Protein 4EZH (pdb70)

Organism: Mus musculus (NCBI:txid10090)

Sequence (926 aa):
ESYLSPAQSVKPKINTEEKLPREKLNPPTPSIYLESKRDAFSPVLLQFCTDPRNPITVIRGLAGSLRLNLGLFSTKTLVEASGEHTVEVRTQVQQPSDENWDLTGTRQIWPCESSRSHTTIAKYAQYQASSFQESLQEELEVLFQHHIIKFGTNIDLSDAKRWKPQLQELLKLPAFMRVTSTGNMLSHVGHTILGMNTVQLYMKVPGSRTPGHQENNNFCSVNINIGPGDCEWFAVHEHYWETISAFCDRHGVDYLTGSWWPILDDLYASNIPVYRFVQRPGDLVWINAGTVHWVQATGWCNNIAWNVGPLTAYQYQLALERYEWNEVKNVKSIVPMIHVSWNVARTVKISDPDLFKMIKFCLLQSMKHCQVQRESLVRAGKKIAYQGRVKDEPAYYCNECDVEVFNILFVTSTYLVHCEGCARRRSAGLQGVVVLEQYRTEELAQAYDAFTLAPESYLSPAQSVKPKIEKLPREKLNPPTPSIYLESKRDAFSPVLLQFCTDPRNPITVIRGLAGSLRLNLGLFSTKTLVEASGEHTVEVRTQVQQPSDENWDLTGTRQIWPCESSRSHTTIAKYAQYQASSFQESLQEELEVLFHHIIKFGTNIDLSDAKRWKPQLQELLKLPAFMRVTSTGNMLSHVGHTILGMNTVQLYMKVPGSRTPGHQENNNFCSVNINIGPGDCEWFAVHEHYWETISAFCDRHGVDYLTGSWWPILDDLYASNIPVYRFVQRPGDLVWINAGTVHWVQATGWCNNIAWNVGPLTAYQYQLALERYEWNEVKNVKSIVPMIHVSWNVARTVKISDPDLFKMIKFCLLQSMKHCQVQRESLVRAGKKIAYQGRVKDEPAYYCNECDVEVFNILFVTSTYLVHCEGCARRRSAGLQGVVVLEQYRTEELAQAYDAFTLAPAARSAPATGGAARSAPATGG

CATH classification: 2.60.120.650 (+2 more: 1.20.58.1370, 2.10.110.20)

B-factor: mean 58.36, std 19.79, range [20.0, 152.65]

GO terms:
  GO:0006338 chromatin remodeling (P, IMP)
  GO:0005515 protein binding (F, IPI)
  GO:0045944 positive regulation of transcription by RNA polymerase II (P, IDA)
  GO:0043565 sequence-specific DNA binding (F, IDA)
  GO:0070301 cellular response to hydrogen peroxide (P, IDA)
  GO:0071558 histone H3K27me2/H3K27me3 demethylase activity (F, IMP)
  GO:0045165 cell fate commitment (P, IMP)
  GO:0045944 positive regulation of transcription by RNA polymerase II (P, IMP)
  GO:0010468 regulation of gene expression (P, IMP)
  GO:0005654 nucleoplasm (C, TAS)
  GO:0071558 histone H3K27me2/H3K27me3 demethylase activity (F, IDA)
  GO:0005634 nucleus (C, IDA)
  GO:0045446 endothelial cell differentiation (P, IMP)
  GO:0055007 cardiac muscle cell differentiation (P, IMP)
  GO:0048333 mesodermal cell differentiation (P, IMP)
  GO:0008013 beta-catenin binding (F, IPI)
  GO:0120162 positive regulation of cold-induced thermogenesis (P, IMP)

InterPro domains:
  IPR003347 JmjC domain [PF02373] (1375-1483)
  IPR003347 JmjC domain [PS51184] (1337-1500)
  IPR003347 JmjC domain [SM00558] (1337-1500)
  IPR046941 Lysine-specific demethylase 6, GATA-like domain superfamily [G3DSA:2.10.110.20] (1555-1621)
  IPR048560 Lysine-specific demethylase 6A/B-like, GATA-like [PF21326] (1562-1621)
  IPR048562 Lysine-specific demethylase 6A/B-like, C-terminal helical domain [PF21322] (1490-1545)
  IPR051630 Transcriptional Corepressor and Histone Demethylase [PTHR14017] (1-1635)

Radius of gyration: 31.58 Å; Cα contacts (8 Å, |Δi|>4): 1906; chains: 4; bounding box: 92×56×94 Å

Secondary structure (DSSP, 8-state):
--SS-GGG--PPP---SS---HHHHSPPP-EEE-SSSSGGG-HHHHHHHH-TT--EEEEETHHHHTT--GGGGSHHHHHHH-SSSEEEEEEEE---TT--B-TTSS-B-SB---EEEEEEHHHHHHHHHHHHHHHHHTTTTTTT---EEEEEEEEEE--TTTTHHHHHHGGGS-GGGSSS-TTBGGGGSSS--TTTTSEEEEEE-TT-EEEEE--GGG-EEEEEEEEES-EEEEEE-GGGHHHHHHHHHHTT--TTTS-B---HHHHHHTT---EEEEE-TTPEEEE-TT-EEEEEESSSEEEEEEEE-BS-HHHHHHHHHHHHHHHHTT---SS-HHHHHHHHHHH--B--HHHHHHHHHHHHHHHHHHHHHHHHHHHTT---EE----TTPPPEE-TTT--EE-SEEEEE---EEE-HHHHHTTSTT-TT-EEEESS-HHHHHHHHHH--B--/--SS-GGG----------GGGTSPPP-EEE-SSTTGGG-HHHHHHHS-TT-SEEEEETHHHHTT--GGGGSHHHHHHH-TT-EEEEEEEE--STT--B-TTSS-B-SB---EEEEEEHHHHHHHHHHHHHHHHHHHTTTT---EEEEEEEEEE--TTTTHHHHHHGGGS-GGGSSS-TTBGGGGSSS--TTTTSEEEEEE-TT-EEEEE--GGG-EEEEEEEEES-EEEEEE-GGGHHHHHHHHHHTT--TTTS-B---HHHHHHTT---EEEEE-TTPEEEE-TT-EEEEEESSSEEEEEEEE-B--HHHHHHHHHHHHHHHHTT---SS-HHHHHHHHHHH--B--HHHHHHHHHHHHHHHHHHHHHHHHHHHTT---EE----TTPPPEE-SSS--EE-SEEEEE---EEE-HHHHHTTSTT-TT-EEEESS-HHHHHHHHHH--B--/-------SB-/----------

Solvent-accessible surface area: 40548 Å² total

Foldseek 3Di:
DALFDPVLDPQDDDDLPDFDDVCQLADEQAEAEDPALCVLQDVVVVCVLAPLVHQKHKYPQNCVNLVQPLCCVPLVVVCVLPQQQKFKKWKFFFDDDLFDDDPPNPDTAWAGHTDIDMDTSNVVSVVLVVVVVVVVVVVVVVVVPSPIDMKTWFRFPAPCVSCVSVLVSQVSGHQQQHLAHLQWLVNLQLDDDRQASTKGKIWDAFRHKDAKAAPQLQFKKKKAWADDFKKKKKKFRLVCLVVVCVSCVVRVAHHHPGGTHDNSVVCVVSSTRMYIDMAHHSMMMIRHGRMIMMMGTRHGTMMMMYTTQGQDLNNLVSSSVSLVVCLVVLHARSRQNLSSLLSCLQRHAAQDPSSLVSSLSSLVVVLVVVVVVVCVCVVLVHDEAEDEDDRSRGWAAAPPSNRTDPQKWKWAPVIGTHDPVVQCVVPVSNVRIHIYGHADSVNSVVSSVVRDHDD/DALFDVVLDPQDDDPFDDDVQLADEQAEAEDPALCVLQDVVVVCVLAPLVRQKYKYPQNCPRLVFPLVCVPLVVVCVLWFQQKFKKWKAFFDPDQFDADPPNPDGAWAGDTDIDMGTSNVVVVVLVVVVCVVVVVVVVVVVSPIDMKGWFRFPADCVSSVVVLVRQVSGHQQQHLAHLQWLVNLQLDDDTQASTKGKIWGAFRHKDAKEAPQLQFKKKKAWQDDFKKKKKKFRLVCLVVVCVVCVVSVAHHHPGGTRDDSVVCVVVNTRMYIDMAHHSMMMIRYGRMIMMMGTRHGTMMMMYTTQGQDLNSLVSSSVSLVVCLVVLHARPRQNLSSLLSCLQRHAAQDPSSLVSSLSSLVVVLVVVVVVVCVCVVLVHDEAEDEDDRSDGWDAAPPSRRTDPQKWKWAPVIGTHDPVVQCVVPVSSVRIHIYGHDDSVNSVVSSVVRDHDD/DPDDDDDDDD/DPDDDDDDDD

Structure (mmCIF, N/CA/C/O backbone):
data_4EZH
#
_entry.id   4EZH
#
_cell.length_a   83.682
_cell.length_b   102.413
_cell.length_c   143.200
_cell.angle_alpha   90.00
_cell.angle_beta   90.00
_cell.angle_gamma   90.00
#
_symmetry.space_group_name_H-M   'P 21 21 21'
#
loop_
_entity.id
_entity.type
_entity.pdbx_description
1 polymer 'Lysine-specific demethylase 6B'
2 polymer 'SYNTHESIZED methylation peptide'
3 non-polymer 'NICKEL (II) ION'
4 non-polymer 'ZINC ION'
5 non-polymer N-OXALYLGLYCINE
6 water water
#
loop_
_atom_site.group_PDB
_atom_site.id
_atom_site.type_symbol
_atom_site.label_atom_id
_atom_site.label_alt_id
_atom_site.label_comp_id
_atom_site.label_asym_id
_atom_site.label_entity_id
_atom_site.label_seq_id
_atom_site.pdbx_PDB_ins_code
_atom_site.Cartn_x
_atom_site.Cartn_y
_atom_site.Cartn_z
_atom_site.occupancy
_atom_site.B_iso_or_equiv
_atom_site.auth_seq_id
_atom_site.auth_comp_id
_atom_site.auth_asym_id
_atom_site.auth_atom_id
_atom_site.pdbx_PDB_model_num
ATOM 1 N N . GLU A 1 1 ? 12.892 -14.489 -12.358 1.00 102.31 1157 GLU A N 1
ATOM 2 C CA . GLU A 1 1 ? 12.109 -13.423 -11.720 1.00 97.02 1157 GLU A CA 1
ATOM 3 C C . GLU A 1 1 ? 11.175 -12.698 -12.708 1.00 91.49 1157 GLU A C 1
ATOM 4 O O . GLU A 1 1 ? 10.667 -11.597 -12.431 1.00 98.51 1157 GLU A O 1
ATOM 10 N N . SER A 1 2 ? 10.954 -13.339 -13.849 1.00 68.45 1158 SER A N 1
ATOM 11 C CA . SER A 1 2 ? 10.116 -12.811 -14.900 1.00 61.34 1158 SER A CA 1
ATOM 12 C C . SER A 1 2 ? 8.658 -12.609 -14.459 1.00 58.69 1158 SER A C 1
ATOM 13 O O . SER A 1 2 ? 8.192 -13.191 -13.470 1.00 65.07 1158 SER A O 1
ATOM 16 N N . TYR A 1 3 ? 7.950 -11.756 -15.193 1.00 51.51 1159 TYR A N 1
ATOM 17 C CA . TYR A 1 3 ? 6.497 -11.673 -15.100 1.00 50.17 1159 TYR A CA 1
ATOM 18 C C . TYR A 1 3 ? 5.849 -12.729 -16.011 1.00 50.52 1159 TYR A C 1
ATOM 19 O O . TYR A 1 3 ? 4.643 -12.729 -16.201 1.00 53.62 1159 TYR A O 1
ATOM 28 N N . LEU A 1 4 ? 6.654 -13.633 -16.559 1.00 51.03 1160 LEU A N 1
ATOM 29 C CA . LEU A 1 4 ? 6.145 -14.667 -17.454 1.00 54.57 1160 LEU A CA 1
ATOM 30 C C . LEU A 1 4 ? 6.513 -16.054 -16.971 1.00 61.94 1160 LEU A C 1
ATOM 31 O O . LEU A 1 4 ? 7.547 -16.245 -16.340 1.00 61.21 1160 LEU A O 1
ATOM 36 N N . SER A 1 5 ? 5.654 -17.022 -17.265 1.00 66.01 1161 SER A N 1
ATOM 37 C CA . SER A 1 5 ? 5.876 -18.391 -16.820 1.00 68.03 1161 SER A CA 1
ATOM 38 C C . SER A 1 5 ? 6.164 -19.199 -18.055 1.00 65.63 1161 SER A C 1
ATOM 39 O O . SER A 1 5 ? 5.273 -19.412 -18.875 1.00 65.41 1161 SER A O 1
ATOM 42 N N . PRO A 1 6 ? 7.421 -19.641 -18.205 1.00 72.96 1162 PRO A N 1
ATOM 43 C CA . PRO A 1 6 ? 7.857 -20.259 -19.469 1.00 72.31 1162 PRO A CA 1
ATOM 44 C C . PRO A 1 6 ? 6.958 -21.432 -19.869 1.00 74.88 1162 PRO A C 1
ATOM 45 O O . PRO A 1 6 ? 6.732 -21.652 -21.058 1.00 81.64 1162 PRO A O 1
ATOM 49 N N . ALA A 1 7 ? 6.447 -22.153 -18.874 1.00 72.09 1163 ALA A N 1
ATOM 50 C CA . ALA A 1 7 ? 5.563 -23.284 -19.093 1.00 71.17 1163 ALA A CA 1
ATOM 51 C C . ALA A 1 7 ? 4.272 -22.890 -19.825 1.00 66.13 1163 ALA A C 1
ATOM 52 O O . ALA A 1 7 ? 3.621 -23.745 -20.423 1.00 65.32 1163 ALA A O 1
ATOM 54 N N . GLN A 1 8 ? 3.902 -21.609 -19.765 1.00 63.70 1164 GLN A N 1
ATOM 55 C CA . GLN A 1 8 ? 2.624 -21.131 -20.316 1.00 62.02 1164 GLN A CA 1
ATOM 56 C C . GLN A 1 8 ? 2.737 -20.581 -21.734 1.00 62.05 1164 GLN A C 1
ATOM 57 O O . GLN A 1 8 ? 1.755 -20.079 -22.288 1.00 61.67 1164 GLN A O 1
ATOM 63 N N . SER A 1 9 ? 3.930 -20.636 -22.311 1.00 61.49 1165 SER A N 1
ATOM 64 C CA . SER A 1 9 ? 4.105 -20.175 -23.682 1.00 56.61 1165 SER A CA 1
ATOM 65 C C . SER A 1 9 ? 3.067 -20.767 -24.652 1.00 59.24 1165 SER A C 1
ATOM 66 O O . SER A 1 9 ? 2.819 -21.978 -24.659 1.00 55.10 1165 SER A O 1
ATOM 69 N N . VAL A 1 10 ? 2.451 -19.901 -25.452 1.00 56.37 1166 VAL A N 1
ATOM 70 C CA . VAL A 1 10 ? 1.567 -20.347 -26.521 1.00 60.46 1166 VAL A CA 1
ATOM 71 C C . VAL A 1 10 ? 2.216 -20.044 -27.870 1.00 69.87 1166 VAL A C 1
ATOM 72 O O . VAL A 1 10 ? 1.547 -20.050 -28.914 1.00 69.74 1166 VAL A O 1
ATOM 76 N N . LYS A 1 11 ? 3.519 -19.763 -27.839 1.00 65.77 1167 LYS A N 1
ATOM 77 C CA . LYS A 1 11 ? 4.255 -19.449 -29.061 1.00 67.94 1167 LYS A CA 1
ATOM 78 C C . LYS A 1 11 ? 4.340 -20.687 -29.947 1.00 70.33 1167 LYS A C 1
ATOM 79 O O . LYS A 1 11 ? 4.656 -21.781 -29.464 1.00 76.43 1167 LYS A O 1
ATOM 85 N N . PRO A 1 12 ? 4.053 -20.518 -31.253 1.00 68.15 1168 PRO A N 1
ATOM 86 C CA . PRO A 1 12 ? 4.024 -21.651 -32.184 1.00 64.38 1168 PRO A CA 1
ATOM 87 C C . PRO A 1 12 ? 5.407 -22.263 -32.330 1.00 64.84 1168 PRO A C 1
ATOM 88 O O . PRO A 1 12 ? 6.429 -21.588 -32.366 1.00 57.18 1168 PRO A O 1
ATOM 92 N N . LYS A 1 13 ? 5.441 -23.585 -32.409 1.00 76.32 1169 LYS A N 1
ATOM 93 C CA . LYS A 1 13 ? 6.713 -24.278 -32.357 1.00 91.61 1169 LYS A CA 1
ATOM 94 C C . LYS A 1 13 ? 7.218 -24.457 -33.776 1.00 97.27 1169 LYS A C 1
ATOM 95 O O . LYS A 1 13 ? 6.587 -25.121 -34.596 1.00 103.24 1169 LYS A O 1
ATOM 101 N N . ILE A 1 14 ? 8.367 -23.856 -34.055 1.00 91.09 1170 ILE A N 1
ATOM 102 C CA . ILE A 1 14 ? 8.914 -23.839 -35.398 1.00 91.76 1170 ILE A CA 1
ATOM 103 C C . ILE A 1 14 ? 10.349 -24.384 -35.480 1.00 97.24 1170 ILE A C 1
ATOM 104 O O . ILE A 1 14 ? 11.231 -23.949 -34.743 1.00 97.82 1170 ILE A O 1
ATOM 109 N N . ASN A 1 15 ? 10.588 -25.338 -36.372 1.00 104.59 1171 ASN A N 1
ATOM 110 C CA . ASN A 1 15 ? 11.927 -25.907 -36.471 1.00 111.04 1171 ASN A CA 1
ATOM 111 C C . ASN A 1 15 ? 12.716 -25.356 -37.650 1.00 112.73 1171 ASN A C 1
ATOM 112 O O . ASN A 1 15 ? 12.354 -25.563 -38.808 1.00 110.55 1171 ASN A O 1
ATOM 117 N N . THR A 1 16 ? 13.802 -24.655 -37.342 1.00 117.09 1172 THR A N 1
ATOM 118 C CA . THR A 1 16 ? 14.678 -24.102 -38.365 1.00 120.42 1172 THR A CA 1
ATOM 119 C C . THR A 1 16 ? 15.848 -25.035 -38.654 1.00 119.60 1172 THR A C 1
ATOM 120 O O . THR A 1 16 ? 16.650 -24.778 -39.551 1.00 117.19 1172 THR A O 1
ATOM 124 N N . GLU A 1 17 ? 15.944 -26.116 -37.886 1.00 117.89 1173 GLU A N 1
ATOM 125 C CA . GLU A 1 17 ? 17.043 -27.060 -38.044 1.00 117.59 1173 GLU A CA 1
ATOM 126 C C . GLU A 1 17 ? 17.019 -27.716 -39.417 1.00 119.57 1173 GLU A C 1
ATOM 127 O O . GLU A 1 17 ? 18.056 -27.869 -40.060 1.00 125.77 1173 GLU A O 1
ATOM 133 N N . GLU A 1 18 ? 15.828 -28.099 -39.862 1.00 30.00 1174 GLU A N 1
ATOM 134 C CA . GLU A 1 18 ? 15.673 -28.723 -41.168 1.00 30.00 1174 GLU A CA 1
ATOM 135 C C . GLU A 1 18 ? 15.880 -27.713 -42.289 1.00 30.00 1174 GLU A C 1
ATOM 136 O O . GLU A 1 18 ? 15.439 -26.569 -42.192 1.00 30.00 1174 GLU A O 1
ATOM 142 N N . LYS A 1 19 ? 16.543 -28.141 -43.357 1.00 109.40 1175 LYS A N 1
ATOM 143 C CA . LYS A 1 19 ? 16.748 -27.277 -44.508 1.00 102.01 1175 LYS A CA 1
ATOM 144 C C . LYS A 1 19 ? 15.392 -26.989 -45.132 1.00 97.67 1175 LYS A C 1
ATOM 145 O O . LYS A 1 19 ? 14.528 -27.863 -45.181 1.00 107.38 1175 LYS A O 1
ATOM 151 N N . LEU A 1 20 ? 15.199 -25.763 -45.602 1.00 82.83 1176 LEU A N 1
ATOM 152 C CA . LEU A 1 20 ? 13.922 -25.381 -46.186 1.00 81.16 1176 LEU A CA 1
ATOM 153 C C . LEU A 1 20 ? 14.048 -25.030 -47.662 1.00 82.39 1176 LEU A C 1
ATOM 154 O O . LEU A 1 20 ? 14.888 -24.217 -48.045 1.00 82.44 1176 LEU A O 1
ATOM 159 N N . PRO A 1 21 ? 13.204 -25.642 -48.486 1.00 87.07 1177 PRO A N 1
ATOM 160 C CA . PRO A 1 21 ? 13.194 -25.339 -49.924 1.00 87.46 1177 PRO A CA 1
ATOM 161 C C . PRO A 1 21 ? 12.679 -23.931 -50.225 1.00 87.86 1177 PRO A C 1
ATOM 162 O O . PRO A 1 21 ? 11.933 -23.360 -49.427 1.00 85.89 1177 PRO A O 1
ATOM 166 N N . ARG A 1 22 ? 13.071 -23.401 -51.381 1.00 92.77 1178 ARG A N 1
ATOM 167 C CA . ARG A 1 22 ? 12.831 -22.005 -51.757 1.00 91.88 1178 ARG A CA 1
ATOM 168 C C . ARG A 1 22 ? 11.363 -21.555 -51.803 1.00 92.34 1178 ARG A C 1
ATOM 169 O O . ARG A 1 22 ? 11.037 -20.427 -51.414 1.00 91.86 1178 ARG A O 1
ATOM 177 N N . GLU A 1 23 ? 10.486 -22.418 -52.305 1.00 88.86 1179 GLU A N 1
ATOM 178 C CA . GLU A 1 23 ? 9.071 -22.082 -52.412 1.00 87.61 1179 GLU A CA 1
ATOM 179 C C . GLU A 1 23 ? 8.496 -21.680 -51.044 1.00 89.77 1179 GLU A C 1
ATOM 180 O O . GLU A 1 23 ? 7.656 -20.781 -50.967 1.00 91.61 1179 GLU A O 1
ATOM 186 N N . LYS A 1 24 ? 8.950 -22.333 -49.970 1.00 89.09 1180 LYS A N 1
ATOM 187 C CA . LYS A 1 24 ? 8.494 -21.983 -48.620 1.00 88.13 1180 LYS A CA 1
ATOM 188 C C . LYS A 1 24 ? 9.268 -20.786 -48.059 1.00 77.13 1180 LYS A C 1
ATOM 189 O O . LYS A 1 24 ? 8.849 -20.177 -47.066 1.00 70.00 1180 LYS A O 1
ATOM 195 N N . LEU A 1 25 ? 10.399 -20.465 -48.695 1.00 69.02 1181 LEU A N 1
ATOM 196 C CA . LEU A 1 25 ? 11.165 -19.270 -48.353 1.00 61.22 1181 LEU A CA 1
ATOM 197 C C . LEU A 1 25 ? 10.480 -18.039 -48.925 1.00 62.60 1181 LEU A C 1
ATOM 198 O O . LEU A 1 25 ? 10.827 -16.905 -48.594 1.00 61.68 1181 LEU A O 1
ATOM 203 N N . ASN A 1 26 ? 9.493 -18.274 -49.782 1.00 76.31 1182 ASN A N 1
ATOM 204 C CA . ASN A 1 26 ? 8.635 -17.201 -50.276 1.00 78.26 1182 ASN A CA 1
ATOM 205 C C . ASN A 1 26 ? 7.170 -17.548 -50.091 1.00 70.57 1182 ASN A C 1
ATOM 206 O O . ASN A 1 26 ? 6.477 -17.881 -51.040 1.00 77.09 1182 ASN A O 1
ATOM 211 N N . PRO A 1 27 ? 6.702 -17.474 -48.849 1.00 67.40 1183 PRO A N 1
ATOM 212 C CA . PRO A 1 27 ? 5.314 -17.819 -48.542 1.00 63.89 1183 PRO A CA 1
ATOM 213 C C . PRO A 1 27 ? 4.329 -16.834 -49.153 1.00 61.39 1183 PRO A C 1
ATOM 214 O O . PRO A 1 27 ? 4.625 -15.638 -49.296 1.00 55.76 1183 PRO A O 1
ATOM 218 N N . PRO A 1 28 ? 3.147 -17.337 -49.522 1.00 68.36 1184 PRO A N 1
ATOM 219 C CA . PRO A 1 28 ? 2.070 -16.458 -49.990 1.00 66.00 1184 PRO A CA 1
ATOM 220 C C . PRO A 1 28 ? 1.511 -15.662 -48.811 1.00 55.86 1184 PRO A C 1
ATOM 221 O O . PRO A 1 28 ? 1.350 -16.194 -47.718 1.00 46.55 1184 PRO A O 1
ATOM 225 N N . THR A 1 29 ? 1.238 -14.387 -49.040 1.00 55.26 1185 THR A N 1
ATOM 226 C CA . THR A 1 29 ? 0.622 -13.548 -48.039 1.00 54.42 1185 THR A CA 1
ATOM 227 C C . THR A 1 29 ? -0.884 -13.794 -48.021 1.00 63.85 1185 THR A C 1
ATOM 228 O O . THR A 1 29 ? -1.542 -13.671 -49.066 1.00 62.33 1185 THR A O 1
ATOM 232 N N . PRO A 1 30 ? -1.430 -14.137 -46.832 1.00 63.74 1186 PRO A N 1
ATOM 233 C CA . PRO A 1 30 ? -2.871 -14.353 -46.654 1.00 66.66 1186 PRO A CA 1
ATOM 234 C C . PRO A 1 30 ? -3.672 -13.123 -47.072 1.00 72.04 1186 PRO A C 1
ATOM 235 O O . PRO A 1 30 ? -3.672 -12.118 -46.352 1.00 73.65 1186 PRO A O 1
ATOM 239 N N . SER A 1 31 ? -4.328 -13.205 -48.228 1.00 76.16 1187 SER A N 1
ATOM 240 C CA . SER A 1 31 ? -5.207 -12.144 -48.696 1.00 74.37 1187 SER A CA 1
ATOM 241 C C . SER A 1 31 ? -6.641 -12.581 -48.452 1.00 81.12 1187 SER A C 1
ATOM 242 O O . SER A 1 31 ? -6.983 -13.756 -48.628 1.00 90.34 1187 SER A O 1
ATOM 245 N N . ILE A 1 32 ? -7.478 -11.638 -48.031 1.00 74.42 1188 ILE A N 1
ATOM 246 C CA . ILE A 1 32 ? -8.861 -11.942 -47.671 1.00 61.46 1188 ILE A CA 1
ATOM 247 C C . ILE A 1 32 ? -9.832 -10.939 -48.295 1.00 50.73 1188 ILE A C 1
ATOM 248 O O . ILE A 1 32 ? -9.648 -9.727 -48.136 1.00 55.17 1188 ILE A O 1
ATOM 253 N N . TYR A 1 33 ? -10.868 -11.411 -48.991 1.00 51.97 1189 TYR A N 1
ATOM 254 C CA . TYR A 1 33 ? -11.855 -10.461 -49.530 1.00 63.51 1189 TYR A CA 1
ATOM 255 C C . TYR A 1 33 ? -13.167 -10.484 -48.726 1.00 71.41 1189 TYR A C 1
ATOM 256 O O . TYR A 1 33 ? -13.533 -11.525 -48.179 1.00 77.08 1189 TYR A O 1
ATOM 265 N N . LEU A 1 34 ? -13.892 -9.363 -48.669 1.00 71.12 1190 LEU A N 1
ATOM 266 C CA . LEU A 1 34 ? -15.124 -9.300 -47.850 1.00 79.05 1190 LEU A CA 1
ATOM 267 C C . LEU A 1 34 ? -16.479 -9.127 -48.576 1.00 85.48 1190 LEU A C 1
ATOM 268 O O . LEU A 1 34 ? -17.030 -8.025 -48.604 1.00 86.57 1190 LEU A O 1
ATOM 273 N N . GLU A 1 35 ? -17.038 -10.210 -49.117 1.00 97.19 1191 GLU A N 1
ATOM 274 C CA . GLU A 1 35 ? -18.290 -10.106 -49.885 1.00 109.00 1191 GLU A CA 1
ATOM 275 C C . GLU A 1 35 ? -19.357 -9.370 -49.075 1.00 108.24 1191 GLU A C 1
ATOM 276 O O . GLU A 1 35 ? -19.954 -8.402 -49.553 1.00 106.91 1191 GLU A O 1
ATOM 282 N N . SER A 1 36 ? -19.576 -9.826 -47.843 1.00 103.60 1192 SER A N 1
ATOM 283 C CA . SER A 1 36 ? -20.541 -9.196 -46.952 1.00 99.86 1192 SER A CA 1
ATOM 284 C C . SER A 1 36 ? -19.823 -8.200 -46.057 1.00 87.87 1192 SER A C 1
ATOM 285 O O . SER A 1 36 ? -18.598 -8.231 -45.948 1.00 79.59 1192 SER A O 1
ATOM 288 N N . LYS A 1 37 ? -20.587 -7.316 -45.425 1.00 78.02 1193 LYS A N 1
ATOM 289 C CA . LYS A 1 37 ? -20.020 -6.385 -44.473 1.00 73.75 1193 LYS A CA 1
ATOM 290 C C . LYS A 1 37 ? -19.966 -7.020 -43.084 1.00 75.30 1193 LYS A C 1
ATOM 291 O O . LYS A 1 37 ? -19.135 -6.644 -42.223 1.00 72.89 1193 LYS A O 1
ATOM 297 N N . ARG A 1 38 ? -20.831 -8.005 -42.875 1.00 59.59 1194 ARG A N 1
ATOM 298 C CA . ARG A 1 38 ? -20.833 -8.695 -41.601 1.00 74.72 1194 ARG A CA 1
ATOM 299 C C . ARG A 1 38 ? -19.724 -9.747 -41.522 1.00 79.72 1194 ARG A C 1
ATOM 300 O O . ARG A 1 38 ? -19.340 -10.154 -40.423 1.00 86.63 1194 ARG A O 1
ATOM 308 N N . ASP A 1 39 ? -19.210 -10.174 -42.676 1.00 73.88 1195 ASP A N 1
ATOM 309 C CA . ASP A 1 39 ? -17.999 -10.991 -42.702 1.00 82.51 1195 ASP A CA 1
ATOM 310 C C . ASP A 1 39 ? -16.920 -10.304 -41.874 1.00 83.30 1195 ASP A C 1
ATOM 311 O O . ASP A 1 39 ? -16.267 -10.926 -41.035 1.00 85.24 1195 ASP A O 1
ATOM 316 N N . ALA A 1 40 ? -16.742 -9.009 -42.122 1.00 78.21 1196 ALA A N 1
ATOM 317 C CA . ALA A 1 40 ? -15.759 -8.207 -41.395 1.00 73.62 1196 ALA A CA 1
ATOM 318 C C . ALA A 1 40 ? -15.997 -8.234 -39.889 1.00 69.77 1196 ALA A C 1
ATOM 319 O O . ALA A 1 40 ? -15.084 -7.963 -39.094 1.00 70.09 1196 ALA A O 1
ATOM 321 N N . PHE A 1 41 ? -17.228 -8.550 -39.497 1.00 69.21 1197 PHE A N 1
ATOM 322 C CA . PHE A 1 41 ? -17.562 -8.592 -38.079 1.00 70.52 1197 PHE A CA 1
ATOM 323 C C . PHE A 1 41 ? -17.643 -10.018 -37.562 1.00 68.73 1197 PHE A C 1
ATOM 324 O O . PHE A 1 41 ? -17.858 -10.246 -36.361 1.00 80.42 1197 PHE A O 1
ATOM 332 N N . SER A 1 42 ? -17.434 -10.967 -38.469 1.00 49.51 1198 SER A N 1
ATOM 333 C CA . SER A 1 42 ? -17.342 -12.375 -38.108 1.00 63.94 1198 SER A CA 1
ATOM 334 C C . SER A 1 42 ? -16.182 -12.634 -37.147 1.00 68.83 1198 SER A C 1
ATOM 335 O O . SER A 1 42 ? -15.154 -11.956 -37.197 1.00 74.70 1198 SER A O 1
ATOM 338 N N . PRO A 1 43 ? -16.351 -13.606 -36.249 1.00 72.58 1199 PRO A N 1
ATOM 339 C CA . PRO A 1 43 ? -15.275 -13.934 -35.311 1.00 74.25 1199 PRO A CA 1
ATOM 340 C C . PRO A 1 43 ? -14.153 -14.681 -36.023 1.00 71.09 1199 PRO A C 1
ATOM 341 O O . PRO A 1 43 ? -12.984 -14.568 -35.622 1.00 76.75 1199 PRO A O 1
ATOM 345 N N . VAL A 1 44 ? -14.508 -15.425 -37.067 1.00 54.06 1200 VAL A N 1
ATOM 346 C CA . VAL A 1 44 ? -13.527 -16.189 -37.826 1.00 65.36 1200 VAL A CA 1
ATOM 347 C C . VAL A 1 44 ? -12.484 -15.273 -38.458 1.00 70.77 1200 VAL A C 1
ATOM 348 O O . VAL A 1 44 ? -11.318 -15.653 -38.631 1.00 75.05 1200 VAL A O 1
ATOM 352 N N . LEU A 1 45 ? -12.900 -14.055 -38.778 1.00 62.00 1201 LEU A N 1
ATOM 353 C CA . LEU A 1 45 ? -11.972 -13.056 -39.285 1.00 57.60 1201 LEU A CA 1
ATOM 354 C C . LEU A 1 45 ? -10.924 -12.707 -38.223 1.00 63.00 1201 LEU A C 1
ATOM 355 O O . LEU A 1 45 ? -9.720 -12.736 -38.487 1.00 54.69 1201 LEU A O 1
ATOM 360 N N . LEU A 1 46 ? -11.409 -12.364 -37.031 1.00 67.52 1202 LEU A N 1
ATOM 361 C CA . LEU A 1 46 ? -10.557 -12.039 -35.901 1.00 65.53 1202 LEU A CA 1
ATOM 362 C C . LEU A 1 46 ? -9.695 -13.237 -35.523 1.00 65.36 1202 LEU A C 1
ATOM 363 O O . LEU A 1 46 ? -8.506 -13.076 -35.269 1.00 64.59 1202 LEU A O 1
ATOM 368 N N . GLN A 1 47 ? -10.285 -14.432 -35.492 1.00 67.33 1203 GLN A N 1
ATOM 369 C CA . GLN A 1 47 ? -9.515 -15.651 -35.229 1.00 63.51 1203 GLN A CA 1
ATOM 370 C C . GLN A 1 47 ? -8.373 -15.780 -36.247 1.00 62.67 1203 GLN A C 1
ATOM 371 O O . GLN A 1 47 ? -7.256 -16.169 -35.913 1.00 59.27 1203 GLN A O 1
ATOM 377 N N . PHE A 1 48 ? -8.657 -15.433 -37.493 1.00 61.62 1204 PHE A N 1
ATOM 378 C CA . PHE A 1 48 ? -7.675 -15.571 -38.556 1.00 55.79 1204 PHE A CA 1
ATOM 379 C C . PHE A 1 48 ? -6.472 -14.609 -38.434 1.00 49.73 1204 PHE A C 1
ATOM 380 O O . PHE A 1 48 ? -5.312 -15.025 -38.533 1.00 43.62 1204 PHE A O 1
ATOM 388 N N . CYS A 1 49 ? -6.775 -13.328 -38.227 1.00 46.94 1205 CYS A N 1
ATOM 389 C CA . CYS A 1 49 ? -5.785 -12.257 -38.173 1.00 49.97 1205 CYS A CA 1
ATOM 390 C C . CYS A 1 49 ? -4.814 -12.423 -37.000 1.00 54.02 1205 CYS A C 1
ATOM 391 O O . CYS A 1 49 ? -3.640 -12.050 -37.091 1.00 46.93 1205 CYS A O 1
ATOM 394 N N . THR A 1 50 ? -5.325 -13.009 -35.919 1.00 52.22 1206 THR A N 1
ATOM 395 C CA . THR A 1 50 ? -4.608 -13.127 -34.662 1.00 44.39 1206 THR A CA 1
ATOM 396 C C . THR A 1 50 ? -3.997 -14.509 -34.487 1.00 44.41 1206 THR A C 1
ATOM 397 O O . THR A 1 50 ? -3.268 -14.751 -33.530 1.00 54.15 1206 THR A O 1
ATOM 401 N N . ASP A 1 51 ? -4.298 -15.425 -35.395 1.00 42.21 1207 ASP A N 1
ATOM 402 C CA . ASP A 1 51 ? -3.626 -16.719 -35.354 1.00 50.80 1207 ASP A CA 1
ATOM 403 C C . ASP A 1 51 ? -2.100 -16.543 -35.390 1.00 51.52 1207 ASP A C 1
ATOM 404 O O . ASP A 1 51 ? -1.559 -15.894 -36.294 1.00 57.31 1207 ASP A O 1
ATOM 409 N N . PRO A 1 52 ? -1.399 -17.132 -34.410 1.00 57.03 1208 PRO A N 1
ATOM 410 C CA . PRO A 1 52 ? 0.070 -17.103 -34.323 1.00 63.53 1208 PRO A CA 1
ATOM 411 C C . PRO A 1 52 ? 0.783 -17.519 -35.633 1.00 58.53 1208 PRO A C 1
ATOM 412 O O . PRO A 1 52 ? 1.789 -16.908 -36.020 1.00 56.87 1208 PRO A O 1
ATOM 416 N N . ARG A 1 53 ? 0.247 -18.536 -36.298 1.00 49.93 1209 ARG A N 1
ATOM 417 C CA . ARG A 1 53 ? 0.779 -19.016 -37.554 1.00 48.55 1209 ARG A CA 1
ATOM 418 C C . ARG A 1 53 ? 0.697 -17.972 -38.668 1.00 54.63 1209 ARG A C 1
ATOM 419 O O . ARG A 1 53 ? 1.368 -18.115 -39.703 1.00 67.03 1209 ARG A O 1
ATOM 427 N N . ASN A 1 54 ? -0.116 -16.932 -38.483 1.00 44.39 1210 ASN A N 1
ATOM 428 C CA . ASN A 1 54 ? -0.353 -15.959 -39.562 1.00 47.01 1210 ASN A CA 1
ATOM 429 C C . ASN A 1 54 ? 0.284 -14.633 -39.219 1.00 43.67 1210 ASN A C 1
ATOM 430 O O . ASN A 1 54 ? -0.342 -13.786 -38.562 1.00 43.28 1210 ASN A O 1
ATOM 435 N N . PRO A 1 55 ? 1.541 -14.449 -39.651 1.00 37.72 1211 PRO A N 1
ATOM 436 C CA . PRO A 1 55 ? 2.335 -13.287 -39.231 1.00 33.77 1211 PRO A CA 1
ATOM 437 C C . PRO A 1 55 ? 1.744 -11.953 -39.707 1.00 40.44 1211 PRO A C 1
ATOM 438 O O . PRO A 1 55 ? 1.826 -10.918 -39.040 1.00 37.93 1211 PRO A O 1
ATOM 442 N N . ILE A 1 56 ? 1.120 -11.997 -40.871 1.00 33.69 1212 ILE A N 1
ATOM 443 C CA . ILE A 1 56 ? 0.634 -10.792 -41.503 1.00 49.56 1212 ILE A CA 1
ATOM 444 C C . ILE A 1 56 ? -0.481 -11.162 -42.482 1.00 56.40 1212 ILE A C 1
ATOM 445 O O . ILE A 1 56 ? -0.497 -12.257 -43.067 1.00 63.83 1212 ILE A O 1
ATOM 450 N N . THR A 1 57 ? -1.418 -10.241 -42.642 1.00 49.88 1213 THR A N 1
ATOM 451 C CA . THR A 1 57 ? -2.626 -10.503 -43.398 1.00 50.79 1213 THR A CA 1
ATOM 452 C C . THR A 1 57 ? -3.105 -9.219 -44.101 1.00 50.76 1213 THR A C 1
ATOM 453 O O . THR A 1 57 ? -3.115 -8.140 -43.471 1.00 42.70 1213 THR A O 1
ATOM 457 N N . VAL A 1 58 ? -3.501 -9.342 -45.382 1.00 51.61 1214 VAL A N 1
ATOM 458 C CA . VAL A 1 58 ? -4.142 -8.240 -46.136 1.00 52.38 1214 VAL A CA 1
ATOM 459 C C . VAL A 1 58 ? -5.650 -8.411 -46.214 1.00 44.85 1214 VAL A C 1
ATOM 460 O O . VAL A 1 58 ? -6.145 -9.458 -46.647 1.00 46.61 1214 VAL A O 1
ATOM 464 N N . ILE A 1 59 ? -6.384 -7.374 -45.835 1.00 46.19 1215 ILE A N 1
ATOM 465 C CA . ILE A 1 59 ? -7.828 -7.388 -46.059 1.00 51.24 1215 ILE A CA 1
ATOM 466 C C . ILE A 1 59 ? -8.090 -6.537 -47.304 1.00 49.77 1215 ILE A C 1
ATOM 467 O O . ILE A 1 59 ? -7.858 -5.313 -47.291 1.00 46.36 1215 ILE A O 1
ATOM 472 N N . ARG A 1 60 ? -8.552 -7.185 -48.373 1.00 49.96 1216 ARG A N 1
ATOM 473 C CA . ARG A 1 60 ? -8.720 -6.524 -49.669 1.00 46.74 1216 ARG A CA 1
ATOM 474 C C . ARG A 1 60 ? -10.039 -5.762 -49.745 1.00 54.80 1216 ARG A C 1
ATOM 475 O O . ARG A 1 60 ? -11.078 -6.275 -49.331 1.00 53.07 1216 ARG A O 1
ATOM 483 N N . GLY A 1 61 ? -9.984 -4.539 -50.282 1.00 61.79 1217 GLY A N 1
ATOM 484 C CA . GLY A 1 61 ? -11.163 -3.701 -50.487 1.00 66.61 1217 GLY A CA 1
ATOM 485 C C . GLY A 1 61 ? -12.151 -3.653 -49.335 1.00 70.70 1217 GLY A C 1
ATOM 486 O O . GLY A 1 61 ? -13.362 -3.823 -49.513 1.00 74.44 1217 GLY A O 1
ATOM 487 N N . LEU A 1 62 ? -11.637 -3.423 -48.135 1.00 77.20 1218 LEU A N 1
ATOM 488 C CA . LEU A 1 62 ? -12.499 -3.331 -46.955 1.00 77.79 1218 LEU A CA 1
ATOM 489 C C . LEU A 1 62 ? -13.100 -1.934 -46.856 1.00 69.10 1218 LEU A C 1
ATOM 490 O O . LEU A 1 62 ? -14.204 -1.751 -46.327 1.00 64.56 1218 LEU A O 1
ATOM 495 N N . ALA A 1 63 ? -12.369 -0.961 -47.403 1.00 65.23 1219 ALA A N 1
ATOM 496 C CA . ALA A 1 63 ? -12.762 0.440 -47.352 1.00 66.18 1219 ALA A CA 1
ATOM 497 C C . ALA A 1 63 ? -13.919 0.721 -48.287 1.00 71.25 1219 ALA A C 1
ATOM 498 O O . ALA A 1 63 ? -14.394 1.849 -48.392 1.00 85.17 1219 ALA A O 1
ATOM 500 N N . GLY A 1 64 ? -14.380 -0.305 -48.971 1.00 61.50 1220 GLY A N 1
ATOM 501 C CA . GLY A 1 64 ? -15.533 -0.128 -49.806 1.00 54.56 1220 GLY A CA 1
ATOM 502 C C . GLY A 1 64 ? -16.539 -1.106 -49.300 1.00 64.21 1220 GLY A C 1
ATOM 503 O O . GLY A 1 64 ? -17.742 -0.941 -49.473 1.00 75.72 1220 GLY A O 1
ATOM 504 N N . SER A 1 65 ? -16.047 -2.154 -48.660 1.00 65.80 1221 SER A N 1
ATOM 505 C CA . SER A 1 65 ? -16.959 -3.161 -48.149 1.00 64.81 1221 SER A CA 1
ATOM 506 C C . SER A 1 65 ? -17.796 -2.580 -46.984 1.00 65.41 1221 SER A C 1
ATOM 507 O O . SER A 1 65 ? -18.926 -3.005 -46.751 1.00 49.48 1221 SER A O 1
ATOM 510 N N . LEU A 1 66 ? -17.243 -1.595 -46.274 1.00 65.24 1222 LEU A N 1
ATOM 511 C CA . LEU A 1 66 ? -18.013 -0.871 -45.267 1.00 58.59 1222 LEU A CA 1
ATOM 512 C C . LEU A 1 66 ? -18.275 0.570 -45.694 1.00 60.16 1222 LEU A C 1
ATOM 513 O O . LEU A 1 66 ? -18.796 1.361 -44.927 1.00 63.70 1222 LEU A O 1
ATOM 518 N N . ARG A 1 67 ? -17.880 0.924 -46.908 1.00 68.93 1223 ARG A N 1
ATOM 519 C CA . ARG A 1 67 ? -18.019 2.294 -47.374 1.00 58.59 1223 ARG A CA 1
ATOM 520 C C . ARG A 1 67 ? -17.294 3.300 -46.498 1.00 57.08 1223 ARG A C 1
ATOM 521 O O . ARG A 1 67 ? -17.890 4.299 -46.083 1.00 54.36 1223 ARG A O 1
ATOM 529 N N . LEU A 1 68 ? -16.020 3.052 -46.219 1.00 60.93 1224 LEU A N 1
ATOM 530 C CA . LEU A 1 68 ? -15.221 4.014 -45.478 1.00 57.21 1224 LEU A CA 1
ATOM 531 C C . LEU A 1 68 ? -14.903 5.185 -46.399 1.00 59.44 1224 LEU A C 1
ATOM 532 O O . LEU A 1 68 ? -14.525 4.985 -47.552 1.00 67.57 1224 LEU A O 1
ATOM 537 N N . ASN A 1 69 ? -15.050 6.404 -45.895 1.00 55.85 1225 ASN A N 1
ATOM 538 C CA . ASN A 1 69 ? -14.751 7.587 -46.692 1.00 55.99 1225 ASN A CA 1
ATOM 539 C C . ASN A 1 69 ? -13.278 7.967 -46.612 1.00 53.39 1225 ASN A C 1
ATOM 540 O O . ASN A 1 69 ? -12.907 8.915 -45.922 1.00 45.39 1225 ASN A O 1
ATOM 545 N N . LEU A 1 70 ? -12.442 7.221 -47.325 1.00 57.79 1226 LEU A N 1
ATOM 546 C CA . LEU A 1 70 ? -11.008 7.477 -47.336 1.00 51.22 1226 LEU A CA 1
ATOM 547 C C . LEU A 1 70 ? -10.700 8.848 -47.926 1.00 53.53 1226 LEU A C 1
ATOM 548 O O . LEU A 1 70 ? -9.814 9.555 -47.450 1.00 46.50 1226 LEU A O 1
ATOM 553 N N . GLY A 1 71 ? -11.433 9.212 -48.971 1.00 40.17 1227 GLY A N 1
ATOM 554 C CA . GLY A 1 71 ? -11.216 10.473 -49.655 1.00 40.82 1227 GLY A CA 1
ATOM 555 C C . GLY A 1 71 ? -10.803 11.566 -48.691 1.00 44.59 1227 GLY A C 1
ATOM 556 O O . GLY A 1 71 ? -10.010 12.441 -49.035 1.00 47.01 1227 GLY A O 1
ATOM 557 N N . LEU A 1 72 ? -11.342 11.519 -47.481 1.00 40.34 1228 LEU A N 1
ATOM 558 C CA . LEU A 1 72 ? -11.035 12.524 -46.474 1.00 54.07 1228 LEU A CA 1
ATOM 559 C C . LEU A 1 72 ? -9.538 12.537 -46.178 1.00 52.27 1228 LEU A C 1
ATOM 560 O O . LEU A 1 72 ? -8.956 13.597 -45.952 1.00 47.86 1228 LEU A O 1
ATOM 565 N N . PHE A 1 73 ? -8.918 11.361 -46.164 1.00 46.38 1229 PHE A N 1
ATOM 566 C CA . PHE A 1 73 ? -7.494 11.264 -45.896 1.00 51.67 1229 PHE A CA 1
ATOM 567 C C . PHE A 1 73 ? -6.678 11.635 -47.135 1.00 47.36 1229 PHE A C 1
ATOM 568 O O . PHE A 1 73 ? -5.456 11.519 -47.153 1.00 45.60 1229 PHE A O 1
ATOM 576 N N . SER A 1 74 ? -7.375 12.080 -48.173 1.00 51.88 1230 SER A N 1
ATOM 577 C CA . SER A 1 74 ? -6.713 12.576 -49.368 1.00 43.93 1230 SER A CA 1
ATOM 578 C C . SER A 1 74 ? -5.853 13.768 -48.948 1.00 48.09 1230 SER A C 1
ATOM 579 O O . SER A 1 74 ? -6.203 14.491 -48.010 1.00 49.43 1230 SER A O 1
ATOM 582 N N . THR A 1 75 ? -4.713 13.947 -49.608 1.00 39.75 1231 THR A N 1
ATOM 583 C CA . THR A 1 75 ? -3.842 15.071 -49.296 1.00 44.75 1231 THR A CA 1
ATOM 584 C C . THR A 1 75 ? -4.561 16.406 -49.336 1.00 46.00 1231 THR A C 1
ATOM 585 O O . THR A 1 75 ? -4.284 17.285 -48.513 1.00 45.38 1231 THR A O 1
ATOM 589 N N . LYS A 1 76 ? -5.494 16.565 -50.239 1.00 52.54 1232 LYS A N 1
ATOM 590 C CA . LYS A 1 76 ? -6.253 17.771 -50.367 1.00 58.34 1232 LYS A CA 1
ATOM 591 C C . LYS A 1 76 ? -7.182 18.001 -49.205 1.00 58.63 1232 LYS A C 1
ATOM 592 O O . LYS A 1 76 ? -7.243 19.077 -48.656 1.00 56.94 1232 LYS A O 1
ATOM 598 N N . THR A 1 77 ? -7.926 16.988 -48.840 1.00 42.73 1233 THR A N 1
ATOM 599 C CA . THR A 1 77 ? -8.727 17.082 -47.630 1.00 50.31 1233 THR A CA 1
ATOM 600 C C . THR A 1 77 ? -7.868 17.484 -46.406 1.00 59.53 1233 THR A C 1
ATOM 601 O O . THR A 1 77 ? -8.299 18.268 -45.549 1.00 63.06 1233 THR A O 1
ATOM 605 N N . LEU A 1 78 ? -6.658 16.930 -46.338 1.00 49.39 1234 LEU A N 1
ATOM 606 C CA . LEU A 1 78 ? -5.771 17.157 -45.222 1.00 52.11 1234 LEU A CA 1
ATOM 607 C C . LEU A 1 78 ? -5.236 18.573 -45.177 1.00 53.21 1234 LEU A C 1
ATOM 608 O O . LEU A 1 78 ? -5.171 19.186 -44.108 1.00 56.27 1234 LEU A O 1
ATOM 613 N N . VAL A 1 79 ? -4.850 19.101 -46.327 1.00 43.98 1235 VAL A N 1
ATOM 614 C CA . VAL A 1 79 ? -4.164 20.393 -46.344 1.00 55.74 1235 VAL A CA 1
ATOM 615 C C . VAL A 1 79 ? -5.028 21.540 -45.808 1.00 65.74 1235 VAL A C 1
ATOM 616 O O . VAL A 1 79 ? -4.540 22.420 -45.081 1.00 74.78 1235 VAL A O 1
ATOM 620 N N . GLU A 1 80 ? -6.313 21.416 -46.106 1.00 63.51 1236 GLU A N 1
ATOM 621 C CA . GLU A 1 80 ? -7.298 22.360 -45.673 1.00 76.98 1236 GLU A CA 1
ATOM 622 C C . GLU A 1 80 ? -7.875 22.033 -44.333 1.00 73.66 1236 GLU A C 1
ATOM 623 O O . GLU A 1 80 ? -8.536 22.856 -43.769 1.00 78.66 1236 GLU A O 1
ATOM 629 N N . ALA A 1 81 ? -7.627 20.842 -43.810 1.00 66.08 1237 ALA A N 1
ATOM 630 C CA . ALA A 1 81 ? -8.130 20.519 -42.482 1.00 58.73 1237 ALA A CA 1
ATOM 631 C C . ALA A 1 81 ? -7.166 21.221 -41.536 1.00 68.35 1237 ALA A C 1
ATOM 632 O O . ALA A 1 81 ? -7.591 21.905 -40.606 1.00 83.13 1237 ALA A O 1
ATOM 634 N N . SER A 1 82 ? -5.868 21.054 -41.775 1.00 61.20 1238 SER A N 1
ATOM 635 C CA . SER A 1 82 ? -4.873 21.973 -41.236 1.00 77.70 1238 SER A CA 1
ATOM 636 C C . SER A 1 82 ? -3.536 21.767 -41.945 1.00 78.05 1238 SER A C 1
ATOM 637 O O . SER A 1 82 ? -2.895 20.722 -41.804 1.00 75.29 1238 SER A O 1
ATOM 640 N N . GLY A 1 83 ? -3.143 22.770 -42.724 1.00 76.35 1239 GLY A N 1
ATOM 641 C CA . GLY A 1 83 ? -1.910 22.714 -43.480 1.00 77.32 1239 GLY A CA 1
ATOM 642 C C . GLY A 1 83 ? -0.694 23.100 -42.665 1.00 76.99 1239 GLY A C 1
ATOM 643 O O . GLY A 1 83 ? 0.398 22.582 -42.886 1.00 72.95 1239 GLY A O 1
ATOM 644 N N . GLU A 1 84 ? -0.882 24.007 -41.712 1.00 82.89 1240 GLU A N 1
ATOM 645 C CA . GLU A 1 84 ? 0.224 24.457 -40.871 1.00 84.40 1240 GLU A CA 1
ATOM 646 C C . GLU A 1 84 ? 0.370 23.571 -39.642 1.00 77.52 1240 GLU A C 1
ATOM 647 O O . GLU A 1 84 ? 1.122 23.880 -38.726 1.00 77.65 1240 GLU A O 1
ATOM 653 N N . HIS A 1 85 ? -0.354 22.456 -39.651 1.00 80.33 1241 HIS A N 1
ATOM 654 C CA . HIS A 1 85 ? -0.065 21.332 -38.765 1.00 82.41 1241 HIS A CA 1
ATOM 655 C C . HIS A 1 85 ? 1.332 20.862 -39.161 1.00 83.84 1241 HIS A C 1
ATOM 656 O O . HIS A 1 85 ? 1.789 21.151 -40.266 1.00 89.73 1241 HIS A O 1
ATOM 663 N N . THR A 1 86 ? 2.020 20.140 -38.284 1.00 79.62 1242 THR A N 1
ATOM 664 C CA . THR A 1 86 ? 3.425 19.837 -38.550 1.00 74.08 1242 THR A CA 1
ATOM 665 C C . THR A 1 86 ? 3.754 18.355 -38.780 1.00 67.57 1242 THR A C 1
ATOM 666 O O . THR A 1 86 ? 2.957 17.463 -38.491 1.00 53.82 1242 THR A O 1
ATOM 670 N N . VAL A 1 87 ? 4.940 18.109 -39.323 1.00 71.75 1243 VAL A N 1
ATOM 671 C CA . VAL A 1 87 ? 5.291 16.782 -39.804 1.00 69.36 1243 VAL A CA 1
ATOM 672 C C . VAL A 1 87 ? 6.785 16.506 -39.726 1.00 63.27 1243 VAL A C 1
ATOM 673 O O . VAL A 1 87 ? 7.627 17.321 -40.147 1.00 62.14 1243 VAL A O 1
ATOM 677 N N . GLU A 1 88 ? 7.113 15.359 -39.143 1.00 64.99 1244 GLU A N 1
ATOM 678 C CA . GLU A 1 88 ? 8.448 14.794 -39.242 1.00 66.40 1244 GLU A CA 1
ATOM 679 C C . GLU A 1 88 ? 8.743 14.404 -40.683 1.00 67.49 1244 GLU A C 1
ATOM 680 O O . GLU A 1 88 ? 7.872 13.903 -41.391 1.00 69.32 1244 GLU A O 1
ATOM 686 N N . VAL A 1 89 ? 9.977 14.636 -41.110 1.00 56.40 1245 VAL A N 1
ATOM 687 C CA . VAL A 1 89 ? 10.397 14.309 -42.463 1.00 50.94 1245 VAL A CA 1
ATOM 688 C C . VAL A 1 89 ? 11.584 13.360 -42.424 1.00 54.97 1245 VAL A C 1
ATOM 689 O O . VAL A 1 89 ? 12.499 13.535 -41.622 1.00 65.22 1245 VAL A O 1
ATOM 693 N N . ARG A 1 90 ? 11.566 12.352 -43.287 1.00 44.96 1246 ARG A N 1
ATOM 694 C CA . ARG A 1 90 ? 12.779 11.603 -43.577 1.00 44.37 1246 ARG A CA 1
ATOM 695 C C . ARG A 1 90 ? 13.316 11.926 -44.965 1.00 45.37 1246 ARG A C 1
ATOM 696 O O . ARG A 1 90 ? 12.615 11.796 -45.967 1.00 50.04 1246 ARG A O 1
ATOM 704 N N . THR A 1 91 ? 14.574 12.346 -45.000 1.00 42.78 1247 THR A N 1
ATOM 705 C CA . THR A 1 91 ? 15.342 12.475 -46.234 1.00 40.81 1247 THR A CA 1
ATOM 706 C C . THR A 1 91 ? 16.080 11.153 -46.463 1.00 43.97 1247 THR A C 1
ATOM 707 O O . THR A 1 91 ? 16.803 10.669 -45.590 1.00 57.73 1247 THR A O 1
ATOM 711 N N . GLN A 1 92 ? 15.871 10.560 -47.630 1.00 52.35 1248 GLN A N 1
ATOM 712 C CA . GLN A 1 92 ? 16.339 9.212 -47.913 1.00 48.71 1248 GLN A CA 1
ATOM 713 C C . GLN A 1 92 ? 16.867 9.185 -49.323 1.00 46.07 1248 GLN A C 1
ATOM 714 O O . GLN A 1 92 ? 16.715 10.156 -50.065 1.00 53.30 1248 GLN A O 1
ATOM 720 N N . VAL A 1 93 ? 17.476 8.067 -49.699 1.00 44.90 1249 VAL A N 1
ATOM 721 C CA . VAL A 1 93 ? 17.873 7.867 -51.083 1.00 45.50 1249 VAL A CA 1
ATOM 722 C C . VAL A 1 93 ? 16.997 6.836 -51.767 1.00 50.20 1249 VAL A C 1
ATOM 723 O O . VAL A 1 93 ? 16.834 5.712 -51.280 1.00 58.20 1249 VAL A O 1
ATOM 727 N N . GLN A 1 94 ? 16.446 7.226 -52.907 1.00 50.41 1250 GLN A N 1
ATOM 728 C CA . GLN A 1 94 ? 15.530 6.371 -53.642 1.00 50.23 1250 GLN A CA 1
ATOM 729 C C . GLN A 1 94 ? 16.189 5.161 -54.290 1.00 57.33 1250 GLN A C 1
ATOM 730 O O . GLN A 1 94 ? 17.145 5.292 -55.037 1.00 67.24 1250 GLN A O 1
ATOM 736 N N . GLN A 1 95 ? 15.627 3.987 -54.035 1.00 58.01 1251 GLN A N 1
ATOM 737 C CA . GLN A 1 95 ? 16.178 2.749 -54.562 1.00 57.29 1251 GLN A CA 1
ATOM 738 C C . GLN A 1 95 ? 15.101 1.745 -54.944 1.00 56.86 1251 GLN A C 1
ATOM 739 O O . GLN A 1 95 ? 13.992 1.795 -54.396 1.00 53.77 1251 GLN A O 1
ATOM 745 N N . PRO A 1 96 ? 15.444 0.783 -55.830 1.00 55.11 1252 PRO A N 1
ATOM 746 C CA . PRO A 1 96 ? 14.585 -0.390 -56.050 1.00 56.74 1252 PRO A CA 1
ATOM 747 C C . PRO A 1 96 ? 14.242 -1.077 -54.729 1.00 68.56 1252 PRO A C 1
ATOM 748 O O . PRO A 1 96 ? 14.929 -0.879 -53.727 1.00 78.89 1252 PRO A O 1
ATOM 752 N N . SER A 1 97 ? 13.203 -1.898 -54.748 1.00 63.59 1253 SER A N 1
ATOM 753 C CA . SER A 1 97 ? 12.524 -2.303 -53.541 1.00 61.45 1253 SER A CA 1
ATOM 754 C C . SER A 1 97 ? 13.366 -3.193 -52.656 1.00 62.93 1253 SER A C 1
ATOM 755 O O . SER A 1 97 ? 13.707 -2.837 -51.515 1.00 61.55 1253 SER A O 1
ATOM 758 N N . ASP A 1 98 ? 13.669 -4.373 -53.171 1.00 56.77 1254 ASP A N 1
ATOM 759 C CA . ASP A 1 98 ? 14.380 -5.375 -52.397 1.00 70.65 1254 ASP A CA 1
ATOM 760 C C . ASP A 1 98 ? 15.868 -5.047 -52.228 1.00 75.18 1254 ASP A C 1
ATOM 761 O O . ASP A 1 98 ? 16.661 -5.946 -51.896 1.00 90.18 1254 ASP A O 1
ATOM 766 N N . GLU A 1 99 ? 16.261 -3.787 -52.437 1.00 47.11 1255 GLU A N 1
ATOM 767 C CA . GLU A 1 99 ? 17.686 -3.488 -52.373 1.00 45.69 1255 GLU A CA 1
ATOM 768 C C . GLU A 1 99 ? 18.100 -2.190 -51.672 1.00 39.83 1255 GLU A C 1
ATOM 769 O O . GLU A 1 99 ? 17.433 -1.158 -51.761 1.00 37.92 1255 GLU A O 1
ATOM 775 N N . ASN A 1 100 ? 19.241 -2.252 -51.010 1.00 36.20 1256 ASN A N 1
ATOM 776 C CA . ASN A 1 100 ? 19.828 -1.074 -50.398 1.00 39.68 1256 ASN A CA 1
ATOM 777 C C . ASN A 1 100 ? 21.360 -1.109 -50.541 1.00 38.95 1256 ASN A C 1
ATOM 778 O O . ASN A 1 100 ? 21.957 -2.126 -50.242 1.00 38.98 1256 ASN A O 1
ATOM 783 N N . TRP A 1 101 ? 21.979 -0.019 -51.007 1.00 40.93 1257 TRP A N 1
ATOM 784 C CA . TRP A 1 101 ? 23.363 -0.034 -51.526 1.00 40.30 1257 TRP A CA 1
ATOM 785 C C . TRP A 1 101 ? 24.257 0.997 -50.867 1.00 56.71 1257 TRP A C 1
ATOM 786 O O . TRP A 1 101 ? 23.783 2.026 -50.378 1.00 52.45 1257 TRP A O 1
ATOM 797 N N . ASP A 1 102 ? 25.568 0.747 -50.924 1.00 57.92 1258 ASP A N 1
ATOM 798 C CA . ASP A 1 102 ? 26.557 1.780 -50.607 1.00 57.13 1258 ASP A CA 1
ATOM 799 C C . ASP A 1 102 ? 26.500 2.860 -51.669 1.00 49.89 1258 ASP A C 1
ATOM 800 O O . ASP A 1 102 ? 25.689 2.782 -52.574 1.00 55.99 1258 ASP A O 1
ATOM 805 N N . LEU A 1 103 ? 27.364 3.860 -51.561 1.00 47.90 1259 LEU A N 1
ATOM 806 C CA . LEU A 1 103 ? 27.291 5.034 -52.440 1.00 51.30 1259 LEU A CA 1
ATOM 807 C C . LEU A 1 103 ? 27.450 4.736 -53.931 1.00 57.10 1259 LEU A C 1
ATOM 808 O O . LEU A 1 103 ? 27.148 5.565 -54.777 1.00 62.89 1259 LEU A O 1
ATOM 813 N N . THR A 1 104 ? 27.905 3.539 -54.258 1.00 63.63 1260 THR A N 1
ATOM 814 C CA . THR A 1 104 ? 28.335 3.268 -55.620 1.00 70.60 1260 THR A CA 1
ATOM 815 C C . THR A 1 104 ? 27.633 2.105 -56.293 1.00 67.11 1260 THR A C 1
ATOM 816 O O . THR A 1 104 ? 27.825 1.901 -57.497 1.00 76.56 1260 THR A O 1
ATOM 820 N N . GLY A 1 105 ? 26.828 1.357 -55.540 1.00 57.83 1261 GLY A N 1
ATOM 821 C CA . GLY A 1 105 ? 26.228 0.151 -56.079 1.00 60.12 1261 GLY A CA 1
ATOM 822 C C . GLY A 1 105 ? 27.245 -0.973 -56.200 1.00 65.47 1261 GLY A C 1
ATOM 823 O O . GLY A 1 105 ? 27.074 -1.905 -56.983 1.00 64.84 1261 GLY A O 1
ATOM 824 N N . THR A 1 106 ? 28.321 -0.894 -55.426 1.00 63.68 1262 THR A N 1
ATOM 825 C CA . THR A 1 106 ? 29.230 -2.034 -55.360 1.00 69.75 1262 THR A CA 1
ATOM 826 C C . THR A 1 106 ? 28.650 -3.101 -54.418 1.00 61.81 1262 THR A C 1
ATOM 827 O O . THR A 1 106 ? 28.796 -4.312 -54.651 1.00 57.13 1262 THR A O 1
ATOM 831 N N . ARG A 1 107 ? 27.982 -2.650 -53.362 1.00 46.47 1263 ARG A N 1
ATOM 832 C CA . ARG A 1 107 ? 27.604 -3.578 -52.305 1.00 50.92 1263 ARG A CA 1
ATOM 833 C C . ARG A 1 107 ? 26.234 -3.319 -51.726 1.00 53.89 1263 ARG A C 1
ATOM 834 O O . ARG A 1 107 ? 25.768 -2.174 -51.640 1.00 51.64 1263 ARG A O 1
ATOM 842 N N . GLN A 1 108 ? 25.574 -4.398 -51.338 1.00 60.21 1264 GLN A N 1
ATOM 843 C CA . GLN A 1 108 ? 24.341 -4.272 -50.590 1.00 56.96 1264 GLN A CA 1
ATOM 844 C C . GLN A 1 108 ? 24.687 -4.165 -49.109 1.00 57.04 1264 GLN A C 1
ATOM 845 O O . GLN A 1 108 ? 25.576 -4.880 -48.615 1.00 62.43 1264 GLN A O 1
ATOM 851 N N . ILE A 1 109 ? 24.017 -3.247 -48.416 1.00 51.89 1265 ILE A N 1
ATOM 852 C CA . ILE A 1 109 ? 24.318 -3.003 -47.016 1.00 52.26 1265 ILE A CA 1
ATOM 853 C C . ILE A 1 109 ? 23.045 -2.974 -46.170 1.00 48.78 1265 ILE A C 1
ATOM 854 O O . ILE A 1 109 ? 21.950 -2.754 -46.691 1.00 51.11 1265 ILE A O 1
ATOM 859 N N . TRP A 1 110 ? 23.194 -3.213 -44.867 1.00 49.28 1266 TRP A N 1
ATOM 860 C CA . TRP A 1 110 ? 22.055 -3.224 -43.947 1.00 42.60 1266 TRP A CA 1
ATOM 861 C C . TRP A 1 110 ? 21.678 -1.828 -43.490 1.00 42.02 1266 TRP A C 1
ATOM 862 O O . TRP A 1 110 ? 20.519 -1.452 -43.539 1.00 45.67 1266 TRP A O 1
ATOM 873 N N . PRO A 1 111 ? 22.667 -1.048 -43.041 1.00 50.36 1267 PRO A N 1
ATOM 874 C CA . PRO A 1 111 ? 22.378 0.339 -42.649 1.00 46.23 1267 PRO A CA 1
ATOM 875 C C . PRO A 1 111 ? 21.617 1.141 -43.722 1.00 47.92 1267 PRO A C 1
ATOM 876 O O . PRO A 1 111 ? 22.048 1.264 -44.887 1.00 46.98 1267 PRO A O 1
ATOM 880 N N . CYS A 1 112 ? 20.485 1.700 -43.297 1.00 55.29 1268 CYS A N 1
ATOM 881 C CA . CYS A 1 112 ? 19.605 2.490 -44.164 1.00 52.26 1268 CYS A CA 1
ATOM 882 C C . CYS A 1 112 ? 19.641 3.969 -43.761 1.00 44.27 1268 CYS A C 1
ATOM 883 O O . CYS A 1 112 ? 19.112 4.341 -42.700 1.00 49.31 1268 CYS A O 1
ATOM 886 N N . GLU A 1 113 ? 20.261 4.811 -44.585 1.00 40.41 1269 GLU A N 1
ATOM 887 C CA . GLU A 1 113 ? 20.356 6.246 -44.280 1.00 49.57 1269 GLU A CA 1
ATOM 888 C C . GLU A 1 113 ? 18.979 6.910 -44.249 1.00 56.37 1269 GLU A C 1
ATOM 889 O O . GLU A 1 113 ? 18.234 6.848 -45.227 1.00 45.36 1269 GLU A O 1
ATOM 895 N N . SER A 1 114 ? 18.631 7.562 -43.145 1.00 61.14 1270 SER A N 1
ATOM 896 C CA . SER A 1 114 ? 17.300 8.171 -43.062 1.00 55.00 1270 SER A CA 1
ATOM 897 C C . SER A 1 114 ? 17.350 9.388 -42.164 1.00 57.63 1270 SER A C 1
ATOM 898 O O . SER A 1 114 ? 17.083 9.300 -40.966 1.00 65.55 1270 SER A O 1
ATOM 901 N N . SER A 1 115 ? 17.700 10.524 -42.749 1.00 59.59 1271 SER A N 1
ATOM 902 C CA . SER A 1 115 ? 17.913 11.758 -41.996 1.00 48.26 1271 SER A CA 1
ATOM 903 C C . SER A 1 115 ? 16.589 12.444 -41.625 1.00 53.38 1271 SER A C 1
ATOM 904 O O . SER A 1 115 ? 15.549 12.225 -42.259 1.00 56.61 1271 SER A O 1
ATOM 907 N N . ARG A 1 116 ? 16.636 13.302 -40.616 1.00 53.36 1272 ARG A N 1
ATOM 908 C CA . ARG A 1 116 ? 15.414 13.871 -40.071 1.00 52.96 1272 ARG A CA 1
ATOM 909 C C . ARG A 1 116 ? 15.311 15.407 -40.127 1.00 50.73 1272 ARG A C 1
ATOM 910 O O . ARG A 1 116 ? 16.329 16.115 -40.106 1.00 52.33 1272 ARG A O 1
ATOM 918 N N . SER A 1 117 ? 14.066 15.893 -40.201 1.00 52.57 1273 SER A N 1
ATOM 919 C CA . SER A 1 117 ? 13.759 17.312 -40.406 1.00 51.18 1273 SER A CA 1
ATOM 920 C C . SER A 1 117 ? 12.252 17.568 -40.186 1.00 49.45 1273 SER A C 1
ATOM 921 O O . SER A 1 117 ? 11.491 16.615 -39.954 1.00 37.72 1273 SER A O 1
ATOM 924 N N . HIS A 1 118 ? 11.830 18.834 -40.280 1.00 49.80 1274 HIS A N 1
ATOM 925 C CA . HIS A 1 118 ? 10.428 19.200 -40.046 1.00 55.33 1274 HIS A CA 1
ATOM 926 C C . HIS A 1 118 ? 9.811 20.183 -41.077 1.00 60.42 1274 HIS A C 1
ATOM 927 O O . HIS A 1 118 ? 10.467 21.130 -41.524 1.00 53.64 1274 HIS A O 1
ATOM 934 N N . THR A 1 119 ? 8.557 19.932 -41.461 1.00 56.62 1275 THR A N 1
ATOM 935 C CA . THR A 1 119 ? 7.765 20.871 -42.284 1.00 65.31 1275 THR A CA 1
ATOM 936 C C . THR A 1 119 ? 6.336 20.951 -41.770 1.00 64.26 1275 THR A C 1
ATOM 937 O O . THR A 1 119 ? 6.002 20.396 -40.723 1.00 56.02 1275 THR A O 1
ATOM 941 N N . THR A 1 120 ? 5.484 21.619 -42.541 1.00 63.69 1276 THR A N 1
ATOM 942 C CA . THR A 1 120 ? 4.044 21.505 -42.347 1.00 57.10 1276 THR A CA 1
ATOM 943 C C . THR A 1 120 ? 3.453 20.570 -43.383 1.00 55.18 1276 THR A C 1
ATOM 944 O O . THR A 1 120 ? 4.094 20.255 -44.382 1.00 54.75 1276 THR A O 1
ATOM 948 N N . ILE A 1 121 ? 2.235 20.113 -43.112 1.00 50.60 1277 ILE A N 1
ATOM 949 C CA . ILE A 1 121 ? 1.464 19.302 -44.039 1.00 37.32 1277 ILE A CA 1
ATOM 950 C C . ILE A 1 121 ? 1.286 20.005 -45.395 1.00 46.17 1277 ILE A C 1
ATOM 951 O O . ILE A 1 121 ? 1.519 19.407 -46.439 1.00 54.09 1277 ILE A O 1
ATOM 956 N N . ALA A 1 122 ? 0.874 21.269 -45.380 1.00 51.50 1278 ALA A N 1
ATOM 957 C CA . ALA A 1 122 ? 0.684 22.031 -46.614 1.00 56.64 1278 ALA A CA 1
ATOM 958 C C . ALA A 1 122 ? 1.980 22.095 -47.416 1.00 60.15 1278 ALA A C 1
ATOM 959 O O . ALA A 1 122 ? 1.985 22.135 -48.650 1.00 66.62 1278 ALA A O 1
ATOM 961 N N . LYS A 1 123 ? 3.083 22.130 -46.690 1.00 59.12 1279 LYS A N 1
ATOM 962 C CA . LYS A 1 123 ? 4.391 22.284 -47.292 1.00 56.40 1279 LYS A CA 1
ATOM 963 C C . LYS A 1 123 ? 4.794 20.967 -47.955 1.00 60.08 1279 LYS A C 1
ATOM 964 O O . LYS A 1 123 ? 5.319 20.957 -49.068 1.00 63.36 1279 LYS A O 1
ATOM 970 N N . TYR A 1 124 ? 4.555 19.858 -47.261 1.00 54.22 1280 TYR A N 1
ATOM 971 C CA . TYR A 1 124 ? 4.910 18.557 -47.785 1.00 56.46 1280 TYR A CA 1
ATOM 972 C C . TYR A 1 124 ? 3.970 18.173 -48.941 1.00 59.53 1280 TYR A C 1
ATOM 973 O O . TYR A 1 124 ? 4.337 17.403 -49.838 1.00 57.03 1280 TYR A O 1
ATOM 982 N N . ALA A 1 125 ? 2.758 18.716 -48.915 1.00 58.41 1281 ALA A N 1
ATOM 983 C CA . ALA A 1 125 ? 1.798 18.473 -49.987 1.00 53.99 1281 ALA A CA 1
ATOM 984 C C . ALA A 1 125 ? 2.303 19.135 -51.268 1.00 53.79 1281 ALA A C 1
ATOM 985 O O . ALA A 1 125 ? 2.220 18.537 -52.339 1.00 53.30 1281 ALA A O 1
ATOM 987 N N . GLN A 1 126 ? 2.810 20.367 -51.144 1.00 51.78 1282 GLN A N 1
ATOM 988 C CA . GLN A 1 126 ? 3.497 21.034 -52.237 1.00 53.18 1282 GLN A CA 1
ATOM 989 C C . GLN A 1 126 ? 4.515 20.069 -52.844 1.00 61.69 1282 GLN A C 1
ATOM 990 O O . GLN A 1 126 ? 4.458 19.728 -54.043 1.00 72.84 1282 GLN A O 1
ATOM 996 N N . TYR A 1 127 ? 5.423 19.606 -51.992 1.00 53.75 1283 TYR A N 1
ATOM 997 C CA . TYR A 1 127 ? 6.510 18.735 -52.407 1.00 49.02 1283 TYR A CA 1
ATOM 998 C C . TYR A 1 127 ? 6.010 17.450 -53.087 1.00 41.81 1283 TYR A C 1
ATOM 999 O O . TYR A 1 127 ? 6.469 17.076 -54.163 1.00 61.11 1283 TYR A O 1
ATOM 1008 N N . GLN A 1 128 ? 5.061 16.784 -52.452 1.00 39.30 1284 GLN A N 1
ATOM 1009 C CA . GLN A 1 128 ? 4.469 15.547 -52.964 1.00 47.29 1284 GLN A CA 1
ATOM 1010 C C . GLN A 1 128 ? 3.850 15.740 -54.369 1.00 51.88 1284 GLN A C 1
ATOM 1011 O O . GLN A 1 128 ? 3.886 14.826 -55.215 1.00 45.50 1284 GLN A O 1
ATOM 1017 N N . ALA A 1 129 ? 3.295 16.936 -54.591 1.00 44.39 1285 ALA A N 1
ATOM 1018 C CA . ALA A 1 129 ? 2.599 17.265 -55.818 1.00 45.48 1285 ALA A CA 1
ATOM 1019 C C . ALA A 1 129 ? 3.620 17.661 -56.884 1.00 50.58 1285 ALA A C 1
ATOM 1020 O O . ALA A 1 129 ? 3.587 17.140 -58.000 1.00 51.29 1285 ALA A O 1
ATOM 1022 N N . SER A 1 130 ? 4.519 18.581 -56.534 1.00 42.85 1286 SER A N 1
ATOM 1023 C CA . SER A 1 130 ? 5.601 18.956 -57.428 1.00 49.17 1286 SER A CA 1
ATOM 1024 C C . SER A 1 130 ? 6.344 17.704 -57.883 1.00 54.23 1286 SER A C 1
ATOM 1025 O O . SER A 1 130 ? 6.629 17.508 -59.071 1.00 56.23 1286 SER A O 1
ATOM 1028 N N . SER A 1 131 ? 6.665 16.851 -56.923 1.00 49.29 1287 SER A N 1
ATOM 1029 C CA . SER A 1 131 ? 7.421 15.651 -57.216 1.00 46.98 1287 SER A CA 1
ATOM 1030 C C . SER A 1 131 ? 6.701 14.809 -58.275 1.00 50.74 1287 SER A C 1
ATOM 1031 O O . SER A 1 131 ? 7.323 14.291 -59.217 1.00 49.35 1287 SER A O 1
ATOM 1034 N N . PHE A 1 132 ? 5.385 14.685 -58.123 1.00 47.58 1288 PHE A N 1
ATOM 1035 C CA . PHE A 1 132 ? 4.586 13.938 -59.073 1.00 44.67 1288 PHE A CA 1
ATOM 1036 C C . PHE A 1 132 ? 4.523 14.588 -60.456 1.00 43.80 1288 PHE A C 1
ATOM 1037 O O . PHE A 1 132 ? 4.583 13.894 -61.465 1.00 42.16 1288 PHE A O 1
ATOM 1045 N N . GLN A 1 133 ? 4.358 15.907 -60.496 1.00 40.22 1289 GLN A N 1
ATOM 1046 C CA . GLN A 1 133 ? 4.275 16.629 -61.757 1.00 53.18 1289 GLN A CA 1
ATOM 1047 C C . GLN A 1 133 ? 5.587 16.439 -62.542 1.00 61.73 1289 GLN A C 1
ATOM 1048 O O . GLN A 1 133 ? 5.568 16.208 -63.763 1.00 57.76 1289 GLN A O 1
ATOM 1054 N N . GLU A 1 134 ? 6.712 16.525 -61.824 1.00 60.13 1290 GLU A N 1
ATOM 1055 C CA . GLU A 1 134 ? 8.048 16.337 -62.395 1.00 51.41 1290 GLU A CA 1
ATOM 1056 C C . GLU A 1 134 ? 8.200 14.987 -63.081 1.00 56.51 1290 GLU A C 1
ATOM 1057 O O . GLU A 1 134 ? 8.680 14.899 -64.214 1.00 67.20 1290 GLU A O 1
ATOM 1063 N N . SER A 1 135 ? 7.821 13.927 -62.378 1.00 45.83 1291 SER A N 1
ATOM 1064 C CA . SER A 1 135 ? 7.908 12.603 -62.947 1.00 44.62 1291 SER A CA 1
ATOM 1065 C C . SER A 1 135 ? 6.995 12.554 -64.165 1.00 59.00 1291 SER A C 1
ATOM 1066 O O . SER A 1 135 ? 7.217 11.746 -65.067 1.00 69.33 1291 SER A O 1
ATOM 1069 N N . LEU A 1 136 ? 5.979 13.422 -64.192 1.00 61.29 1292 LEU A N 1
ATOM 1070 C CA . LEU A 1 136 ? 5.021 13.446 -65.300 1.00 60.48 1292 LEU A CA 1
ATOM 1071 C C . LEU A 1 136 ? 5.706 14.007 -66.535 1.00 56.42 1292 LEU A C 1
ATOM 1072 O O . LEU A 1 136 ? 5.720 13.345 -67.569 1.00 54.26 1292 LEU A O 1
ATOM 1077 N N . GLN A 1 137 ? 6.259 15.218 -66.407 1.00 49.24 1293 GLN A N 1
ATOM 1078 C CA . GLN A 1 137 ? 7.071 15.863 -67.449 1.00 62.65 1293 GLN A CA 1
ATOM 1079 C C . GLN A 1 137 ? 8.120 14.963 -68.117 1.00 60.78 1293 GLN A C 1
ATOM 1080 O O . GLN A 1 137 ? 8.226 14.931 -69.334 1.00 74.04 1293 GLN A O 1
ATOM 1086 N N . GLU A 1 138 ? 8.896 14.243 -67.317 1.00 62.68 1294 GLU A N 1
ATOM 1087 C CA . GLU A 1 138 ? 9.926 13.370 -67.848 1.00 69.46 1294 GLU A CA 1
ATOM 1088 C C . GLU A 1 138 ? 9.313 12.161 -68.573 1.00 75.74 1294 GLU A C 1
ATOM 1089 O O . GLU A 1 138 ? 10.013 11.225 -68.966 1.00 92.20 1294 GLU A O 1
ATOM 1095 N N . GLU A 1 139 ? 8.002 12.199 -68.765 1.00 58.36 1295 GLU A N 1
ATOM 1096 C CA . GLU A 1 139 ? 7.304 11.155 -69.510 1.00 65.01 1295 GLU A CA 1
ATOM 1097 C C . GLU A 1 139 ? 6.518 11.758 -70.673 1.00 68.98 1295 GLU A C 1
ATOM 1098 O O . GLU A 1 139 ? 6.208 11.075 -71.641 1.00 78.97 1295 GLU A O 1
ATOM 1104 N N . LEU A 1 140 ? 6.210 13.047 -70.563 1.00 66.68 1296 LEU A N 1
ATOM 1105 C CA . LEU A 1 140 ? 5.565 13.803 -71.626 1.00 72.29 1296 LEU A CA 1
ATOM 1106 C C . LEU A 1 140 ? 6.590 14.363 -72.613 1.00 88.75 1296 LEU A C 1
ATOM 1107 O O . LEU A 1 140 ? 6.279 15.246 -73.425 1.00 93.05 1296 LEU A O 1
ATOM 1112 N N . GLU A 1 141 ? 7.816 13.858 -72.518 1.00 91.49 1297 GLU A N 1
ATOM 1113 C CA . GLU A 1 141 ? 8.837 14.136 -73.508 1.00 95.46 1297 GLU A CA 1
ATOM 1114 C C . GLU A 1 141 ? 9.012 12.883 -74.311 1.00 94.40 1297 GLU A C 1
ATOM 1115 O O . GLU A 1 141 ? 8.722 12.863 -75.496 1.00 99.02 1297 GLU A O 1
ATOM 1121 N N . VAL A 1 142 ? 9.491 11.831 -73.652 1.00 91.64 1298 VAL A N 1
ATOM 1122 C CA . VAL A 1 142 ? 9.685 10.544 -74.311 1.00 100.54 1298 VAL A CA 1
ATOM 1123 C C . VAL A 1 142 ? 8.509 10.306 -75.250 1.00 108.28 1298 VAL A C 1
ATOM 1124 O O . VAL A 1 142 ? 8.706 9.971 -76.422 1.00 111.11 1298 VAL A O 1
ATOM 1128 N N . LEU A 1 143 ? 7.293 10.507 -74.740 1.00 111.07 1299 LEU A N 1
ATOM 1129 C CA . LEU A 1 143 ? 6.111 10.524 -75.590 1.00 108.65 1299 LEU A CA 1
ATOM 1130 C C . LEU A 1 143 ? 6.457 11.266 -76.882 1.00 122.53 1299 LEU A C 1
ATOM 1131 O O . LEU A 1 143 ? 6.560 10.648 -77.947 1.00 136.27 1299 LEU A O 1
ATOM 1136 N N . PHE A 1 144 ? 6.678 12.579 -76.790 1.00 117.80 1300 PHE A N 1
ATOM 1137 C CA . PHE A 1 144 ? 7.048 13.366 -77.972 1.00 116.78 1300 PHE A CA 1
ATOM 1138 C C . PHE A 1 144 ? 8.523 13.215 -78.386 1.00 126.13 1300 PHE A C 1
ATOM 1139 O O . PHE A 1 144 ? 9.003 14.003 -79.198 1.00 127.82 1300 PHE A O 1
ATOM 1147 N N . GLN A 1 145 ? 9.234 12.225 -77.839 1.00 112.51 1301 GLN A N 1
ATOM 1148 C CA . GLN A 1 145 ? 10.676 12.042 -78.105 1.00 111.39 1301 GLN A CA 1
ATOM 1149 C C . GLN A 1 145 ? 11.287 10.834 -77.378 1.00 105.15 1301 GLN A C 1
ATOM 1150 O O . GLN A 1 145 ? 11.963 10.000 -77.984 1.00 101.44 1301 GLN A O 1
ATOM 1156 N N . HIS A 1 166 ? 21.827 9.738 -57.775 1.00 96.94 1323 HIS A N 1
ATOM 1157 C CA . HIS A 1 166 ? 20.986 9.424 -56.621 1.00 98.56 1323 HIS A CA 1
ATOM 1158 C C . HIS A 1 166 ? 19.781 10.337 -56.528 1.00 90.03 1323 HIS A C 1
ATOM 1159 O O . HIS A 1 166 ? 19.906 11.560 -56.512 1.00 94.68 1323 HIS A O 1
ATOM 1166 N N . HIS A 1 167 ? 18.606 9.741 -56.449 1.00 77.11 1324 HIS A N 1
ATOM 1167 C CA . HIS A 1 167 ? 17.418 10.542 -56.259 1.00 73.48 1324 HIS A CA 1
ATOM 1168 C C . HIS A 1 167 ? 17.191 10.722 -54.771 1.00 58.88 1324 HIS A C 1
ATOM 1169 O O . HIS A 1 167 ? 17.033 9.739 -54.039 1.00 54.15 1324 HIS A O 1
ATOM 1176 N N . ILE A 1 168 ? 17.195 11.973 -54.324 1.00 47.78 1325 ILE A N 1
ATOM 1177 C CA . ILE A 1 168 ? 16.914 12.257 -52.932 1.00 44.46 1325 ILE A CA 1
ATOM 1178 C C . ILE A 1 168 ? 15.408 12.499 -52.698 1.00 49.53 1325 ILE A C 1
ATOM 1179 O O . ILE A 1 168 ? 14.813 13.400 -53.291 1.00 49.00 1325 ILE A O 1
ATOM 1184 N N . ILE A 1 169 ? 14.796 11.682 -51.836 1.00 45.00 1326 ILE A N 1
ATOM 1185 C CA . ILE A 1 169 ? 13.376 11.826 -51.545 1.00 45.84 1326 ILE A CA 1
ATOM 1186 C C . ILE A 1 169 ? 13.087 12.226 -50.105 1.00 43.01 1326 ILE A C 1
ATOM 1187 O O . ILE A 1 169 ? 13.893 11.997 -49.211 1.00 45.94 1326 ILE A O 1
ATOM 1192 N N . LYS A 1 170 ? 11.937 12.855 -49.895 1.00 49.69 1327 LYS A N 1
ATOM 1193 C CA . LYS A 1 170 ? 11.498 13.246 -48.556 1.00 48.65 1327 LYS A CA 1
ATOM 1194 C C . LYS A 1 170 ? 10.187 12.556 -48.247 1.00 46.56 1327 LYS A C 1
ATOM 1195 O O . LYS A 1 170 ? 9.258 12.568 -49.044 1.00 56.13 1327 LYS A O 1
ATOM 1201 N N . PHE A 1 171 ? 10.154 11.904 -47.095 1.00 46.47 1328 PHE A N 1
ATOM 1202 C CA . PHE A 1 171 ? 9.030 11.097 -46.643 1.00 36.94 1328 PHE A CA 1
ATOM 1203 C C . PHE A 1 171 ? 8.388 11.738 -45.399 1.00 39.87 1328 PHE A C 1
ATOM 1204 O O . PHE A 1 171 ? 9.065 11.906 -44.383 1.00 40.39 1328 PHE A O 1
ATOM 1212 N N . GLY A 1 172 ? 7.103 12.095 -45.476 1.00 44.62 1329 GLY A N 1
ATOM 1213 C CA . GLY A 1 172 ? 6.343 12.607 -44.335 1.00 33.94 1329 GLY A CA 1
ATOM 1214 C C . GLY A 1 172 ? 5.846 11.464 -43.464 1.00 38.05 1329 GLY A C 1
ATOM 1215 O O . GLY A 1 172 ? 5.002 10.666 -43.878 1.00 49.31 1329 GLY A O 1
ATOM 1216 N N . THR A 1 173 ? 6.377 11.382 -42.251 1.00 34.24 1330 THR A N 1
ATOM 1217 C CA . THR A 1 173 ? 6.190 10.190 -41.410 1.00 36.70 1330 THR A CA 1
ATOM 1218 C C . THR A 1 173 ? 5.588 10.485 -40.006 1.00 44.51 1330 THR A C 1
ATOM 1219 O O . THR A 1 173 ? 5.759 11.579 -39.447 1.00 45.98 1330 THR A O 1
ATOM 1223 N N . ASN A 1 174 ? 4.880 9.506 -39.449 1.00 39.91 1331 ASN A N 1
ATOM 1224 C CA . ASN A 1 174 ? 4.320 9.651 -38.096 1.00 53.94 1331 ASN A CA 1
ATOM 1225 C C . ASN A 1 174 ? 3.643 11.002 -37.875 1.00 56.83 1331 ASN A C 1
ATOM 1226 O O . ASN A 1 174 ? 3.991 11.740 -36.967 1.00 65.56 1331 ASN A O 1
ATOM 1231 N N . ILE A 1 175 ? 2.684 11.329 -38.724 1.00 55.78 1332 ILE A N 1
ATOM 1232 C CA . ILE A 1 175 ? 1.956 12.582 -38.593 1.00 57.63 1332 ILE A CA 1
ATOM 1233 C C . ILE A 1 175 ? 0.784 12.324 -37.653 1.00 54.12 1332 ILE A C 1
ATOM 1234 O O . ILE A 1 175 ? 0.044 11.338 -37.809 1.00 48.84 1332 ILE A O 1
ATOM 1239 N N . ASP A 1 176 ? 0.642 13.177 -36.644 1.00 52.53 1333 ASP A N 1
ATOM 1240 C CA . ASP A 1 176 ? -0.296 12.850 -35.574 1.00 56.89 1333 ASP A CA 1
ATOM 1241 C C . ASP A 1 176 ? -1.695 13.435 -35.751 1.00 50.62 1333 ASP A C 1
ATOM 1242 O O . ASP A 1 176 ? -1.925 14.636 -35.570 1.00 54.16 1333 ASP A O 1
ATOM 1247 N N . LEU A 1 177 ? -2.626 12.562 -36.112 1.00 40.42 1334 LEU A N 1
ATOM 1248 C CA . LEU A 1 177 ? -4.024 12.945 -36.142 1.00 52.65 1334 LEU A CA 1
ATOM 1249 C C . LEU A 1 177 ? -4.640 12.638 -34.770 1.00 59.52 1334 LEU A C 1
ATOM 1250 O O . LEU A 1 177 ? -5.588 11.851 -34.659 1.00 65.87 1334 LEU A O 1
ATOM 1255 N N . SER A 1 178 ? -4.085 13.251 -33.727 1.00 51.48 1335 SER A N 1
ATOM 1256 C CA . SER A 1 178 ? -4.513 12.935 -32.379 1.00 54.28 1335 SER A CA 1
ATOM 1257 C C . SER A 1 178 ? -5.671 13.821 -31.955 1.00 50.75 1335 SER A C 1
ATOM 1258 O O . SER A 1 178 ? -6.562 13.355 -31.260 1.00 48.31 1335 SER A O 1
ATOM 1261 N N . ASP A 1 179 ? -5.660 15.083 -32.390 1.00 52.85 1336 ASP A N 1
ATOM 1262 C CA . ASP A 1 179 ? -6.662 16.060 -31.952 1.00 62.64 1336 ASP A CA 1
ATOM 1263 C C . ASP A 1 179 ? -8.033 15.764 -32.549 1.00 65.05 1336 ASP A C 1
ATOM 1264 O O . ASP A 1 179 ? -8.281 16.074 -33.716 1.00 69.71 1336 ASP A O 1
ATOM 1269 N N . ALA A 1 180 ? -8.908 15.167 -31.737 1.00 60.39 1337 ALA A N 1
ATOM 1270 C CA . ALA A 1 180 ? -10.187 14.612 -32.202 1.00 65.55 1337 ALA A CA 1
ATOM 1271 C C . ALA A 1 180 ? -11.181 15.696 -32.571 1.00 65.11 1337 ALA A C 1
ATOM 1272 O O . ALA A 1 180 ? -12.244 15.413 -33.111 1.00 64.00 1337 ALA A O 1
ATOM 1274 N N . LYS A 1 181 ? -10.769 16.926 -32.397 1.00 64.16 1338 LYS A N 1
ATOM 1275 C CA . LYS A 1 181 ? -11.583 18.032 -32.761 1.00 74.87 1338 LYS A CA 1
ATOM 1276 C C . LYS A 1 181 ? -11.343 18.349 -34.197 1.00 78.73 1338 LYS A C 1
ATOM 1277 O O . LYS A 1 181 ? -12.220 18.282 -35.012 1.00 82.64 1338 LYS A O 1
ATOM 1283 N N . ARG A 1 182 ? -10.096 18.692 -34.439 1.00 81.52 1339 ARG A N 1
ATOM 1284 C CA . ARG A 1 182 ? -9.541 19.061 -35.714 1.00 77.29 1339 ARG A CA 1
ATOM 1285 C C . ARG A 1 182 ? -9.704 18.019 -36.786 1.00 61.62 1339 ARG A C 1
ATOM 1286 O O . ARG A 1 182 ? -9.904 18.331 -37.935 1.00 57.65 1339 ARG A O 1
ATOM 1294 N N . TRP A 1 183 ? -9.613 16.770 -36.388 1.00 50.50 1340 TRP A N 1
ATOM 1295 C CA . TRP A 1 183 ? -9.666 15.628 -37.306 1.00 53.98 1340 TRP A CA 1
ATOM 1296 C C . TRP A 1 183 ? -10.953 14.822 -37.116 1.00 54.64 1340 TRP A C 1
ATOM 1297 O O . TRP A 1 183 ? -10.982 13.602 -37.341 1.00 48.60 1340 TRP A O 1
ATOM 1308 N N . LYS A 1 184 ? -12.019 15.527 -36.732 1.00 62.58 1341 LYS A N 1
ATOM 1309 C CA . LYS A 1 184 ? -13.282 14.899 -36.311 1.00 63.97 1341 LYS A CA 1
ATOM 1310 C C . LYS A 1 184 ? -13.852 13.901 -37.327 1.00 57.45 1341 LYS A C 1
ATOM 1311 O O . LYS A 1 184 ? -14.032 12.723 -37.017 1.00 58.06 1341 LYS A O 1
ATOM 1317 N N . PRO A 1 185 ? -14.120 14.363 -38.556 1.00 53.47 1342 PRO A N 1
ATOM 1318 C CA . PRO A 1 185 ? -14.715 13.440 -39.536 1.00 53.45 1342 PRO A CA 1
ATOM 1319 C C . PRO A 1 185 ? -13.798 12.284 -39.886 1.00 50.99 1342 PRO A C 1
ATOM 1320 O O . PRO A 1 185 ? -14.254 11.140 -39.956 1.00 57.42 1342 PRO A O 1
ATOM 1324 N N . GLN A 1 186 ? -12.526 12.587 -40.130 1.00 44.67 1343 GLN A N 1
ATOM 1325 C CA . GLN A 1 186 ? -11.518 11.549 -40.358 1.00 36.85 1343 GLN A CA 1
ATOM 1326 C C . GLN A 1 186 ? -11.577 10.439 -39.300 1.00 45.82 1343 GLN A C 1
ATOM 1327 O O . GLN A 1 186 ? -11.623 9.254 -39.649 1.00 44.73 1343 GLN A O 1
ATOM 1333 N N . LEU A 1 187 ? -11.596 10.810 -38.018 1.00 37.16 1344 LEU A N 1
ATOM 1334 C CA . LEU A 1 187 ? -11.613 9.799 -36.960 1.00 45.48 1344 LEU A CA 1
ATOM 1335 C C . LEU A 1 187 ? -12.946 9.086 -36.852 1.00 50.07 1344 LEU A C 1
ATOM 1336 O O . LEU A 1 187 ? -12.995 7.863 -36.697 1.00 52.68 1344 LEU A O 1
ATOM 1341 N N . GLN A 1 188 ? -14.027 9.857 -36.935 1.00 47.55 1345 GLN A N 1
ATOM 1342 C CA . GLN A 1 188 ? -15.366 9.288 -36.908 1.00 54.31 1345 GLN A CA 1
ATOM 1343 C C . GLN A 1 188 ? -15.504 8.142 -37.922 1.00 54.80 1345 GLN A C 1
ATOM 1344 O O . GLN A 1 188 ? -16.089 7.107 -37.617 1.00 59.03 1345 GLN A O 1
ATOM 1350 N N . GLU A 1 189 ? -14.914 8.307 -39.099 1.00 42.82 1346 GLU A N 1
ATOM 1351 C CA . GLU A 1 189 ? -14.967 7.282 -40.121 1.00 50.74 1346 GLU A CA 1
ATOM 1352 C C . GLU A 1 189 ? -14.524 5.899 -39.648 1.00 42.61 1346 GLU A C 1
ATOM 1353 O O . GLU A 1 189 ? -15.133 4.887 -39.972 1.00 50.92 1346 GLU A O 1
ATOM 1359 N N . LEU A 1 190 ? -13.460 5.859 -38.867 1.00 47.86 1347 LEU A N 1
ATOM 1360 C CA . LEU A 1 190 ? -12.888 4.580 -38.437 1.00 40.02 1347 LEU A CA 1
ATOM 1361 C C . LEU A 1 190 ? -13.713 3.836 -37.360 1.00 48.78 1347 LEU A C 1
ATOM 1362 O O . LEU A 1 190 ? -13.387 2.692 -37.014 1.00 44.82 1347 LEU A O 1
ATOM 1367 N N . LEU A 1 191 ? -14.768 4.484 -36.849 1.00 48.14 1348 LEU A N 1
ATOM 1368 C CA . LEU A 1 191 ? -15.728 3.818 -35.979 1.00 50.09 1348 LEU A CA 1
ATOM 1369 C C . LEU A 1 191 ? -16.433 2.706 -36.734 1.00 55.04 1348 LEU A C 1
ATOM 1370 O O . LEU A 1 191 ? -16.903 1.748 -36.116 1.00 54.86 1348 LEU A O 1
ATOM 1375 N N . LYS A 1 192 ? -16.505 2.836 -38.064 1.00 52.93 1349 LYS A N 1
ATOM 1376 C CA . LYS A 1 192 ? -17.225 1.876 -38.910 1.00 45.82 1349 LYS A CA 1
ATOM 1377 C C . LYS A 1 192 ? -16.520 0.527 -39.003 1.00 45.60 1349 LYS A C 1
ATOM 1378 O O . LYS A 1 192 ? -17.021 -0.409 -39.609 1.00 56.88 1349 LYS A O 1
ATOM 1384 N N . LEU A 1 193 ? -15.361 0.425 -38.370 1.00 42.15 1350 LEU A N 1
ATOM 1385 C CA . LEU A 1 193 ? -14.552 -0.782 -38.441 1.00 39.49 1350 LEU A CA 1
ATOM 1386 C C . LEU A 1 193 ? -14.963 -1.809 -37.392 1.00 43.74 1350 LEU A C 1
ATOM 1387 O O . LEU A 1 193 ? -15.474 -1.450 -36.322 1.00 59.05 1350 LEU A O 1
ATOM 1392 N N . PRO A 1 194 ? -14.705 -3.094 -37.683 1.00 45.21 1351 PRO A N 1
ATOM 1393 C CA . PRO A 1 194 ? -14.882 -4.143 -36.670 1.00 49.52 1351 PRO A CA 1
ATOM 1394 C C . PRO A 1 194 ? -14.112 -3.730 -35.407 1.00 56.01 1351 PRO A C 1
ATOM 1395 O O . PRO A 1 194 ? -13.039 -3.088 -35.496 1.00 60.16 1351 PRO A O 1
ATOM 1399 N N . ALA A 1 195 ? -14.649 -4.094 -34.246 1.00 60.59 1352 ALA A N 1
ATOM 1400 C CA . ALA A 1 195 ? -14.152 -3.588 -32.963 1.00 58.43 1352 ALA A CA 1
ATOM 1401 C C . ALA A 1 195 ? -12.651 -3.806 -32.737 1.00 52.65 1352 ALA A C 1
ATOM 1402 O O . ALA A 1 195 ? -11.966 -2.920 -32.219 1.00 55.93 1352 ALA A O 1
ATOM 1404 N N . PHE A 1 196 ? -12.154 -4.984 -33.112 1.00 44.88 1353 PHE A N 1
ATOM 1405 C CA . PHE A 1 196 ? -10.768 -5.338 -32.833 1.00 53.02 1353 PHE A CA 1
ATOM 1406 C C . PHE A 1 196 ? -9.766 -4.545 -33.657 1.00 51.21 1353 PHE A C 1
ATOM 1407 O O . PHE A 1 196 ? -8.585 -4.564 -33.342 1.00 54.18 1353 PHE A O 1
ATOM 1415 N N . MET A 1 197 ? -10.243 -3.844 -34.688 1.00 44.39 1354 MET A N 1
ATOM 1416 C CA . MET A 1 197 ? -9.379 -2.987 -35.504 1.00 46.33 1354 MET A CA 1
ATOM 1417 C C . MET A 1 197 ? -9.473 -1.526 -35.095 1.00 47.19 1354 MET A C 1
ATOM 1418 O O . MET A 1 197 ? -8.772 -0.668 -35.642 1.00 47.56 1354 MET A O 1
ATOM 1423 N N . ARG A 1 198 ? -10.339 -1.218 -34.150 1.00 43.23 1355 ARG A N 1
ATOM 1424 C CA . ARG A 1 198 ? -10.574 0.185 -33.878 1.00 40.32 1355 ARG A CA 1
ATOM 1425 C C . ARG A 1 198 ? -9.496 0.835 -33.020 1.00 47.20 1355 ARG A C 1
ATOM 1426 O O . ARG A 1 198 ? -8.767 0.169 -32.255 1.00 46.95 1355 ARG A O 1
ATOM 1434 N N . VAL A 1 199 ? -9.392 2.150 -33.138 1.00 43.12 1356 VAL A N 1
ATOM 1435 C CA . VAL A 1 199 ? -8.476 2.896 -32.288 1.00 39.53 1356 VAL A CA 1
ATOM 1436 C C . VAL A 1 199 ? -8.766 2.626 -30.812 1.00 44.62 1356 VAL A C 1
ATOM 1437 O O . VAL A 1 199 ? -7.889 2.206 -30.064 1.00 59.87 1356 VAL A O 1
ATOM 1441 N N . THR A 1 200 ? -10.015 2.859 -30.414 1.00 47.77 1357 THR A N 1
ATOM 1442 C CA . THR A 1 200 ? -10.461 2.675 -29.035 1.00 45.56 1357 THR A CA 1
ATOM 1443 C C . THR A 1 200 ? -11.520 1.583 -28.958 1.00 41.04 1357 THR A C 1
ATOM 1444 O O . THR A 1 200 ? -12.542 1.641 -29.649 1.00 55.64 1357 THR A O 1
ATOM 1448 N N . SER A 1 201 ? -11.278 0.573 -28.137 1.00 44.10 1358 SER A N 1
ATOM 1449 C CA . SER A 1 201 ? -12.247 -0.502 -27.987 1.00 48.02 1358 SER A CA 1
ATOM 1450 C C . SER A 1 201 ? -12.066 -1.170 -26.632 1.00 55.30 1358 SER A C 1
ATOM 1451 O O . SER A 1 201 ? -10.916 -1.344 -26.179 1.00 47.03 1358 SER A O 1
ATOM 1454 N N . THR A 1 202 ? -13.183 -1.531 -25.982 1.00 49.00 1359 THR A N 1
ATOM 1455 C CA . THR A 1 202 ? -13.110 -2.153 -24.661 1.00 41.17 1359 THR A CA 1
ATOM 1456 C C . THR A 1 202 ? -12.258 -3.395 -24.703 1.00 43.25 1359 THR A C 1
ATOM 1457 O O . THR A 1 202 ? -11.603 -3.745 -23.716 1.00 58.62 1359 THR A O 1
ATOM 1461 N N . GLY A 1 203 ? -12.263 -4.065 -25.847 1.00 42.18 1360 GLY A N 1
ATOM 1462 C CA . GLY A 1 203 ? -11.400 -5.220 -26.050 1.00 42.23 1360 GLY A CA 1
ATOM 1463 C C . GLY A 1 203 ? -9.999 -4.895 -26.566 1.00 46.86 1360 GLY A C 1
ATOM 1464 O O . GLY A 1 203 ? -9.295 -5.809 -26.985 1.00 48.91 1360 GLY A O 1
ATOM 1465 N N . ASN A 1 204 ? -9.609 -3.616 -26.538 1.00 42.59 1361 ASN A N 1
ATOM 1466 C CA . ASN A 1 204 ? -8.258 -3.175 -26.923 1.00 45.12 1361 ASN A CA 1
ATOM 1467 C C . ASN A 1 204 ? -7.363 -2.865 -25.698 1.00 47.21 1361 ASN A C 1
ATOM 1468 O O . ASN A 1 204 ? -7.504 -1.821 -25.045 1.00 44.10 1361 ASN A O 1
ATOM 1473 N N . MET A 1 205 ? -6.435 -3.765 -25.395 1.00 45.93 1362 MET A N 1
ATOM 1474 C CA . MET A 1 205 ? -5.484 -3.508 -24.328 1.00 49.08 1362 MET A CA 1
ATOM 1475 C C . MET A 1 205 ? -4.996 -2.063 -24.276 1.00 50.96 1362 MET A C 1
ATOM 1476 O O . MET A 1 205 ? -4.759 -1.516 -23.193 1.00 46.58 1362 MET A O 1
ATOM 1481 N N . LEU A 1 206 ? -4.810 -1.456 -25.450 1.00 47.61 1363 LEU A N 1
ATOM 1482 C CA . LEU A 1 206 ? -4.227 -0.117 -25.502 1.00 46.44 1363 LEU A CA 1
ATOM 1483 C C . LEU A 1 206 ? -5.249 0.953 -25.089 1.00 44.91 1363 LEU A C 1
ATOM 1484 O O . LEU A 1 206 ? -4.897 2.113 -24.804 1.00 40.27 1363 LEU A O 1
ATOM 1489 N N . SER A 1 207 ? -6.518 0.553 -25.032 1.00 48.64 1364 SER A N 1
ATOM 1490 C CA . SER A 1 207 ? -7.575 1.450 -24.546 1.00 53.70 1364 SER A CA 1
ATOM 1491 C C . SER A 1 207 ? -7.576 1.489 -23.006 1.00 57.86 1364 SER A C 1
ATOM 1492 O O . SER A 1 207 ? -8.176 2.377 -22.406 1.00 53.00 1364 SER A O 1
ATOM 1495 N N . HIS A 1 208 ? -6.863 0.548 -22.382 1.00 56.13 1365 HIS A N 1
ATOM 1496 C CA . HIS A 1 208 ? -6.767 0.471 -20.929 1.00 51.49 1365 HIS A CA 1
ATOM 1497 C C . HIS A 1 208 ? -5.470 1.064 -20.360 1.00 55.93 1365 HIS A C 1
ATOM 1498 O O . HIS A 1 208 ? -5.052 0.725 -19.261 1.00 50.01 1365 HIS A O 1
ATOM 1505 N N . VAL A 1 209 ? -4.838 1.958 -21.104 1.00 60.41 1366 VAL A N 1
ATOM 1506 C CA . VAL A 1 209 ? -3.588 2.553 -20.647 1.00 65.21 1366 VAL A CA 1
ATOM 1507 C C . VAL A 1 209 ? -3.853 3.750 -19.722 1.00 63.24 1366 VAL A C 1
ATOM 1508 O O . VAL A 1 209 ? -3.054 4.067 -18.838 1.00 68.61 1366 VAL A O 1
ATOM 1512 N N . GLY A 1 210 ? -4.995 4.393 -19.911 1.00 53.87 1367 GLY A N 1
ATOM 1513 C CA . GLY A 1 210 ? -5.340 5.544 -19.107 1.00 52.15 1367 GLY A CA 1
ATOM 1514 C C . GLY A 1 210 ? -4.642 6.823 -19.525 1.00 58.20 1367 GLY A C 1
ATOM 1515 O O . GLY A 1 210 ? -4.840 7.880 -18.924 1.00 70.14 1367 GLY A O 1
ATOM 1516 N N . HIS A 1 211 ? -3.804 6.735 -20.549 1.00 55.73 1368 HIS A N 1
ATOM 1517 C CA . HIS A 1 211 ? -3.284 7.941 -21.179 1.00 64.80 1368 HIS A CA 1
ATOM 1518 C C . HIS A 1 211 ? -2.956 7.728 -22.661 1.00 56.57 1368 HIS A C 1
ATOM 1519 O O . HIS A 1 211 ? -3.056 6.612 -23.191 1.00 51.14 1368 HIS A O 1
ATOM 1526 N N . THR A 1 212 ? -2.593 8.812 -23.328 1.00 51.20 1369 THR A N 1
ATOM 1527 C CA . THR A 1 212 ? -2.353 8.756 -24.753 1.00 48.21 1369 THR A CA 1
ATOM 1528 C C . THR A 1 212 ? -0.920 8.381 -25.099 1.00 51.51 1369 THR A C 1
ATOM 1529 O O . THR A 1 212 ? 0.020 9.068 -24.692 1.00 53.64 1369 THR A O 1
ATOM 1533 N N . ILE A 1 213 ? -0.765 7.296 -25.856 1.00 50.72 1370 ILE A N 1
ATOM 1534 C CA . ILE A 1 213 ? 0.504 6.965 -26.495 1.00 49.91 1370 ILE A CA 1
ATOM 1535 C C . ILE A 1 213 ? 0.396 7.303 -27.980 1.00 45.75 1370 ILE A C 1
ATOM 1536 O O . ILE A 1 213 ? -0.116 6.508 -28.770 1.00 47.16 1370 ILE A O 1
ATOM 1541 N N . LEU A 1 214 ? 0.849 8.496 -28.358 1.00 42.72 1371 LEU A N 1
ATOM 1542 C CA . LEU A 1 214 ? 0.761 8.926 -29.762 1.00 45.70 1371 LEU A CA 1
ATOM 1543 C C . LEU A 1 214 ? 1.223 7.881 -30.795 1.00 43.82 1371 LEU A C 1
ATOM 1544 O O . LEU A 1 214 ? 2.389 7.439 -30.785 1.00 42.26 1371 LEU A O 1
ATOM 1549 N N . GLY A 1 215 ? 0.314 7.495 -31.689 1.00 46.16 1372 GLY A N 1
ATOM 1550 C CA . GLY A 1 215 ? 0.660 6.576 -32.749 1.00 34.68 1372 GLY A CA 1
ATOM 1551 C C . GLY A 1 215 ? 0.278 5.149 -32.428 1.00 42.19 1372 GLY A C 1
ATOM 1552 O O . GLY A 1 215 ? 0.174 4.304 -33.334 1.00 41.15 1372 GLY A O 1
ATOM 1553 N N . MET A 1 216 ? 0.067 4.861 -31.147 1.00 40.36 1373 MET A N 1
ATOM 1554 C CA . MET A 1 216 ? -0.379 3.521 -30.762 1.00 42.96 1373 MET A CA 1
ATOM 1555 C C . MET A 1 216 ? -1.869 3.517 -30.558 1.00 39.11 1373 MET A C 1
ATOM 1556 O O . MET A 1 216 ? -2.573 2.750 -31.216 1.00 45.67 1373 MET A O 1
ATOM 1561 N N . ASN A 1 217 ? -2.348 4.378 -29.661 1.00 33.21 1374 ASN A N 1
ATOM 1562 C CA . ASN A 1 217 ? -3.783 4.467 -29.380 1.00 39.82 1374 ASN A CA 1
ATOM 1563 C C . ASN A 1 217 ? -4.329 5.788 -29.878 1.00 43.68 1374 ASN A C 1
ATOM 1564 O O . ASN A 1 217 ? -5.400 6.208 -29.462 1.00 40.85 1374 ASN A O 1
ATOM 1569 N N . THR A 1 218 ? -3.526 6.450 -30.715 1.00 48.32 1375 THR A N 1
ATOM 1570 C CA . THR A 1 218 ? -3.980 7.491 -31.629 1.00 46.55 1375 THR A CA 1
ATOM 1571 C C . THR A 1 218 ? -3.506 7.182 -33.059 1.00 52.37 1375 THR A C 1
ATOM 1572 O O . THR A 1 218 ? -2.621 6.352 -33.277 1.00 47.63 1375 THR A O 1
ATOM 1576 N N . VAL A 1 219 ? -4.110 7.854 -34.033 1.00 47.08 1376 VAL A N 1
ATOM 1577 C CA . VAL A 1 219 ? -3.792 7.598 -35.425 1.00 34.39 1376 VAL A CA 1
ATOM 1578 C C . VAL A 1 219 ? -2.603 8.420 -35.919 1.00 40.46 1376 VAL A C 1
ATOM 1579 O O . VAL A 1 219 ? -2.510 9.645 -35.681 1.00 42.34 1376 VAL A O 1
ATOM 1583 N N . GLN A 1 220 ? -1.694 7.734 -36.614 1.00 34.10 1377 GLN A N 1
ATOM 1584 C CA . GLN A 1 220 ? -0.674 8.411 -37.408 1.00 43.25 1377 GLN A CA 1
ATOM 1585 C C . GLN A 1 220 ? -0.929 8.344 -38.929 1.00 46.50 1377 GLN A C 1
ATOM 1586 O O . GLN A 1 220 ? -1.446 7.353 -39.477 1.00 36.74 1377 GLN A O 1
ATOM 1592 N N . LEU A 1 221 ? -0.565 9.433 -39.589 1.00 48.96 1378 LEU A N 1
ATOM 1593 C CA . LEU A 1 221 ? -0.657 9.534 -41.035 1.00 39.72 1378 LEU A CA 1
ATOM 1594 C C . LEU A 1 221 ? 0.722 9.510 -41.703 1.00 44.91 1378 LEU A C 1
ATOM 1595 O O . LEU A 1 221 ? 1.692 10.094 -41.207 1.00 42.87 1378 LEU A O 1
ATOM 1600 N N . TYR A 1 222 ? 0.800 8.833 -42.839 1.00 52.88 1379 TYR A N 1
ATOM 1601 C CA . TYR A 1 222 ? 2.017 8.827 -43.638 1.00 50.53 1379 TYR A CA 1
ATOM 1602 C C . TYR A 1 222 ? 1.752 9.458 -45.004 1.00 46.00 1379 TYR A C 1
ATOM 1603 O O . TYR A 1 222 ? 0.853 9.008 -45.719 1.00 56.87 1379 TYR A O 1
ATOM 1612 N N . MET A 1 223 ? 2.491 10.517 -45.348 1.00 37.38 1380 MET A N 1
ATOM 1613 C CA . MET A 1 223 ? 2.508 11.061 -46.729 1.00 41.75 1380 MET A CA 1
ATOM 1614 C C . MET A 1 223 ? 3.776 10.635 -47.486 1.00 43.30 1380 MET A C 1
ATOM 1615 O O . MET A 1 223 ? 4.878 11.073 -47.175 1.00 44.00 1380 MET A O 1
ATOM 1620 N N . LYS A 1 224 ? 3.618 9.740 -48.454 1.00 38.17 1381 LYS A N 1
ATOM 1621 C CA . LYS A 1 224 ? 4.789 9.180 -49.144 1.00 44.72 1381 LYS A CA 1
ATOM 1622 C C . LYS A 1 224 ? 4.978 9.639 -50.598 1.00 44.16 1381 LYS A C 1
ATOM 1623 O O . LYS A 1 224 ? 4.031 10.069 -51.270 1.00 41.59 1381 LYS A O 1
ATOM 1629 N N . VAL A 1 225 ? 6.218 9.552 -51.068 1.00 48.10 1382 VAL A N 1
ATOM 1630 C CA . VAL A 1 225 ? 6.497 9.545 -52.507 1.00 47.70 1382 VAL A CA 1
ATOM 1631 C C . VAL A 1 225 ? 7.143 8.209 -52.853 1.00 50.50 1382 VAL A C 1
ATOM 1632 O O . VAL A 1 225 ? 7.541 7.463 -51.964 1.00 45.74 1382 VAL A O 1
ATOM 1636 N N . PRO A 1 226 ? 7.228 7.885 -54.148 1.00 49.09 1383 PRO A N 1
ATOM 1637 C CA . PRO A 1 226 ? 7.830 6.587 -54.478 1.00 45.83 1383 PRO A CA 1
ATOM 1638 C C . PRO A 1 226 ? 9.235 6.492 -53.859 1.00 42.45 1383 PRO A C 1
ATOM 1639 O O . PRO A 1 226 ? 9.958 7.477 -53.823 1.00 35.12 1383 PRO A O 1
ATOM 1643 N N . GLY A 1 227 ? 9.597 5.323 -53.355 1.00 44.82 1384 GLY A N 1
ATOM 1644 C CA . GLY A 1 227 ? 10.875 5.156 -52.684 1.00 43.30 1384 GLY A CA 1
ATOM 1645 C C . GLY A 1 227 ? 10.841 5.433 -51.175 1.00 42.24 1384 GLY A C 1
ATOM 1646 O O . GLY A 1 227 ? 11.771 5.058 -50.477 1.00 48.15 1384 GLY A O 1
ATOM 1647 N N . SER A 1 228 ? 9.783 6.092 -50.694 1.00 37.15 1385 SER A N 1
ATOM 1648 C CA . SER A 1 228 ? 9.577 6.397 -49.269 1.00 35.51 1385 SER A CA 1
ATOM 1649 C C . SER A 1 228 ? 9.553 5.140 -48.396 1.00 34.41 1385 SER A C 1
ATOM 1650 O O . SER A 1 228 ? 8.696 4.264 -48.551 1.00 33.31 1385 SER A O 1
ATOM 1653 N N . ARG A 1 229 ? 10.487 5.092 -47.449 1.00 35.89 1386 ARG A N 1
ATOM 1654 C CA . ARG A 1 229 ? 10.796 3.859 -46.718 1.00 34.68 1386 ARG A CA 1
ATOM 1655 C C . ARG A 1 229 ? 10.614 3.893 -45.192 1.00 33.30 1386 ARG A C 1
ATOM 1656 O O . ARG A 1 229 ? 11.034 4.825 -44.509 1.00 35.62 1386 ARG A O 1
ATOM 1664 N N . THR A 1 230 ? 9.981 2.852 -44.675 1.00 38.71 1387 THR A N 1
ATOM 1665 C CA . THR A 1 230 ? 9.950 2.622 -43.244 1.00 38.99 1387 THR A CA 1
ATOM 1666 C C . THR A 1 230 ? 10.803 1.400 -43.025 1.00 38.61 1387 THR A C 1
ATOM 1667 O O . THR A 1 230 ? 10.442 0.298 -43.488 1.00 40.85 1387 THR A O 1
ATOM 1671 N N . PRO A 1 231 ? 11.949 1.596 -42.341 1.00 32.93 1388 PRO A N 1
ATOM 1672 C CA . PRO A 1 231 ? 12.970 0.552 -42.188 1.00 33.86 1388 PRO A CA 1
ATOM 1673 C C . PRO A 1 231 ? 12.593 -0.512 -41.170 1.00 30.68 1388 PRO A C 1
ATOM 1674 O O . PRO A 1 231 ? 11.538 -0.388 -40.535 1.00 34.41 1388 PRO A O 1
ATOM 1678 N N . GLY A 1 232 ? 13.427 -1.547 -41.050 1.00 30.26 1389 GLY A N 1
ATOM 1679 C CA . GLY A 1 232 ? 13.103 -2.760 -40.305 1.00 36.93 1389 GLY A CA 1
ATOM 1680 C C . GLY A 1 232 ? 12.684 -2.459 -38.871 1.00 46.34 1389 GLY A C 1
ATOM 1681 O O . GLY A 1 232 ? 13.262 -1.582 -38.215 1.00 43.56 1389 GLY A O 1
ATOM 1682 N N . HIS A 1 233 ? 11.657 -3.154 -38.383 1.00 44.87 1390 HIS A N 1
ATOM 1683 C CA . HIS A 1 233 ? 11.283 -3.034 -36.977 1.00 34.06 1390 HIS A CA 1
ATOM 1684 C C . HIS A 1 233 ? 10.216 -3.996 -36.572 1.00 41.64 1390 HIS A C 1
ATOM 1685 O O . HIS A 1 233 ? 9.599 -4.653 -37.442 1.00 49.18 1390 HIS A O 1
ATOM 1692 N N . GLN A 1 234 ? 10.038 -4.090 -35.243 1.00 38.58 1391 GLN A N 1
ATOM 1693 C CA . GLN A 1 234 ? 8.825 -4.652 -34.608 1.00 30.04 1391 GLN A CA 1
ATOM 1694 C C . GLN A 1 234 ? 8.062 -3.507 -33.963 1.00 25.48 1391 GLN A C 1
ATOM 1695 O O . GLN A 1 234 ? 8.630 -2.454 -33.688 1.00 28.32 1391 GLN A O 1
ATOM 1701 N N . GLU A 1 235 ? 6.770 -3.676 -33.744 1.00 38.32 1392 GLU A N 1
ATOM 1702 C CA . GLU A 1 235 ? 6.045 -2.580 -33.112 1.00 39.70 1392 GLU A CA 1
ATOM 1703 C C . GLU A 1 235 ? 6.508 -2.385 -31.662 1.00 37.54 1392 GLU A C 1
ATOM 1704 O O . GLU A 1 235 ? 7.032 -3.319 -31.034 1.00 37.87 1392 GLU A O 1
ATOM 1710 N N . ASN A 1 236 ? 6.334 -1.177 -31.139 1.00 26.93 1393 ASN A N 1
ATOM 1711 C CA . ASN A 1 236 ? 6.529 -0.973 -29.710 1.00 31.66 1393 ASN A CA 1
ATOM 1712 C C . ASN A 1 236 ? 5.841 -2.069 -28.897 1.00 29.78 1393 ASN A C 1
ATOM 1713 O O . ASN A 1 236 ? 4.629 -2.290 -29.038 1.00 28.91 1393 ASN A O 1
ATOM 1718 N N . ASN A 1 237 ? 6.637 -2.773 -28.085 1.00 28.36 1394 ASN A N 1
ATOM 1719 C CA . ASN A 1 237 ? 6.138 -3.857 -27.234 1.00 34.88 1394 ASN A CA 1
ATOM 1720 C C . ASN A 1 237 ? 5.391 -4.963 -27.964 1.00 41.96 1394 ASN A C 1
ATOM 1721 O O . ASN A 1 237 ? 4.603 -5.676 -27.366 1.00 34.49 1394 ASN A O 1
ATOM 1726 N N . ASN A 1 238 ? 5.668 -5.119 -29.253 1.00 34.55 1395 ASN A N 1
ATOM 1727 C CA . ASN A 1 238 ? 5.111 -6.233 -30.022 1.00 35.21 1395 ASN A CA 1
ATOM 1728 C C . ASN A 1 238 ? 3.576 -6.182 -30.253 1.00 38.32 1395 ASN A C 1
ATOM 1729 O O . ASN A 1 238 ? 2.922 -7.197 -30.483 1.00 37.11 1395 ASN A O 1
ATOM 1734 N N . PHE A 1 239 ? 3.027 -4.978 -30.208 1.00 34.91 1396 PHE A N 1
ATOM 1735 C CA . PHE A 1 239 ? 1.618 -4.793 -30.433 1.00 36.98 1396 PHE A CA 1
ATOM 1736 C C . PHE A 1 239 ? 1.229 -4.839 -31.912 1.00 39.90 1396 PHE A C 1
ATOM 1737 O O . PHE A 1 239 ? 1.953 -4.351 -32.798 1.00 45.01 1396 PHE A O 1
ATOM 1745 N N . CYS A 1 240 ? 0.094 -5.466 -32.179 1.00 36.52 1397 CYS A N 1
ATOM 1746 C CA . CYS A 1 240 ? -0.480 -5.477 -33.526 1.00 43.27 1397 CYS A CA 1
ATOM 1747 C C . CYS A 1 240 ? -0.557 -4.086 -34.174 1.00 41.19 1397 CYS A C 1
ATOM 1748 O O . CYS A 1 240 ? -0.661 -3.044 -33.513 1.00 35.85 1397 CYS A O 1
ATOM 1751 N N . SER A 1 241 ? -0.482 -4.072 -35.490 1.00 47.76 1398 SER A N 1
ATOM 1752 C CA . SER A 1 241 ? -0.584 -2.819 -36.204 1.00 43.49 1398 SER A CA 1
ATOM 1753 C C . SER A 1 241 ? -1.664 -2.973 -37.260 1.00 37.14 1398 SER A C 1
ATOM 1754 O O . SER A 1 241 ? -1.867 -4.059 -37.781 1.00 37.24 1398 SER A O 1
ATOM 1757 N N . VAL A 1 242 ? -2.382 -1.892 -37.525 1.00 38.09 1399 VAL A N 1
ATOM 1758 C CA . VAL A 1 242 ? -3.418 -1.830 -38.572 1.00 42.13 1399 VAL A CA 1
ATOM 1759 C C . VAL A 1 242 ? -3.093 -0.654 -39.467 1.00 47.19 1399 VAL A C 1
ATOM 1760 O O . VAL A 1 242 ? -3.048 0.499 -39.008 1.00 52.96 1399 VAL A O 1
ATOM 1764 N N . ASN A 1 243 ? -2.845 -0.947 -40.737 1.00 38.16 1400 ASN A N 1
ATOM 1765 C CA . ASN A 1 243 ? -2.449 0.083 -41.693 1.00 37.48 1400 ASN A CA 1
ATOM 1766 C C . ASN A 1 243 ? -3.432 0.151 -42.874 1.00 30.47 1400 ASN A C 1
ATOM 1767 O O . ASN A 1 243 ? -3.736 -0.875 -43.522 1.00 32.98 1400 ASN A O 1
ATOM 1772 N N . ILE A 1 244 ? -3.949 1.337 -43.161 1.00 31.02 1401 ILE A N 1
ATOM 1773 C CA . ILE A 1 244 ? -4.716 1.481 -44.402 1.00 33.90 1401 ILE A CA 1
ATOM 1774 C C . ILE A 1 244 ? -4.042 2.390 -45.418 1.00 36.49 1401 ILE A C 1
ATOM 1775 O O . ILE A 1 244 ? -3.647 3.533 -45.102 1.00 32.42 1401 ILE A O 1
ATOM 1780 N N . ASN A 1 245 ? -3.920 1.859 -46.637 1.00 43.14 1402 ASN A N 1
ATOM 1781 C CA . ASN A 1 245 ? -3.453 2.635 -47.783 1.00 38.65 1402 ASN A CA 1
ATOM 1782 C C . ASN A 1 245 ? -4.578 3.518 -48.369 1.00 43.59 1402 ASN A C 1
ATOM 1783 O O . ASN A 1 245 ? -5.575 3.012 -48.917 1.00 31.17 1402 ASN A O 1
ATOM 1788 N N . ILE A 1 246 ? -4.412 4.834 -48.227 1.00 45.19 1403 ILE A N 1
ATOM 1789 C CA . ILE A 1 246 ? -5.378 5.784 -48.754 1.00 48.38 1403 ILE A CA 1
ATOM 1790 C C . ILE A 1 246 ? -5.370 5.909 -50.283 1.00 50.63 1403 ILE A C 1
ATOM 1791 O O . ILE A 1 246 ? -6.420 6.106 -50.874 1.00 52.96 1403 ILE A O 1
ATOM 1796 N N . GLY A 1 247 ? -4.193 5.801 -50.891 1.00 52.35 1404 GLY A N 1
ATOM 1797 C CA . GLY A 1 247 ? -4.059 5.942 -52.330 1.00 57.74 1404 GLY A CA 1
ATOM 1798 C C . GLY A 1 247 ? -3.288 7.193 -52.701 1.00 51.83 1404 GLY A C 1
ATOM 1799 O O . GLY A 1 247 ? -2.859 7.947 -51.829 1.00 69.90 1404 GLY A O 1
ATOM 1800 N N . PRO A 1 248 ? -3.109 7.417 -54.000 1.00 49.80 1405 PRO A N 1
ATOM 1801 C CA . PRO A 1 248 ? -3.638 6.510 -55.024 1.00 42.82 1405 PRO A CA 1
ATOM 1802 C C . PRO A 1 248 ? -2.602 5.478 -55.454 1.00 43.96 1405 PRO A C 1
ATOM 1803 O O . PRO A 1 248 ? -2.920 4.568 -56.220 1.00 44.38 1405 PRO A O 1
ATOM 1807 N N . GLY A 1 249 ? -1.376 5.624 -54.964 1.00 40.00 1406 GLY A N 1
ATOM 1808 C CA . GLY A 1 249 ? -0.306 4.706 -55.304 1.00 35.25 1406 GLY A CA 1
ATOM 1809 C C . GLY A 1 249 ? -0.290 3.477 -54.417 1.00 36.95 1406 GLY A C 1
ATOM 1810 O O . GLY A 1 249 ? -1.098 3.351 -53.498 1.00 40.41 1406 GLY A O 1
ATOM 1811 N N . ASP A 1 250 ? 0.637 2.567 -54.697 1.00 35.49 1407 ASP A N 1
ATOM 1812 C CA . ASP A 1 250 ? 0.772 1.337 -53.918 1.00 42.05 1407 ASP A CA 1
ATOM 1813 C C . ASP A 1 250 ? 1.927 1.338 -52.915 1.00 42.37 1407 ASP A C 1
ATOM 1814 O O . ASP A 1 250 ? 2.787 2.219 -52.923 1.00 32.76 1407 ASP A O 1
ATOM 1819 N N . CYS A 1 251 ? 1.935 0.317 -52.066 1.00 39.21 1408 CYS A N 1
ATOM 1820 C CA . CYS A 1 251 ? 3.024 0.089 -51.104 1.00 38.97 1408 CYS A CA 1
ATOM 1821 C C . CYS A 1 251 ? 3.455 -1.357 -51.184 1.00 30.33 1408 CYS A C 1
ATOM 1822 O O . CYS A 1 251 ? 2.670 -2.264 -51.477 1.00 46.44 1408 CYS A O 1
ATOM 1825 N N . GLU A 1 252 ? 4.716 -1.580 -50.920 1.00 32.68 1409 GLU A N 1
ATOM 1826 C CA . GLU A 1 252 ? 5.245 -2.917 -50.960 1.00 37.83 1409 GLU A CA 1
ATOM 1827 C C . GLU A 1 252 ? 5.713 -3.244 -49.549 1.00 43.20 1409 GLU A C 1
ATOM 1828 O O . GLU A 1 252 ? 6.439 -2.459 -48.922 1.00 40.54 1409 GLU A O 1
ATOM 1834 N N . TRP A 1 253 ? 5.307 -4.413 -49.071 1.00 41.40 1410 TRP A N 1
ATOM 1835 C CA . TRP A 1 253 ? 5.553 -4.846 -47.698 1.00 31.40 1410 TRP A CA 1
ATOM 1836 C C . TRP A 1 253 ? 6.512 -6.041 -47.668 1.00 41.61 1410 TRP A C 1
ATOM 1837 O O . TRP A 1 253 ? 6.479 -6.892 -48.555 1.00 46.37 1410 TRP A O 1
ATOM 1848 N N . PHE A 1 254 ? 7.386 -6.091 -46.665 1.00 39.43 1411 PHE A N 1
ATOM 1849 C CA . PHE A 1 254 ? 8.147 -7.303 -46.411 1.00 39.79 1411 PHE A CA 1
ATOM 1850 C C . PHE A 1 254 ? 7.921 -7.607 -44.939 1.00 36.84 1411 PHE A C 1
ATOM 1851 O O . PHE A 1 254 ? 7.771 -6.691 -44.141 1.00 45.93 1411 PHE A O 1
ATOM 1859 N N . ALA A 1 255 ? 7.917 -8.885 -44.583 1.00 29.78 1412 ALA A N 1
ATOM 1860 C CA . ALA A 1 255 ? 7.618 -9.279 -43.225 1.00 35.24 1412 ALA A CA 1
ATOM 1861 C C . ALA A 1 255 ? 8.230 -10.639 -42.891 1.00 42.75 1412 ALA A C 1
ATOM 1862 O O . ALA A 1 255 ? 8.376 -11.496 -43.769 1.00 45.66 1412 ALA A O 1
ATOM 1864 N N . VAL A 1 256 ? 8.617 -10.815 -41.626 1.00 41.57 1413 VAL A N 1
ATOM 1865 C CA . VAL A 1 256 ? 9.107 -12.105 -41.127 1.00 36.76 1413 VAL A CA 1
ATOM 1866 C C . VAL A 1 256 ? 8.361 -12.453 -39.841 1.00 43.84 1413 VAL A C 1
ATOM 1867 O O . VAL A 1 256 ? 7.898 -11.563 -39.117 1.00 50.90 1413 VAL A O 1
ATOM 1871 N N . HIS A 1 257 ? 8.226 -13.741 -39.560 1.00 46.01 1414 HIS A N 1
ATOM 1872 C CA . HIS A 1 257 ? 7.565 -14.185 -38.336 1.00 48.25 1414 HIS A CA 1
ATOM 1873 C C . HIS A 1 257 ? 8.419 -13.895 -37.072 1.00 53.46 1414 HIS A C 1
ATOM 1874 O O . HIS A 1 257 ? 9.646 -14.110 -37.074 1.00 52.42 1414 HIS A O 1
ATOM 1881 N N . GLU A 1 258 ? 7.766 -13.392 -36.019 1.00 47.00 1415 GLU A N 1
ATOM 1882 C CA . GLU A 1 258 ? 8.406 -13.085 -34.745 1.00 35.08 1415 GLU A CA 1
ATOM 1883 C C . GLU A 1 258 ? 9.486 -14.108 -34.401 1.00 43.50 1415 GLU A C 1
ATOM 1884 O O . GLU A 1 258 ? 10.572 -13.745 -33.916 1.00 32.98 1415 GLU A O 1
ATOM 1890 N N . HIS A 1 259 ? 9.184 -15.383 -34.655 1.00 35.51 1416 HIS A N 1
ATOM 1891 C CA . HIS A 1 259 ? 10.108 -16.472 -34.344 1.00 39.81 1416 HIS A CA 1
ATOM 1892 C C . HIS A 1 259 ? 11.572 -16.139 -34.702 1.00 40.21 1416 HIS A C 1
ATOM 1893 O O . HIS A 1 259 ? 12.499 -16.495 -33.971 1.00 49.36 1416 HIS A O 1
ATOM 1900 N N . TYR A 1 260 ? 11.767 -15.443 -35.821 1.00 44.41 1417 TYR A N 1
ATOM 1901 C CA . TYR A 1 260 ? 13.092 -15.262 -36.402 1.00 44.38 1417 TYR A CA 1
ATOM 1902 C C . TYR A 1 260 ? 13.733 -13.938 -36.025 1.00 45.15 1417 TYR A C 1
ATOM 1903 O O . TYR A 1 260 ? 14.775 -13.569 -36.584 1.00 50.33 1417 TYR A O 1
ATOM 1912 N N . TRP A 1 261 ? 13.121 -13.210 -35.100 1.00 43.21 1418 TRP A N 1
ATOM 1913 C CA . TRP A 1 261 ? 13.576 -11.849 -34.782 1.00 44.59 1418 TRP A CA 1
ATOM 1914 C C . TRP A 1 261 ? 15.003 -11.750 -34.229 1.00 41.85 1418 TRP A C 1
ATOM 1915 O O . TRP A 1 261 ? 15.712 -10.777 -34.469 1.00 42.87 1418 TRP A O 1
ATOM 1926 N N . GLU A 1 262 ? 15.430 -12.748 -33.481 1.00 52.50 1419 GLU A N 1
ATOM 1927 C CA . GLU A 1 262 ? 16.732 -12.650 -32.847 1.00 61.26 1419 GLU A CA 1
ATOM 1928 C C . GLU A 1 262 ? 17.812 -12.873 -33.886 1.00 58.89 1419 GLU A C 1
ATOM 1929 O O . GLU A 1 262 ? 18.900 -12.283 -33.812 1.00 55.08 1419 GLU A O 1
ATOM 1935 N N . THR A 1 263 ? 17.497 -13.713 -34.869 1.00 57.37 1420 THR A N 1
ATOM 1936 C CA . THR A 1 263 ? 18.400 -13.925 -35.989 1.00 49.30 1420 THR A CA 1
ATOM 1937 C C . THR A 1 263 ? 18.583 -12.625 -36.754 1.00 49.17 1420 THR A C 1
ATOM 1938 O O . THR A 1 263 ? 19.685 -12.328 -37.229 1.00 56.49 1420 THR A O 1
ATOM 1942 N N . ILE A 1 264 ? 17.519 -11.836 -36.870 1.00 29.27 1421 ILE A N 1
ATOM 1943 C CA . ILE A 1 264 ? 17.628 -10.569 -37.602 1.00 36.40 1421 ILE A CA 1
ATOM 1944 C C . ILE A 1 264 ? 18.435 -9.527 -36.828 1.00 44.90 1421 ILE A C 1
ATOM 1945 O O . ILE A 1 264 ? 19.272 -8.789 -37.413 1.00 44.07 1421 ILE A O 1
ATOM 1950 N N . SER A 1 265 ? 18.163 -9.471 -35.522 1.00 44.52 1422 SER A N 1
ATOM 1951 C CA . SER A 1 265 ? 18.916 -8.662 -34.550 1.00 45.39 1422 SER A CA 1
ATOM 1952 C C . SER A 1 265 ? 20.405 -9.002 -34.586 1.00 44.88 1422 SER A C 1
ATOM 1953 O O . SER A 1 265 ? 21.254 -8.126 -34.406 1.00 35.95 1422 SER A O 1
ATOM 1956 N N . ALA A 1 266 ? 20.715 -10.278 -34.811 1.00 45.99 1423 ALA A N 1
ATOM 1957 C CA . ALA A 1 266 ? 22.115 -10.722 -34.864 1.00 49.55 1423 ALA A CA 1
ATOM 1958 C C . ALA A 1 266 ? 22.803 -10.072 -36.056 1.00 46.76 1423 ALA A C 1
ATOM 1959 O O . ALA A 1 266 ? 23.957 -9.661 -35.981 1.00 54.81 1423 ALA A O 1
ATOM 1961 N N . PHE A 1 267 ? 22.075 -9.972 -37.159 1.00 52.32 1424 PHE A N 1
ATOM 1962 C CA . PHE A 1 267 ? 22.598 -9.299 -38.339 1.00 55.11 1424 PHE A CA 1
ATOM 1963 C C . PHE A 1 267 ? 22.885 -7.854 -38.003 1.00 55.86 1424 PHE A C 1
ATOM 1964 O O . PHE A 1 267 ? 23.959 -7.337 -38.344 1.00 60.26 1424 PHE A O 1
ATOM 1972 N N . CYS A 1 268 ? 21.941 -7.206 -37.320 1.00 50.89 1425 CYS A N 1
ATOM 1973 C CA . CYS A 1 268 ? 22.132 -5.804 -36.961 1.00 49.41 1425 CYS A CA 1
ATOM 1974 C C . CYS A 1 268 ? 23.385 -5.621 -36.122 1.00 53.57 1425 CYS A C 1
ATOM 1975 O O . CYS A 1 268 ? 24.125 -4.655 -36.310 1.00 54.89 1425 CYS A O 1
ATOM 1978 N N . ASP A 1 269 ? 23.650 -6.578 -35.235 1.00 57.13 1426 ASP A N 1
ATOM 1979 C CA . ASP A 1 269 ? 24.847 -6.535 -34.386 1.00 45.70 1426 ASP A CA 1
ATOM 1980 C C . ASP A 1 269 ? 26.103 -6.560 -35.233 1.00 47.43 1426 ASP A C 1
ATOM 1981 O O . ASP A 1 269 ? 26.944 -5.669 -35.107 1.00 58.73 1426 ASP A O 1
ATOM 1986 N N . ARG A 1 270 ? 26.202 -7.554 -36.124 1.00 45.50 1427 ARG A N 1
ATOM 1987 C CA . ARG A 1 270 ? 27.367 -7.707 -37.038 1.00 48.00 1427 ARG A CA 1
ATOM 1988 C C . ARG A 1 270 ? 27.601 -6.490 -37.925 1.00 50.80 1427 ARG A C 1
ATOM 1989 O O . ARG A 1 270 ? 28.744 -6.144 -38.232 1.00 56.60 1427 ARG A O 1
ATOM 1997 N N . HIS A 1 271 ? 26.534 -5.832 -38.355 1.00 46.97 1428 HIS A N 1
ATOM 1998 C CA . HIS A 1 271 ? 26.719 -4.726 -39.298 1.00 42.63 1428 HIS A CA 1
ATOM 1999 C C . HIS A 1 271 ? 26.751 -3.384 -38.574 1.00 44.63 1428 HIS A C 1
ATOM 2000 O O . HIS A 1 271 ? 26.645 -2.332 -39.192 1.00 51.77 1428 HIS A O 1
ATOM 2007 N N . GLY A 1 272 ? 26.913 -3.438 -37.257 1.00 46.87 1429 GLY A N 1
ATOM 2008 C CA . GLY A 1 272 ? 27.093 -2.236 -36.462 1.00 50.48 1429 GLY A CA 1
ATOM 2009 C C . GLY A 1 272 ? 25.898 -1.301 -36.416 1.00 48.28 1429 GLY A C 1
ATOM 2010 O O . GLY A 1 272 ? 26.062 -0.081 -36.373 1.00 52.30 1429 GLY A O 1
ATOM 2011 N N . VAL A 1 273 ? 24.696 -1.867 -36.432 1.00 45.48 1430 VAL A N 1
ATOM 2012 C CA . VAL A 1 273 ? 23.480 -1.068 -36.295 1.00 51.23 1430 VAL A CA 1
ATOM 2013 C C . VAL A 1 273 ? 22.644 -1.623 -35.167 1.00 47.77 1430 VAL A C 1
ATOM 2014 O O . VAL A 1 273 ? 22.426 -2.842 -35.089 1.00 48.77 1430 VAL A O 1
ATOM 2018 N N . ASP A 1 274 ? 22.140 -0.729 -34.324 1.00 39.35 1431 ASP A N 1
ATOM 2019 C CA . ASP A 1 274 ? 21.233 -1.152 -33.274 1.00 44.68 1431 ASP A CA 1
ATOM 2020 C C . ASP A 1 274 ? 19.873 -1.694 -33.797 1.00 47.78 1431 ASP A C 1
ATOM 2021 O O . ASP A 1 274 ? 19.133 -1.003 -34.508 1.00 44.77 1431 ASP A O 1
ATOM 2026 N N . TYR A 1 275 ? 19.550 -2.922 -33.401 1.00 38.62 1432 TYR A N 1
ATOM 2027 C CA . TYR A 1 275 ? 18.357 -3.585 -33.866 1.00 32.65 1432 TYR A CA 1
ATOM 2028 C C . TYR A 1 275 ? 17.047 -2.875 -33.535 1.00 50.61 1432 TYR A C 1
ATOM 2029 O O . TYR A 1 275 ? 16.127 -2.824 -34.360 1.00 54.66 1432 TYR A O 1
ATOM 2038 N N . LEU A 1 276 ? 16.964 -2.323 -32.335 1.00 50.80 1433 LEU A N 1
ATOM 2039 C CA . LEU A 1 276 ? 15.713 -1.752 -31.838 1.00 34.04 1433 LEU A CA 1
ATOM 2040 C C . LEU A 1 276 ? 15.559 -0.255 -32.097 1.00 36.71 1433 LEU A C 1
ATOM 2041 O O . LEU A 1 276 ? 14.443 0.261 -32.080 1.00 47.43 1433 LEU A O 1
ATOM 2046 N N . THR A 1 277 ? 16.657 0.463 -32.292 1.00 39.86 1434 THR A N 1
ATOM 2047 C CA . THR A 1 277 ? 16.546 1.917 -32.419 1.00 41.05 1434 THR A CA 1
ATOM 2048 C C . THR A 1 277 ? 17.305 2.393 -33.641 1.00 46.17 1434 THR A C 1
ATOM 2049 O O . THR A 1 277 ? 17.262 3.576 -33.992 1.00 60.44 1434 THR A O 1
ATOM 2053 N N . GLY A 1 278 ? 18.004 1.461 -34.282 1.00 39.85 1435 GLY A N 1
ATOM 2054 C CA . GLY A 1 278 ? 18.692 1.753 -35.521 1.00 35.14 1435 GLY A CA 1
ATOM 2055 C C . GLY A 1 278 ? 17.839 1.709 -36.805 1.00 35.82 1435 GLY A C 1
ATOM 2056 O O . GLY A 1 278 ? 16.720 1.172 -36.844 1.00 34.77 1435 GLY A O 1
ATOM 2057 N N . SER A 1 279 ? 18.407 2.290 -37.855 1.00 32.04 1436 SER A N 1
ATOM 2058 C CA . SER A 1 279 ? 17.805 2.332 -39.164 1.00 33.16 1436 SER A CA 1
ATOM 2059 C C . SER A 1 279 ? 18.448 1.254 -40.027 1.00 41.96 1436 SER A C 1
ATOM 2060 O O . SER A 1 279 ? 19.645 1.318 -40.328 1.00 42.97 1436 SER A O 1
ATOM 2063 N N . TRP A 1 280 ? 17.673 0.246 -40.411 1.00 44.97 1437 TRP A N 1
ATOM 2064 C CA . TRP A 1 280 ? 18.256 -0.847 -41.189 1.00 44.72 1437 TRP A CA 1
ATOM 2065 C C . TRP A 1 280 ? 17.280 -1.411 -42.240 1.00 48.12 1437 TRP A C 1
ATOM 2066 O O . TRP A 1 280 ? 16.061 -1.501 -42.029 1.00 43.08 1437 TRP A O 1
ATOM 2077 N N . TRP A 1 281 ? 17.832 -1.755 -43.397 1.00 50.25 1438 TRP A N 1
ATOM 2078 C CA . TRP A 1 281 ? 17.057 -2.365 -44.471 1.00 42.06 1438 TRP A CA 1
ATOM 2079 C C . TRP A 1 281 ? 17.698 -3.709 -44.731 1.00 31.34 1438 TRP A C 1
ATOM 2080 O O . TRP A 1 281 ? 18.848 -3.763 -45.110 1.00 33.25 1438 TRP A O 1
ATOM 2091 N N . PRO A 1 282 ? 16.982 -4.801 -44.457 1.00 42.56 1439 PRO A N 1
ATOM 2092 C CA . PRO A 1 282 ? 17.586 -6.139 -44.561 1.00 41.67 1439 PRO A CA 1
ATOM 2093 C C . PRO A 1 282 ? 18.053 -6.493 -45.967 1.00 44.66 1439 PRO A C 1
ATOM 2094 O O . PRO A 1 282 ? 17.520 -5.995 -46.954 1.00 50.08 1439 PRO A O 1
ATOM 2098 N N . ILE A 1 283 ? 19.055 -7.361 -46.038 1.00 47.41 1440 ILE A N 1
ATOM 2099 C CA . ILE A 1 283 ? 19.543 -7.927 -47.287 1.00 34.47 1440 ILE A CA 1
ATOM 2100 C C . ILE A 1 283 ? 18.838 -9.261 -47.499 1.00 33.88 1440 ILE A C 1
ATOM 2101 O O . ILE A 1 283 ? 19.157 -10.267 -46.858 1.00 41.76 1440 ILE A O 1
ATOM 2106 N N . LEU A 1 284 ? 17.852 -9.265 -48.383 1.00 42.93 1441 LEU A N 1
ATOM 2107 C CA . LEU A 1 284 ? 17.034 -10.460 -48.624 1.00 42.64 1441 LEU A CA 1
ATOM 2108 C C . LEU A 1 284 ? 17.836 -11.753 -48.836 1.00 45.64 1441 LEU A C 1
ATOM 2109 O O . LEU A 1 284 ? 17.439 -12.818 -48.353 1.00 51.30 1441 LEU A O 1
ATOM 2114 N N . ASP A 1 285 ? 18.949 -11.668 -49.562 1.00 43.84 1442 ASP A N 1
ATOM 2115 C CA . ASP A 1 285 ? 19.774 -12.856 -49.763 1.00 57.52 1442 ASP A CA 1
ATOM 2116 C C . ASP A 1 285 ? 20.350 -13.383 -48.447 1.00 60.81 1442 ASP A C 1
ATOM 2117 O O . ASP A 1 285 ? 20.449 -14.599 -48.249 1.00 60.08 1442 ASP A O 1
ATOM 2122 N N . ASP A 1 286 ? 20.713 -12.471 -47.548 1.00 54.25 1443 ASP A N 1
ATOM 2123 C CA . ASP A 1 286 ? 21.109 -12.879 -46.215 1.00 54.25 1443 ASP A CA 1
ATOM 2124 C C . ASP A 1 286 ? 20.016 -13.719 -45.562 1.00 60.86 1443 ASP A C 1
ATOM 2125 O O . ASP A 1 286 ? 20.288 -14.803 -45.022 1.00 56.70 1443 ASP A O 1
ATOM 2130 N N . LEU A 1 287 ? 18.776 -13.228 -45.618 1.00 61.51 1444 LEU A N 1
ATOM 2131 C CA . LEU A 1 287 ? 17.662 -13.912 -44.943 1.00 58.36 1444 LEU A CA 1
ATOM 2132 C C . LEU A 1 287 ? 17.330 -15.250 -45.601 1.00 56.84 1444 LEU A C 1
ATOM 2133 O O . LEU A 1 287 ? 17.111 -16.254 -44.910 1.00 61.73 1444 LEU A O 1
ATOM 2138 N N . TYR A 1 288 ? 17.292 -15.267 -46.929 1.00 47.46 1445 TYR A N 1
ATOM 2139 C CA . TYR A 1 288 ? 17.173 -16.532 -47.645 1.00 54.40 1445 TYR A CA 1
ATOM 2140 C C . TYR A 1 288 ? 18.336 -17.448 -47.261 1.00 58.28 1445 TYR A C 1
ATOM 2141 O O . TYR A 1 288 ? 18.132 -18.622 -46.945 1.00 62.25 1445 TYR A O 1
ATOM 2150 N N . ALA A 1 289 ? 19.548 -16.897 -47.258 1.00 52.64 1446 ALA A N 1
ATOM 2151 C CA . ALA A 1 289 ? 20.738 -17.674 -46.896 1.00 57.10 1446 ALA A CA 1
ATOM 2152 C C . ALA A 1 289 ? 20.610 -18.293 -45.512 1.00 64.06 1446 ALA A C 1
ATOM 2153 O O . ALA A 1 289 ? 21.146 -19.376 -45.270 1.00 61.67 1446 ALA A O 1
ATOM 2155 N N . SER A 1 290 ? 19.895 -17.601 -44.617 1.00 65.15 1447 SER A N 1
ATOM 2156 C CA . SER A 1 290 ? 19.722 -18.029 -43.219 1.00 51.69 1447 SER A CA 1
ATOM 2157 C C . SER A 1 290 ? 18.491 -18.895 -42.998 1.00 58.27 1447 SER A C 1
ATOM 2158 O O . SER A 1 290 ? 18.108 -19.140 -41.854 1.00 59.45 1447 SER A O 1
ATOM 2161 N N . ASN A 1 291 ? 17.848 -19.324 -44.083 1.00 65.09 1448 ASN A N 1
ATOM 2162 C CA . ASN A 1 291 ? 16.638 -20.148 -43.986 1.00 63.52 1448 ASN A CA 1
ATOM 2163 C C . ASN A 1 291 ? 15.434 -19.430 -43.346 1.00 56.14 1448 ASN A C 1
ATOM 2164 O O . ASN A 1 291 ? 14.659 -20.042 -42.613 1.00 56.44 1448 ASN A O 1
ATOM 2169 N N . ILE A 1 292 ? 15.286 -18.140 -43.635 1.00 54.27 1449 ILE A N 1
ATOM 2170 C CA . ILE A 1 292 ? 14.180 -17.331 -43.115 1.00 48.15 1449 ILE A CA 1
ATOM 2171 C C . ILE A 1 292 ? 13.170 -16.954 -44.203 1.00 53.14 1449 ILE A C 1
ATOM 2172 O O . ILE A 1 292 ? 13.477 -16.165 -45.101 1.00 59.95 1449 ILE A O 1
ATOM 2177 N N . PRO A 1 293 ? 11.952 -17.508 -44.123 1.00 52.33 1450 PRO A N 1
ATOM 2178 C CA . PRO A 1 293 ? 10.882 -17.164 -45.070 1.00 50.74 1450 PRO A CA 1
ATOM 2179 C C . PRO A 1 293 ? 10.527 -15.683 -44.998 1.00 49.93 1450 PRO A C 1
ATOM 2180 O O . PRO A 1 293 ? 10.415 -15.129 -43.904 1.00 53.28 1450 PRO A O 1
ATOM 2184 N N . VAL A 1 294 ? 10.406 -15.042 -46.143 1.00 44.44 1451 VAL A N 1
ATOM 2185 C CA . VAL A 1 294 ? 10.059 -13.645 -46.208 1.00 41.82 1451 VAL A CA 1
ATOM 2186 C C . VAL A 1 294 ? 8.782 -13.440 -46.974 1.00 41.33 1451 VAL A C 1
ATOM 2187 O O . VAL A 1 294 ? 8.663 -13.816 -48.097 1.00 52.20 1451 VAL A O 1
ATOM 2191 N N . TYR A 1 295 ? 7.824 -12.796 -46.355 1.00 49.37 1452 TYR A N 1
ATOM 2192 C CA . TYR A 1 295 ? 6.606 -12.475 -47.034 1.00 40.82 1452 TYR A CA 1
ATOM 2193 C C . TYR A 1 295 ? 6.791 -11.217 -47.857 1.00 48.01 1452 TYR A C 1
ATOM 2194 O O . TYR A 1 295 ? 7.356 -10.273 -47.406 1.00 53.14 1452 TYR A O 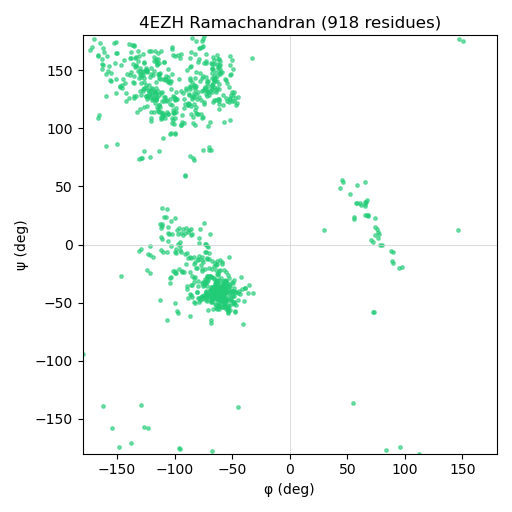1
ATOM 2203 N N . ARG A 1 296 ? 6.342 -11.246 -49.094 1.00 55.43 1453 ARG A N 1
ATOM 2204 C CA . ARG A 1 296 ? 6.435 -10.130 -49.988 1.00 51.67 1453 ARG A CA 1
ATOM 2205 C C . ARG A 1 296 ? 5.080 -9.884 -50.586 1.00 46.82 1453 ARG A C 1
ATOM 2206 O O . ARG A 1 296 ? 4.484 -10.794 -51.067 1.00 50.47 1453 ARG A O 1
ATOM 2214 N N . PHE A 1 297 ? 4.583 -8.659 -50.542 1.00 33.00 1454 PHE A N 1
ATOM 2215 C CA . PHE A 1 297 ? 3.258 -8.374 -51.069 1.00 36.32 1454 PHE A CA 1
ATOM 2216 C C . PHE A 1 297 ? 3.057 -6.891 -51.303 1.00 38.97 1454 PHE A C 1
ATOM 2217 O O . PHE A 1 297 ? 3.796 -6.041 -50.799 1.00 43.45 1454 PHE A O 1
ATOM 2225 N N . VAL A 1 298 ? 2.080 -6.616 -52.149 1.00 35.21 1455 VAL A N 1
ATOM 2226 C CA . VAL A 1 298 ? 1.682 -5.269 -52.528 1.00 45.31 1455 VAL A CA 1
ATOM 2227 C C . VAL A 1 298 ? 0.353 -4.891 -51.846 1.00 51.60 1455 VAL A C 1
ATOM 2228 O O . VAL A 1 298 ? -0.566 -5.706 -51.740 1.00 56.68 1455 VAL A O 1
ATOM 2232 N N . GLN A 1 299 ? 0.268 -3.652 -51.384 1.00 43.13 1456 GLN A N 1
ATOM 2233 C CA . GLN A 1 299 ? -0.888 -3.174 -50.682 1.00 35.43 1456 GLN A CA 1
ATOM 2234 C C . GLN A 1 299 ? -1.526 -2.086 -51.535 1.00 42.43 1456 GLN A C 1
ATOM 2235 O O . GLN A 1 299 ? -0.947 -1.000 -51.711 1.00 41.28 1456 GLN A O 1
ATOM 2241 N N . ARG A 1 300 ? -2.723 -2.304 -52.019 1.00 35.93 1457 ARG A N 1
ATOM 2242 C CA . ARG A 1 300 ? -3.317 -1.340 -52.889 1.00 39.02 1457 ARG A CA 1
ATOM 2243 C C . ARG A 1 300 ? -4.251 -0.405 -52.171 1.00 46.74 1457 ARG A C 1
ATOM 2244 O O . ARG A 1 300 ? -4.624 -0.671 -51.075 1.00 46.39 1457 ARG A O 1
ATOM 2252 N N . PRO A 1 301 ? -4.596 0.715 -52.782 1.00 44.25 1458 PRO A N 1
ATOM 2253 C CA . PRO A 1 301 ? -5.475 1.705 -52.147 1.00 37.05 1458 PRO A CA 1
ATOM 2254 C C . PRO A 1 301 ? -6.735 1.006 -51.627 1.00 59.30 1458 PRO A C 1
ATOM 2255 O O . PRO A 1 301 ? -7.364 0.232 -52.360 1.00 55.22 1458 PRO A O 1
ATOM 2259 N N . GLY A 1 302 ? -7.058 1.247 -50.349 1.00 60.99 1459 GLY A N 1
ATOM 2260 C CA . GLY A 1 302 ? -8.248 0.715 -49.701 1.00 43.49 1459 GLY A CA 1
ATOM 2261 C C . GLY A 1 302 ? -7.978 -0.656 -49.110 1.00 40.78 1459 GLY A C 1
ATOM 2262 O O . GLY A 1 302 ? -8.839 -1.241 -48.460 1.00 48.73 1459 GLY A O 1
ATOM 2263 N N . ASP A 1 303 ? -6.785 -1.188 -49.360 1.00 39.09 1460 ASP A N 1
ATOM 2264 C CA . ASP A 1 303 ? -6.340 -2.410 -48.690 1.00 49.61 1460 ASP A CA 1
ATOM 2265 C C . ASP A 1 303 ? -5.834 -2.140 -47.262 1.00 48.19 1460 ASP A C 1
ATOM 2266 O O . ASP A 1 303 ? -5.001 -1.240 -47.018 1.00 42.18 1460 ASP A O 1
ATOM 2271 N N . LEU A 1 304 ? -6.331 -2.941 -46.329 1.00 49.24 1461 LEU A N 1
ATOM 2272 C CA . LEU A 1 304 ? -5.895 -2.866 -44.937 1.00 37.56 1461 LEU A CA 1
ATOM 2273 C C . LEU A 1 304 ? -4.861 -3.958 -44.645 1.00 31.97 1461 LEU A C 1
ATOM 2274 O O . LEU A 1 304 ? -5.124 -5.154 -44.895 1.00 42.91 1461 LEU A O 1
ATOM 2279 N N . VAL A 1 305 ? -3.694 -3.560 -44.136 1.00 36.18 1462 VAL A N 1
ATOM 2280 C CA . VAL A 1 305 ? -2.715 -4.537 -43.606 1.00 43.74 1462 VAL A CA 1
ATOM 2281 C C . VAL A 1 305 ? -2.872 -4.776 -42.082 1.00 42.42 1462 VAL A C 1
ATOM 2282 O O . VAL A 1 305 ? -2.942 -3.829 -41.289 1.00 44.66 1462 VAL A O 1
ATOM 2286 N N . TRP A 1 306 ? -2.932 -6.043 -41.686 1.00 39.93 1463 TRP A N 1
ATOM 2287 C CA . TRP A 1 306 ? -2.960 -6.412 -40.267 1.00 38.53 1463 TRP A CA 1
ATOM 2288 C C . TRP A 1 306 ? -1.638 -7.076 -39.938 1.00 35.00 1463 TRP A C 1
ATOM 2289 O O . TRP A 1 306 ? -1.330 -8.178 -40.429 1.00 42.96 1463 TRP A O 1
ATOM 2300 N N . ILE A 1 307 ? -0.833 -6.393 -39.137 1.00 39.71 1464 ILE A N 1
ATOM 2301 C CA . ILE A 1 307 ? 0.447 -6.952 -38.709 1.00 34.57 1464 ILE A CA 1
ATOM 2302 C C . ILE A 1 307 ? 0.219 -7.647 -37.372 1.00 41.31 1464 ILE A C 1
ATOM 2303 O O . ILE A 1 307 ? -0.063 -6.987 -36.354 1.00 40.10 1464 ILE A O 1
ATOM 2308 N N . ASN A 1 308 ? 0.312 -8.977 -37.378 1.00 35.94 1465 ASN A N 1
ATOM 2309 C CA . ASN A 1 308 ? 0.179 -9.714 -36.132 1.00 42.54 1465 ASN A CA 1
ATOM 2310 C C . ASN A 1 308 ? 1.292 -9.393 -35.087 1.00 47.15 1465 ASN A C 1
ATOM 2311 O O . ASN A 1 308 ? 2.323 -8.805 -35.413 1.00 40.62 1465 ASN A O 1
ATOM 2316 N N . ALA A 1 309 ? 1.045 -9.751 -33.829 1.00 48.64 1466 ALA A N 1
ATOM 2317 C CA . ALA A 1 309 ? 2.002 -9.544 -32.736 1.00 44.73 1466 ALA A CA 1
ATOM 2318 C C . ALA A 1 309 ? 3.462 -9.984 -33.041 1.00 53.46 1466 ALA A C 1
ATOM 2319 O O . ALA A 1 309 ? 3.707 -11.134 -33.435 1.00 47.05 1466 ALA A O 1
ATOM 2321 N N . GLY A 1 310 ? 4.422 -9.073 -32.848 1.00 43.70 1467 GLY A N 1
ATOM 2322 C CA . GLY A 1 310 ? 5.827 -9.419 -32.978 1.00 44.34 1467 GLY A CA 1
ATOM 2323 C C . GLY A 1 310 ? 6.438 -9.646 -34.365 1.00 49.18 1467 GLY A C 1
ATOM 2324 O O . GLY A 1 310 ? 7.556 -10.200 -34.500 1.00 49.85 1467 GLY A O 1
ATOM 2325 N N . THR A 1 311 ? 5.728 -9.207 -35.397 1.00 43.46 1468 THR A N 1
ATOM 2326 C CA . THR A 1 311 ? 6.158 -9.435 -36.775 1.00 45.51 1468 THR A CA 1
ATOM 2327 C C . THR A 1 311 ? 7.176 -8.383 -37.214 1.00 29.44 1468 THR A C 1
ATOM 2328 O O . THR A 1 311 ? 6.898 -7.170 -37.200 1.00 35.04 1468 THR A O 1
ATOM 2332 N N . VAL A 1 312 ? 8.364 -8.836 -37.596 1.00 37.41 1469 VAL A N 1
ATOM 2333 C CA . VAL A 1 312 ? 9.368 -7.932 -38.179 1.00 37.44 1469 VAL A CA 1
ATOM 2334 C C . VAL A 1 312 ? 8.904 -7.506 -39.584 1.00 47.05 1469 VAL A C 1
ATOM 2335 O O . VAL A 1 312 ? 8.481 -8.329 -40.432 1.00 39.07 1469 VAL A O 1
ATOM 2339 N N . HIS A 1 313 ? 8.951 -6.209 -39.836 1.00 42.98 1470 HIS A N 1
ATOM 2340 C CA . HIS A 1 313 ? 8.480 -5.741 -41.127 1.00 36.60 1470 HIS A CA 1
ATOM 2341 C C . HIS A 1 313 ? 9.181 -4.479 -41.595 1.00 35.83 1470 HIS A C 1
ATOM 2342 O O . HIS A 1 313 ? 9.893 -3.818 -40.837 1.00 34.24 1470 HIS A O 1
ATOM 2349 N N . TRP A 1 314 ? 9.018 -4.188 -42.884 1.00 43.70 1471 TRP A N 1
ATOM 2350 C CA . TRP A 1 314 ? 9.560 -2.964 -43.477 1.00 34.57 1471 TRP A CA 1
ATOM 2351 C C . TRP A 1 314 ? 8.862 -2.714 -44.792 1.00 33.81 1471 TRP A C 1
ATOM 2352 O O . TRP A 1 314 ? 8.323 -3.641 -45.435 1.00 34.72 1471 TRP A O 1
ATOM 2363 N N . VAL A 1 315 ? 8.827 -1.447 -45.179 1.00 36.91 1472 VAL A N 1
ATOM 2364 C CA . VAL A 1 315 ? 7.784 -0.989 -46.097 1.00 31.20 1472 VAL A CA 1
ATOM 2365 C C . VAL A 1 315 ? 8.294 0.087 -47.050 1.00 45.10 1472 VAL A C 1
ATOM 2366 O O . VAL A 1 315 ? 8.961 1.043 -46.627 1.00 43.62 1472 VAL A O 1
ATOM 2370 N N . GLN A 1 316 ? 7.959 -0.064 -48.334 1.00 47.15 1473 GLN A N 1
ATOM 2371 C CA . GLN A 1 316 ? 8.359 0.922 -49.328 1.00 43.49 1473 GLN A CA 1
ATOM 2372 C C . GLN A 1 316 ? 7.161 1.399 -50.125 1.00 44.39 1473 GLN A C 1
ATOM 2373 O O . GLN A 1 316 ? 6.335 0.593 -50.560 1.00 55.23 1473 GLN A O 1
ATOM 2379 N N . ALA A 1 317 ? 7.060 2.710 -50.303 1.00 38.75 1474 ALA A N 1
ATOM 2380 C CA . ALA A 1 317 ? 6.082 3.276 -51.236 1.00 46.58 1474 ALA A CA 1
ATOM 2381 C C . ALA A 1 317 ? 6.587 3.110 -52.701 1.00 57.23 1474 ALA A C 1
ATOM 2382 O O . ALA A 1 317 ? 7.718 3.539 -53.026 1.00 40.13 1474 ALA A O 1
ATOM 2384 N N . THR A 1 318 ? 5.773 2.474 -53.560 1.00 51.04 1475 THR A N 1
ATOM 2385 C CA . THR A 1 318 ? 6.106 2.347 -54.987 1.00 52.31 1475 THR A CA 1
ATOM 2386 C C . THR A 1 318 ? 5.484 3.479 -55.803 1.00 49.46 1475 THR A C 1
ATOM 2387 O O . THR A 1 318 ? 5.960 3.811 -56.879 1.00 51.44 1475 THR A O 1
ATOM 2391 N N . GLY A 1 319 ? 4.411 4.063 -55.285 1.00 42.96 1476 GLY A N 1
ATOM 2392 C CA . GLY A 1 319 ? 3.797 5.208 -55.918 1.00 32.86 1476 GLY A CA 1
ATOM 2393 C C . GLY A 1 319 ? 3.693 6.417 -55.010 1.00 44.82 1476 GLY A C 1
ATOM 2394 O O . GLY A 1 319 ? 4.450 6.540 -54.037 1.00 47.68 1476 GLY A O 1
ATOM 2395 N N . TRP A 1 320 ? 2.770 7.321 -55.335 1.00 40.97 1477 TRP A N 1
ATOM 2396 C CA . TRP A 1 320 ? 2.436 8.438 -54.464 1.00 35.90 1477 TRP A CA 1
ATOM 2397 C C . TRP A 1 320 ? 1.175 8.084 -53.673 1.00 48.86 1477 TRP A C 1
ATOM 2398 O O . TRP A 1 320 ? 0.140 7.716 -54.238 1.00 40.22 1477 TRP A O 1
ATOM 2409 N N . CYS A 1 321 ? 1.284 8.172 -52.354 1.00 46.95 1478 CYS A N 1
ATOM 2410 C CA . CYS A 1 321 ? 0.223 7.696 -51.489 1.00 36.01 1478 CYS A CA 1
ATOM 2411 C C . CYS A 1 321 ? 0.361 8.158 -50.053 1.00 45.42 1478 CYS A C 1
ATOM 2412 O O . CYS A 1 321 ? 1.410 8.646 -49.617 1.00 55.41 1478 CYS A O 1
ATOM 2415 N N . ASN A 1 322 ? -0.743 8.037 -49.334 1.00 48.21 1479 ASN A N 1
ATOM 2416 C CA . ASN A 1 322 ? -0.760 8.259 -47.898 1.00 41.06 1479 ASN A CA 1
ATOM 2417 C C . ASN A 1 322 ? -1.240 6.978 -47.272 1.00 34.89 1479 ASN A C 1
ATOM 2418 O O . ASN A 1 322 ? -2.077 6.270 -47.844 1.00 35.72 1479 ASN A O 1
ATOM 2423 N N . ASN A 1 323 ? -0.688 6.659 -46.110 1.00 43.12 1480 ASN A N 1
ATOM 2424 C CA . ASN A 1 323 ? -1.231 5.578 -45.310 1.00 35.99 1480 ASN A CA 1
ATOM 2425 C C . ASN A 1 323 ? -1.747 6.122 -43.996 1.00 44.62 1480 ASN A C 1
ATOM 2426 O O . ASN A 1 323 ? -1.351 7.219 -43.570 1.00 30.80 1480 ASN A O 1
ATOM 2431 N N . ILE A 1 324 ? -2.624 5.352 -43.353 1.00 48.83 1481 ILE A N 1
ATOM 2432 C CA . ILE A 1 324 ? -2.950 5.595 -41.942 1.00 46.38 1481 ILE A CA 1
ATOM 2433 C C . ILE A 1 324 ? -2.752 4.315 -41.131 1.00 41.41 1481 ILE A C 1
ATOM 2434 O O . ILE A 1 324 ? -3.008 3.195 -41.606 1.00 42.34 1481 ILE A O 1
ATOM 2439 N N . ALA A 1 325 ? -2.269 4.490 -39.908 1.00 36.68 1482 ALA A N 1
ATOM 2440 C CA . ALA A 1 325 ? -1.917 3.364 -39.025 1.00 37.95 1482 ALA A CA 1
ATOM 2441 C C . ALA A 1 325 ? -2.046 3.725 -37.545 1.00 41.13 1482 ALA A C 1
ATOM 2442 O O . ALA A 1 325 ? -1.934 4.905 -37.135 1.00 31.46 1482 ALA A O 1
ATOM 2444 N N . TRP A 1 326 ? -2.231 2.677 -36.751 1.00 42.71 1483 TRP A N 1
ATOM 2445 C CA . TRP A 1 326 ? -2.265 2.765 -35.293 1.00 38.04 1483 TRP A CA 1
ATOM 2446 C C . TRP A 1 326 ? -2.035 1.352 -34.795 1.00 42.89 1483 TRP A C 1
ATOM 2447 O O . TRP A 1 326 ? -2.113 0.384 -35.582 1.00 33.92 1483 TRP A O 1
ATOM 2458 N N . ASN A 1 327 ? -1.805 1.225 -33.494 1.00 39.71 1484 ASN A N 1
ATOM 2459 C CA . ASN A 1 327 ? -1.566 -0.065 -32.867 1.00 37.16 1484 ASN A CA 1
ATOM 2460 C C . ASN A 1 327 ? -2.783 -0.543 -32.086 1.00 33.87 1484 ASN A C 1
ATOM 2461 O O . ASN A 1 327 ? -3.446 0.241 -31.410 1.00 35.42 1484 ASN A O 1
ATOM 2466 N N . VAL A 1 328 ? -3.053 -1.839 -32.164 1.00 33.01 1485 VAL A N 1
ATOM 2467 C CA . VAL A 1 328 ? -4.181 -2.427 -31.460 1.00 42.05 1485 VAL A CA 1
ATOM 2468 C C . VAL A 1 328 ? -3.694 -3.566 -30.581 1.00 46.26 1485 VAL A C 1
ATOM 2469 O O . VAL A 1 328 ? -2.702 -4.222 -30.891 1.00 44.13 1485 VAL A O 1
ATOM 2473 N N . GLY A 1 329 ? -4.396 -3.792 -29.478 1.00 44.35 1486 GLY A N 1
ATOM 2474 C CA . GLY A 1 329 ? -4.018 -4.827 -28.539 1.00 48.49 1486 GLY A CA 1
ATOM 2475 C C . GLY A 1 329 ? -5.166 -5.767 -28.247 1.00 53.34 1486 GLY A C 1
ATOM 2476 O O . GLY A 1 329 ? -5.838 -5.651 -27.223 1.00 63.34 1486 GLY A O 1
ATOM 2477 N N . PRO A 1 330 ? -5.386 -6.707 -29.157 1.00 50.64 1487 PRO A N 1
ATOM 2478 C CA . PRO A 1 330 ? -6.453 -7.697 -28.996 1.00 48.93 1487 PRO A CA 1
ATOM 2479 C C . PRO A 1 330 ? -6.165 -8.553 -27.776 1.00 50.68 1487 PRO A C 1
ATOM 2480 O O . PRO A 1 330 ? -5.004 -8.834 -27.485 1.00 48.64 1487 PRO A O 1
ATOM 2484 N N . LEU A 1 331 ? -7.209 -8.953 -27.062 1.00 58.27 1488 LEU A N 1
ATOM 2485 C CA . LEU A 1 331 ? -7.022 -9.720 -25.842 1.00 53.53 1488 LEU A CA 1
ATOM 2486 C C . LEU A 1 331 ? -6.838 -11.204 -26.121 1.00 53.86 1488 LEU A C 1
ATOM 2487 O O . LEU A 1 331 ? -7.721 -12.013 -25.844 1.00 46.07 1488 LEU A O 1
ATOM 2492 N N . THR A 1 332 ? -5.675 -11.553 -26.659 1.00 50.59 1489 THR A N 1
ATOM 2493 C CA . THR A 1 332 ? -5.326 -12.961 -26.884 1.00 50.70 1489 THR A CA 1
ATOM 2494 C C . THR A 1 332 ? -4.095 -13.305 -26.061 1.00 45.52 1489 THR A C 1
ATOM 2495 O O . THR A 1 332 ? -3.331 -12.417 -25.702 1.00 47.65 1489 THR A O 1
ATOM 2499 N N . ALA A 1 333 ? -3.894 -14.583 -25.771 1.00 45.31 1490 ALA A N 1
ATOM 2500 C CA . ALA A 1 333 ? -2.679 -14.999 -25.085 1.00 52.24 1490 ALA A CA 1
ATOM 2501 C C . ALA A 1 333 ? -1.387 -14.646 -25.864 1.00 54.90 1490 ALA A C 1
ATOM 2502 O O . ALA A 1 333 ? -0.406 -14.152 -25.288 1.00 60.90 1490 ALA A O 1
ATOM 2504 N N . TYR A 1 334 ? -1.383 -14.894 -27.168 1.00 51.26 1491 TYR A N 1
ATOM 2505 C CA . TYR A 1 334 ? -0.216 -14.599 -27.988 1.00 47.65 1491 TYR A CA 1
ATOM 2506 C C . TYR A 1 334 ? 0.198 -13.130 -27.863 1.00 42.26 1491 TYR A C 1
ATOM 2507 O O . TYR A 1 334 ? 1.352 -12.810 -27.582 1.00 39.15 1491 TYR A O 1
ATOM 2516 N N . GLN A 1 335 ? -0.749 -12.230 -28.091 1.00 34.28 1492 GLN A N 1
ATOM 2517 C CA . GLN A 1 335 ? -0.441 -10.810 -28.042 1.00 27.20 1492 GLN A CA 1
ATOM 2518 C C . GLN A 1 335 ? 0.136 -10.467 -26.680 1.00 39.89 1492 GLN A C 1
ATOM 2519 O O . GLN A 1 335 ? 1.146 -9.764 -26.560 1.00 35.63 1492 GLN A O 1
ATOM 2525 N N . TYR A 1 336 ? -0.508 -10.989 -25.646 1.00 48.51 1493 TYR A N 1
ATOM 2526 C CA . TYR A 1 336 ? -0.114 -10.670 -24.280 1.00 44.11 1493 TYR A CA 1
ATOM 2527 C C . TYR A 1 336 ? 1.295 -11.169 -23.948 1.00 34.50 1493 TYR A C 1
ATOM 2528 O O . TYR A 1 336 ? 2.149 -10.367 -23.536 1.00 28.55 1493 TYR A O 1
ATOM 2537 N N . GLN A 1 337 ? 1.533 -12.470 -24.152 1.00 33.59 1494 GLN A N 1
ATOM 2538 C CA . GLN A 1 337 ? 2.858 -13.073 -23.950 1.00 40.75 1494 GLN A CA 1
ATOM 2539 C C . GLN A 1 337 ? 3.956 -12.263 -24.633 1.00 37.59 1494 GLN A C 1
ATOM 2540 O O . GLN A 1 337 ? 5.014 -12.005 -24.041 1.00 47.56 1494 GLN A O 1
ATOM 2546 N N . LEU A 1 338 ? 3.698 -11.840 -25.866 1.00 40.04 1495 LEU A N 1
ATOM 2547 C CA . LEU A 1 338 ? 4.707 -11.104 -26.635 1.00 47.93 1495 LEU A CA 1
ATOM 2548 C C . LEU A 1 338 ? 4.887 -9.680 -26.151 1.00 41.69 1495 LEU A C 1
ATOM 2549 O O . LEU A 1 338 ? 5.988 -9.148 -26.221 1.00 49.84 1495 LEU A O 1
ATOM 2554 N N . ALA A 1 339 ? 3.819 -9.057 -25.658 1.00 36.36 1496 ALA A N 1
ATOM 2555 C CA . ALA A 1 339 ? 3.946 -7.716 -25.078 1.00 38.61 1496 ALA A CA 1
ATOM 2556 C C . ALA A 1 339 ? 4.832 -7.765 -23.850 1.00 46.77 1496 ALA A C 1
ATOM 2557 O O . ALA A 1 339 ? 5.582 -6.839 -23.573 1.00 49.79 1496 ALA A O 1
ATOM 2559 N N . LEU A 1 340 ? 4.764 -8.866 -23.118 1.00 54.77 1497 LEU A N 1
ATOM 2560 C CA . LEU A 1 340 ? 5.506 -8.965 -21.867 1.00 47.85 1497 LEU A CA 1
ATOM 2561 C C . LEU A 1 340 ? 6.946 -9.307 -22.154 1.00 46.01 1497 LEU A C 1
ATOM 2562 O O . LEU A 1 340 ? 7.867 -8.762 -21.531 1.00 54.39 1497 LEU A O 1
ATOM 2567 N N . GLU A 1 341 ? 7.162 -10.209 -23.103 1.00 39.79 1498 GLU A N 1
ATOM 2568 C CA . GLU A 1 341 ? 8.538 -10.582 -23.435 1.00 32.94 1498 GLU A CA 1
ATOM 2569 C C . GLU A 1 341 ? 9.331 -9.358 -23.869 1.00 32.14 1498 GLU A C 1
ATOM 2570 O O . GLU A 1 341 ? 10.485 -9.179 -23.477 1.00 45.82 1498 GLU A O 1
ATOM 2576 N N . ARG A 1 342 ? 8.702 -8.513 -24.676 1.00 30.55 1499 ARG A N 1
ATOM 2577 C CA . ARG A 1 342 ? 9.350 -7.312 -25.227 1.00 45.79 1499 ARG A CA 1
ATOM 2578 C C . ARG A 1 342 ? 9.547 -6.250 -24.135 1.00 49.01 1499 ARG A C 1
ATOM 2579 O O . ARG A 1 342 ? 10.543 -5.504 -24.149 1.00 44.48 1499 ARG A O 1
ATOM 2587 N N . TYR A 1 343 ? 8.602 -6.229 -23.185 1.00 47.29 1500 TYR A N 1
ATOM 2588 C CA . TYR A 1 343 ? 8.634 -5.375 -21.999 1.00 43.05 1500 TYR A CA 1
ATOM 2589 C C . TYR A 1 343 ? 9.868 -5.693 -21.154 1.00 46.35 1500 TYR A C 1
ATOM 2590 O O . TYR A 1 343 ? 10.608 -4.802 -20.715 1.00 35.28 1500 TYR A O 1
ATOM 2599 N N . GLU A 1 344 ? 10.089 -6.975 -20.912 1.00 45.11 1501 GLU A N 1
ATOM 2600 C CA . GLU A 1 344 ? 11.259 -7.353 -20.146 1.00 44.31 1501 GLU A CA 1
ATOM 2601 C C . GLU A 1 344 ? 12.533 -7.168 -20.964 1.00 49.76 1501 GLU A C 1
ATOM 2602 O O . GLU A 1 344 ? 13.540 -6.625 -20.475 1.00 60.77 1501 GLU A O 1
ATOM 2608 N N . TRP A 1 345 ? 12.491 -7.617 -22.209 1.00 42.83 1502 TRP A N 1
ATOM 2609 C CA . TRP A 1 345 ? 13.658 -7.503 -23.065 1.00 36.04 1502 TRP A CA 1
ATOM 2610 C C . TRP A 1 345 ? 14.072 -6.038 -23.217 1.00 35.78 1502 TRP A C 1
ATOM 2611 O O . TRP A 1 345 ? 15.263 -5.720 -23.263 1.00 44.85 1502 TRP A O 1
ATOM 2622 N N . ASN A 1 346 ? 13.103 -5.132 -23.263 1.00 43.01 1503 ASN A N 1
ATOM 2623 C CA . ASN A 1 346 ? 13.430 -3.711 -23.380 1.00 44.01 1503 ASN A CA 1
ATOM 2624 C C . ASN A 1 346 ? 14.356 -3.205 -22.279 1.00 50.43 1503 ASN A C 1
ATOM 2625 O O . ASN A 1 346 ? 15.225 -2.354 -22.494 1.00 49.20 1503 ASN A O 1
ATOM 2630 N N . GLU A 1 347 ? 14.134 -3.729 -21.086 1.00 51.55 1504 GLU A N 1
ATOM 2631 C CA . GLU A 1 347 ? 14.775 -3.214 -19.898 1.00 47.34 1504 GLU A CA 1
ATOM 2632 C C . GLU A 1 347 ? 16.143 -3.866 -19.742 1.00 43.33 1504 GLU A C 1
ATOM 2633 O O . GLU A 1 347 ? 17.096 -3.226 -19.291 1.00 45.99 1504 GLU A O 1
ATOM 2639 N N . VAL A 1 348 ? 16.249 -5.135 -20.122 1.00 44.67 1505 VAL A N 1
ATOM 2640 C CA . VAL A 1 348 ? 17.555 -5.756 -20.348 1.00 48.64 1505 VAL A CA 1
ATOM 2641 C C . VAL A 1 348 ? 18.449 -4.886 -21.243 1.00 51.10 1505 VAL A C 1
ATOM 2642 O O . VAL A 1 348 ? 19.667 -4.877 -21.073 1.00 60.95 1505 VAL A O 1
ATOM 2646 N N . LYS A 1 349 ? 17.836 -4.166 -22.182 1.00 60.22 1506 LYS A N 1
ATOM 2647 C CA . LYS A 1 349 ? 18.559 -3.407 -23.211 1.00 57.72 1506 LYS A CA 1
ATOM 2648 C C . LYS A 1 349 ? 18.554 -1.912 -22.944 1.00 55.97 1506 LYS A C 1
ATOM 2649 O O . LYS A 1 349 ? 18.945 -1.120 -23.801 1.00 57.63 1506 LYS A O 1
ATOM 2655 N N . ASN A 1 350 ? 18.089 -1.532 -21.763 1.00 54.86 1507 ASN A N 1
ATOM 2656 C CA . ASN A 1 350 ? 17.978 -0.130 -21.393 1.00 64.74 1507 ASN A CA 1
ATOM 2657 C C . ASN A 1 350 ? 17.105 0.719 -22.316 1.00 66.76 1507 ASN A C 1
ATOM 2658 O O . ASN A 1 350 ? 17.404 1.897 -22.529 1.00 61.61 1507 ASN A O 1
ATOM 2663 N N . VAL A 1 351 ? 16.026 0.121 -22.839 1.00 66.47 1508 VAL A N 1
ATOM 2664 C CA . VAL A 1 351 ? 15.143 0.769 -23.817 1.00 51.97 1508 VAL A CA 1
ATOM 2665 C C . VAL A 1 351 ? 13.727 0.999 -23.271 1.00 55.23 1508 VAL A C 1
ATOM 2666 O O . VAL A 1 351 ? 13.050 0.078 -22.769 1.00 52.37 1508 VAL A O 1
ATOM 2670 N N . LYS A 1 352 ? 13.271 2.239 -23.354 1.00 51.59 1509 LYS A N 1
ATOM 2671 C CA . LYS A 1 352 ? 11.977 2.534 -22.787 1.00 48.34 1509 LYS A CA 1
ATOM 2672 C C . LYS A 1 352 ? 10.851 1.759 -23.471 1.00 46.34 1509 LYS A C 1
ATOM 2673 O O . LYS A 1 352 ? 10.673 1.794 -24.668 1.00 46.68 1509 LYS A O 1
ATOM 2679 N N . SER A 1 353 ? 10.108 1.046 -22.639 1.00 50.21 1510 SER A N 1
ATOM 2680 C CA . SER A 1 353 ? 8.888 0.350 -22.989 1.00 42.91 1510 SER A CA 1
ATOM 2681 C C . SER A 1 353 ? 7.768 1.384 -22.900 1.00 43.20 1510 SER A C 1
ATOM 2682 O O . SER A 1 353 ? 7.439 1.833 -21.794 1.00 43.00 1510 SER A O 1
ATOM 2685 N N . ILE A 1 354 ? 7.186 1.807 -24.027 1.00 42.55 1511 ILE A N 1
ATOM 2686 C CA . ILE A 1 354 ? 6.192 2.894 -23.936 1.00 51.95 1511 ILE A CA 1
ATOM 2687 C C . ILE A 1 354 ? 4.749 2.477 -23.559 1.00 55.46 1511 ILE A C 1
ATOM 2688 O O . ILE A 1 354 ? 3.896 3.334 -23.254 1.00 50.17 1511 ILE A O 1
ATOM 2693 N N . VAL A 1 355 ? 4.503 1.169 -23.571 1.00 39.61 1512 VAL A N 1
ATOM 2694 C CA . VAL A 1 355 ? 3.292 0.623 -23.027 1.00 40.29 1512 VAL A CA 1
ATOM 2695 C C . VAL A 1 355 ? 3.621 0.060 -21.645 1.00 47.91 1512 VAL A C 1
ATOM 2696 O O . VAL A 1 355 ? 4.275 -0.987 -21.531 1.00 46.58 1512 VAL A O 1
ATOM 2700 N N . PRO A 1 356 ? 3.167 0.754 -20.577 1.00 51.55 1513 PRO A N 1
ATOM 2701 C CA . PRO A 1 356 ? 3.454 0.350 -19.194 1.00 37.22 1513 PRO A CA 1
ATOM 2702 C C . PRO A 1 356 ? 2.704 -0.935 -18.840 1.00 39.17 1513 PRO A C 1
ATOM 2703 O O . PRO A 1 356 ? 1.636 -0.921 -18.199 1.00 36.24 1513 PRO A O 1
ATOM 2707 N N . MET A 1 357 ? 3.288 -2.052 -19.251 1.00 41.48 1514 MET A N 1
ATOM 2708 C CA . MET A 1 357 ? 2.653 -3.357 -19.138 1.00 34.61 1514 MET A CA 1
ATOM 2709 C C . MET A 1 357 ? 2.033 -3.756 -17.810 1.00 42.23 1514 MET A C 1
ATOM 2710 O O . MET A 1 357 ? 1.008 -4.430 -17.796 1.00 54.41 1514 MET A O 1
ATOM 2715 N N . ILE A 1 358 ? 2.647 -3.380 -16.695 1.00 49.72 1515 ILE A N 1
ATOM 2716 C CA . ILE A 1 358 ? 2.115 -3.778 -15.385 1.00 50.55 1515 ILE A CA 1
ATOM 2717 C C . ILE A 1 358 ? 0.861 -2.990 -14.992 1.00 44.55 1515 ILE A C 1
ATOM 2718 O O . ILE A 1 358 ? -0.131 -3.564 -14.542 1.00 36.50 1515 ILE A O 1
ATOM 2723 N N . HIS A 1 359 ? 0.910 -1.677 -15.183 1.00 40.28 1516 HIS A N 1
ATOM 2724 C CA . HIS A 1 359 ? -0.260 -0.808 -15.026 1.00 39.35 1516 HIS A CA 1
ATOM 2725 C C . HIS A 1 359 ? -1.406 -1.216 -15.971 1.00 48.86 1516 HIS A C 1
ATOM 2726 O O . HIS A 1 359 ? -2.583 -1.179 -15.615 1.00 53.76 1516 HIS A O 1
ATOM 2733 N N . VAL A 1 360 ? -1.065 -1.630 -17.181 1.00 50.76 1517 VAL A N 1
ATOM 2734 C CA . VAL A 1 360 ? -2.094 -2.087 -18.107 1.00 44.99 1517 VAL A CA 1
ATOM 2735 C C . VAL A 1 360 ? -2.736 -3.384 -17.625 1.00 43.30 1517 VAL A C 1
ATOM 2736 O O . VAL A 1 360 ? -3.959 -3.545 -17.688 1.00 50.80 1517 VAL A O 1
ATOM 2740 N N . SER A 1 361 ? -1.929 -4.322 -17.146 1.00 41.15 1518 SER A N 1
ATOM 2741 C CA . SER A 1 361 ? -2.480 -5.621 -16.764 1.00 35.03 1518 SER A CA 1
ATOM 2742 C C . SER A 1 361 ? -3.499 -5.486 -15.641 1.00 34.71 1518 SER A C 1
ATOM 2743 O O . SER A 1 361 ? -4.559 -6.108 -15.682 1.00 43.62 1518 SER A O 1
ATOM 2746 N N . TRP A 1 362 ? -3.182 -4.664 -14.644 1.00 44.21 1519 TRP A N 1
ATOM 2747 C CA . TRP A 1 362 ? -4.098 -4.411 -13.526 1.00 44.10 1519 TRP A CA 1
ATOM 2748 C C . TRP A 1 362 ? -5.361 -3.707 -14.029 1.00 51.72 1519 TRP A C 1
ATOM 2749 O O . TRP A 1 362 ? -6.463 -4.039 -13.584 1.00 52.03 1519 TRP A O 1
ATOM 2760 N N . ASN A 1 363 ? -5.198 -2.731 -14.939 1.00 46.96 1520 ASN A N 1
ATOM 2761 C CA . ASN A 1 363 ? -6.355 -2.014 -15.465 1.00 35.26 1520 ASN A CA 1
ATOM 2762 C C . ASN A 1 363 ? -7.292 -2.964 -16.165 1.00 48.71 1520 ASN A C 1
ATOM 2763 O O . ASN A 1 363 ? -8.512 -2.872 -16.000 1.00 49.59 1520 ASN A O 1
ATOM 2768 N N . VAL A 1 364 ? -6.706 -3.891 -16.922 1.00 49.82 1521 VAL A N 1
ATOM 2769 C CA . VAL A 1 364 ? -7.466 -4.900 -17.672 1.00 46.79 1521 VAL A CA 1
ATOM 2770 C C . VAL A 1 364 ? -8.236 -5.873 -16.774 1.00 50.16 1521 VAL A C 1
ATOM 2771 O O . VAL A 1 364 ? -9.449 -6.058 -16.949 1.00 56.57 1521 VAL A O 1
ATOM 2775 N N . ALA A 1 365 ? -7.540 -6.470 -15.808 1.00 51.82 1522 ALA A N 1
ATOM 2776 C CA . ALA A 1 365 ? -8.168 -7.392 -14.863 1.00 49.14 1522 ALA A CA 1
ATOM 2777 C C . ALA A 1 365 ? -9.331 -6.732 -14.093 1.00 46.74 1522 ALA A C 1
ATOM 2778 O O . ALA A 1 365 ? -10.369 -7.360 -13.832 1.00 46.62 1522 ALA A O 1
ATOM 2780 N N . ARG A 1 366 ? -9.171 -5.446 -13.805 1.00 42.34 1523 ARG A N 1
ATOM 2781 C CA . ARG A 1 366 ? -10.183 -4.689 -13.082 1.00 37.34 1523 ARG A CA 1
ATOM 2782 C C . ARG A 1 366 ? -11.320 -4.148 -13.955 1.00 54.60 1523 ARG A C 1
ATOM 2783 O O . ARG A 1 366 ? -12.365 -3.767 -13.428 1.00 54.43 1523 ARG A O 1
ATOM 2791 N N . THR A 1 367 ? -11.137 -4.101 -15.274 1.00 53.99 1524 THR A N 1
ATOM 2792 C CA . THR A 1 367 ? -12.188 -3.525 -16.120 1.00 62.09 1524 THR A CA 1
ATOM 2793 C C . THR A 1 367 ? -12.776 -4.453 -17.195 1.00 59.73 1524 THR A C 1
ATOM 2794 O O . THR A 1 367 ? -13.778 -4.136 -17.816 1.00 62.03 1524 THR A O 1
ATOM 2798 N N . VAL A 1 368 ? -12.172 -5.614 -17.400 1.00 58.18 1525 VAL A N 1
ATOM 2799 C CA . VAL A 1 368 ? -12.520 -6.444 -18.553 1.00 52.84 1525 VAL A CA 1
ATOM 2800 C C . VAL A 1 368 ? -12.666 -7.900 -18.159 1.00 43.43 1525 VAL A C 1
ATOM 2801 O O . VAL A 1 368 ? -11.758 -8.480 -17.568 1.00 59.29 1525 VAL A O 1
ATOM 2805 N N . LYS A 1 369 ? -13.787 -8.503 -18.506 1.00 49.77 1526 LYS A N 1
ATOM 2806 C CA . LYS A 1 369 ? -13.986 -9.938 -18.290 1.00 63.35 1526 LYS A CA 1
ATOM 2807 C C . LYS A 1 369 ? -13.218 -10.787 -19.317 1.00 61.34 1526 LYS A C 1
ATOM 2808 O O . LYS A 1 369 ? -13.298 -10.537 -20.519 1.00 66.65 1526 LYS A O 1
ATOM 2814 N N . ILE A 1 370 ? -12.500 -11.798 -18.833 1.00 57.52 1527 ILE A N 1
ATOM 2815 C CA . ILE A 1 370 ? -11.657 -12.650 -19.671 1.00 47.50 1527 ILE A CA 1
ATOM 2816 C C . ILE A 1 370 ? -12.182 -14.101 -19.676 1.00 57.20 1527 ILE A C 1
ATOM 2817 O O . ILE A 1 370 ? -12.237 -14.756 -18.629 1.00 60.31 1527 ILE A O 1
ATOM 2822 N N . SER A 1 371 ? -12.562 -14.598 -20.854 1.00 61.53 1528 SER A N 1
ATOM 2823 C CA . SER A 1 371 ? -13.104 -15.947 -20.980 1.00 70.21 1528 SER A CA 1
ATOM 2824 C C . SER A 1 371 ? -12.060 -16.945 -21.452 1.00 68.08 1528 SER A C 1
ATOM 2825 O O . SER A 1 371 ? -12.182 -18.145 -21.186 1.00 69.47 1528 SER A O 1
ATOM 2828 N N . ASP A 1 372 ? -11.036 -16.437 -22.140 1.00 63.44 1529 ASP A N 1
ATOM 2829 C CA . ASP A 1 372 ? -9.938 -17.256 -22.665 1.00 54.78 1529 ASP A CA 1
ATOM 2830 C C . ASP A 1 372 ? -8.933 -17.718 -21.600 1.00 52.22 1529 ASP A C 1
ATOM 2831 O O . ASP A 1 372 ? -8.145 -16.927 -21.100 1.00 55.02 1529 ASP A O 1
ATOM 2836 N N . PRO A 1 373 ? -8.930 -19.021 -21.295 1.00 57.32 1530 PRO A N 1
ATOM 2837 C CA . PRO A 1 373 ? -8.189 -19.611 -20.172 1.00 61.97 1530 PRO A CA 1
ATOM 2838 C C . PRO A 1 373 ? -6.675 -19.383 -20.207 1.00 59.17 1530 PRO A C 1
ATOM 2839 O O . PRO A 1 373 ? -6.075 -19.099 -19.158 1.00 56.99 1530 PRO A O 1
ATOM 2843 N N . ASP A 1 374 ? -6.075 -19.518 -21.386 1.00 58.24 1531 ASP A N 1
ATOM 2844 C CA . ASP A 1 374 ? -4.644 -19.299 -21.547 1.00 54.15 1531 ASP A CA 1
ATOM 2845 C C . ASP A 1 374 ? -4.265 -17.844 -21.310 1.00 44.13 1531 ASP A C 1
ATOM 2846 O O . ASP A 1 374 ? -3.252 -17.558 -20.663 1.00 48.31 1531 ASP A O 1
ATOM 2851 N N . LEU A 1 375 ? -5.072 -16.918 -21.804 1.00 38.43 1532 LEU A N 1
ATOM 2852 C CA . LEU A 1 375 ? -4.799 -15.513 -21.540 1.00 45.72 1532 LEU A CA 1
ATOM 2853 C C . LEU A 1 375 ? -5.002 -15.203 -20.059 1.00 55.50 1532 LEU A C 1
ATOM 2854 O O . LEU A 1 375 ? -4.262 -14.406 -19.483 1.00 58.59 1532 LEU A O 1
ATOM 2859 N N . PHE A 1 376 ? -6.005 -15.849 -19.455 1.00 50.14 1533 PHE A N 1
ATOM 2860 C CA . PHE A 1 376 ? -6.314 -15.655 -18.048 1.00 49.60 1533 PHE A CA 1
ATOM 2861 C C . PHE A 1 376 ? -5.175 -16.099 -17.136 1.00 50.33 1533 PHE A C 1
ATOM 2862 O O . PHE A 1 376 ? -4.868 -15.425 -16.158 1.00 45.58 1533 PHE A O 1
ATOM 2870 N N . LYS A 1 377 ? -4.569 -17.243 -17.439 1.00 48.32 1534 LYS A N 1
ATOM 2871 C CA . LYS A 1 377 ? -3.501 -17.731 -16.597 1.00 45.74 1534 LYS A CA 1
ATOM 2872 C C . LYS A 1 377 ? -2.304 -16.788 -16.718 1.00 53.92 1534 LYS A C 1
ATOM 2873 O O . LYS A 1 377 ? -1.504 -16.660 -15.782 1.00 59.73 1534 LYS A O 1
ATOM 2879 N N . MET A 1 378 ? -2.178 -16.114 -17.863 1.00 44.69 1535 MET A N 1
ATOM 2880 C CA . MET A 1 378 ? -1.007 -15.270 -18.077 1.00 37.11 1535 MET A CA 1
ATOM 2881 C C . MET A 1 378 ? -1.122 -13.973 -17.330 1.00 44.28 1535 MET A C 1
ATOM 2882 O O . MET A 1 378 ? -0.156 -13.530 -16.676 1.00 42.88 1535 MET A O 1
ATOM 2887 N N . ILE A 1 379 ? -2.291 -13.348 -17.409 1.00 44.35 1536 ILE A N 1
ATOM 2888 C CA . ILE A 1 379 ? -2.496 -12.156 -16.592 1.00 51.11 1536 ILE A CA 1
ATOM 2889 C C . ILE A 1 379 ? -2.429 -12.442 -15.083 1.00 50.72 1536 ILE A C 1
ATOM 2890 O O . ILE A 1 379 ? -1.920 -11.622 -14.310 1.00 47.90 1536 ILE A O 1
ATOM 2895 N N . LYS A 1 380 ? -2.936 -13.603 -14.680 1.00 51.59 1537 LYS A N 1
ATOM 2896 C CA . LYS A 1 380 ? -2.996 -13.959 -13.266 1.00 58.81 1537 LYS A CA 1
ATOM 2897 C C . LYS A 1 380 ? -1.592 -14.140 -12.707 1.00 58.81 1537 LYS A C 1
ATOM 2898 O O . LYS A 1 380 ? -1.298 -13.695 -11.595 1.00 62.11 1537 LYS A O 1
ATOM 2904 N N . PHE A 1 381 ? -0.729 -14.787 -13.487 1.00 49.30 1538 PHE A N 1
ATOM 2905 C CA . PHE A 1 381 ? 0.661 -14.974 -13.095 1.00 44.59 1538 PHE A CA 1
ATOM 2906 C C . PHE A 1 381 ? 1.375 -13.634 -12.910 1.00 44.23 1538 PHE A C 1
ATOM 2907 O O . PHE A 1 381 ? 2.105 -13.414 -11.926 1.00 45.32 1538 PHE A O 1
ATOM 2915 N N . CYS A 1 382 ? 1.148 -12.744 -13.863 1.00 41.13 1539 CYS A N 1
ATOM 2916 C CA . CYS A 1 382 ? 1.797 -11.454 -13.873 1.00 39.64 1539 CYS A CA 1
ATOM 2917 C C . CYS A 1 382 ? 1.391 -10.633 -12.654 1.00 48.30 1539 CYS A C 1
ATOM 2918 O O . CYS A 1 382 ? 2.244 -10.044 -11.991 1.00 54.64 1539 CYS A O 1
ATOM 2921 N N . LEU A 1 383 ? 0.099 -10.602 -12.349 1.00 35.01 1540 LEU A N 1
ATOM 2922 C CA . LEU A 1 383 ? -0.390 -9.872 -11.170 1.00 38.89 1540 LEU A CA 1
ATOM 2923 C C . LEU A 1 383 ? 0.249 -10.415 -9.886 1.00 49.96 1540 LEU A C 1
ATOM 2924 O O . LEU A 1 383 ? 0.670 -9.651 -8.995 1.00 57.07 1540 LEU A O 1
ATOM 2929 N N . LEU A 1 384 ? 0.309 -11.740 -9.789 1.00 45.00 1541 LEU A N 1
ATOM 2930 C CA . LEU A 1 384 ? 0.927 -12.386 -8.648 1.00 40.93 1541 LEU A CA 1
ATOM 2931 C C . LEU A 1 384 ? 2.346 -11.835 -8.449 1.00 44.23 1541 LEU A C 1
ATOM 2932 O O . LEU A 1 384 ? 2.679 -11.325 -7.391 1.00 51.25 1541 LEU A O 1
ATOM 2937 N N . GLN A 1 385 ? 3.165 -11.894 -9.496 1.00 48.81 1542 GLN A N 1
ATOM 2938 C CA . GLN A 1 385 ? 4.568 -11.489 -9.401 1.00 45.95 1542 GLN A CA 1
ATOM 2939 C C . GLN A 1 385 ? 4.674 -10.015 -9.071 1.00 41.21 1542 GLN A C 1
ATOM 2940 O O . GLN A 1 385 ? 5.588 -9.584 -8.338 1.00 45.12 1542 GLN A O 1
ATOM 2946 N N . SER A 1 386 ? 3.754 -9.241 -9.626 1.00 37.10 1543 SER A N 1
ATOM 2947 C CA . SER A 1 386 ? 3.681 -7.834 -9.306 1.00 46.79 1543 SER A CA 1
ATOM 2948 C C . SER A 1 386 ? 3.433 -7.646 -7.805 1.00 47.28 1543 SER A C 1
ATOM 2949 O O . SER A 1 386 ? 3.976 -6.721 -7.202 1.00 49.03 1543 SER A O 1
ATOM 2952 N N . MET A 1 387 ? 2.636 -8.534 -7.205 1.00 45.90 1544 MET A N 1
ATOM 2953 C CA . MET A 1 387 ? 2.302 -8.417 -5.774 1.00 49.27 1544 MET A CA 1
ATOM 2954 C C . MET A 1 387 ? 3.456 -8.834 -4.867 1.00 55.00 1544 MET A C 1
ATOM 2955 O O . MET A 1 387 ? 3.661 -8.233 -3.798 1.00 62.32 1544 MET A O 1
ATOM 2960 N N . LYS A 1 388 ? 4.202 -9.848 -5.302 1.00 50.96 1545 LYS A N 1
ATOM 2961 C CA . LYS A 1 388 ? 5.329 -10.368 -4.528 1.00 54.03 1545 LYS A CA 1
ATOM 2962 C C . LYS A 1 388 ? 6.445 -9.337 -4.507 1.00 56.67 1545 LYS A C 1
ATOM 2963 O O . LYS A 1 388 ? 7.128 -9.119 -3.485 1.00 58.75 1545 LYS A O 1
ATOM 2969 N N . HIS A 1 389 ? 6.600 -8.700 -5.662 1.00 41.96 1546 HIS A N 1
ATOM 2970 C CA . HIS A 1 389 ? 7.610 -7.678 -5.864 1.00 50.64 1546 HIS A CA 1
ATOM 2971 C C . HIS A 1 389 ? 7.260 -6.435 -5.039 1.00 50.55 1546 HIS A C 1
ATOM 2972 O O . HIS A 1 389 ? 8.138 -5.798 -4.435 1.00 49.95 1546 HIS A O 1
ATOM 2987 N N . CYS A 1 390 ? 5.975 -6.097 -4.999 1.00 50.65 1547 CYS A N 1
ATOM 2988 C CA . CYS A 1 390 ? 5.548 -4.994 -4.157 1.00 50.82 1547 CYS A CA 1
ATOM 2989 C C . CYS A 1 390 ? 5.739 -5.396 -2.680 1.00 51.65 1547 CYS A C 1
ATOM 2990 O O . CYS A 1 390 ? 6.216 -4.603 -1.859 1.00 56.34 1547 CYS A O 1
ATOM 2993 N N . GLN A 1 391 ? 5.419 -6.649 -2.366 1.00 44.37 1548 GLN A N 1
ATOM 2994 C CA . GLN A 1 391 ? 5.570 -7.178 -1.009 1.00 47.65 1548 GLN A CA 1
ATOM 2995 C C . GLN A 1 391 ? 7.024 -7.160 -0.521 1.00 57.12 1548 GLN A C 1
ATOM 2996 O O . GLN A 1 391 ? 7.300 -6.758 0.630 1.00 46.41 1548 GLN A O 1
ATOM 3002 N N . VAL A 1 392 ? 7.944 -7.579 -1.399 1.00 55.55 1549 VAL A N 1
ATOM 3003 C CA . VAL A 1 392 ? 9.353 -7.659 -1.035 1.00 56.18 1549 VAL A CA 1
ATOM 3004 C C . VAL A 1 392 ? 9.929 -6.281 -0.809 1.00 52.34 1549 VAL A C 1
ATOM 3005 O O . VAL A 1 392 ? 10.718 -6.049 0.116 1.00 57.93 1549 VAL A O 1
ATOM 3009 N N . GLN A 1 393 ? 9.505 -5.368 -1.660 1.00 46.09 1550 GLN A N 1
ATOM 3010 C CA . GLN A 1 393 ? 10.003 -4.011 -1.646 1.00 58.31 1550 GLN A CA 1
ATOM 3011 C C . GLN A 1 393 ? 9.561 -3.339 -0.335 1.00 61.85 1550 GLN A C 1
ATOM 3012 O O . GLN A 1 393 ? 10.333 -2.611 0.306 1.00 67.57 1550 GLN A O 1
ATOM 3018 N N . ARG A 1 394 ? 8.333 -3.637 0.091 1.00 60.10 1551 ARG A N 1
ATOM 3019 C CA . ARG A 1 394 ? 7.770 -3.053 1.302 1.00 58.29 1551 ARG A CA 1
ATOM 3020 C C . ARG A 1 394 ? 8.496 -3.511 2.564 1.00 61.56 1551 ARG A C 1
ATOM 3021 O O . ARG A 1 394 ? 8.779 -2.703 3.461 1.00 58.16 1551 ARG A O 1
ATOM 3029 N N . GLU A 1 395 ? 8.777 -4.808 2.652 1.00 49.37 1552 GLU A N 1
ATOM 3030 C CA . GLU A 1 395 ? 9.387 -5.332 3.850 1.00 51.28 1552 GLU A CA 1
ATOM 3031 C C . GLU A 1 395 ? 10.738 -4.691 4.050 1.00 60.22 1552 GLU A C 1
ATOM 3032 O O . GLU A 1 395 ? 11.040 -4.210 5.151 1.00 65.78 1552 GLU A O 1
ATOM 3038 N N . SER A 1 396 ? 11.557 -4.692 2.995 1.00 52.59 1553 SER A N 1
ATOM 3039 C CA . SER A 1 396 ? 12.926 -4.258 3.155 1.00 58.58 1553 SER A CA 1
ATOM 3040 C C . SER A 1 396 ? 12.989 -2.757 3.428 1.00 56.38 1553 SER A C 1
ATOM 3041 O O . SER A 1 396 ? 13.921 -2.280 4.090 1.00 63.15 1553 SER A O 1
ATOM 3044 N N . LEU A 1 397 ? 11.991 -2.017 2.958 1.00 53.18 1554 LEU A N 1
ATOM 3045 C CA . LEU A 1 397 ? 11.928 -0.586 3.260 1.00 53.73 1554 LEU A CA 1
ATOM 3046 C C . LEU A 1 397 ? 11.544 -0.351 4.721 1.00 56.54 1554 LEU A C 1
ATOM 3047 O O . LEU A 1 397 ? 12.164 0.460 5.422 1.00 59.45 1554 LEU A O 1
ATOM 3052 N N . VAL A 1 398 ? 10.497 -1.055 5.153 1.00 53.96 1555 VAL A N 1
ATOM 3053 C CA . VAL A 1 398 ? 10.124 -1.137 6.556 1.00 55.14 1555 VAL A CA 1
ATOM 3054 C C . VAL A 1 398 ? 11.336 -1.596 7.342 1.00 65.29 1555 VAL A C 1
ATOM 3055 O O . VAL A 1 398 ? 11.787 -0.926 8.270 1.00 70.42 1555 VAL A O 1
ATOM 3059 N N . ARG A 1 399 ? 11.869 -2.747 6.953 1.00 57.32 1556 ARG A N 1
ATOM 3060 C CA . ARG A 1 399 ? 12.955 -3.358 7.691 1.00 59.55 1556 ARG A CA 1
ATOM 3061 C C . ARG A 1 399 ? 14.126 -2.407 7.902 1.00 63.82 1556 ARG A C 1
ATOM 3062 O O . ARG A 1 399 ? 14.882 -2.557 8.859 1.00 66.12 1556 ARG A O 1
ATOM 3070 N N . ALA A 1 400 ? 14.279 -1.435 7.007 1.00 60.60 1557 ALA A N 1
ATOM 3071 C CA . ALA A 1 400 ? 15.390 -0.494 7.108 1.00 62.52 1557 ALA A CA 1
ATOM 3072 C C . ALA A 1 400 ? 14.956 0.903 7.558 1.00 69.48 1557 ALA A C 1
ATOM 3073 O O . ALA A 1 400 ? 15.653 1.905 7.279 1.00 63.97 1557 ALA A O 1
ATOM 3075 N N . GLY A 1 401 ? 13.807 0.958 8.238 1.00 62.03 1558 GLY A N 1
ATOM 3076 C CA . GLY A 1 401 ? 13.355 2.164 8.906 1.00 62.74 1558 GLY A CA 1
ATOM 3077 C C . GLY A 1 401 ? 12.766 3.230 8.004 1.00 61.49 1558 GLY A C 1
ATOM 3078 O O . GLY A 1 401 ? 12.538 4.366 8.426 1.00 62.42 1558 GLY A O 1
ATOM 3079 N N . LYS A 1 402 ? 12.517 2.878 6.753 1.00 59.58 1559 LYS A N 1
ATOM 3080 C CA . LYS A 1 402 ? 12.034 3.851 5.795 1.00 58.59 1559 LYS A CA 1
ATOM 3081 C C . LYS A 1 402 ? 10.531 3.970 5.950 1.00 61.43 1559 LYS A C 1
ATOM 3082 O O . LYS A 1 402 ? 9.813 2.961 5.930 1.00 66.19 1559 LYS A O 1
ATOM 3088 N N . LYS A 1 403 ? 10.040 5.192 6.135 1.00 59.40 1560 LYS A N 1
ATOM 3089 C CA . LYS A 1 403 ? 8.590 5.383 6.175 1.00 62.33 1560 LYS A CA 1
ATOM 3090 C C . LYS A 1 403 ? 8.003 5.470 4.741 1.00 57.63 1560 LYS A C 1
ATOM 3091 O O . LYS A 1 403 ? 8.635 6.037 3.823 1.00 54.93 1560 LYS A O 1
ATOM 3097 N N . ILE A 1 404 ? 6.809 4.900 4.565 1.00 53.21 1561 ILE A N 1
ATOM 3098 C CA . ILE A 1 404 ? 6.083 4.946 3.289 1.00 51.55 1561 ILE A CA 1
ATOM 3099 C C . ILE A 1 404 ? 4.725 5.617 3.434 1.00 51.50 1561 ILE A C 1
ATOM 3100 O O . ILE A 1 404 ? 3.810 5.014 3.974 1.00 51.07 1561 ILE A O 1
ATOM 3105 N N . ALA A 1 405 ? 4.596 6.844 2.935 1.00 52.16 1562 ALA A N 1
ATOM 3106 C CA . ALA A 1 405 ? 3.300 7.512 2.839 1.00 56.69 1562 ALA A CA 1
ATOM 3107 C C . ALA A 1 405 ? 2.326 6.740 1.939 1.00 59.10 1562 ALA A C 1
ATOM 3108 O O . ALA A 1 405 ? 2.749 5.996 1.050 1.00 67.84 1562 ALA A O 1
ATOM 3110 N N . TYR A 1 406 ? 1.027 6.914 2.166 1.00 59.17 1563 TYR A N 1
ATOM 3111 C CA . TYR A 1 406 ? 0.040 6.393 1.219 1.00 58.12 1563 TYR A CA 1
ATOM 3112 C C . TYR A 1 406 ? -0.481 7.492 0.279 1.00 61.94 1563 TYR A C 1
ATOM 3113 O O . TYR A 1 406 ? -0.955 8.551 0.737 1.00 63.09 1563 TYR A O 1
ATOM 3122 N N . GLN A 1 407 ? -0.390 7.226 -1.024 1.00 55.68 1564 GLN A N 1
ATOM 3123 C CA . GLN A 1 407 ? -0.829 8.160 -2.039 1.00 60.86 1564 GLN A CA 1
ATOM 3124 C C . GLN A 1 407 ? -1.971 7.513 -2.791 1.00 71.26 1564 GLN A C 1
ATOM 3125 O O . GLN A 1 407 ? -1.916 6.328 -3.141 1.00 80.42 1564 GLN A O 1
ATOM 3131 N N . GLY A 1 408 ? -3.027 8.266 -3.030 1.00 72.91 1565 GLY A N 1
ATOM 3132 C CA . GLY A 1 408 ? -4.095 7.699 -3.811 1.00 78.50 1565 GLY A CA 1
ATOM 3133 C C . GLY A 1 408 ? -3.770 7.794 -5.273 1.00 77.46 1565 GLY A C 1
ATOM 3134 O O . GLY A 1 408 ? -3.068 8.720 -5.708 1.00 84.33 1565 GLY A O 1
ATOM 3135 N N . ARG A 1 409 ? -4.251 6.812 -6.026 1.00 69.03 1566 ARG A N 1
ATOM 3136 C CA . ARG A 1 409 ? -4.431 7.009 -7.452 1.00 64.43 1566 ARG A CA 1
ATOM 3137 C C . ARG A 1 409 ? -5.619 7.953 -7.545 1.00 68.61 1566 ARG A C 1
ATOM 3138 O O . ARG A 1 409 ? -6.615 7.767 -6.846 1.00 75.07 1566 ARG A O 1
ATOM 3146 N N . VAL A 1 410 ? -5.507 8.996 -8.354 1.00 67.07 1567 VAL A N 1
ATOM 3147 C CA . VAL A 1 410 ? -6.672 9.814 -8.653 1.00 66.99 1567 VAL A CA 1
ATOM 3148 C C . VAL A 1 410 ? -7.272 9.333 -9.966 1.00 71.20 1567 VAL A C 1
ATOM 3149 O O . VAL A 1 410 ? -6.820 8.331 -10.525 1.00 70.23 1567 VAL A O 1
ATOM 3153 N N . LYS A 1 411 ? -8.289 10.039 -10.454 1.00 78.07 1568 LYS A N 1
ATOM 3154 C CA . LYS A 1 411 ? -8.951 9.651 -11.695 1.00 79.17 1568 LYS A CA 1
ATOM 3155 C C . LYS A 1 411 ? -8.127 10.094 -12.901 1.00 79.34 1568 LYS A C 1
ATOM 3156 O O . LYS A 1 411 ? -7.767 11.269 -13.022 1.00 79.69 1568 LYS A O 1
ATOM 3162 N N . ASP A 1 412 ? -7.830 9.147 -13.789 1.00 76.92 1569 ASP A N 1
ATOM 3163 C CA . ASP A 1 412 ? -7.049 9.436 -14.985 1.00 84.67 1569 ASP A CA 1
ATOM 3164 C C . ASP A 1 412 ? -5.628 9.835 -14.607 1.00 83.97 1569 ASP A C 1
ATOM 3165 O O . ASP A 1 412 ? -5.035 10.718 -15.237 1.00 86.62 1569 ASP A O 1
ATOM 3170 N N . GLU A 1 413 ? -5.096 9.204 -13.563 1.00 68.96 1570 GLU A N 1
ATOM 3171 C CA . GLU A 1 413 ? -3.693 9.369 -13.257 1.00 66.07 1570 GLU A CA 1
ATOM 3172 C C . GLU A 1 413 ? -2.921 8.412 -14.157 1.00 60.78 1570 GLU A C 1
ATOM 3173 O O . GLU A 1 413 ? -3.325 7.253 -14.306 1.00 59.42 1570 GLU A O 1
ATOM 3179 N N . PRO A 1 414 ? -1.817 8.897 -14.768 1.00 56.42 1571 PRO A N 1
ATOM 3180 C CA . PRO A 1 414 ? -0.998 8.117 -15.708 1.00 54.48 1571 PRO A CA 1
ATOM 3181 C C . PRO A 1 414 ? -0.142 7.092 -14.983 1.00 51.75 1571 PRO A C 1
ATOM 3182 O O . PRO A 1 414 ? -0.058 7.120 -13.758 1.00 53.93 1571 PRO A O 1
ATOM 3186 N N . ALA A 1 415 ? 0.495 6.212 -15.745 1.00 54.19 1572 ALA A N 1
ATOM 3187 C CA . ALA A 1 415 ? 1.609 5.396 -15.252 1.00 55.28 1572 ALA A CA 1
ATOM 3188 C C . ALA A 1 415 ? 2.891 6.236 -15.063 1.00 50.32 1572 ALA A C 1
ATOM 3189 O O . ALA A 1 415 ? 3.047 7.310 -15.666 1.00 54.73 1572 ALA A O 1
ATOM 3191 N N . TYR A 1 416 ? 3.796 5.743 -14.223 1.00 48.76 1573 TYR A N 1
ATOM 3192 C CA . TYR A 1 416 ? 5.037 6.452 -13.936 1.00 52.51 1573 TYR A CA 1
ATOM 3193 C C . TYR A 1 416 ? 6.250 5.715 -14.495 1.00 52.45 1573 TYR A C 1
ATOM 3194 O O . TYR A 1 416 ? 6.158 4.550 -14.882 1.00 49.07 1573 TYR A O 1
ATOM 3203 N N . TYR A 1 417 ? 7.390 6.392 -14.547 1.00 45.91 1574 TYR A N 1
ATOM 3204 C CA . TYR A 1 417 ? 8.614 5.869 -15.139 1.00 55.31 1574 TYR A CA 1
ATOM 3205 C C . TYR A 1 417 ? 9.832 6.484 -14.452 1.00 56.47 1574 TYR A C 1
ATOM 3206 O O . TYR A 1 417 ? 9.789 7.629 -14.135 1.00 59.39 1574 TYR A O 1
ATOM 3215 N N . CYS A 1 418 ? 10.911 5.733 -14.238 1.00 57.70 1575 CYS A N 1
ATOM 3216 C CA . CYS A 1 418 ? 12.138 6.257 -13.649 1.00 58.81 1575 CYS A CA 1
ATOM 3217 C C . CYS A 1 418 ? 12.742 7.359 -14.513 1.00 58.03 1575 CYS A C 1
ATOM 3218 O O . CYS A 1 418 ? 13.133 7.120 -15.656 1.00 65.98 1575 CYS A O 1
ATOM 3221 N N . ASN A 1 419 ? 12.815 8.565 -13.960 1.00 55.03 1576 ASN A N 1
ATOM 3222 C CA . ASN A 1 419 ? 13.376 9.701 -14.675 1.00 63.84 1576 ASN A CA 1
ATOM 3223 C C . ASN A 1 419 ? 14.772 9.392 -15.223 1.00 62.93 1576 ASN A C 1
ATOM 3224 O O . ASN A 1 419 ? 15.304 10.142 -16.031 1.00 63.77 1576 ASN A O 1
ATOM 3229 N N . GLU A 1 420 ? 15.339 8.265 -14.801 1.00 65.36 1577 GLU A N 1
ATOM 3230 C CA . GLU A 1 420 ? 16.741 7.950 -15.077 1.00 67.51 1577 GLU A CA 1
ATOM 3231 C C . GLU A 1 420 ? 16.965 6.777 -16.022 1.00 68.23 1577 GLU A C 1
ATOM 3232 O O . GLU A 1 420 ? 17.798 6.865 -16.949 1.00 67.50 1577 GLU A O 1
ATOM 3238 N N . CYS A 1 421 ? 16.259 5.677 -15.758 1.00 56.74 1578 CYS A N 1
ATOM 3239 C CA . CYS A 1 421 ? 16.426 4.461 -16.538 1.00 55.72 1578 CYS A CA 1
ATOM 3240 C C . CYS A 1 421 ? 15.187 4.160 -17.359 1.00 53.94 1578 CYS A C 1
ATOM 3241 O O . CYS A 1 421 ? 15.161 3.186 -18.120 1.00 52.47 1578 CYS A O 1
ATOM 3244 N N . ASP A 1 422 ? 14.141 4.965 -17.174 1.00 53.87 1579 ASP A N 1
ATOM 3245 C CA . ASP A 1 422 ? 12.928 4.858 -18.003 1.00 50.82 1579 ASP A CA 1
ATOM 3246 C C . ASP A 1 422 ? 12.110 3.607 -17.731 1.00 50.00 1579 ASP A C 1
ATOM 3247 O O . ASP A 1 422 ? 11.134 3.354 -18.438 1.00 52.87 1579 ASP A O 1
ATOM 3252 N N . VAL A 1 423 ? 12.515 2.805 -16.751 1.00 47.85 1580 VAL A N 1
ATOM 3253 C CA . VAL A 1 423 ? 11.707 1.649 -16.376 1.00 45.69 1580 VAL A CA 1
ATOM 3254 C C . VAL A 1 423 ? 10.318 2.085 -15.807 1.00 51.02 1580 VAL A C 1
ATOM 3255 O O . VAL A 1 423 ? 10.192 3.134 -15.165 1.00 52.30 1580 VAL A O 1
ATOM 3259 N N . GLU A 1 424 ? 9.283 1.286 -16.020 1.00 47.79 1581 GLU A N 1
ATOM 3260 C CA . GLU A 1 424 ? 8.010 1.586 -15.374 1.00 54.49 1581 GLU A CA 1
ATOM 3261 C C . GLU A 1 424 ? 8.134 1.446 -13.849 1.00 53.64 1581 GLU A C 1
ATOM 3262 O O . GLU A 1 424 ? 8.677 0.449 -13.352 1.00 48.62 1581 GLU A O 1
ATOM 3268 N N . VAL A 1 425 ? 7.587 2.408 -13.113 1.00 50.68 1582 VAL A N 1
ATOM 3269 C CA . VAL A 1 425 ? 7.544 2.314 -11.660 1.00 54.58 1582 VAL A CA 1
ATOM 3270 C C . VAL A 1 425 ? 6.093 2.077 -11.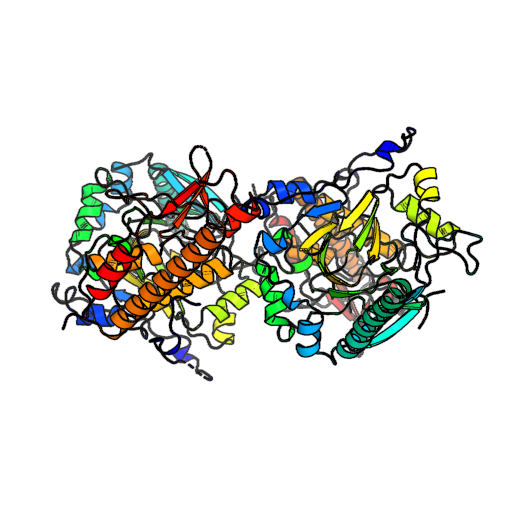257 1.00 54.89 1582 VAL A C 1
ATOM 3271 O O . VAL A 1 425 ? 5.212 2.860 -11.605 1.00 54.02 1582 VAL A O 1
ATOM 3275 N N . PHE A 1 426 ? 5.845 0.993 -10.528 1.00 39.87 1583 PHE A N 1
ATOM 3276 C CA . PHE A 1 426 ? 4.480 0.626 -10.164 1.00 40.91 1583 PHE A CA 1
ATOM 3277 C C . PHE A 1 426 ? 4.212 0.494 -8.665 1.00 51.56 1583 PHE A C 1
ATOM 3278 O O . PHE A 1 426 ? 4.967 -0.148 -7.936 1.00 47.04 1583 PHE A O 1
ATOM 3286 N N . ASN A 1 427 ? 3.116 1.103 -8.223 1.00 45.47 1584 ASN A N 1
ATOM 3287 C CA . ASN A 1 427 ? 2.664 1.020 -6.838 1.00 51.08 1584 ASN A CA 1
ATOM 3288 C C . ASN A 1 427 ? 3.505 1.818 -5.849 1.00 49.65 1584 ASN A C 1
ATOM 3289 O O . ASN A 1 427 ? 2.995 2.699 -5.162 1.00 50.54 1584 ASN A O 1
ATOM 3294 N N . ILE A 1 428 ? 4.796 1.513 -5.785 1.00 48.89 1585 ILE A N 1
ATOM 3295 C CA . ILE A 1 428 ? 5.681 2.225 -4.878 1.00 49.90 1585 ILE A CA 1
ATOM 3296 C C . ILE A 1 428 ? 6.517 3.195 -5.691 1.00 47.93 1585 ILE A C 1
ATOM 3297 O O . ILE A 1 428 ? 7.248 2.798 -6.596 1.00 44.29 1585 ILE A O 1
ATOM 3302 N N . LEU A 1 429 ? 6.406 4.474 -5.356 1.00 46.95 1586 LEU A N 1
ATOM 3303 C CA . LEU A 1 429 ? 7.088 5.516 -6.101 1.00 46.43 1586 LEU A CA 1
ATOM 3304 C C . LEU A 1 429 ? 8.104 6.251 -5.248 1.00 61.39 1586 LEU A C 1
ATOM 3305 O O . LEU A 1 429 ? 7.808 6.677 -4.133 1.00 57.49 1586 LEU A O 1
ATOM 3310 N N . PHE A 1 430 ? 9.308 6.396 -5.785 1.00 63.21 1587 PHE A N 1
ATOM 3311 C CA . PHE A 1 430 ? 10.367 7.133 -5.094 1.00 53.64 1587 PHE A CA 1
ATOM 3312 C C . PHE A 1 430 ? 10.362 8.511 -5.700 1.00 58.68 1587 PHE A C 1
ATOM 3313 O O . PHE A 1 430 ? 10.311 8.651 -6.924 1.00 61.54 1587 PHE A O 1
ATOM 3321 N N . VAL A 1 431 ? 10.368 9.536 -4.860 1.00 57.85 1588 VAL A N 1
ATOM 3322 C CA . VAL A 1 431 ? 10.181 10.884 -5.377 1.00 56.55 1588 VAL A CA 1
ATOM 3323 C C . VAL A 1 431 ? 11.154 11.887 -4.784 1.00 59.46 1588 VAL A C 1
ATOM 3324 O O . VAL A 1 431 ? 11.523 11.779 -3.602 1.00 69.31 1588 VAL A O 1
ATOM 3328 N N . THR A 1 432 ? 11.564 12.859 -5.607 1.00 61.31 1589 THR A N 1
ATOM 3329 C CA . THR A 1 432 ? 12.354 14.023 -5.158 1.00 64.52 1589 THR A CA 1
ATOM 3330 C C . THR A 1 432 ? 11.847 15.318 -5.799 1.00 81.45 1589 THR A C 1
ATOM 3331 O O . THR A 1 432 ? 11.024 15.296 -6.724 1.00 80.47 1589 THR A O 1
ATOM 3335 N N . SER A 1 433 ? 12.371 16.444 -5.325 1.00 92.57 1590 SER A N 1
ATOM 3336 C CA . SER A 1 433 ? 12.089 17.739 -5.936 1.00 104.89 1590 SER A CA 1
ATOM 3337 C C . SER A 1 433 ? 13.378 18.483 -6.284 1.00 117.62 1590 SER A C 1
ATOM 3338 O O . SER A 1 433 ? 14.480 17.963 -6.075 1.00 120.96 1590 SER A O 1
ATOM 3341 N N . THR A 1 440 ? 7.311 20.078 -9.907 1.00 91.87 1597 THR A N 1
ATOM 3342 C CA . THR A 1 440 ? 8.751 20.129 -9.673 1.00 97.32 1597 THR A CA 1
ATOM 3343 C C . THR A 1 440 ? 9.258 18.859 -8.965 1.00 98.63 1597 THR A C 1
ATOM 3344 O O . THR A 1 440 ? 10.387 18.803 -8.490 1.00 106.93 1597 THR A O 1
ATOM 3348 N N . TYR A 1 441 ? 8.405 17.842 -8.920 1.00 94.42 1598 TYR A N 1
ATOM 3349 C CA . TYR A 1 441 ? 8.693 16.539 -8.325 1.00 89.46 1598 TYR A CA 1
ATOM 3350 C C . TYR A 1 441 ? 9.144 15.502 -9.361 1.00 80.44 1598 TYR A C 1
ATOM 3351 O O . TYR A 1 441 ? 8.613 15.461 -10.474 1.00 72.28 1598 TYR A O 1
ATOM 3360 N N . LEU A 1 442 ? 10.103 14.652 -8.989 1.00 74.90 1599 LEU A N 1
ATOM 3361 C CA . LEU A 1 442 ? 10.566 13.591 -9.885 1.00 67.80 1599 LEU A CA 1
ATOM 3362 C C . LEU A 1 442 ? 10.331 12.192 -9.315 1.00 64.16 1599 LEU A C 1
ATOM 3363 O O . LEU A 1 442 ? 10.393 11.994 -8.104 1.00 66.25 1599 LEU A O 1
ATOM 3368 N N . VAL A 1 443 ? 10.045 11.232 -10.195 1.00 59.62 1600 VAL A N 1
ATOM 3369 C CA . VAL A 1 443 ? 9.820 9.840 -9.806 1.00 53.42 1600 VAL A CA 1
ATOM 3370 C C . VAL A 1 443 ? 10.966 8.932 -10.279 1.00 53.72 1600 VAL A C 1
ATOM 3371 O O . VAL A 1 443 ? 11.519 9.118 -11.374 1.00 54.14 1600 VAL A O 1
ATOM 3375 N N . HIS A 1 444 ? 11.332 7.955 -9.453 1.00 52.54 1601 HIS A N 1
ATOM 3376 C CA . HIS A 1 444 ? 12.451 7.066 -9.768 1.00 54.22 1601 HIS A CA 1
ATOM 3377 C C . HIS A 1 444 ? 12.085 5.637 -9.392 1.00 57.24 1601 HIS A C 1
ATOM 3378 O O . HIS A 1 444 ? 11.165 5.413 -8.607 1.00 59.38 1601 HIS A O 1
ATOM 3385 N N . CYS A 1 445 ? 12.789 4.666 -9.965 1.00 60.07 1602 CYS A N 1
ATOM 3386 C CA . CYS A 1 445 ? 12.807 3.331 -9.388 1.00 60.16 1602 CYS A CA 1
ATOM 3387 C C . CYS A 1 445 ? 13.780 3.367 -8.199 1.00 63.66 1602 CYS A C 1
ATOM 3388 O O . CYS A 1 445 ? 14.520 4.347 -7.997 1.00 58.71 1602 CYS A O 1
ATOM 3391 N N . GLU A 1 446 ? 13.773 2.304 -7.407 1.00 61.61 1603 GLU A N 1
ATOM 3392 C CA . GLU A 1 446 ? 14.563 2.265 -6.181 1.00 63.11 1603 GLU A CA 1
ATOM 3393 C C . GLU A 1 446 ? 16.069 2.409 -6.450 1.00 64.96 1603 GLU A C 1
ATOM 3394 O O . GLU A 1 446 ? 16.764 3.180 -5.763 1.00 56.57 1603 GLU A O 1
ATOM 3400 N N . GLY A 1 447 ? 16.577 1.667 -7.438 1.00 63.46 1604 GLY A N 1
ATOM 3401 C CA . GLY A 1 447 ? 18.014 1.664 -7.690 1.00 57.54 1604 GLY A CA 1
ATOM 3402 C C . GLY A 1 447 ? 18.482 3.076 -7.935 1.00 58.82 1604 GLY A C 1
ATOM 3403 O O . GLY A 1 447 ? 19.430 3.533 -7.308 1.00 61.25 1604 GLY A O 1
ATOM 3404 N N . CYS A 1 448 ? 17.781 3.756 -8.843 1.00 57.85 1605 CYS A N 1
ATOM 3405 C CA . CYS A 1 448 ? 18.121 5.112 -9.277 1.00 62.86 1605 CYS A CA 1
ATOM 3406 C C . CYS A 1 448 ? 18.008 6.125 -8.134 1.00 65.69 1605 CYS A C 1
ATOM 3407 O O . CYS A 1 448 ? 18.645 7.198 -8.138 1.00 69.53 1605 CYS A O 1
ATOM 3410 N N . ALA A 1 449 ? 17.225 5.747 -7.131 1.00 69.45 1606 ALA A N 1
ATOM 3411 C CA . ALA A 1 449 ? 17.032 6.585 -5.958 1.00 60.28 1606 ALA A CA 1
ATOM 3412 C C . ALA A 1 449 ? 18.155 6.341 -4.944 1.00 62.41 1606 ALA A C 1
ATOM 3413 O O . ALA A 1 449 ? 18.755 7.288 -4.432 1.00 64.82 1606 ALA A O 1
ATOM 3415 N N . ARG A 1 450 ? 18.460 5.094 -4.727 1.00 61.75 1607 ARG A N 1
ATOM 3416 C CA . ARG A 1 450 ? 19.538 4.778 -3.866 1.00 69.37 1607 ARG A CA 1
ATOM 3417 C C . ARG A 1 450 ? 20.819 5.349 -4.435 1.00 75.60 1607 ARG A C 1
ATOM 3418 O O . ARG A 1 450 ? 21.524 6.094 -3.782 1.00 87.63 1607 ARG A O 1
ATOM 3426 N N . ARG A 1 451 ? 21.096 4.977 -5.647 1.00 72.88 1608 ARG A N 1
ATOM 3427 C CA . ARG A 1 451 ? 22.347 5.254 -6.226 1.00 82.84 1608 ARG A CA 1
ATOM 3428 C C . ARG A 1 451 ? 22.453 6.733 -6.294 1.00 81.83 1608 ARG A C 1
ATOM 3429 O O . ARG A 1 451 ? 23.490 7.273 -6.515 1.00 79.02 1608 ARG A O 1
ATOM 3437 N N . ARG A 1 452 ? 21.370 7.423 -6.118 1.00 77.39 1609 ARG A N 1
ATOM 3438 C CA . ARG A 1 452 ? 21.534 8.821 -5.970 1.00 80.23 1609 ARG A CA 1
ATOM 3439 C C . ARG A 1 452 ? 21.354 9.334 -4.541 1.00 93.84 1609 ARG A C 1
ATOM 3440 O O . ARG A 1 452 ? 21.354 10.523 -4.309 1.00 97.98 1609 ARG A O 1
ATOM 3448 N N . SER A 1 453 ? 21.130 8.439 -3.594 1.00 96.79 1610 SER A N 1
ATOM 3449 C CA . SER A 1 453 ? 21.231 8.718 -2.178 1.00 92.63 1610 SER A CA 1
ATOM 3450 C C . SER A 1 453 ? 21.396 7.407 -1.522 1.00 86.10 1610 SER A C 1
ATOM 3451 O O . SER A 1 453 ? 20.602 6.552 -1.710 1.00 86.17 1610 SER A O 1
ATOM 3454 N N . ALA A 1 454 ? 22.396 7.238 -0.702 1.00 84.64 1611 ALA A N 1
ATOM 3455 C CA . ALA A 1 454 ? 22.656 5.914 -0.203 1.00 88.33 1611 ALA A CA 1
ATOM 3456 C C . ALA A 1 454 ? 21.535 5.352 0.616 1.00 86.18 1611 ALA A C 1
ATOM 3457 O O . ALA A 1 454 ? 21.130 4.242 0.429 1.00 86.06 1611 ALA A O 1
ATOM 3459 N N . GLY A 1 455 ? 21.033 6.154 1.507 1.00 71.46 1612 GLY A N 1
ATOM 3460 C CA . GLY A 1 455 ? 20.011 5.763 2.467 1.00 72.40 1612 GLY A CA 1
ATOM 3461 C C . GLY A 1 455 ? 18.628 6.322 2.138 1.00 67.37 1612 GLY A C 1
ATOM 3462 O O . GLY A 1 455 ? 17.720 6.358 2.994 1.00 73.22 1612 GLY A O 1
ATOM 3463 N N . LEU A 1 456 ? 18.479 6.794 0.904 1.00 66.68 1613 LEU A N 1
ATOM 3464 C CA . LEU A 1 456 ? 17.223 7.364 0.443 1.00 69.68 1613 LEU A CA 1
ATOM 3465 C C . LEU A 1 456 ? 16.871 8.647 1.192 1.00 80.38 1613 LEU A C 1
ATOM 3466 O O . LEU A 1 456 ? 15.688 8.993 1.277 1.00 84.13 1613 LEU A O 1
ATOM 3471 N N . GLN A 1 457 ? 17.881 9.345 1.730 1.00 85.07 1614 GLN A N 1
ATOM 3472 C CA . GLN A 1 457 ? 17.626 10.627 2.402 1.00 94.66 1614 GLN A CA 1
ATOM 3473 C C . GLN A 1 457 ? 17.167 11.619 1.336 1.00 84.32 1614 GLN A C 1
ATOM 3474 O O . GLN A 1 457 ? 17.705 11.635 0.226 1.00 84.44 1614 GLN A O 1
ATOM 3480 N N . GLY A 1 458 ? 16.174 12.443 1.657 1.00 73.63 1615 GLY A N 1
ATOM 3481 C CA . GLY A 1 458 ? 15.644 13.404 0.697 1.00 70.73 1615 GLY A CA 1
ATOM 3482 C C . GLY A 1 458 ? 14.801 12.691 -0.347 1.00 67.66 1615 GLY A C 1
ATOM 3483 O O . GLY A 1 458 ? 14.387 13.270 -1.353 1.00 67.73 1615 GLY A O 1
ATOM 3484 N N . VAL A 1 459 ? 14.573 11.406 -0.110 1.00 65.45 1616 VAL A N 1
ATOM 3485 C CA . VAL A 1 459 ? 13.651 10.653 -0.933 1.00 72.89 1616 VAL A CA 1
ATOM 3486 C C . VAL A 1 459 ? 12.349 10.366 -0.187 1.00 74.73 1616 VAL A C 1
ATOM 3487 O O . VAL A 1 459 ? 12.327 9.644 0.817 1.00 70.56 1616 VAL A O 1
ATOM 3491 N N . VAL A 1 460 ? 11.266 10.949 -0.680 1.00 71.22 1617 VAL A N 1
ATOM 3492 C CA . VAL A 1 460 ? 9.938 10.582 -0.226 1.00 63.08 1617 VAL A CA 1
ATOM 3493 C C . VAL A 1 460 ? 9.629 9.238 -0.873 1.00 63.07 1617 VAL A C 1
ATOM 3494 O O . VAL A 1 460 ? 10.068 8.983 -1.990 1.00 80.88 1617 VAL A O 1
ATOM 3498 N N . VAL A 1 461 ? 8.910 8.363 -0.179 1.00 59.93 1618 VAL A N 1
ATOM 3499 C CA . VAL A 1 461 ? 8.434 7.120 -0.788 1.00 57.33 1618 VAL A CA 1
ATOM 3500 C C . VAL A 1 461 ? 6.903 7.042 -0.663 1.00 59.03 1618 VAL A C 1
ATOM 3501 O O . VAL A 1 461 ? 6.351 7.186 0.435 1.00 56.61 1618 VAL A O 1
ATOM 3505 N N . LEU A 1 462 ? 6.229 6.814 -1.790 1.00 56.76 1619 LEU A N 1
ATOM 3506 C CA . LEU A 1 462 ? 4.774 6.803 -1.852 1.00 51.75 1619 LEU A CA 1
ATOM 3507 C C . LEU A 1 462 ? 4.263 5.410 -2.176 1.00 51.63 1619 LEU A C 1
ATOM 3508 O O . LEU A 1 462 ? 4.905 4.657 -2.931 1.00 48.06 1619 LEU A O 1
ATOM 3513 N N . GLU A 1 463 ? 3.108 5.069 -1.601 1.00 49.67 1620 GLU A N 1
ATOM 3514 C CA . GLU A 1 463 ? 2.417 3.827 -1.915 1.00 44.62 1620 GLU A CA 1
ATOM 3515 C C . GLU A 1 463 ? 1.070 4.198 -2.554 1.00 50.48 1620 GLU A C 1
ATOM 3516 O O . GLU A 1 463 ? 0.332 5.027 -2.003 1.00 52.81 1620 GLU A O 1
ATOM 3522 N N . GLN A 1 464 ? 0.746 3.592 -3.699 1.00 48.76 1621 GLN A N 1
ATOM 3523 C CA . GLN A 1 464 ? -0.502 3.903 -4.398 1.00 45.79 1621 GLN A CA 1
ATOM 3524 C C . GLN A 1 464 ? -1.605 2.831 -4.217 1.00 41.75 1621 GLN A C 1
ATOM 3525 O O . GLN A 1 464 ? -2.797 3.131 -4.301 1.00 50.49 1621 GLN A O 1
ATOM 3531 N N . TYR A 1 465 ? -1.199 1.584 -3.998 1.00 41.01 1622 TYR A N 1
ATOM 3532 C CA . TYR A 1 465 ? -2.127 0.512 -3.710 1.00 42.16 1622 TYR A CA 1
ATOM 3533 C C . TYR A 1 465 ? -1.614 -0.261 -2.517 1.00 45.69 1622 TYR A C 1
ATOM 3534 O O . TYR A 1 465 ? -0.563 -0.886 -2.604 1.00 50.18 1622 TYR A O 1
ATOM 3543 N N . ARG A 1 466 ? -2.341 -0.210 -1.397 1.00 51.62 1623 ARG A N 1
ATOM 3544 C CA . ARG A 1 466 ? -2.029 -1.076 -0.262 1.00 42.71 1623 ARG A CA 1
ATOM 3545 C C . ARG A 1 466 ? -2.147 -2.538 -0.688 1.00 47.01 1623 ARG A C 1
ATOM 3546 O O . ARG A 1 466 ? -2.869 -2.889 -1.628 1.00 45.60 1623 ARG A O 1
ATOM 3554 N N . THR A 1 467 ? -1.414 -3.387 0.008 1.00 42.43 1624 THR A N 1
ATOM 3555 C CA . THR A 1 467 ? -1.410 -4.815 -0.253 1.00 51.53 1624 THR A CA 1
ATOM 3556 C C . THR A 1 467 ? -2.835 -5.327 -0.485 1.00 60.04 1624 THR A C 1
ATOM 3557 O O . THR A 1 467 ? -3.080 -6.150 -1.372 1.00 61.79 1624 THR A O 1
ATOM 3561 N N . GLU A 1 468 ? -3.754 -4.841 0.349 1.00 55.57 1625 GLU A N 1
ATOM 3562 C CA . GLU A 1 468 ? -5.131 -5.310 0.364 1.00 60.01 1625 GLU A CA 1
ATOM 3563 C C . GLU A 1 468 ? -5.943 -4.879 -0.866 1.00 62.04 1625 GLU A C 1
ATOM 3564 O O . GLU A 1 468 ? -6.891 -5.569 -1.267 1.00 53.99 1625 GLU A O 1
ATOM 3570 N N . GLU A 1 469 ? -5.584 -3.743 -1.459 1.00 59.97 1626 GLU A N 1
ATOM 3571 C CA . GLU A 1 469 ? -6.252 -3.299 -2.673 1.00 51.42 1626 GLU A CA 1
ATOM 3572 C C . GLU A 1 469 ? -5.900 -4.261 -3.806 1.00 49.63 1626 GLU A C 1
ATOM 3573 O O . GLU A 1 469 ? -6.770 -4.711 -4.561 1.00 55.71 1626 GLU A O 1
ATOM 3579 N N . LEU A 1 470 ? -4.615 -4.576 -3.909 1.00 48.26 1627 LEU A N 1
ATOM 3580 C CA . LEU A 1 470 ? -4.121 -5.495 -4.927 1.00 41.71 1627 LEU A CA 1
ATOM 3581 C C . LEU A 1 470 ? -4.611 -6.929 -4.708 1.00 47.43 1627 LEU A C 1
ATOM 3582 O O . LEU A 1 470 ? -4.951 -7.636 -5.663 1.00 47.24 1627 LEU A O 1
ATOM 3587 N N . ALA A 1 471 ? -4.675 -7.339 -3.439 1.00 49.36 1628 ALA A N 1
ATOM 3588 C CA . ALA A 1 471 ? -5.055 -8.697 -3.067 1.00 44.18 1628 ALA A CA 1
ATOM 3589 C C . ALA A 1 471 ? -6.503 -8.930 -3.407 1.00 47.92 1628 ALA A C 1
ATOM 3590 O O . ALA A 1 471 ? -6.869 -9.959 -3.966 1.00 49.22 1628 ALA A O 1
ATOM 3592 N N . GLN A 1 472 ? -7.335 -7.962 -3.059 1.00 51.90 1629 GLN A N 1
ATOM 3593 C CA . GLN A 1 472 ? -8.755 -8.071 -3.352 1.00 52.04 1629 GLN A CA 1
ATOM 3594 C C . GLN A 1 472 ? -9.035 -8.011 -4.853 1.00 48.01 1629 GLN A C 1
ATOM 3595 O O . GLN A 1 472 ? -9.795 -8.828 -5.374 1.00 50.81 1629 GLN A O 1
ATOM 3601 N N . ALA A 1 473 ? -8.438 -7.038 -5.542 1.00 44.18 1630 ALA A N 1
ATOM 3602 C CA . ALA A 1 473 ? -8.525 -6.985 -7.013 1.00 43.01 1630 ALA A CA 1
ATOM 3603 C C . ALA A 1 473 ? -8.134 -8.339 -7.629 1.00 46.82 1630 ALA A C 1
ATOM 3604 O O . ALA A 1 473 ? -8.839 -8.874 -8.486 1.00 46.32 1630 ALA A O 1
ATOM 3606 N N . TYR A 1 474 ? -7.012 -8.888 -7.167 1.00 39.45 1631 TYR A N 1
ATOM 3607 C CA . TYR A 1 474 ? -6.528 -10.183 -7.640 1.00 44.34 1631 TYR A CA 1
ATOM 3608 C C . TYR A 1 474 ? -7.531 -11.338 -7.486 1.00 52.66 1631 TYR A C 1
ATOM 3609 O O . TYR A 1 474 ? -7.740 -12.124 -8.425 1.00 57.19 1631 TYR A O 1
ATOM 3618 N N . ASP A 1 475 ? -8.129 -11.453 -6.299 1.00 47.26 1632 ASP A N 1
ATOM 3619 C CA . ASP A 1 475 ? -9.057 -12.540 -5.997 1.00 47.90 1632 ASP A CA 1
ATOM 3620 C C . ASP A 1 475 ? -10.388 -12.339 -6.711 1.00 51.93 1632 ASP A C 1
ATOM 3621 O O . ASP A 1 475 ? -11.074 -13.303 -7.040 1.00 50.34 1632 ASP A O 1
ATOM 3626 N N . ALA A 1 476 ? -10.751 -11.079 -6.927 1.00 42.46 1633 ALA A N 1
ATOM 3627 C CA . ALA A 1 476 ? -11.972 -10.745 -7.634 1.00 46.84 1633 ALA A CA 1
ATOM 3628 C C . ALA A 1 476 ? -11.866 -11.166 -9.107 1.00 53.70 1633 ALA A C 1
ATOM 3629 O O . ALA A 1 476 ? -12.886 -11.351 -9.773 1.00 58.68 1633 ALA A O 1
ATOM 3631 N N . PHE A 1 477 ? -10.628 -11.325 -9.584 1.00 48.69 1634 PHE A N 1
ATOM 3632 C CA . PHE A 1 477 ? -10.317 -11.617 -10.977 1.00 47.12 1634 PHE A CA 1
ATOM 3633 C C . PHE A 1 477 ? -10.434 -13.105 -11.328 1.00 47.64 1634 PHE A C 1
ATOM 3634 O O . PHE A 1 477 ? -9.571 -13.906 -11.016 1.00 60.13 1634 PHE A O 1
ATOM 3642 N N . THR A 1 478 ? -11.518 -13.461 -11.999 1.00 51.05 1635 THR A N 1
ATOM 3643 C CA . THR A 1 478 ? -11.807 -14.860 -12.304 1.00 59.33 1635 THR A CA 1
ATOM 3644 C C . THR A 1 478 ? -12.169 -15.075 -13.779 1.00 62.52 1635 THR A C 1
ATOM 3645 O O . THR A 1 478 ? -12.506 -14.131 -14.509 1.00 50.09 1635 THR A O 1
ATOM 3649 N N . LEU A 1 479 ? -12.085 -16.332 -14.199 1.00 67.93 1636 LEU A N 1
ATOM 3650 C CA . LEU A 1 479 ? -12.340 -16.703 -15.570 1.00 68.03 1636 LEU A CA 1
ATOM 3651 C C . LEU A 1 479 ? -13.835 -16.671 -15.890 1.00 66.86 1636 LEU A C 1
ATOM 3652 O O . LEU A 1 479 ? -14.628 -17.350 -15.253 1.00 70.34 1636 LEU A O 1
ATOM 3657 N N . ALA A 1 480 ? -14.204 -15.856 -16.870 1.00 70.70 1637 ALA A N 1
ATOM 3658 C CA . ALA A 1 480 ? -15.553 -15.856 -17.423 1.00 79.18 1637 ALA A CA 1
ATOM 3659 C C . ALA A 1 480 ? -15.779 -17.093 -18.290 1.00 85.56 1637 ALA A C 1
ATOM 3660 O O . ALA A 1 480 ? -14.938 -17.433 -19.120 1.00 87.65 1637 ALA A O 1
ATOM 3662 N N . PRO A 1 481 ? -16.921 -17.778 -18.098 1.00 96.92 1638 PRO A N 1
ATOM 3663 C CA . PRO A 1 481 ? -17.232 -18.884 -19.016 1.00 102.91 1638 PRO A CA 1
ATOM 3664 C C . PRO A 1 481 ? -17.841 -18.339 -20.296 1.00 114.07 1638 PRO A C 1
ATOM 3665 O O . PRO A 1 481 ? -18.418 -17.255 -20.217 1.00 117.10 1638 PRO A O 1
ATOM 3669 N N . GLU B 1 1 ? -29.870 14.741 -51.357 1.00 103.64 1157 GLU B N 1
ATOM 3670 C CA . GLU B 1 1 ? -30.284 13.347 -51.502 1.00 97.21 1157 GLU B CA 1
ATOM 3671 C C . GLU B 1 1 ? -30.971 12.766 -50.298 1.00 90.91 1157 GLU B C 1
ATOM 3672 O O . GLU B 1 1 ? -31.596 11.740 -50.398 1.00 97.72 1157 GLU B O 1
ATOM 3678 N N . SER B 1 2 ? -30.905 13.411 -49.156 1.00 68.39 1158 SER B N 1
ATOM 3679 C CA . SER B 1 2 ? -31.758 12.901 -48.093 1.00 63.14 1158 SER B CA 1
ATOM 3680 C C . SER B 1 2 ? -33.215 12.692 -48.522 1.00 58.78 1158 SER B C 1
ATOM 3681 O O . SER B 1 2 ? -33.683 13.271 -49.511 1.00 65.52 1158 SER B O 1
ATOM 3684 N N . TYR B 1 3 ? -33.913 11.842 -47.777 1.00 49.60 1159 TYR B N 1
ATOM 3685 C CA . TYR B 1 3 ? -35.365 11.725 -47.877 1.00 50.11 1159 TYR B CA 1
ATOM 3686 C C . TYR B 1 3 ? -36.016 12.774 -46.978 1.00 50.83 1159 TYR B C 1
ATOM 3687 O O . TYR B 1 3 ? -37.224 12.757 -46.788 1.00 55.50 1159 TYR B O 1
ATOM 3696 N N . LEU B 1 4 ? -35.213 13.683 -46.423 1.00 54.07 1160 LEU B N 1
ATOM 3697 C CA . LEU B 1 4 ? -35.720 14.719 -45.503 1.00 55.64 1160 LEU B CA 1
ATOM 3698 C C . LEU B 1 4 ? -35.365 16.119 -45.987 1.00 63.32 1160 LEU B C 1
ATOM 3699 O O . LEU B 1 4 ? -34.332 16.327 -46.646 1.00 60.63 1160 LEU B O 1
ATOM 3704 N N . SER B 1 5 ? -36.236 17.074 -45.676 1.00 66.63 1161 SER B N 1
ATOM 3705 C CA . SER B 1 5 ? -36.039 18.451 -46.124 1.00 68.50 1161 SER B CA 1
ATOM 3706 C C . SER B 1 5 ? -35.743 19.257 -44.878 1.00 66.17 1161 SER B C 1
ATOM 3707 O O . SER B 1 5 ? -36.620 19.463 -44.054 1.00 65.53 1161 SER B O 1
ATOM 3710 N N . PRO B 1 6 ? -34.481 19.690 -44.724 1.00 72.91 1162 PRO B N 1
ATOM 3711 C CA . PRO B 1 6 ? -34.057 20.321 -43.463 1.00 72.14 1162 PRO B CA 1
ATOM 3712 C C . PRO B 1 6 ? -34.989 21.472 -43.067 1.00 74.95 1162 PRO B C 1
ATOM 3713 O O . PRO B 1 6 ? -35.240 21.687 -41.881 1.00 82.46 1162 PRO B O 1
ATOM 3717 N N . ALA B 1 7 ? -35.505 22.181 -44.065 1.00 72.10 1163 ALA B N 1
ATOM 3718 C CA . ALA B 1 7 ? -36.363 23.333 -43.839 1.00 70.91 1163 ALA B CA 1
ATOM 3719 C C . ALA B 1 7 ? -37.665 22.955 -43.149 1.00 65.95 1163 ALA B C 1
ATOM 3720 O O . ALA B 1 7 ? -38.338 23.826 -42.614 1.00 67.46 1163 ALA B O 1
ATOM 3722 N N . GLN B 1 8 ? -38.026 21.669 -43.175 1.00 65.54 1164 GLN B N 1
ATOM 3723 C CA . GLN B 1 8 ? -39.309 21.183 -42.635 1.00 62.31 1164 GLN B CA 1
ATOM 3724 C C . GLN B 1 8 ? -39.205 20.638 -41.221 1.00 62.81 1164 GLN B C 1
ATOM 3725 O O . GLN B 1 8 ? -40.199 20.162 -40.670 1.00 62.86 1164 GLN B O 1
ATOM 3731 N N . SER B 1 9 ? -38.008 20.666 -40.650 1.00 62.88 1165 SER B N 1
ATOM 3732 C CA . SER B 1 9 ? -37.831 20.186 -39.283 1.00 55.80 1165 SER B CA 1
ATOM 3733 C C . SER B 1 9 ? -38.866 20.770 -38.325 1.00 58.42 1165 SER B C 1
ATOM 3734 O O . SER B 1 9 ? -39.102 21.975 -38.322 1.00 57.14 1165 SER B O 1
ATOM 3737 N N . VAL B 1 10 ? -39.492 19.911 -37.528 1.00 56.10 1166 VAL B N 1
ATOM 3738 C CA . VAL B 1 10 ? -40.371 20.363 -36.459 1.00 59.53 1166 VAL B CA 1
ATOM 3739 C C . VAL B 1 10 ? -39.724 20.057 -35.118 1.00 69.12 1166 VAL B C 1
ATOM 3740 O O . VAL B 1 10 ? -40.402 20.023 -34.084 1.00 70.07 1166 VAL B O 1
ATOM 3744 N N . LYS B 1 11 ? -38.415 19.817 -35.144 1.00 64.88 1167 LYS B N 1
ATOM 3745 C CA . LYS B 1 11 ? -37.684 19.489 -33.921 1.00 67.81 1167 LYS B CA 1
ATOM 3746 C C . LYS B 1 11 ? -37.602 20.722 -33.015 1.00 71.60 1167 LYS B C 1
ATOM 3747 O O . LYS B 1 11 ? -37.257 21.816 -33.484 1.00 77.95 1167 LYS B O 1
ATOM 3753 N N . PRO B 1 12 ? -37.915 20.549 -31.711 1.00 68.30 1168 PRO B N 1
ATOM 3754 C CA . PRO B 1 12 ? -37.953 21.689 -30.788 1.00 64.36 1168 PRO B CA 1
ATOM 3755 C C . PRO B 1 12 ? -36.585 22.338 -30.639 1.00 65.74 1168 PRO B C 1
ATOM 3756 O O . PRO B 1 12 ? -35.571 21.644 -30.573 1.00 57.98 1168 PRO B O 1
ATOM 3760 N N . LYS B 1 13 ? -36.575 23.661 -30.565 1.00 77.15 1169 LYS B N 1
ATOM 3761 C CA . LYS B 1 13 ? -35.335 24.404 -30.502 1.00 92.40 1169 LYS B CA 1
ATOM 3762 C C . LYS B 1 13 ? -34.779 24.546 -29.091 1.00 97.28 1169 LYS B C 1
ATOM 3763 O O . LYS B 1 13 ? -35.356 25.232 -28.240 1.00 102.52 1169 LYS B O 1
ATOM 3769 N N . ILE B 1 14 ? -33.644 23.899 -28.856 1.00 92.08 1170 ILE B N 1
ATOM 3770 C CA . ILE B 1 14 ? -33.086 23.873 -27.525 1.00 92.52 1170 ILE B CA 1
ATOM 3771 C C . ILE B 1 14 ? -31.662 24.440 -27.453 1.00 97.40 1170 ILE B C 1
ATOM 3772 O O . ILE B 1 14 ? -30.778 24.055 -28.224 1.00 98.87 1170 ILE B O 1
ATOM 3777 N N . GLU B 1 18 ? -25.525 27.160 -23.245 1.00 83.05 1174 GLU B N 1
ATOM 3778 C CA . GLU B 1 18 ? -26.890 27.558 -22.925 1.00 95.71 1174 GLU B CA 1
ATOM 3779 C C . GLU B 1 18 ? -27.059 27.748 -21.422 1.00 104.71 1174 GLU B C 1
ATOM 3780 O O . GLU B 1 18 ? -28.176 27.871 -20.921 1.00 111.07 1174 GLU B O 1
ATOM 3786 N N . LYS B 1 19 ? -25.938 27.776 -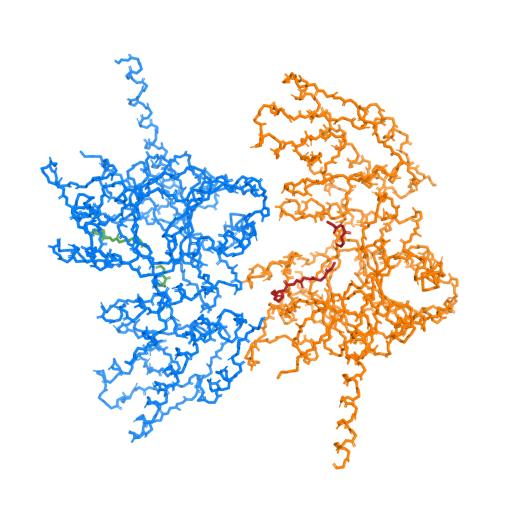20.709 1.00 103.40 1175 LYS B N 1
ATOM 3787 C CA . LYS B 1 19 ? -25.800 27.048 -19.436 1.00 104.47 1175 LYS B CA 1
ATOM 3788 C C . LYS B 1 19 ? -27.057 26.906 -18.571 1.00 108.64 1175 LYS B C 1
ATOM 3789 O O . LYS B 1 19 ? -28.014 27.672 -18.699 1.00 113.44 1175 LYS B O 1
ATOM 3795 N N . LEU B 1 20 ? -27.015 25.933 -17.662 1.00 104.27 1176 LEU B N 1
ATOM 3796 C CA . LEU B 1 20 ? -28.223 25.435 -17.023 1.00 101.79 1176 LEU B CA 1
ATOM 3797 C C . LEU B 1 20 ? -28.063 25.152 -15.533 1.00 95.70 1176 LEU B C 1
ATOM 3798 O O . LEU B 1 20 ? -27.184 24.385 -15.141 1.00 87.77 1176 LEU B O 1
ATOM 3803 N N . PRO B 1 21 ? -28.945 25.749 -14.704 1.00 99.98 1177 PRO B N 1
ATOM 3804 C CA . PRO B 1 21 ? -28.960 25.555 -13.245 1.00 100.77 1177 PRO B CA 1
ATOM 3805 C C . PRO B 1 21 ? -29.335 24.127 -12.869 1.00 100.69 1177 PRO B C 1
ATOM 3806 O O . PRO B 1 21 ? -30.078 23.464 -13.603 1.00 100.85 1177 PRO B O 1
ATOM 3810 N N . ARG B 1 22 ? -28.829 23.676 -11.727 1.00 100.72 1178 ARG B N 1
ATOM 3811 C CA . ARG B 1 22 ? -29.008 22.300 -11.275 1.00 104.18 1178 ARG B CA 1
ATOM 3812 C C . ARG B 1 22 ? -30.448 21.782 -11.351 1.00 106.19 1178 ARG B C 1
ATOM 3813 O O . ARG B 1 22 ? -30.718 20.764 -11.992 1.00 106.82 1178 ARG B O 1
ATOM 3821 N N . GLU B 1 23 ? -31.361 22.482 -10.684 1.00 105.08 1179 GLU B N 1
ATOM 3822 C CA . GLU B 1 23 ? -32.742 22.036 -10.542 1.00 99.74 1179 GLU B CA 1
ATOM 3823 C C . GLU B 1 23 ? -33.402 21.595 -11.849 1.00 99.71 1179 GLU B C 1
ATOM 3824 O O . GLU B 1 23 ? -34.278 20.730 -11.835 1.00 101.27 1179 GLU B O 1
ATOM 3830 N N . LYS B 1 24 ? -33.000 22.186 -12.973 1.00 96.81 1180 LYS B N 1
ATOM 3831 C CA . LYS B 1 24 ? -33.547 21.767 -14.264 1.00 90.80 1180 LYS B CA 1
ATOM 3832 C C . LYS B 1 24 ? -32.727 20.634 -14.880 1.00 79.45 1180 LYS B C 1
ATOM 3833 O O . LYS B 1 24 ? -33.118 20.065 -15.905 1.00 76.33 1180 LYS B O 1
ATOM 3839 N N . LEU B 1 25 ? -31.590 20.328 -14.250 1.00 71.92 1181 LEU B N 1
ATOM 3840 C CA . LEU B 1 25 ? -30.797 19.149 -14.593 1.00 69.62 1181 LEU B CA 1
ATOM 3841 C C . LEU B 1 25 ? -31.469 17.913 -14.003 1.00 71.62 1181 LEU B C 1
ATOM 3842 O O . LEU B 1 25 ? -31.185 16.783 -14.404 1.00 74.72 1181 LEU B O 1
ATOM 3847 N N . ASN B 1 26 ? -32.365 18.143 -13.046 1.00 73.84 1182 ASN B N 1
ATOM 3848 C CA . ASN B 1 26 ? -33.256 17.096 -12.563 1.00 77.69 1182 ASN B CA 1
ATOM 3849 C C . ASN B 1 26 ? -34.713 17.484 -12.747 1.00 72.31 1182 ASN B C 1
ATOM 3850 O O . ASN B 1 26 ? -35.390 17.845 -11.791 1.00 77.63 1182 ASN B O 1
ATOM 3855 N N . PRO B 1 27 ? -35.191 17.411 -13.990 1.00 69.38 1183 PRO B N 1
ATOM 3856 C CA . PRO B 1 27 ? -36.562 17.749 -14.374 1.00 67.17 1183 PRO B CA 1
ATOM 3857 C C . PRO B 1 27 ? -37.569 16.771 -13.795 1.00 65.32 1183 PRO B C 1
ATOM 3858 O O . PRO B 1 27 ? -37.276 15.576 -13.699 1.00 61.39 1183 PRO B O 1
ATOM 3862 N N . PRO B 1 28 ? -38.744 17.280 -13.396 1.00 70.07 1184 PRO B N 1
ATOM 3863 C CA . PRO B 1 28 ? -39.837 16.415 -12.937 1.00 65.29 1184 PRO B CA 1
ATOM 3864 C C . PRO B 1 28 ? -40.430 15.669 -14.130 1.00 66.21 1184 PRO B C 1
ATOM 3865 O O . PRO B 1 28 ? -40.558 16.243 -15.223 1.00 54.87 1184 PRO B O 1
ATOM 3869 N N . THR B 1 29 ? -40.770 14.399 -13.920 1.00 63.82 1185 THR B N 1
ATOM 3870 C CA . THR B 1 29 ? -41.334 13.568 -14.973 1.00 60.35 1185 THR B CA 1
ATOM 3871 C C . THR B 1 29 ? -42.845 13.712 -14.992 1.00 66.45 1185 THR B C 1
ATOM 3872 O O . THR B 1 29 ? -43.511 13.408 -13.997 1.00 71.13 1185 THR B O 1
ATOM 3876 N N . PRO B 1 30 ? -43.394 14.174 -16.131 1.00 74.36 1186 PRO B N 1
ATOM 3877 C CA . PRO B 1 30 ? -44.840 14.356 -16.283 1.00 75.53 1186 PRO B CA 1
ATOM 3878 C C . PRO B 1 30 ? -45.622 13.106 -15.899 1.00 76.17 1186 PRO B C 1
ATOM 3879 O O . PRO B 1 30 ? -45.606 12.114 -16.634 1.00 78.36 1186 PRO B O 1
ATOM 3883 N N . SER B 1 31 ? -46.289 13.158 -14.752 1.00 72.05 1187 SER B N 1
ATOM 3884 C CA . SER B 1 31 ? -47.179 12.084 -14.356 1.00 74.99 1187 SER B CA 1
ATOM 3885 C C . SER B 1 31 ? -48.613 12.519 -14.616 1.00 79.77 1187 SER B C 1
ATOM 3886 O O . SER B 1 31 ? -48.943 13.703 -14.503 1.00 81.82 1187 SER B O 1
ATOM 3889 N N . ILE B 1 32 ? -49.457 11.560 -14.977 1.00 77.95 1188 ILE B N 1
ATOM 3890 C CA . ILE B 1 32 ? -50.842 11.843 -15.320 1.00 69.50 1188 ILE B CA 1
ATOM 3891 C C . ILE B 1 32 ? -51.760 10.814 -14.681 1.00 58.43 1188 ILE B C 1
ATOM 3892 O O . ILE B 1 32 ? -51.443 9.630 -14.636 1.00 63.45 1188 ILE B O 1
ATOM 3897 N N . TYR B 1 33 ? -52.901 11.257 -14.177 1.00 64.32 1189 TYR B N 1
ATOM 3898 C CA . TYR B 1 33 ? -53.833 10.325 -13.544 1.00 70.70 1189 TYR B CA 1
ATOM 3899 C C . TYR B 1 33 ? -55.186 10.376 -14.250 1.00 82.51 1189 TYR B C 1
ATOM 3900 O O . TYR B 1 33 ? -55.714 11.459 -14.510 1.00 95.27 1189 TYR B O 1
ATOM 3909 N N . LEU B 1 34 ? -55.748 9.213 -14.572 1.00 80.37 1190 LEU B N 1
ATOM 3910 C CA . LEU B 1 34 ? -57.005 9.164 -15.329 1.00 88.18 1190 LEU B CA 1
ATOM 3911 C C . LEU B 1 34 ? -58.257 8.917 -14.488 1.00 90.91 1190 LEU B C 1
ATOM 3912 O O . LEU B 1 34 ? -58.623 7.775 -14.213 1.00 93.92 1190 LEU B O 1
ATOM 3917 N N . GLU B 1 35 ? -58.929 9.991 -14.103 1.00 94.13 1191 GLU B N 1
ATOM 3918 C CA . GLU B 1 35 ? -60.120 9.867 -13.266 1.00 109.48 1191 GLU B CA 1
ATOM 3919 C C . GLU B 1 35 ? -61.252 9.173 -14.031 1.00 113.56 1191 GLU B C 1
ATOM 3920 O O . GLU B 1 35 ? -61.805 8.169 -13.567 1.00 114.44 1191 GLU B O 1
ATOM 3926 N N . SER B 1 36 ? -61.595 9.724 -15.195 1.00 112.14 1192 SER B N 1
ATOM 3927 C CA . SER B 1 36 ? -62.529 9.085 -16.114 1.00 106.78 1192 SER B CA 1
ATOM 3928 C C . SER B 1 36 ? -61.754 8.136 -17.018 1.00 92.97 1192 SER B C 1
ATOM 3929 O O . SER B 1 36 ? -60.526 8.246 -17.153 1.00 83.75 1192 SER B O 1
ATOM 3932 N N . LYS B 1 37 ? -62.482 7.213 -17.618 1.00 79.44 1193 LYS B N 1
ATOM 3933 C CA . LYS B 1 37 ? -61.931 6.261 -18.527 1.00 71.59 1193 LYS B CA 1
ATOM 3934 C C . LYS B 1 37 ? -62.004 6.872 -19.874 1.00 74.99 1193 LYS B C 1
ATOM 3935 O O . LYS B 1 37 ? -61.375 6.449 -20.801 1.00 64.08 1193 LYS B O 1
ATOM 3941 N N . ARG B 1 38 ? -62.810 7.883 -19.994 1.00 72.15 1194 ARG B N 1
ATOM 3942 C CA . ARG B 1 38 ? -62.917 8.564 -21.271 1.00 80.88 1194 ARG B CA 1
ATOM 3943 C C . ARG B 1 38 ? -61.739 9.530 -21.465 1.00 86.91 1194 ARG B C 1
ATOM 3944 O O . ARG B 1 38 ? -61.277 9.716 -22.597 1.00 88.58 1194 ARG B O 1
ATOM 3952 N N . ASP B 1 39 ? -61.228 10.094 -20.366 1.00 85.42 1195 ASP B N 1
ATOM 3953 C CA . ASP B 1 39 ? -60.014 10.908 -20.437 1.00 87.96 1195 ASP B CA 1
ATOM 3954 C C . ASP B 1 39 ? -58.940 10.163 -21.213 1.00 88.99 1195 ASP B C 1
ATOM 3955 O O . ASP B 1 39 ? -58.272 10.736 -22.065 1.00 89.34 1195 ASP B O 1
ATOM 3960 N N . ALA B 1 40 ? -58.786 8.877 -20.910 1.00 87.32 1196 ALA B N 1
ATOM 3961 C CA . ALA B 1 40 ? -57.820 8.026 -21.597 1.00 86.51 1196 ALA B CA 1
ATOM 3962 C C . ALA B 1 40 ? -57.988 8.080 -23.123 1.00 79.07 1196 ALA B C 1
ATOM 3963 O O . ALA B 1 40 ? -57.032 7.902 -23.888 1.00 77.29 1196 ALA B O 1
ATOM 3965 N N . PHE B 1 41 ? -59.213 8.342 -23.559 1.00 76.76 1197 PHE B N 1
ATOM 3966 C CA . PHE B 1 41 ? -59.505 8.409 -24.980 1.00 78.88 1197 PHE B CA 1
ATOM 3967 C C . PHE B 1 41 ? -59.626 9.848 -25.476 1.00 74.42 1197 PHE B C 1
ATOM 3968 O O . PHE B 1 41 ? -60.018 10.099 -26.630 1.00 82.93 1197 PHE B O 1
ATOM 3976 N N . SER B 1 42 ? -59.274 10.786 -24.605 1.00 57.47 1198 SER B N 1
ATOM 3977 C CA . SER B 1 42 ? -59.145 12.179 -24.999 1.00 71.04 1198 SER B CA 1
ATOM 3978 C C . SER B 1 42 ? -57.963 12.400 -25.951 1.00 74.97 1198 SER B C 1
ATOM 3979 O O . SER B 1 42 ? -56.967 11.652 -25.935 1.00 70.18 1198 SER B O 1
ATOM 3982 N N . PRO B 1 43 ? -58.097 13.419 -26.808 1.00 75.53 1199 PRO B N 1
ATOM 3983 C CA . PRO B 1 43 ? -57.026 13.888 -27.690 1.00 77.33 1199 PRO B CA 1
ATOM 3984 C C . PRO B 1 43 ? -56.013 14.705 -26.903 1.00 74.81 1199 PRO B C 1
ATOM 3985 O O . PRO B 1 43 ? -54.857 14.832 -27.321 1.00 79.37 1199 PRO B O 1
ATOM 3989 N N . VAL B 1 44 ? -56.449 15.250 -25.774 1.00 67.90 1200 VAL B N 1
ATOM 3990 C CA . VAL B 1 44 ? -55.577 16.043 -24.911 1.00 72.55 1200 VAL B CA 1
ATOM 3991 C C . VAL B 1 44 ? -54.433 15.186 -24.369 1.00 78.45 1200 VAL B C 1
ATOM 3992 O O . VAL B 1 44 ? -53.277 15.621 -24.314 1.00 81.43 1200 VAL B O 1
ATOM 3996 N N . LEU B 1 45 ? -54.764 13.958 -23.988 1.00 78.25 1201 LEU B N 1
ATOM 3997 C CA . LEU B 1 45 ? -53.777 12.998 -23.521 1.00 67.30 1201 LEU B CA 1
ATOM 3998 C C . LEU B 1 45 ? -52.765 12.699 -24.624 1.00 65.50 1201 LEU B C 1
ATOM 3999 O O . LEU B 1 45 ? -51.558 12.789 -24.413 1.00 56.62 1201 LEU B O 1
ATOM 4004 N N . LEU B 1 46 ? -53.288 12.345 -25.796 1.00 70.64 1202 LEU B N 1
ATOM 4005 C CA . LEU B 1 46 ? -52.492 12.039 -26.981 1.00 66.14 1202 LEU B CA 1
ATOM 4006 C C . LEU B 1 46 ? -51.603 13.201 -27.436 1.00 71.52 1202 LEU B C 1
ATOM 4007 O O . LEU B 1 46 ? -50.421 13.001 -27.728 1.00 75.17 1202 LEU B O 1
ATOM 4012 N N . GLN B 1 47 ? -52.154 14.409 -27.514 1.00 70.76 1203 GLN B N 1
ATOM 4013 C CA . GLN B 1 47 ? -51.327 15.535 -27.931 1.00 71.91 1203 GLN B CA 1
ATOM 4014 C C . GLN B 1 47 ? -50.366 15.926 -26.811 1.00 74.51 1203 GLN B C 1
ATOM 4015 O O . GLN B 1 47 ? -49.482 16.760 -27.003 1.00 78.56 1203 GLN B O 1
ATOM 4021 N N . PHE B 1 48 ? -50.530 15.303 -25.648 1.00 67.93 1204 PHE B N 1
ATOM 4022 C CA . PHE B 1 48 ? -49.604 15.516 -24.543 1.00 64.17 1204 PHE B CA 1
ATOM 4023 C C . PHE B 1 48 ? -48.409 14.543 -24.588 1.00 66.16 1204 PHE B C 1
ATOM 4024 O O . PHE B 1 48 ? -47.244 14.948 -24.425 1.00 48.92 1204 PHE B O 1
ATOM 4032 N N . CYS B 1 49 ? -48.707 13.263 -24.810 1.00 48.56 1205 CYS B N 1
ATOM 4033 C CA . CYS B 1 49 ? -47.682 12.215 -24.831 1.00 52.60 1205 CYS B CA 1
ATOM 4034 C C . CYS B 1 49 ? -46.758 12.426 -26.022 1.00 46.58 1205 CYS B C 1
ATOM 4035 O O . CYS B 1 49 ? -45.548 12.225 -25.918 1.00 51.19 1205 CYS B O 1
ATOM 4038 N N . THR B 1 50 ? -47.346 12.878 -27.138 1.00 54.79 1206 THR B N 1
ATOM 4039 C CA . THR B 1 50 ? -46.628 13.090 -28.386 1.00 46.90 1206 THR B CA 1
ATOM 4040 C C . THR B 1 50 ? -45.950 14.467 -28.526 1.00 50.72 1206 THR B C 1
ATOM 4041 O O . THR B 1 50 ? -45.149 14.674 -29.431 1.00 51.49 1206 THR B O 1
ATOM 4045 N N . ASP B 1 51 ? -46.251 15.404 -27.634 1.00 54.66 1207 ASP B N 1
ATOM 4046 C CA . ASP B 1 51 ? -45.584 16.707 -27.697 1.00 54.75 1207 ASP B CA 1
ATOM 4047 C C . ASP B 1 51 ? -44.066 16.545 -27.594 1.00 57.27 1207 ASP B C 1
ATOM 4048 O O . ASP B 1 51 ? -43.557 15.905 -26.662 1.00 58.47 1207 ASP B O 1
ATOM 4053 N N . PRO B 1 52 ? -43.336 17.147 -28.543 1.00 63.69 1208 PRO B N 1
ATOM 4054 C CA . PRO B 1 52 ? -41.876 17.041 -28.633 1.00 64.61 1208 PRO B CA 1
ATOM 4055 C C . PRO B 1 52 ? -41.152 17.460 -27.348 1.00 67.44 1208 PRO B C 1
ATOM 4056 O O . PRO B 1 52 ? -40.081 16.912 -27.048 1.00 75.93 1208 PRO B O 1
ATOM 4060 N N . ARG B 1 53 ? -41.736 18.403 -26.609 1.00 58.95 1209 ARG B N 1
ATOM 4061 C CA . ARG B 1 53 ? -41.153 18.905 -25.363 1.00 55.44 1209 ARG B CA 1
ATOM 4062 C C . ARG B 1 53 ? -41.262 17.906 -24.210 1.00 54.68 1209 ARG B C 1
ATOM 4063 O O . ARG B 1 53 ? -40.515 18.012 -23.246 1.00 67.57 1209 ARG B O 1
ATOM 4071 N N . ASN B 1 54 ? -42.184 16.946 -24.298 1.00 55.06 1210 ASN B N 1
ATOM 4072 C CA . ASN B 1 54 ? -42.301 15.876 -23.281 1.00 54.76 1210 ASN B CA 1
ATOM 4073 C C . ASN B 1 54 ? -41.633 14.588 -23.753 1.00 49.88 1210 ASN B C 1
ATOM 4074 O O . ASN B 1 54 ? -42.238 13.800 -24.512 1.00 46.13 1210 ASN B O 1
ATOM 4079 N N . PRO B 1 55 ? -40.372 14.380 -23.345 1.00 50.19 1211 PRO B N 1
ATOM 4080 C CA . PRO B 1 55 ? -39.588 13.238 -23.823 1.00 44.18 1211 PRO B CA 1
ATOM 4081 C C . PRO B 1 55 ? -40.193 11.936 -23.335 1.00 43.47 1211 PRO B C 1
ATOM 4082 O O . PRO B 1 55 ? -40.128 10.891 -23.992 1.00 45.22 1211 PRO B O 1
ATOM 4086 N N . ILE B 1 56 ? -40.839 12.012 -22.183 1.00 43.92 1212 ILE B N 1
ATOM 4087 C CA . ILE B 1 56 ? -41.321 10.812 -21.542 1.00 43.38 1212 ILE B CA 1
ATOM 4088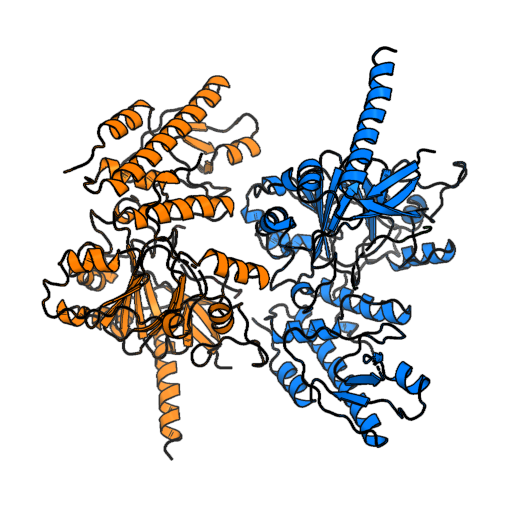 C C . ILE B 1 56 ? -42.420 11.159 -20.553 1.00 55.20 1212 ILE B C 1
ATOM 4089 O O . ILE B 1 56 ? -42.406 12.217 -19.905 1.00 62.00 1212 ILE B O 1
ATOM 4094 N N . THR B 1 57 ? -43.371 10.248 -20.434 1.00 48.56 1213 THR B N 1
ATOM 4095 C CA . THR B 1 57 ? -44.572 10.508 -19.667 1.00 46.59 1213 THR B CA 1
ATOM 4096 C C . THR B 1 57 ? -45.041 9.229 -18.980 1.00 47.21 1213 THR B C 1
ATOM 4097 O O . THR B 1 57 ? -45.024 8.154 -19.594 1.00 49.02 1213 THR B O 1
ATOM 4101 N N . VAL B 1 58 ? -45.456 9.336 -17.716 1.00 49.65 1214 VAL B N 1
ATOM 4102 C CA . VAL B 1 58 ? -46.048 8.183 -17.025 1.00 50.19 1214 VAL B CA 1
ATOM 4103 C C . VAL B 1 58 ? -47.526 8.378 -16.750 1.00 49.65 1214 VAL B C 1
ATOM 4104 O O . VAL B 1 58 ? -47.947 9.418 -16.240 1.00 60.64 1214 VAL B O 1
ATOM 4108 N N . ILE B 1 59 ? -48.308 7.374 -17.123 1.00 53.12 1215 ILE B N 1
ATOM 4109 C CA . ILE B 1 59 ? -49.725 7.354 -16.825 1.00 50.85 1215 ILE B CA 1
ATOM 4110 C C . ILE B 1 59 ? -49.908 6.485 -15.596 1.00 50.71 1215 ILE B C 1
ATOM 4111 O O . ILE B 1 59 ? -49.607 5.286 -15.611 1.00 51.79 1215 ILE B O 1
ATOM 4116 N N . ARG B 1 60 ? -50.404 7.102 -14.531 1.00 57.98 1216 ARG B N 1
ATOM 4117 C CA . ARG B 1 60 ? -50.529 6.449 -13.243 1.00 48.74 1216 ARG B CA 1
ATOM 4118 C C . ARG B 1 60 ? -51.853 5.704 -13.170 1.00 68.92 1216 ARG B C 1
ATOM 4119 O O . ARG B 1 60 ? -52.898 6.241 -13.557 1.00 65.74 1216 ARG B O 1
ATOM 4127 N N . GLY B 1 61 ? -51.803 4.471 -12.666 1.00 68.78 1217 GLY B N 1
ATOM 4128 C CA . GLY B 1 61 ? -52.996 3.664 -12.444 1.00 71.04 1217 GLY B CA 1
ATOM 4129 C C . GLY B 1 61 ? -53.919 3.520 -13.643 1.00 78.98 1217 GLY B C 1
ATOM 4130 O O . GLY B 1 61 ? -55.146 3.608 -13.513 1.00 87.44 1217 GLY B O 1
ATOM 4131 N N . LEU B 1 62 ? -53.328 3.291 -14.813 1.00 82.08 1218 LEU B N 1
ATOM 4132 C CA . LEU B 1 62 ? -54.089 3.156 -16.054 1.00 78.52 1218 LEU B CA 1
ATOM 4133 C C . LEU B 1 62 ? -54.833 1.829 -16.112 1.00 67.57 1218 LEU B C 1
ATOM 4134 O O . LEU B 1 62 ? -55.989 1.774 -16.562 1.00 67.12 1218 LEU B O 1
ATOM 4139 N N . ALA B 1 63 ? -54.166 0.760 -15.663 1.00 60.92 1219 ALA B N 1
ATOM 4140 C CA . ALA B 1 63 ? -54.769 -0.585 -15.600 1.00 62.53 1219 ALA B CA 1
ATOM 4141 C C . ALA B 1 63 ? -55.896 -0.583 -14.594 1.00 70.87 1219 ALA B C 1
ATOM 4142 O O . ALA B 1 63 ? -56.774 -1.443 -14.586 1.00 72.16 1219 ALA B O 1
ATOM 4144 N N . GLY B 1 64 ? -55.865 0.416 -13.736 1.00 77.38 1220 GLY B N 1
ATOM 4145 C CA . GLY B 1 64 ? -56.997 0.643 -12.889 1.00 71.84 1220 GLY B CA 1
ATOM 4146 C C . GLY B 1 64 ? -58.111 1.113 -13.785 1.00 66.25 1220 GLY B C 1
ATOM 4147 O O . GLY B 1 64 ? -59.086 0.403 -13.997 1.00 70.43 1220 GLY B O 1
ATOM 4148 N N . SER B 1 65 ? -57.932 2.308 -14.339 1.00 68.70 1221 SER B N 1
ATOM 4149 C CA . SER B 1 65 ? -59.041 3.079 -14.901 1.00 74.64 1221 SER B CA 1
ATOM 4150 C C . SER B 1 65 ? -59.733 2.415 -16.087 1.00 77.66 1221 SER B C 1
ATOM 4151 O O . SER B 1 65 ? -60.928 2.634 -16.292 1.00 63.12 1221 SER B O 1
ATOM 4154 N N . LEU B 1 66 ? -59.008 1.621 -16.878 1.00 79.52 1222 LEU B N 1
ATOM 4155 C CA . LEU B 1 66 ? -59.696 0.852 -17.923 1.00 78.85 1222 LEU B CA 1
ATOM 4156 C C . LEU B 1 66 ? -60.053 -0.574 -17.491 1.00 75.11 1222 LEU B C 1
ATOM 4157 O O . LEU B 1 66 ? -60.646 -1.324 -18.260 1.00 79.29 1222 LEU B O 1
ATOM 4162 N N . ARG B 1 67 ? -59.687 -0.939 -16.267 1.00 70.84 1223 ARG B N 1
ATOM 4163 C CA . ARG B 1 67 ? -59.976 -2.266 -15.756 1.00 60.20 1223 ARG B CA 1
ATOM 4164 C C . ARG B 1 67 ? -59.223 -3.355 -16.544 1.00 55.71 1223 ARG B C 1
ATOM 4165 O O . ARG B 1 67 ? -59.832 -4.317 -17.010 1.00 63.13 1223 ARG B O 1
ATOM 4173 N N . LEU B 1 68 ? -57.907 -3.226 -16.661 1.00 60.67 1224 LEU B N 1
ATOM 4174 C CA . LEU B 1 68 ? -57.079 -4.266 -17.271 1.00 64.49 1224 LEU B CA 1
ATOM 4175 C C . LEU B 1 68 ? -56.673 -5.363 -16.285 1.00 67.29 1224 LEU B C 1
ATOM 4176 O O . LEU B 1 68 ? -56.074 -5.066 -15.241 1.00 84.71 1224 LEU B O 1
ATOM 4181 N N . ASN B 1 69 ? -56.970 -6.618 -16.622 1.00 56.46 1225 ASN B N 1
ATOM 4182 C CA . ASN B 1 69 ? -56.467 -7.746 -15.850 1.00 58.48 1225 ASN B CA 1
ATOM 4183 C C . ASN B 1 69 ? -54.966 -8.015 -16.114 1.00 54.45 1225 ASN B C 1
ATOM 4184 O O . ASN B 1 69 ? -54.581 -8.899 -16.884 1.00 48.75 1225 ASN B O 1
ATOM 4189 N N . LEU B 1 70 ? -54.122 -7.244 -15.448 1.00 59.20 1226 LEU B N 1
ATOM 4190 C CA . LEU B 1 70 ? -52.691 -7.496 -15.493 1.00 53.03 1226 LEU B CA 1
ATOM 4191 C C . LEU B 1 70 ? -52.333 -8.893 -14.967 1.00 55.04 1226 LEU B C 1
ATOM 4192 O O . LEU B 1 70 ? -51.348 -9.489 -15.404 1.00 54.78 1226 LEU B O 1
ATOM 4197 N N . GLY B 1 71 ? -53.142 -9.412 -14.048 1.00 47.97 1227 GLY B N 1
ATOM 4198 C CA . GLY B 1 71 ? -53.023 -10.789 -13.620 1.00 48.24 1227 GLY B CA 1
ATOM 4199 C C . GLY B 1 71 ? -52.780 -11.795 -14.731 1.00 55.03 1227 GLY B C 1
ATOM 4200 O O . GLY B 1 71 ? -52.173 -12.834 -14.490 1.00 55.19 1227 GLY B O 1
ATOM 4201 N N . LEU B 1 72 ? -53.240 -11.495 -15.943 1.00 48.18 1228 LEU B N 1
ATOM 4202 C CA . LEU B 1 72 ? -52.983 -12.352 -17.101 1.00 53.76 1228 LEU B CA 1
ATOM 4203 C C . LEU B 1 72 ? -51.485 -12.409 -17.447 1.00 52.05 1228 LEU B C 1
ATOM 4204 O O . LEU B 1 72 ? -51.027 -13.305 -18.171 1.00 47.66 1228 LEU B O 1
ATOM 4209 N N . PHE B 1 73 ? -50.726 -11.460 -16.903 1.00 55.53 1229 PHE B N 1
ATOM 4210 C CA . PHE B 1 73 ? -49.285 -11.373 -17.162 1.00 53.45 1229 PHE B CA 1
ATOM 4211 C C . PHE B 1 73 ? -48.452 -11.689 -15.908 1.00 52.01 1229 PHE B C 1
ATOM 4212 O O . PHE B 1 73 ? -47.219 -11.561 -15.901 1.00 47.37 1229 PHE B O 1
ATOM 4220 N N . SER B 1 74 ? -49.142 -12.119 -14.857 1.00 54.30 1230 SER B N 1
ATOM 4221 C CA . SER B 1 74 ? -48.482 -12.671 -13.675 1.00 53.23 1230 SER B CA 1
ATOM 4222 C C . SER B 1 74 ? -47.641 -13.872 -14.100 1.00 55.25 1230 SER B C 1
ATOM 4223 O O . SER B 1 74 ? -47.986 -14.564 -15.057 1.00 63.90 1230 SER B O 1
ATOM 4226 N N . THR B 1 75 ? -46.536 -14.112 -13.403 1.00 54.99 1231 THR B N 1
ATOM 4227 C CA . THR B 1 75 ? -45.643 -15.214 -13.747 1.00 51.29 1231 THR B CA 1
ATOM 4228 C C . THR B 1 75 ? -46.356 -16.565 -13.775 1.00 51.81 1231 THR B C 1
ATOM 4229 O O . THR B 1 75 ? -46.059 -17.422 -14.615 1.00 58.48 1231 THR B O 1
ATOM 4233 N N . LYS B 1 76 ? -47.312 -16.751 -12.878 1.00 57.86 1232 LYS B N 1
ATOM 4234 C CA . LYS B 1 76 ? -48.007 -18.035 -12.763 1.00 68.22 1232 LYS B CA 1
ATOM 4235 C C . LYS B 1 76 ? -48.921 -18.286 -13.971 1.00 73.63 1232 LYS B C 1
ATOM 4236 O O . LYS B 1 76 ? -48.954 -19.385 -14.535 1.00 73.14 1232 LYS B O 1
ATOM 4242 N N . THR B 1 77 ? -49.673 -17.257 -14.338 1.00 47.62 1233 THR B N 1
ATOM 4243 C CA . THR B 1 77 ? -50.502 -17.317 -15.513 1.00 65.98 1233 THR B CA 1
ATOM 4244 C C . THR B 1 77 ? -49.627 -17.684 -16.730 1.00 70.26 1233 THR B C 1
ATOM 4245 O O . THR B 1 77 ? -50.001 -18.547 -17.531 1.00 70.53 1233 THR B O 1
ATOM 4249 N N . LEU B 1 78 ? -48.469 -17.029 -16.859 1.00 46.29 1234 LEU B N 1
ATOM 4250 C CA . LEU B 1 78 ? -47.592 -17.250 -17.998 1.00 59.47 1234 LEU B CA 1
ATOM 4251 C C . LEU B 1 78 ? -47.071 -18.668 -17.997 1.00 57.74 1234 LEU B C 1
ATOM 4252 O O . LEU B 1 78 ? -47.065 -19.345 -19.026 1.00 62.46 1234 LEU B O 1
ATOM 4257 N N . VAL B 1 79 ? -46.639 -19.120 -16.828 1.00 60.14 1235 VAL B N 1
ATOM 4258 C CA . VAL B 1 79 ? -46.121 -20.473 -16.700 1.00 66.76 1235 VAL B CA 1
ATOM 4259 C C . VAL B 1 79 ? -47.190 -21.518 -17.070 1.00 67.47 1235 VAL B C 1
ATOM 4260 O O . VAL B 1 79 ? -46.895 -22.474 -17.808 1.00 61.68 1235 VAL B O 1
ATOM 4264 N N . GLU B 1 80 ? -48.415 -21.312 -16.573 1.00 60.70 1236 GLU B N 1
ATOM 4265 C CA . GLU B 1 80 ? -49.558 -22.148 -16.923 1.00 65.53 1236 GLU B CA 1
ATOM 4266 C C . GLU B 1 80 ? -49.824 -22.173 -18.427 1.00 70.36 1236 GLU B C 1
ATOM 4267 O O . GLU B 1 80 ? -50.318 -23.165 -18.950 1.00 72.32 1236 GLU B O 1
ATOM 4273 N N . ALA B 1 81 ? -49.510 -21.076 -19.113 1.00 67.98 1237 ALA B N 1
ATOM 4274 C CA . ALA B 1 81 ? -49.858 -20.913 -20.518 1.00 67.20 1237 ALA B CA 1
ATOM 4275 C C . ALA B 1 81 ? -48.810 -21.501 -21.470 1.00 72.85 1237 ALA B C 1
ATOM 4276 O O . ALA B 1 81 ? -49.161 -22.142 -22.461 1.00 82.55 1237 ALA B O 1
ATOM 4278 N N . SER B 1 82 ? -47.532 -21.284 -21.181 1.00 61.98 1238 SER B N 1
ATOM 4279 C CA . SER B 1 82 ? -46.488 -21.835 -22.027 1.00 79.27 1238 SER B CA 1
ATOM 4280 C C . SER B 1 82 ? -45.156 -21.916 -21.302 1.00 87.29 1238 SER B C 1
ATOM 4281 O O . SER B 1 82 ? -44.321 -21.021 -21.431 1.00 94.82 1238 SER B O 1
ATOM 4284 N N . GLY B 1 83 ? -44.965 -22.999 -20.552 1.00 84.99 1239 GLY B N 1
ATOM 4285 C CA . GLY B 1 83 ? -43.755 -23.212 -19.774 1.00 82.10 1239 GLY B CA 1
ATOM 4286 C C . GLY B 1 83 ? -42.482 -23.453 -20.570 1.00 84.99 1239 GLY B C 1
ATOM 4287 O O . GLY B 1 83 ? -41.430 -22.892 -20.242 1.00 81.74 1239 GLY B O 1
ATOM 4288 N N . GLU B 1 84 ? -42.571 -24.285 -21.610 1.00 89.52 1240 GLU B N 1
ATOM 4289 C CA . GLU B 1 84 ? -41.422 -24.591 -22.462 1.00 89.74 1240 GLU B CA 1
ATOM 4290 C C . GLU B 1 84 ? -41.126 -23.493 -23.477 1.00 79.37 1240 GLU B C 1
ATOM 4291 O O . GLU B 1 84 ? -40.205 -23.616 -24.288 1.00 80.53 1240 GLU B O 1
ATOM 4297 N N . HIS B 1 85 ? -41.916 -22.428 -23.436 1.00 76.53 1241 HIS B N 1
ATOM 4298 C CA . HIS B 1 85 ? -41.698 -21.277 -24.306 1.00 70.57 1241 HIS B CA 1
ATOM 4299 C C . HIS B 1 85 ? -40.317 -20.670 -24.014 1.00 76.08 1241 HIS B C 1
ATOM 4300 O O . HIS B 1 85 ? -40.004 -20.344 -22.864 1.00 77.86 1241 HIS B O 1
ATOM 4307 N N . THR B 1 86 ? -39.484 -20.536 -25.048 1.00 76.22 1242 THR B N 1
ATOM 4308 C CA . THR B 1 86 ? -38.123 -20.000 -24.885 1.00 68.57 1242 THR B CA 1
ATOM 4309 C C . THR B 1 86 ? -38.029 -18.559 -24.328 1.00 62.37 1242 THR B C 1
ATOM 4310 O O . THR B 1 86 ? -38.915 -17.715 -24.532 1.00 55.72 1242 THR B O 1
ATOM 4314 N N . VAL B 1 87 ? -36.930 -18.293 -23.632 1.00 59.40 1243 VAL B N 1
ATOM 4315 C CA . VAL B 1 87 ? -36.680 -16.976 -23.056 1.00 63.84 1243 VAL B CA 1
ATOM 4316 C C . VAL B 1 87 ? -35.184 -16.594 -23.161 1.00 61.38 1243 VAL B C 1
ATOM 4317 O O . VAL B 1 87 ? -34.298 -17.324 -22.711 1.00 64.86 1243 VAL B O 1
ATOM 4321 N N . GLU B 1 88 ? -34.873 -15.477 -23.781 1.00 51.02 1244 GLU B N 1
ATOM 4322 C CA . GLU B 1 88 ? -33.470 -15.117 -23.765 1.00 52.21 1244 GLU B CA 1
ATOM 4323 C C . GLU B 1 88 ? -33.084 -14.312 -22.519 1.00 55.58 1244 GLU B C 1
ATOM 4324 O O . GLU B 1 88 ? -33.863 -13.500 -22.018 1.00 60.91 1244 GLU B O 1
ATOM 4330 N N . VAL B 1 89 ? -31.896 -14.593 -22.006 1.00 52.02 1245 VAL B N 1
ATOM 4331 C CA . VAL B 1 89 ? -31.493 -14.177 -20.670 1.00 47.86 1245 VAL B CA 1
ATOM 4332 C C . VAL B 1 89 ? -30.318 -13.221 -20.843 1.00 45.37 1245 VAL B C 1
ATOM 4333 O O . VAL B 1 89 ? -29.471 -13.429 -21.710 1.00 51.62 1245 VAL B O 1
ATOM 4337 N N . ARG B 1 90 ? -30.290 -12.162 -20.042 1.00 44.73 1246 ARG B N 1
ATOM 4338 C CA . ARG B 1 90 ? -29.058 -11.427 -19.765 1.00 49.46 1246 ARG B CA 1
ATOM 4339 C C . ARG B 1 90 ? -28.505 -11.775 -18.386 1.00 51.18 1246 ARG B C 1
ATOM 4340 O O . ARG B 1 90 ? -29.247 -11.824 -17.410 1.00 57.74 1246 ARG B O 1
ATOM 4348 N N . THR B 1 91 ? -27.205 -12.032 -18.301 1.00 56.94 1247 THR B N 1
ATOM 4349 C CA . THR B 1 91 ? -26.604 -12.275 -17.006 1.00 41.74 1247 THR B CA 1
ATOM 4350 C C . THR B 1 91 ? -25.792 -11.087 -16.615 1.00 43.35 1247 THR B C 1
ATOM 4351 O O . THR B 1 91 ? -24.935 -10.678 -17.322 1.00 51.42 1247 THR B O 1
ATOM 4355 N N . GLN B 1 92 ? -26.077 -10.512 -15.472 1.00 49.82 1248 GLN B N 1
ATOM 4356 C CA . GLN B 1 92 ? -25.513 -9.210 -15.156 1.00 52.12 1248 GLN B CA 1
ATOM 4357 C C . GLN B 1 92 ? -25.010 -9.200 -13.736 1.00 50.59 1248 GLN B C 1
ATOM 4358 O O . GLN B 1 92 ? -25.256 -10.136 -12.972 1.00 60.02 1248 GLN B O 1
ATOM 4364 N N . VAL B 1 93 ? -24.300 -8.140 -13.375 1.00 55.04 1249 VAL B N 1
ATOM 4365 C CA . VAL B 1 93 ? -23.897 -7.953 -11.983 1.00 52.97 1249 VAL B CA 1
ATOM 4366 C C . VAL B 1 93 ? -24.758 -6.898 -11.310 1.00 57.81 1249 VAL B C 1
ATOM 4367 O O . VAL B 1 93 ? -24.869 -5.770 -11.797 1.00 66.26 1249 VAL B O 1
ATOM 4371 N N . GLN B 1 94 ? -25.375 -7.248 -10.188 1.00 51.83 1250 GLN B N 1
ATOM 4372 C CA . GLN B 1 94 ? -26.254 -6.307 -9.506 1.00 50.81 1250 GLN B CA 1
ATOM 4373 C C . GLN B 1 94 ? -25.500 -5.076 -9.009 1.00 62.30 1250 GLN B C 1
ATOM 4374 O O . GLN B 1 94 ? -24.422 -5.188 -8.428 1.00 69.68 1250 GLN B O 1
ATOM 4380 N N . GLN B 1 95 ? -26.082 -3.904 -9.239 1.00 64.50 1251 GLN B N 1
ATOM 4381 C CA . GLN B 1 95 ? -25.493 -2.643 -8.800 1.00 56.51 1251 GLN B CA 1
ATOM 4382 C C . GLN B 1 95 ? -26.502 -1.837 -7.991 1.00 58.17 1251 GLN B C 1
ATOM 4383 O O . GLN B 1 95 ? -27.649 -1.673 -8.405 1.00 52.98 1251 GLN B O 1
ATOM 4389 N N . PRO B 1 96 ? -26.075 -1.337 -6.837 1.00 58.96 1252 PRO B N 1
ATOM 4390 C CA . PRO B 1 96 ? -26.968 -0.575 -5.961 1.00 62.27 1252 PRO B CA 1
ATOM 4391 C C . PRO B 1 96 ? -27.389 0.764 -6.554 1.00 72.78 1252 PRO B C 1
ATOM 4392 O O . PRO B 1 96 ? -26.550 1.499 -7.0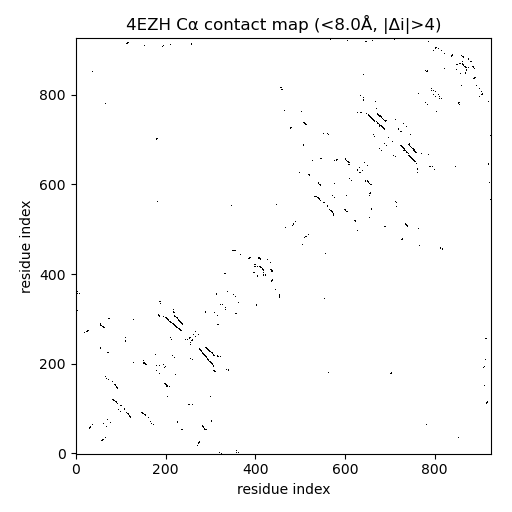74 1.00 88.41 1252 PRO B O 1
ATOM 4396 N N . SER B 1 97 ? -28.678 1.076 -6.461 1.00 58.45 1253 SER B N 1
ATOM 4397 C CA . SER B 1 97 ? -29.195 2.362 -6.916 1.00 57.64 1253 SER B CA 1
ATOM 4398 C C . SER B 1 97 ? -28.819 2.631 -8.366 1.00 68.05 1253 SER B C 1
ATOM 4399 O O . SER B 1 97 ? -28.983 1.779 -9.238 1.00 80.78 1253 SER B O 1
ATOM 4402 N N . ASP B 1 98 ? -28.386 3.857 -8.646 1.00 62.41 1254 ASP B N 1
ATOM 4403 C CA . ASP B 1 98 ? -27.965 4.284 -9.993 1.00 74.21 1254 ASP B CA 1
ATOM 4404 C C . ASP B 1 98 ? -26.671 3.726 -10.637 1.00 76.86 1254 ASP B C 1
ATOM 4405 O O . ASP B 1 98 ? -26.631 3.478 -11.841 1.00 91.73 1254 ASP B O 1
ATOM 4410 N N . GLU B 1 99 ? -25.622 3.565 -9.835 1.00 49.11 1255 GLU B N 1
ATOM 4411 C CA . GLU B 1 99 ? -24.244 3.320 -10.301 1.00 51.62 1255 GLU B CA 1
ATOM 4412 C C . GLU B 1 99 ? -23.819 2.011 -11.001 1.00 45.63 1255 GLU B C 1
ATOM 4413 O O . GLU B 1 99 ? -24.391 0.944 -10.784 1.00 43.50 1255 GLU B O 1
ATOM 4419 N N . ASN B 1 100 ? -22.793 2.147 -11.845 1.00 47.94 1256 ASN B N 1
ATOM 4420 C CA . ASN B 1 100 ? -22.113 1.049 -12.544 1.00 42.68 1256 ASN B CA 1
ATOM 4421 C C . ASN B 1 100 ? -20.613 1.125 -12.219 1.00 43.63 1256 ASN B C 1
ATOM 4422 O O . ASN B 1 100 ? -20.049 2.217 -12.198 1.00 44.40 1256 ASN B O 1
ATOM 4427 N N . TRP B 1 101 ? -19.967 -0.011 -11.950 1.00 47.19 1257 TRP B N 1
ATOM 4428 C CA . TRP B 1 101 ? -18.588 0.007 -11.441 1.00 53.79 1257 TRP B CA 1
ATOM 4429 C C . TRP B 1 101 ? -17.708 -0.991 -12.147 1.00 54.64 1257 TRP B C 1
ATOM 4430 O O . TRP B 1 101 ? -18.198 -1.958 -12.735 1.00 57.05 1257 TRP B O 1
ATOM 4441 N N . ASP B 1 102 ? -16.395 -0.769 -12.047 1.00 58.09 1258 ASP B N 1
ATOM 4442 C CA . ASP B 1 102 ? -15.404 -1.798 -12.397 1.00 59.42 1258 ASP B CA 1
ATOM 4443 C C . ASP B 1 102 ? -15.374 -2.841 -11.303 1.00 57.67 1258 ASP B C 1
ATOM 4444 O O . ASP B 1 102 ? -16.087 -2.722 -10.310 1.00 58.37 1258 ASP B O 1
ATOM 4449 N N . LEU B 1 103 ? -14.535 -3.855 -11.472 1.00 55.48 1259 LEU B N 1
ATOM 4450 C CA . LEU B 1 103 ? -14.608 -5.024 -10.602 1.00 57.82 1259 LEU B CA 1
ATOM 4451 C C . LEU B 1 103 ? -14.425 -4.708 -9.121 1.00 59.87 1259 LEU B C 1
ATOM 4452 O O . LEU B 1 103 ? -14.751 -5.522 -8.271 1.00 63.40 1259 LEU B O 1
ATOM 4457 N N . THR B 1 104 ? -13.923 -3.519 -8.812 1.00 61.39 1260 THR B N 1
ATOM 4458 C CA . THR B 1 104 ? -13.473 -3.232 -7.464 1.00 67.21 1260 THR B CA 1
ATOM 4459 C C . THR B 1 104 ? -14.181 -2.044 -6.817 1.00 69.38 1260 THR B C 1
ATOM 4460 O O . THR B 1 104 ? -13.899 -1.732 -5.658 1.00 73.43 1260 THR B O 1
ATOM 4464 N N . GLY B 1 105 ? -15.098 -1.387 -7.532 1.00 58.43 1261 GLY B N 1
ATOM 4465 C CA . GLY B 1 105 ? -15.661 -0.139 -7.030 1.00 53.80 1261 GLY B CA 1
ATOM 4466 C C . GLY B 1 105 ? -14.573 0.920 -6.869 1.00 61.60 1261 GLY B C 1
ATOM 4467 O O . GLY B 1 105 ? -14.595 1.749 -5.951 1.00 65.72 1261 GLY B O 1
ATOM 4468 N N . THR B 1 106 ? -13.589 0.868 -7.759 1.00 64.05 1262 THR B N 1
ATOM 4469 C CA . THR B 1 106 ? -12.604 1.937 -7.875 1.00 71.99 1262 THR B CA 1
ATOM 4470 C C . THR B 1 106 ? -13.218 3.099 -8.653 1.00 66.52 1262 THR B C 1
ATOM 4471 O O . THR B 1 106 ? -13.032 4.276 -8.313 1.00 58.62 1262 THR B O 1
ATOM 4475 N N . ARG B 1 107 ? -13.866 2.767 -9.758 1.00 56.39 1263 ARG B N 1
ATOM 4476 C CA . ARG B 1 107 ? -14.295 3.793 -10.684 1.00 59.11 1263 ARG B CA 1
ATOM 4477 C C . ARG B 1 107 ? -15.599 3.458 -11.373 1.00 58.30 1263 ARG B C 1
ATOM 4478 O O . ARG B 1 107 ? -15.972 2.295 -11.528 1.00 58.24 1263 ARG B O 1
ATOM 4486 N N . GLN B 1 108 ? -16.281 4.513 -11.785 1.00 64.26 1264 GLN B N 1
ATOM 4487 C CA . GLN B 1 108 ? -17.545 4.415 -12.511 1.00 60.75 1264 GLN B CA 1
ATOM 4488 C C . GLN B 1 108 ? -17.158 4.188 -13.969 1.00 66.03 1264 GLN B C 1
ATOM 4489 O O . GLN B 1 108 ? -16.201 4.802 -14.475 1.00 65.88 1264 GLN B O 1
ATOM 4495 N N . ILE B 1 109 ? -17.861 3.282 -14.636 1.00 45.58 1265 ILE B N 1
ATOM 4496 C CA . ILE B 1 109 ? -17.573 3.014 -16.046 1.00 52.67 1265 ILE B CA 1
ATOM 4497 C C . ILE B 1 109 ? -18.844 2.970 -16.875 1.00 44.10 1265 ILE B C 1
ATOM 4498 O O . ILE B 1 109 ? -19.932 2.668 -16.358 1.00 50.07 1265 ILE B O 1
ATOM 4503 N N . TRP B 1 110 ? -18.692 3.273 -18.165 1.00 46.61 1266 TRP B N 1
ATOM 4504 C CA . TRP B 1 110 ? -19.814 3.242 -19.102 1.00 43.08 1266 TRP B CA 1
ATOM 4505 C C . TRP B 1 110 ? -20.145 1.825 -19.555 1.00 42.30 1266 TRP B C 1
ATOM 4506 O O . TRP B 1 110 ? -21.294 1.431 -19.522 1.00 50.64 1266 TRP B O 1
ATOM 4517 N N . PRO B 1 111 ? -19.137 1.053 -19.984 1.00 53.98 1267 PRO B N 1
ATOM 4518 C CA . PRO B 1 111 ? -19.427 -0.315 -20.431 1.00 47.02 1267 PRO B CA 1
ATOM 4519 C C . PRO B 1 111 ? -20.172 -1.144 -19.377 1.00 45.86 1267 PRO B C 1
ATOM 4520 O O . PRO B 1 111 ? -19.717 -1.336 -18.231 1.00 45.42 1267 PRO B O 1
ATOM 4524 N N . CYS B 1 112 ? -21.326 -1.646 -19.807 1.00 44.51 1268 CYS B N 1
ATOM 4525 C CA . CYS B 1 112 ? -22.241 -2.387 -18.953 1.00 51.65 1268 CYS B CA 1
ATOM 4526 C C . CYS B 1 112 ? -22.231 -3.879 -19.333 1.00 48.63 1268 CYS B C 1
ATOM 4527 O O . CYS B 1 112 ? -22.767 -4.263 -20.372 1.00 54.67 1268 CYS B O 1
ATOM 4530 N N . GLU B 1 113 ? -21.660 -4.737 -18.495 1.00 47.74 1269 GLU B N 1
ATOM 4531 C CA . GLU B 1 113 ? -21.573 -6.150 -18.859 1.00 46.97 1269 GLU B CA 1
ATOM 4532 C C . GLU B 1 113 ? -22.966 -6.774 -18.987 1.00 57.43 1269 GLU B C 1
ATOM 4533 O O . GLU B 1 113 ? -23.811 -6.595 -18.112 1.00 54.94 1269 GLU B O 1
ATOM 4539 N N . SER B 1 114 ? -23.199 -7.513 -20.072 1.00 72.00 1270 SER B N 1
ATOM 4540 C CA . SER B 1 114 ? -24.175 -8.605 -20.086 1.00 67.35 1270 SER B CA 1
ATOM 4541 C C . SER B 1 114 ? -23.596 -9.897 -20.660 1.00 66.98 1270 SER B C 1
ATOM 4542 O O . SER B 1 114 ? -22.977 -9.886 -21.721 1.00 86.91 1270 SER B O 1
ATOM 4545 N N . SER B 1 115 ? -23.804 -11.009 -19.962 1.00 52.98 1271 SER B N 1
ATOM 4546 C CA . SER B 1 115 ? -23.876 -12.328 -20.591 1.00 51.04 1271 SER B CA 1
ATOM 4547 C C . SER B 1 115 ? -25.183 -12.575 -21.346 1.00 59.44 1271 SER B C 1
ATOM 4548 O O . SER B 1 115 ? -26.205 -11.956 -21.056 1.00 59.21 1271 SER B O 1
ATOM 4551 N N . ARG B 1 116 ? -25.137 -13.485 -22.316 1.00 58.36 1272 ARG B N 1
ATOM 4552 C CA . ARG B 1 116 ? -26.322 -13.893 -23.068 1.00 58.09 1272 ARG B CA 1
ATOM 4553 C C . ARG B 1 116 ? -26.522 -15.410 -23.050 1.00 58.11 1272 ARG B C 1
ATOM 4554 O O . ARG B 1 116 ? -25.560 -16.167 -23.154 1.00 58.56 1272 ARG B O 1
ATOM 4562 N N . SER B 1 117 ? -27.772 -15.849 -22.914 1.00 55.67 1273 SER B N 1
ATOM 4563 C CA . SER B 1 117 ? -28.066 -17.249 -22.636 1.00 58.24 1273 SER B CA 1
ATOM 4564 C C . SER B 1 117 ? -29.552 -17.482 -22.911 1.00 56.92 1273 SER B C 1
ATOM 4565 O O . SER B 1 117 ? -30.270 -16.519 -23.174 1.00 55.68 1273 SER B O 1
ATOM 4568 N N . HIS B 1 118 ? -30.003 -18.741 -22.839 1.00 58.94 1274 HIS B N 1
ATOM 4569 C CA . HIS B 1 118 ? -31.420 -19.092 -23.033 1.00 58.67 1274 HIS B CA 1
ATOM 4570 C C . HIS B 1 118 ? -31.993 -20.083 -21.971 1.00 59.39 1274 HIS B C 1
ATOM 4571 O O . HIS B 1 118 ? -31.262 -20.865 -21.359 1.00 59.44 1274 HIS B O 1
ATOM 4578 N N . THR B 1 119 ? -33.303 -20.005 -21.745 1.00 48.82 1275 THR B N 1
ATOM 4579 C CA . THR B 1 119 ? -34.066 -21.010 -20.985 1.00 52.80 1275 THR B CA 1
ATOM 4580 C C . THR B 1 119 ? -35.513 -20.988 -21.416 1.00 54.65 1275 THR B C 1
ATOM 4581 O O . THR B 1 119 ? -35.867 -20.509 -22.502 1.00 56.12 1275 THR B O 1
ATOM 4585 N N . THR B 1 120 ? -36.355 -21.482 -20.514 1.00 54.48 1276 THR B N 1
ATOM 4586 C CA . THR B 1 120 ? -37.808 -21.419 -20.689 1.00 54.32 1276 THR B CA 1
ATOM 4587 C C . THR B 1 120 ? -38.438 -20.543 -19.624 1.00 55.48 1276 THR B C 1
ATOM 4588 O O . THR B 1 120 ? -37.864 -20.337 -18.549 1.00 54.14 1276 THR B O 1
ATOM 4592 N N . ILE B 1 121 ? -39.625 -20.042 -19.941 1.00 52.27 1277 ILE B N 1
ATOM 4593 C CA . ILE B 1 121 ? -40.438 -19.284 -19.007 1.00 43.14 1277 ILE B CA 1
ATOM 4594 C C . ILE B 1 121 ? -40.559 -20.006 -17.661 1.00 54.65 1277 ILE B C 1
ATOM 4595 O O . ILE B 1 121 ? -40.307 -19.421 -16.600 1.00 58.03 1277 ILE B O 1
ATOM 4600 N N . ALA B 1 122 ? -40.941 -21.277 -17.693 1.00 55.80 1278 ALA B N 1
ATOM 4601 C CA . ALA B 1 122 ? -41.073 -22.031 -16.451 1.00 55.93 1278 ALA B CA 1
ATOM 4602 C C . ALA B 1 122 ? -39.753 -22.047 -15.660 1.00 56.50 1278 ALA B C 1
ATOM 4603 O O . ALA B 1 122 ? -39.744 -21.860 -14.439 1.00 58.02 1278 ALA B O 1
ATOM 4605 N N . LYS B 1 123 ? -38.637 -22.268 -16.344 1.00 55.12 1279 LYS B N 1
ATOM 4606 C CA . LYS B 1 123 ? -37.347 -22.293 -15.655 1.00 58.59 1279 LYS B CA 1
ATOM 4607 C C . LYS B 1 123 ? -36.961 -20.933 -15.072 1.00 57.91 1279 LYS B C 1
ATOM 4608 O O . LYS B 1 123 ? -36.399 -20.859 -13.973 1.00 59.62 1279 LYS B O 1
ATOM 4614 N N . TYR B 1 124 ? -37.244 -19.859 -15.808 1.00 52.30 1280 TYR B N 1
ATOM 4615 C CA . TYR B 1 124 ? -36.917 -18.524 -15.323 1.00 44.78 1280 TYR B CA 1
ATOM 4616 C C . TYR B 1 124 ? -37.810 -18.197 -14.120 1.00 49.37 1280 TYR B C 1
ATOM 4617 O O . TYR B 1 124 ? -37.359 -17.570 -13.147 1.00 56.87 1280 TYR B O 1
ATOM 4626 N N . ALA B 1 125 ? -39.061 -18.656 -14.177 1.00 45.99 1281 ALA B N 1
ATOM 4627 C CA . ALA B 1 125 ? -40.015 -18.478 -13.062 1.00 49.33 1281 ALA B CA 1
ATOM 4628 C C . ALA B 1 125 ? -39.501 -19.113 -11.777 1.00 50.94 1281 ALA B C 1
ATOM 4629 O O . ALA B 1 125 ? -39.666 -18.548 -10.691 1.00 60.60 1281 ALA B O 1
ATOM 4631 N N . GLN B 1 126 ? -38.916 -20.302 -11.907 1.00 55.01 1282 GLN B N 1
ATOM 4632 C CA . GLN B 1 126 ? -38.314 -21.009 -10.782 1.00 57.93 1282 GLN B CA 1
ATOM 4633 C C . GLN B 1 126 ? -37.230 -20.110 -10.200 1.00 58.18 1282 GLN B C 1
ATOM 4634 O O . GLN B 1 126 ? -37.227 -19.800 -8.995 1.00 63.31 1282 GLN B O 1
ATOM 4640 N N . TYR B 1 127 ? -36.323 -19.675 -11.069 1.00 51.67 1283 TYR B N 1
ATOM 4641 C CA . TYR B 1 127 ? -35.264 -18.788 -10.632 1.00 53.97 1283 TYR B CA 1
ATOM 4642 C C . TYR B 1 127 ? -35.845 -17.559 -9.919 1.00 50.70 1283 TYR B C 1
ATOM 4643 O O . TYR B 1 127 ? -35.530 -17.275 -8.766 1.00 56.98 1283 TYR B O 1
ATOM 4652 N N . GLN B 1 128 ? -36.715 -16.854 -10.624 1.00 54.25 1284 GLN B N 1
ATOM 4653 C CA . GLN B 1 128 ? -37.370 -15.660 -10.106 1.00 53.17 1284 GLN B CA 1
ATOM 4654 C C . GLN B 1 128 ? -37.945 -15.844 -8.689 1.00 52.79 1284 GLN B C 1
ATOM 4655 O O . GLN B 1 128 ? -37.846 -14.937 -7.867 1.00 52.79 1284 GLN B O 1
ATOM 4661 N N . ALA B 1 129 ? -38.546 -17.007 -8.426 1.00 42.87 1285 ALA B N 1
ATOM 4662 C CA . ALA B 1 129 ? -39.184 -17.280 -7.150 1.00 43.63 1285 ALA B CA 1
ATOM 4663 C C . ALA B 1 129 ? -38.152 -17.654 -6.103 1.00 55.29 1285 ALA B C 1
ATOM 4664 O O . ALA B 1 129 ? -38.206 -17.155 -4.974 1.00 58.91 1285 ALA B O 1
ATOM 4666 N N . SER B 1 130 ? -37.235 -18.546 -6.487 1.00 50.01 1286 SER B N 1
ATOM 4667 C CA . SER B 1 130 ? -36.104 -18.922 -5.655 1.00 52.43 1286 SER B CA 1
ATOM 4668 C C . SER B 1 130 ? -35.362 -17.668 -5.220 1.00 52.81 1286 SER B C 1
ATOM 4669 O O . SER B 1 130 ? -35.006 -17.496 -4.040 1.00 57.07 1286 SER B O 1
ATOM 4672 N N . SER B 1 131 ? -35.144 -16.785 -6.191 1.00 53.89 1287 SER B N 1
ATOM 4673 C CA . SER B 1 131 ? -34.458 -15.523 -5.956 1.00 54.62 1287 SER B CA 1
ATOM 4674 C C . SER B 1 131 ? -35.135 -14.763 -4.804 1.00 56.78 1287 SER B C 1
ATOM 4675 O O . SER B 1 131 ? -34.488 -14.368 -3.811 1.00 59.15 1287 SER B O 1
ATOM 4678 N N . PHE B 1 132 ? -36.446 -14.603 -4.939 1.00 47.28 1288 PHE B N 1
ATOM 4679 C CA . PHE B 1 132 ? -37.252 -13.931 -3.951 1.00 47.63 1288 PHE B CA 1
ATOM 4680 C C . PHE B 1 132 ? -37.242 -14.590 -2.573 1.00 47.10 1288 PHE B C 1
ATOM 4681 O O . PHE B 1 132 ? -37.104 -13.892 -1.575 1.00 44.67 1288 PHE B O 1
ATOM 4689 N N . GLN B 1 133 ? -37.442 -15.909 -2.529 1.00 46.02 1289 GLN B N 1
ATOM 4690 C CA . GLN B 1 133 ? -37.449 -16.646 -1.277 1.00 57.98 1289 GLN B CA 1
ATOM 4691 C C . GLN B 1 133 ? -36.117 -16.440 -0.565 1.00 63.17 1289 GLN B C 1
ATOM 4692 O O . GLN B 1 133 ? -36.078 -16.071 0.614 1.00 62.23 1289 GLN B O 1
ATOM 4698 N N . GLU B 1 134 ? -35.029 -16.656 -1.296 1.00 52.88 1290 GLU B N 1
ATOM 4699 C CA . GLU B 1 134 ? -33.689 -16.452 -0.748 1.00 55.21 1290 GLU B CA 1
ATOM 4700 C C . GLU B 1 134 ? -33.561 -15.093 -0.061 1.00 56.02 1290 GLU B C 1
ATOM 4701 O O . GLU B 1 134 ? -33.094 -14.993 1.090 1.00 61.98 1290 GLU B O 1
ATOM 4707 N N . SER B 1 135 ? -33.969 -14.047 -0.772 1.00 55.74 1291 SER B N 1
ATOM 4708 C CA . SER B 1 135 ? -33.917 -12.702 -0.215 1.00 56.51 1291 SER B CA 1
ATOM 4709 C C . SER B 1 135 ? -34.769 -12.592 1.061 1.00 59.83 1291 SER B C 1
ATOM 4710 O O . SER B 1 135 ? -34.374 -11.931 2.028 1.00 65.04 1291 SER B O 1
ATOM 4713 N N . LEU B 1 136 ? -35.920 -13.261 1.064 1.00 53.89 1292 LEU B N 1
ATOM 4714 C CA . LEU B 1 136 ? -36.856 -13.185 2.180 1.00 57.12 1292 LEU B CA 1
ATOM 4715 C C . LEU B 1 136 ? -36.354 -14.035 3.350 1.00 63.65 1292 LEU B C 1
ATOM 4716 O O . LEU B 1 136 ? -36.365 -13.605 4.503 1.00 56.60 1292 LEU B O 1
ATOM 4721 N N . GLN B 1 137 ? -35.950 -15.239 3.029 1.00 68.36 1293 GLN B N 1
ATOM 4722 C CA . GLN B 1 137 ? -35.486 -16.168 4.005 1.00 67.38 1293 GLN B CA 1
ATOM 4723 C C . GLN B 1 137 ? -34.315 -15.605 4.754 1.00 62.33 1293 GLN B C 1
ATOM 4724 O O . GLN B 1 137 ? -33.958 -16.073 5.792 1.00 55.18 1293 GLN B O 1
ATOM 4730 N N . GLU B 1 138 ? -33.701 -14.583 4.231 1.00 60.11 1294 GLU B N 1
ATOM 4731 C CA . GLU B 1 138 ? -32.542 -14.084 4.890 1.00 54.80 1294 GLU B CA 1
ATOM 4732 C C . GLU B 1 138 ? -32.844 -12.858 5.686 1.00 63.67 1294 GLU B C 1
ATOM 4733 O O . GLU B 1 138 ? -32.152 -12.557 6.609 1.00 77.71 1294 GLU B O 1
ATOM 4739 N N . GLU B 1 139 ? -33.899 -12.159 5.336 1.00 64.00 1295 GLU B N 1
ATOM 4740 C CA . GLU B 1 139 ? -34.350 -11.022 6.096 1.00 63.52 1295 GLU B CA 1
ATOM 4741 C C . GLU B 1 139 ? -35.046 -11.543 7.318 1.00 71.16 1295 GLU B C 1
ATOM 4742 O O . GLU B 1 139 ? -35.202 -10.874 8.303 1.00 74.68 1295 GLU B O 1
ATOM 4748 N N . LEU B 1 140 ? -35.465 -12.776 7.206 1.00 71.03 1296 LEU B N 1
ATOM 4749 C CA . LEU B 1 140 ? -36.207 -13.506 8.228 1.00 65.79 1296 LEU B CA 1
ATOM 4750 C C . LEU B 1 140 ? -35.291 -14.046 9.328 1.00 80.91 1296 LEU B C 1
ATOM 4751 O O . LEU B 1 140 ? -35.763 -14.485 10.391 1.00 82.48 1296 LEU B O 1
ATOM 4756 N N . GLU B 1 141 ? -33.987 -14.013 9.074 1.00 81.15 1297 GLU B N 1
ATOM 4757 C CA . GLU B 1 141 ? -33.006 -14.495 10.039 1.00 80.63 1297 GLU B CA 1
ATOM 4758 C C . GLU B 1 141 ? -32.306 -13.335 10.738 1.00 77.62 1297 GLU B C 1
ATOM 4759 O O . GLU B 1 141 ? -31.939 -13.434 11.909 1.00 73.99 1297 GLU B O 1
ATOM 4765 N N . VAL B 1 142 ? -32.126 -12.235 10.013 1.00 81.18 1298 VAL B N 1
ATOM 4766 C CA . VAL B 1 142 ? -31.472 -11.054 10.563 1.00 83.28 1298 VAL B CA 1
ATOM 4767 C C . VAL B 1 142 ? -32.328 -10.402 11.644 1.00 93.22 1298 VAL B C 1
ATOM 4768 O O . VAL B 1 142 ? -31.850 -9.561 12.404 1.00 97.63 1298 VAL B O 1
ATOM 4772 N N . LEU B 1 143 ? -33.595 -10.797 11.705 1.00 94.88 1299 LEU B N 1
ATOM 4773 C CA . LEU B 1 143 ? -34.520 -10.253 12.693 1.00 89.96 1299 LEU B CA 1
ATOM 4774 C C . LEU B 1 143 ? -34.080 -10.601 14.111 1.00 97.11 1299 LEU B C 1
ATOM 4775 O O . LEU B 1 143 ? -34.311 -9.837 15.048 1.00 102.34 1299 LEU B O 1
ATOM 4780 N N . PHE B 1 144 ? -33.444 -11.758 14.260 1.00 101.56 1300 PHE B N 1
ATOM 4781 C CA . PHE B 1 144 ? -32.971 -12.209 15.563 1.00 107.08 1300 PHE B CA 1
ATOM 4782 C C . PHE B 1 144 ? -31.480 -11.936 15.733 1.00 99.65 1300 PHE B C 1
ATOM 4783 O O . PHE B 1 144 ? -30.847 -11.334 14.865 1.00 92.14 1300 PHE B O 1
ATOM 4791 N N . HIS B 1 166 ? -20.022 -9.685 -5.219 1.00 96.85 1323 HIS B N 1
ATOM 4792 C CA . HIS B 1 166 ? -20.855 -9.394 -6.387 1.00 99.11 1323 HIS B CA 1
ATOM 4793 C C . HIS B 1 166 ? -22.059 -10.313 -6.479 1.00 91.16 1323 HIS B C 1
ATOM 4794 O O . HIS B 1 166 ? -21.926 -11.538 -6.526 1.00 95.21 1323 HIS B O 1
ATOM 4801 N N . HIS B 1 167 ? -23.242 -9.722 -6.518 1.00 78.52 1324 HIS B N 1
ATOM 4802 C CA . HIS B 1 167 ? -24.424 -10.528 -6.730 1.00 73.94 1324 HIS B CA 1
ATOM 4803 C C . HIS B 1 167 ? -24.622 -10.695 -8.232 1.00 57.45 1324 HIS B C 1
ATOM 4804 O O . HIS B 1 167 ? -24.781 -9.702 -8.939 1.00 53.30 1324 HIS B O 1
ATOM 4811 N N . ILE B 1 168 ? -24.589 -11.940 -8.712 1.00 47.76 1325 ILE B N 1
ATOM 4812 C CA . ILE B 1 168 ? -24.904 -12.234 -10.112 1.00 46.17 1325 ILE B CA 1
ATOM 4813 C C . ILE B 1 168 ? -26.413 -12.463 -10.334 1.00 49.87 1325 ILE B C 1
ATOM 4814 O O . ILE B 1 168 ? -27.019 -13.353 -9.729 1.00 49.49 1325 ILE B O 1
ATOM 4819 N N . ILE B 1 169 ? -27.018 -11.645 -11.196 1.00 47.58 1326 ILE B N 1
ATOM 4820 C CA . ILE B 1 169 ? -28.453 -11.791 -11.484 1.00 46.83 1326 ILE B CA 1
ATOM 4821 C C . ILE B 1 169 ? -28.747 -12.186 -12.915 1.00 44.09 1326 ILE B C 1
ATOM 4822 O O . ILE B 1 169 ? -27.956 -11.939 -13.813 1.00 46.97 1326 ILE B O 1
ATOM 4827 N N . LYS B 1 170 ? -29.892 -12.828 -13.108 1.00 52.43 1327 LYS B N 1
ATOM 4828 C CA . LYS B 1 170 ? -30.335 -13.259 -14.430 1.00 49.35 1327 LYS B CA 1
ATOM 4829 C C . LYS B 1 170 ? -31.641 -12.567 -14.779 1.00 49.31 1327 LYS B C 1
ATOM 4830 O O . LYS B 1 170 ? -32.581 -12.591 -13.993 1.00 56.81 1327 LYS B O 1
ATOM 4836 N N . PHE B 1 171 ? -31.658 -11.906 -15.933 1.00 47.51 1328 PHE B N 1
ATOM 4837 C CA . PHE B 1 171 ? -32.782 -11.097 -16.399 1.00 39.74 1328 PHE B CA 1
ATOM 4838 C C . PHE B 1 171 ? -33.460 -11.720 -17.639 1.00 41.23 1328 PHE B C 1
ATOM 4839 O O . PHE B 1 171 ? -32.811 -11.876 -18.679 1.00 41.69 1328 PHE B O 1
ATOM 4847 N N . GLY B 1 172 ? -34.747 -12.082 -17.540 1.00 46.46 1329 GLY B N 1
ATOM 4848 C CA . GLY B 1 172 ? -35.514 -12.601 -18.685 1.00 39.83 1329 GLY B CA 1
ATOM 4849 C C . GLY B 1 172 ? -36.012 -11.467 -19.575 1.00 39.16 1329 GLY B C 1
ATOM 4850 O O . GLY B 1 172 ? -36.866 -10.685 -19.165 1.00 50.22 1329 GLY B O 1
ATOM 4851 N N . THR B 1 173 ? -35.477 -11.372 -20.788 1.00 38.92 1330 THR B N 1
ATOM 4852 C CA . THR B 1 173 ? -35.638 -10.175 -21.624 1.00 38.32 1330 THR B CA 1
ATOM 4853 C C . THR B 1 173 ? -36.247 -10.474 -23.027 1.00 45.49 1330 THR B C 1
ATOM 4854 O O . THR B 1 173 ? -36.072 -11.558 -23.597 1.00 46.87 1330 THR B O 1
ATOM 4858 N N . ASN B 1 174 ? -36.970 -9.507 -23.576 1.00 42.62 1331 ASN B N 1
ATOM 4859 C CA . ASN B 1 174 ? -37.507 -9.648 -24.925 1.00 53.06 1331 ASN B CA 1
ATOM 4860 C C . ASN B 1 174 ? -38.170 -11.001 -25.156 1.00 57.04 1331 ASN B C 1
ATOM 4861 O O . ASN B 1 174 ? -37.840 -11.718 -26.096 1.00 64.42 1331 ASN B O 1
ATOM 4866 N N . ILE B 1 175 ? -39.109 -11.347 -24.290 1.00 56.62 1332 ILE B N 1
ATOM 4867 C CA . ILE B 1 175 ? -39.863 -12.586 -24.439 1.00 58.42 1332 ILE B CA 1
ATOM 4868 C C . ILE B 1 175 ? -41.031 -12.351 -25.406 1.00 53.73 1332 ILE B C 1
ATOM 4869 O O . ILE B 1 175 ? -41.809 -11.401 -25.264 1.00 51.05 1332 ILE B O 1
ATOM 4874 N N . ASP B 1 176 ? -41.138 -13.192 -26.423 1.00 54.04 1333 ASP B N 1
ATOM 4875 C CA . ASP B 1 176 ? -42.088 -12.873 -27.497 1.00 56.27 1333 ASP B CA 1
ATOM 4876 C C . ASP B 1 176 ? -43.498 -13.457 -27.338 1.00 50.00 1333 ASP B C 1
ATOM 4877 O O . ASP B 1 176 ? -43.729 -14.646 -27.550 1.00 53.48 1333 ASP B O 1
ATOM 4882 N N . LEU B 1 177 ? -44.435 -12.593 -26.966 1.00 41.90 1334 LEU B N 1
ATOM 4883 C CA . LEU B 1 177 ? -45.829 -12.975 -26.900 1.00 50.89 1334 LEU B CA 1
ATOM 4884 C C . LEU B 1 177 ? -46.446 -12.666 -28.258 1.00 59.35 1334 LEU B C 1
ATOM 4885 O O . LEU B 1 177 ? -47.389 -11.863 -28.376 1.00 67.35 1334 LEU B O 1
ATOM 4890 N N . SER B 1 178 ? -45.902 -13.300 -29.292 1.00 52.56 1335 SER B N 1
ATOM 4891 C CA . SER B 1 178 ? -46.316 -12.997 -30.646 1.00 53.07 1335 SER B CA 1
ATOM 4892 C C . SER B 1 178 ? -47.480 -13.876 -31.065 1.00 50.19 1335 SER B C 1
ATOM 4893 O O . SER B 1 178 ? -48.395 -13.398 -31.729 1.00 47.81 1335 SER B O 1
ATOM 4896 N N . ASP B 1 179 ? -47.454 -15.142 -30.649 1.00 52.36 1336 ASP B N 1
ATOM 4897 C CA . ASP B 1 179 ? -48.452 -16.114 -31.088 1.00 61.74 1336 ASP B CA 1
ATOM 4898 C C . ASP B 1 179 ? -49.824 -15.795 -30.501 1.00 65.02 1336 ASP B C 1
ATOM 4899 O O . ASP B 1 179 ? -50.071 -16.059 -29.324 1.00 70.56 1336 ASP B O 1
ATOM 4904 N N . ALA B 1 180 ? -50.724 -15.263 -31.319 1.00 58.53 1337 ALA B N 1
ATOM 4905 C CA . ALA B 1 180 ? -52.016 -14.804 -30.821 1.00 64.65 1337 ALA B CA 1
ATOM 4906 C C . ALA B 1 180 ? -52.876 -15.893 -30.180 1.00 65.11 1337 ALA B C 1
ATOM 4907 O O . ALA B 1 180 ? -53.499 -15.657 -29.145 1.00 63.01 1337 ALA B O 1
ATOM 4909 N N . LYS B 1 181 ? -52.920 -17.078 -30.781 1.00 64.55 1338 LYS B N 1
ATOM 4910 C CA . LYS B 1 181 ? -53.738 -18.152 -30.225 1.00 74.44 1338 LYS B CA 1
ATOM 4911 C C . LYS B 1 181 ? -53.266 -18.593 -28.838 1.00 78.47 1338 LYS B C 1
ATOM 4912 O O . LYS B 1 181 ? -54.075 -18.788 -27.931 1.00 81.75 1338 LYS B O 1
ATOM 4918 N N . ARG B 1 182 ? -51.954 -18.745 -28.681 1.00 81.82 1339 ARG B N 1
ATOM 4919 C CA . ARG B 1 182 ? -51.362 -19.140 -27.404 1.00 77.98 1339 ARG B CA 1
ATOM 4920 C C . ARG B 1 182 ? -51.550 -18.091 -26.310 1.00 61.84 1339 ARG B C 1
ATOM 4921 O O . ARG B 1 182 ? -51.817 -18.416 -25.153 1.00 57.42 1339 ARG B O 1
ATOM 4929 N N . TRP B 1 183 ? -51.395 -16.831 -26.698 1.00 50.65 1340 TRP B N 1
ATOM 4930 C CA . TRP B 1 183 ? -51.450 -15.689 -25.778 1.00 54.98 1340 TRP B CA 1
ATOM 4931 C C . TRP B 1 183 ? -52.745 -14.900 -25.957 1.00 57.35 1340 TRP B C 1
ATOM 4932 O O . TRP B 1 183 ? -52.782 -13.686 -25.724 1.00 53.80 1340 TRP B O 1
ATOM 4943 N N . LYS B 1 184 ? -53.805 -15.610 -26.350 1.00 63.00 1341 LYS B N 1
ATOM 4944 C CA . LYS B 1 184 ? -55.059 -14.975 -26.766 1.00 64.18 1341 LYS B CA 1
ATOM 4945 C C . LYS B 1 184 ? -55.631 -13.986 -25.745 1.00 58.33 1341 LYS B C 1
ATOM 4946 O O . LYS B 1 184 ? -55.800 -12.803 -26.046 1.00 60.84 1341 LYS B O 1
ATOM 4952 N N . PRO B 1 185 ? -55.902 -14.456 -24.519 1.00 53.94 1342 PRO B N 1
ATOM 4953 C CA . PRO B 1 185 ? -56.528 -13.546 -23.539 1.00 55.41 1342 PRO B CA 1
ATOM 4954 C C . PRO B 1 185 ? -55.608 -12.375 -23.164 1.00 52.80 1342 PRO B C 1
ATOM 4955 O O . PRO B 1 185 ? -56.056 -11.228 -23.104 1.00 59.24 1342 PRO B O 1
ATOM 4959 N N . GLN B 1 186 ? -54.338 -12.674 -22.912 1.00 47.27 1343 GLN B N 1
ATOM 4960 C CA . GLN B 1 186 ? -53.328 -11.630 -22.689 1.00 46.03 1343 GLN B CA 1
ATOM 4961 C C . GLN B 1 186 ? -53.413 -10.512 -23.742 1.00 49.65 1343 GLN B C 1
ATOM 4962 O O . GLN B 1 186 ? -53.480 -9.337 -23.387 1.00 50.16 1343 GLN B O 1
ATOM 4968 N N . LEU B 1 187 ? -53.411 -10.870 -25.028 1.00 45.78 1344 LEU B N 1
ATOM 4969 C CA . LEU B 1 187 ? -53.429 -9.861 -26.092 1.00 51.01 1344 LEU B CA 1
ATOM 4970 C C . LEU B 1 187 ? -54.769 -9.163 -26.206 1.00 52.53 1344 LEU B C 1
ATOM 4971 O O . LEU B 1 187 ? -54.830 -7.941 -26.399 1.00 54.39 1344 LEU B O 1
ATOM 4976 N N . GLN B 1 188 ? -55.839 -9.938 -26.108 1.00 47.52 1345 GLN B N 1
ATOM 4977 C CA . GLN B 1 188 ? -57.185 -9.368 -26.137 1.00 56.65 1345 GLN B CA 1
ATOM 4978 C C . GLN B 1 188 ? -57.346 -8.222 -25.129 1.00 57.90 1345 GLN B C 1
ATOM 4979 O O . GLN B 1 188 ? -57.946 -7.193 -25.438 1.00 59.91 1345 GLN B O 1
ATOM 4985 N N . GLU B 1 189 ? -56.774 -8.397 -23.947 1.00 47.83 1346 GLU B N 1
ATOM 4986 C CA . GLU B 1 189 ? -56.805 -7.375 -22.915 1.00 54.67 1346 GLU B CA 1
ATOM 4987 C C . GLU B 1 189 ? -56.351 -5.992 -23.398 1.00 46.90 1346 GLU B C 1
ATOM 4988 O O . GLU B 1 189 ? -56.996 -4.988 -23.126 1.00 56.47 1346 GLU B O 1
ATOM 4994 N N . LEU B 1 190 ? -55.257 -5.940 -24.140 1.00 47.69 1347 LEU B N 1
ATOM 4995 C CA . LEU B 1 190 ? -54.706 -4.657 -24.598 1.00 45.26 1347 LEU B CA 1
ATOM 4996 C C . LEU B 1 190 ? -55.548 -3.917 -25.669 1.00 50.70 1347 LEU B C 1
ATOM 4997 O O . LEU B 1 190 ? -55.233 -2.771 -26.016 1.00 48.04 1347 LEU B O 1
ATOM 5002 N N . LEU B 1 191 ? -56.595 -4.575 -26.178 1.00 49.77 1348 LEU B N 1
ATOM 5003 C CA . LEU B 1 191 ? -57.573 -3.926 -27.048 1.00 53.56 1348 LEU B CA 1
ATOM 5004 C C . LEU B 1 191 ? -58.300 -2.806 -26.318 1.00 57.80 1348 LEU B C 1
ATOM 5005 O O . LEU B 1 191 ? -58.772 -1.862 -26.966 1.00 58.22 1348 LEU B O 1
ATOM 5010 N N . LYS B 1 192 ? -58.382 -2.919 -24.983 1.00 55.35 1349 LYS B N 1
ATOM 5011 C CA . LYS B 1 192 ? -59.105 -1.954 -24.142 1.00 49.22 1349 LYS B CA 1
ATOM 5012 C C . LYS B 1 192 ? -58.372 -0.616 -24.017 1.00 48.49 1349 LYS B C 1
ATOM 5013 O O . LYS B 1 192 ? -58.841 0.307 -23.362 1.00 58.61 1349 LYS B O 1
ATOM 5019 N N . LEU B 1 193 ? -57.229 -0.508 -24.675 1.00 47.38 1350 LEU B N 1
ATOM 5020 C CA . LEU B 1 193 ? -56.413 0.698 -24.610 1.00 46.69 1350 LEU B CA 1
ATOM 5021 C C . LEU B 1 193 ? -56.835 1.734 -25.652 1.00 47.24 1350 LEU B C 1
ATOM 5022 O O . LEU B 1 193 ? -57.351 1.381 -26.712 1.00 61.13 1350 LEU B O 1
ATOM 5027 N N . PRO B 1 194 ? -56.591 3.021 -25.349 1.00 50.55 1351 PRO B N 1
ATOM 5028 C CA . PRO B 1 194 ? -56.766 4.075 -26.361 1.00 51.78 1351 PRO B CA 1
ATOM 5029 C C . PRO B 1 194 ? -56.003 3.657 -27.615 1.00 56.15 1351 PRO B C 1
ATOM 5030 O O . PRO B 1 194 ? -54.934 3.017 -27.506 1.00 61.40 1351 PRO B O 1
ATOM 5034 N N . ALA B 1 195 ? -56.529 4.034 -28.780 1.00 61.08 1352 ALA B N 1
ATOM 5035 C CA . ALA B 1 195 ? -56.026 3.533 -30.070 1.00 58.98 1352 ALA B CA 1
ATOM 5036 C C . ALA B 1 195 ? -54.532 3.748 -30.301 1.00 53.36 1352 ALA B C 1
ATOM 5037 O O . ALA B 1 195 ? -53.859 2.860 -30.832 1.00 58.22 1352 ALA B O 1
ATOM 5039 N N . PHE B 1 196 ? -54.025 4.920 -29.913 1.00 47.30 1353 PHE B N 1
ATOM 5040 C CA . PHE B 1 196 ? -52.642 5.285 -30.211 1.00 52.96 1353 PHE B CA 1
ATOM 5041 C C . PHE B 1 196 ? -51.635 4.503 -29.378 1.00 53.55 1353 PHE B C 1
ATOM 5042 O O . PHE B 1 196 ? -50.440 4.543 -29.669 1.00 55.53 1353 PHE B O 1
ATOM 5050 N N . MET B 1 197 ? -52.117 3.804 -28.346 1.00 46.04 1354 MET B N 1
ATOM 5051 C CA . MET B 1 197 ? -51.248 2.949 -27.526 1.00 47.09 1354 MET B CA 1
ATOM 5052 C C . MET B 1 197 ? -51.344 1.478 -27.937 1.00 48.96 1354 MET B C 1
ATOM 5053 O O . MET B 1 197 ? -50.597 0.630 -27.442 1.00 48.36 1354 MET B O 1
ATOM 5058 N N . ARG B 1 198 ? -52.265 1.162 -28.834 1.00 46.96 1355 ARG B N 1
ATOM 5059 C CA . ARG B 1 198 ? -52.460 -0.232 -29.177 1.00 43.55 1355 ARG B CA 1
ATOM 5060 C C . ARG B 1 198 ? -51.358 -0.866 -30.038 1.00 47.57 1355 ARG B C 1
ATOM 5061 O O . ARG B 1 198 ? -50.588 -0.192 -30.754 1.00 46.68 1355 ARG B O 1
ATOM 5069 N N . VAL B 1 199 ? -51.260 -2.183 -29.940 1.00 44.88 1356 VAL B N 1
ATOM 5070 C CA . VAL B 1 199 ? -50.314 -2.923 -30.765 1.00 42.21 1356 VAL B CA 1
ATOM 5071 C C . VAL B 1 199 ? -50.615 -2.661 -32.243 1.00 43.65 1356 VAL B C 1
ATOM 5072 O O . VAL B 1 199 ? -49.747 -2.254 -33.004 1.00 58.32 1356 VAL B O 1
ATOM 5076 N N . THR B 1 200 ? -51.862 -2.902 -32.629 1.00 46.02 1357 THR B N 1
ATOM 5077 C CA . THR B 1 200 ? -52.317 -2.705 -33.994 1.00 46.94 1357 THR B CA 1
ATOM 5078 C C . THR B 1 200 ? -53.384 -1.609 -34.057 1.00 45.15 1357 THR B C 1
ATOM 5079 O O . THR B 1 200 ? -54.408 -1.672 -33.363 1.00 55.74 1357 THR B O 1
ATOM 5083 N N . SER B 1 201 ? -53.146 -0.602 -34.890 1.00 48.14 1358 SER B N 1
ATOM 5084 C CA . SER B 1 201 ? -54.123 0.469 -35.070 1.00 49.93 1358 SER B CA 1
ATOM 5085 C C . SER B 1 201 ? -53.940 1.148 -36.424 1.00 55.13 1358 SER B C 1
ATOM 5086 O O . SER B 1 201 ? -52.790 1.344 -36.884 1.00 46.76 1358 SER B O 1
ATOM 5089 N N . THR B 1 202 ? -55.059 1.509 -37.061 1.00 48.72 1359 THR B N 1
ATOM 5090 C CA . THR B 1 202 ? -54.976 2.143 -38.381 1.00 48.08 1359 THR B CA 1
ATOM 5091 C C . THR B 1 202 ? -54.100 3.383 -38.337 1.00 47.48 1359 THR B C 1
ATOM 5092 O O . THR B 1 202 ? -53.423 3.719 -39.313 1.00 61.54 1359 THR B O 1
ATOM 5096 N N . GLY B 1 203 ? -54.099 4.053 -37.194 1.00 47.23 1360 GLY B N 1
ATOM 5097 C CA . GLY B 1 203 ? -53.244 5.211 -37.025 1.00 46.71 1360 GLY B CA 1
ATOM 5098 C C . GLY B 1 203 ? -51.863 4.890 -36.470 1.00 49.60 1360 GLY B C 1
ATOM 5099 O O . GLY B 1 203 ? -51.158 5.805 -36.032 1.00 48.99 1360 GLY B O 1
ATOM 5100 N N . ASN B 1 204 ? -51.484 3.605 -36.486 1.00 47.20 1361 ASN B N 1
ATOM 5101 C CA . ASN B 1 204 ? -50.125 3.162 -36.101 1.00 45.10 1361 ASN B CA 1
ATOM 5102 C C . ASN B 1 204 ? -49.198 2.864 -37.329 1.00 47.13 1361 ASN B C 1
ATOM 5103 O O . ASN B 1 204 ? -49.305 1.824 -37.987 1.00 44.85 1361 ASN B O 1
ATOM 5108 N N . MET B 1 205 ? -48.279 3.768 -37.623 1.00 46.25 1362 MET B N 1
ATOM 5109 C CA . MET B 1 205 ? -47.338 3.519 -38.685 1.00 49.54 1362 MET B CA 1
ATOM 5110 C C . MET B 1 205 ? -46.841 2.074 -38.744 1.00 50.35 1362 MET B C 1
ATOM 5111 O O . MET B 1 205 ? -46.613 1.532 -39.826 1.00 49.32 1362 MET B O 1
ATOM 5116 N N . LEU B 1 206 ? -46.641 1.459 -37.578 1.00 47.94 1363 LEU B N 1
ATOM 5117 C CA . LEU B 1 206 ? -46.056 0.114 -37.528 1.00 45.64 1363 LEU B CA 1
ATOM 5118 C C . LEU B 1 206 ? -47.080 -0.949 -37.954 1.00 46.75 1363 LEU B C 1
ATOM 5119 O O . LEU B 1 206 ? -46.721 -2.092 -38.268 1.00 42.68 1363 LEU B O 1
ATOM 5124 N N . SER B 1 207 ? -48.355 -0.563 -37.993 1.00 48.03 1364 SER B N 1
ATOM 5125 C CA . SER B 1 207 ? -49.394 -1.468 -38.480 1.00 53.01 1364 SER B CA 1
ATOM 5126 C C . SER B 1 207 ? -49.396 -1.498 -40.028 1.00 59.42 1364 SER B C 1
ATOM 5127 O O . SER B 1 207 ? -50.035 -2.355 -40.647 1.00 52.61 1364 SER B O 1
ATOM 5130 N N . HIS B 1 208 ? -48.641 -0.582 -40.645 1.00 58.09 1365 HIS B N 1
ATOM 5131 C CA . HIS B 1 208 ? -48.582 -0.475 -42.101 1.00 51.12 1365 HIS B CA 1
ATOM 5132 C C . HIS B 1 208 ? -47.299 -1.071 -42.692 1.00 57.21 1365 HIS B C 1
ATOM 5133 O O . HIS B 1 208 ? -46.902 -0.760 -43.819 1.00 51.13 1365 HIS B O 1
ATOM 5140 N N . VAL B 1 209 ? -46.654 -1.942 -41.930 1.00 61.07 1366 VAL B N 1
ATOM 5141 C CA . VAL B 1 209 ? -45.410 -2.553 -42.377 1.00 66.06 1366 VAL B CA 1
ATOM 5142 C C . VAL B 1 209 ? -45.666 -3.754 -43.293 1.00 64.29 1366 VAL B C 1
ATOM 5143 O O . VAL B 1 209 ? -44.866 -4.065 -44.188 1.00 68.35 1366 VAL B O 1
ATOM 5147 N N . GLY B 1 210 ? -46.794 -4.416 -43.083 1.00 54.99 1367 GLY B N 1
ATOM 5148 C CA . GLY B 1 210 ? -47.162 -5.555 -43.911 1.00 54.16 1367 GLY B CA 1
ATOM 5149 C C . GLY B 1 210 ? -46.457 -6.835 -43.513 1.00 58.61 1367 GLY B C 1
ATOM 5150 O O . GLY B 1 210 ? -46.656 -7.882 -44.131 1.00 69.01 1367 GLY B O 1
ATOM 5151 N N . HIS B 1 211 ? -45.616 -6.743 -42.487 1.00 54.98 1368 HIS B N 1
ATOM 5152 C CA . HIS B 1 211 ? -45.080 -7.945 -41.855 1.00 64.68 1368 HIS B CA 1
ATOM 5153 C C . HIS B 1 211 ? -44.724 -7.733 -40.383 1.00 56.03 1368 HIS B C 1
ATOM 5154 O O . HIS B 1 211 ? -44.778 -6.610 -39.860 1.00 51.93 1368 HIS B O 1
ATOM 5161 N N . THR B 1 212 ? -44.360 -8.820 -39.717 1.00 52.50 1369 THR B N 1
ATOM 5162 C CA . THR B 1 212 ? -44.140 -8.779 -38.282 1.00 47.21 1369 THR B CA 1
ATOM 5163 C C . THR B 1 212 ? -42.714 -8.383 -37.934 1.00 52.10 1369 THR B C 1
ATOM 5164 O O . THR B 1 212 ? -41.761 -9.066 -38.330 1.00 53.89 1369 THR B O 1
ATOM 5168 N N . ILE B 1 213 ? -42.575 -7.282 -37.193 1.00 49.66 1370 ILE B N 1
ATOM 5169 C CA . ILE B 1 213 ? -41.314 -6.951 -36.524 1.00 50.42 1370 ILE B CA 1
ATOM 5170 C C . ILE B 1 213 ? -41.441 -7.283 -35.030 1.00 49.65 1370 ILE B C 1
ATOM 5171 O O . ILE B 1 213 ? -41.988 -6.494 -34.242 1.00 49.06 1370 ILE B O 1
ATOM 5176 N N . LEU B 1 214 ? -40.966 -8.467 -34.645 1.00 46.26 1371 LEU B N 1
ATOM 5177 C CA . LEU B 1 214 ? -41.104 -8.926 -33.259 1.00 45.52 1371 LEU B CA 1
ATOM 5178 C C . LEU B 1 214 ? -40.641 -7.884 -32.236 1.00 44.80 1371 LEU B C 1
ATOM 5179 O O . LEU B 1 214 ? -39.506 -7.408 -32.295 1.00 40.95 1371 LEU B O 1
ATOM 5184 N N . GLY B 1 215 ? -41.524 -7.514 -31.308 1.00 50.44 1372 GLY B N 1
ATOM 5185 C CA . GLY B 1 215 ? -41.158 -6.563 -30.270 1.00 38.13 1372 GLY B CA 1
ATOM 5186 C C . GLY B 1 215 ? -41.524 -5.121 -30.593 1.00 42.77 1372 GLY B C 1
ATOM 5187 O O . GLY B 1 215 ? -41.602 -4.277 -29.684 1.00 40.59 1372 GLY B O 1
ATOM 5188 N N . MET B 1 216 ? -41.735 -4.833 -31.881 1.00 39.18 1373 MET B N 1
ATOM 5189 C CA . MET B 1 216 ? -42.195 -3.509 -32.294 1.00 43.14 1373 MET B CA 1
ATOM 5190 C C . MET B 1 216 ? -43.700 -3.501 -32.479 1.00 41.29 1373 MET B C 1
ATOM 5191 O O . MET B 1 216 ? -44.393 -2.748 -31.801 1.00 49.00 1373 MET B O 1
ATOM 5196 N N . ASN B 1 217 ? -44.199 -4.358 -33.368 1.00 39.33 1374 ASN B N 1
ATOM 5197 C CA . ASN B 1 217 ? -45.629 -4.465 -33.653 1.00 40.09 1374 ASN B CA 1
ATOM 5198 C C . ASN B 1 217 ? -46.134 -5.813 -33.164 1.00 44.15 1374 ASN B C 1
ATOM 5199 O O . ASN B 1 217 ? -47.180 -6.290 -33.590 1.00 43.29 1374 ASN B O 1
ATOM 5204 N N . THR B 1 218 ? -45.340 -6.428 -32.287 1.00 49.85 1375 THR B N 1
ATOM 5205 C CA . THR B 1 218 ? -45.808 -7.485 -31.386 1.00 47.19 1375 THR B CA 1
ATOM 5206 C C . THR B 1 218 ? -45.321 -7.181 -29.971 1.00 52.36 1375 THR B C 1
ATOM 5207 O O . THR B 1 218 ? -44.434 -6.349 -29.758 1.00 50.52 1375 THR B O 1
ATOM 5211 N N . VAL B 1 219 ? -45.891 -7.878 -29.005 1.00 48.75 1376 VAL B N 1
ATOM 5212 C CA . VAL B 1 219 ? -45.600 -7.601 -27.617 1.00 39.91 1376 VAL B CA 1
ATOM 5213 C C . VAL B 1 219 ? -44.424 -8.422 -27.122 1.00 43.16 1376 VAL B C 1
ATOM 5214 O O . VAL B 1 219 ? -44.335 -9.640 -27.366 1.00 45.47 1376 VAL B O 1
ATOM 5218 N N . GLN B 1 220 ? -43.526 -7.747 -26.412 1.00 38.99 1377 GLN B N 1
ATOM 5219 C CA . GLN B 1 220 ? -42.506 -8.426 -25.632 1.00 44.04 1377 GLN B CA 1
ATOM 5220 C C . GLN B 1 220 ? -42.739 -8.359 -24.103 1.00 47.04 1377 GLN B C 1
ATOM 5221 O O . GLN B 1 220 ? -43.233 -7.367 -23.547 1.00 39.66 1377 GLN B O 1
ATOM 5227 N N . LEU B 1 221 ? -42.372 -9.447 -23.441 1.00 50.03 1378 LEU B N 1
ATOM 5228 C CA . LEU B 1 221 ? -42.480 -9.562 -22.005 1.00 39.32 1378 LEU B CA 1
ATOM 5229 C C . LEU B 1 221 ? -41.098 -9.519 -21.351 1.00 47.70 1378 LEU B C 1
ATOM 5230 O O . LEU B 1 221 ? -40.117 -10.052 -21.881 1.00 45.30 1378 LEU B O 1
ATOM 5235 N N . TYR B 1 222 ? -41.021 -8.870 -20.197 1.00 54.14 1379 TYR B N 1
ATOM 5236 C CA . TYR B 1 222 ? -39.806 -8.857 -19.401 1.00 49.16 1379 TYR B CA 1
ATOM 5237 C C . TYR B 1 222 ? -40.094 -9.487 -18.042 1.00 47.26 1379 TYR B C 1
ATOM 5238 O O . TYR B 1 222 ? -41.025 -9.058 -17.362 1.00 57.78 1379 TYR B O 1
ATOM 5247 N N . MET B 1 223 ? -39.326 -10.513 -17.661 1.00 39.50 1380 MET B N 1
ATOM 5248 C CA . MET B 1 223 ? -39.343 -11.074 -16.286 1.00 42.53 1380 MET B CA 1
ATOM 5249 C C . MET B 1 223 ? -38.083 -10.637 -15.554 1.00 46.82 1380 MET B C 1
ATOM 5250 O O . MET B 1 223 ? -36.955 -11.012 -15.942 1.00 46.90 1380 MET B O 1
ATOM 5255 N N . LYS B 1 224 ? -38.252 -9.797 -14.535 1.00 39.81 1381 LYS B N 1
ATOM 5256 C CA . LYS B 1 224 ? -37.070 -9.226 -13.885 1.00 44.05 1381 LYS B CA 1
ATOM 5257 C C . LYS B 1 224 ? -36.885 -9.675 -12.443 1.00 44.82 1381 LYS B C 1
ATOM 5258 O O . LYS B 1 224 ? -37.839 -10.135 -11.790 1.00 41.08 1381 LYS B O 1
ATOM 5264 N N . VAL B 1 225 ? -35.646 -9.547 -11.963 1.00 48.60 1382 VAL B N 1
ATOM 5265 C CA . VAL B 1 225 ? -35.370 -9.556 -10.523 1.00 49.56 1382 VAL B CA 1
ATOM 5266 C C . VAL B 1 225 ? -34.699 -8.225 -10.164 1.00 53.02 1382 VAL B C 1
ATOM 5267 O O . VAL B 1 225 ? -34.254 -7.493 -11.048 1.00 47.16 1382 VAL B O 1
ATOM 5271 N N . PRO B 1 226 ? -34.605 -7.912 -8.860 1.00 49.72 1383 PRO B N 1
ATOM 5272 C CA . PRO B 1 226 ? -34.018 -6.606 -8.535 1.00 44.46 1383 PRO B CA 1
ATOM 5273 C C . PRO B 1 226 ? -32.623 -6.495 -9.159 1.00 44.13 1383 PRO B C 1
ATOM 5274 O O . PRO B 1 226 ? -31.895 -7.491 -9.201 1.00 41.12 1383 PRO B O 1
ATOM 5278 N N . GLY B 1 227 ? -32.255 -5.315 -9.652 1.00 46.30 1384 GLY B N 1
ATOM 5279 C CA . GLY B 1 227 ? -30.969 -5.143 -10.330 1.00 41.83 1384 GLY B CA 1
ATOM 5280 C C . GLY B 1 227 ? -31.001 -5.425 -11.838 1.00 41.86 1384 GLY B C 1
ATOM 5281 O O . GLY B 1 227 ? -30.062 -5.082 -12.527 1.00 49.27 1384 GLY B O 1
ATOM 5282 N N . SER B 1 228 ? -32.069 -6.054 -12.334 1.00 39.38 1385 SER B N 1
ATOM 5283 C CA . SER B 1 228 ? -32.247 -6.389 -13.753 1.00 38.96 1385 SER B CA 1
ATOM 5284 C C . SER B 1 228 ? -32.268 -5.133 -14.629 1.00 38.41 1385 SER B C 1
ATOM 5285 O O . SER B 1 228 ? -33.146 -4.270 -14.495 1.00 38.22 1385 SER B O 1
ATOM 5288 N N . ARG B 1 229 ? -31.340 -5.070 -15.570 1.00 38.24 1386 ARG B N 1
ATOM 5289 C CA . ARG B 1 229 ? -31.058 -3.832 -16.295 1.00 37.87 1386 ARG B CA 1
ATOM 5290 C C . ARG B 1 229 ? -31.257 -3.858 -17.816 1.00 37.47 1386 ARG B C 1
ATOM 5291 O O . ARG B 1 229 ? -30.833 -4.794 -18.492 1.00 41.44 1386 ARG B O 1
ATOM 5299 N N . THR B 1 230 ? -31.894 -2.822 -18.350 1.00 40.88 1387 THR B N 1
ATOM 5300 C CA . THR B 1 230 ? -31.916 -2.630 -19.791 1.00 37.86 1387 THR B CA 1
ATOM 5301 C C . THR B 1 230 ? -31.098 -1.398 -20.012 1.00 40.74 1387 THR B C 1
ATOM 5302 O O . THR B 1 230 ? -31.492 -0.301 -19.558 1.00 43.61 1387 THR B O 1
ATOM 5306 N N . PRO B 1 231 ? -29.938 -1.578 -20.679 1.00 36.88 1388 PRO B N 1
ATOM 5307 C CA . PRO B 1 231 ? -28.911 -0.526 -20.785 1.00 37.71 1388 PRO B CA 1
ATOM 5308 C C . PRO B 1 231 ? -29.290 0.570 -21.790 1.00 36.80 1388 PRO B C 1
ATOM 5309 O O . PRO B 1 231 ? -30.330 0.460 -22.437 1.00 36.54 1388 PRO B O 1
ATOM 5313 N N . GLY B 1 232 ? -28.446 1.596 -21.909 1.00 37.00 1389 GLY B N 1
ATOM 5314 C CA . GLY B 1 232 ? -28.751 2.792 -22.685 1.00 38.44 1389 GLY B CA 1
ATOM 5315 C C . GLY B 1 232 ? -29.175 2.485 -24.112 1.00 46.83 1389 GLY B C 1
ATOM 5316 O O . GLY B 1 232 ? -28.562 1.640 -24.763 1.00 46.24 1389 GLY B O 1
ATOM 5317 N N . HIS B 1 233 ? -30.229 3.146 -24.602 1.00 46.75 1390 HIS B N 1
ATOM 5318 C CA . HIS B 1 233 ? -30.583 3.042 -26.024 1.00 36.43 1390 HIS B CA 1
ATOM 5319 C C . HIS B 1 233 ? -31.694 4.009 -26.456 1.00 42.91 1390 HIS B C 1
ATOM 5320 O O . HIS B 1 233 ? -32.288 4.723 -25.626 1.00 49.19 1390 HIS B O 1
ATOM 5327 N N . GLN B 1 234 ? -31.891 4.077 -27.780 1.00 41.75 1391 GLN B N 1
ATOM 5328 C CA . GLN B 1 234 ? -33.065 4.681 -28.398 1.00 36.54 1391 GLN B CA 1
ATOM 5329 C C . GLN B 1 234 ? -33.801 3.536 -29.065 1.00 36.38 1391 GLN B C 1
ATOM 5330 O O . GLN B 1 234 ? -33.197 2.499 -29.355 1.00 36.25 1391 GLN B O 1
ATOM 5336 N N . GLU B 1 235 ? -35.103 3.683 -29.274 1.00 40.35 1392 GLU B N 1
ATOM 5337 C CA . GLU B 1 235 ? -35.842 2.604 -29.904 1.00 40.67 1392 GLU B CA 1
ATOM 5338 C C . GLU B 1 235 ? -35.366 2.435 -31.335 1.00 39.14 1392 GLU B C 1
ATOM 5339 O O . GLU B 1 235 ? -34.787 3.354 -31.917 1.00 40.37 1392 GLU B O 1
ATOM 5345 N N . ASN B 1 236 ? -35.617 1.255 -31.889 1.00 36.51 1393 ASN B N 1
ATOM 5346 C CA . ASN B 1 236 ? -35.349 1.013 -33.288 1.00 36.67 1393 ASN B CA 1
ATOM 5347 C C . ASN B 1 236 ? -36.021 2.089 -34.114 1.00 36.97 1393 ASN B C 1
ATOM 5348 O O . ASN B 1 236 ? -37.229 2.306 -33.973 1.00 37.15 1393 ASN B O 1
ATOM 5353 N N . ASN B 1 237 ? -35.223 2.798 -34.915 1.00 37.11 1394 ASN B N 1
ATOM 5354 C CA . ASN B 1 237 ? -35.732 3.878 -35.758 1.00 37.51 1394 ASN B CA 1
ATOM 5355 C C . ASN B 1 237 ? -36.489 4.995 -35.022 1.00 46.34 1394 ASN B C 1
ATOM 5356 O O . ASN B 1 237 ? -37.284 5.716 -35.634 1.00 38.11 1394 ASN B O 1
ATOM 5361 N N . ASN B 1 238 ? -36.240 5.125 -33.715 1.00 37.41 1395 ASN B N 1
ATOM 5362 C CA . ASN B 1 238 ? -36.767 6.235 -32.932 1.00 37.63 1395 ASN B CA 1
ATOM 5363 C C . ASN B 1 238 ? -38.275 6.189 -32.755 1.00 40.47 1395 ASN B C 1
ATOM 5364 O O . ASN B 1 238 ? -38.932 7.218 -32.545 1.00 41.69 1395 ASN B O 1
ATOM 5369 N N . PHE B 1 239 ? -38.826 4.985 -32.834 1.00 38.24 1396 PHE B N 1
ATOM 5370 C CA . PHE B 1 239 ? -40.256 4.807 -32.598 1.00 40.04 1396 PHE B CA 1
ATOM 5371 C C . PHE B 1 239 ? -40.647 4.863 -31.130 1.00 39.95 1396 PHE B C 1
ATOM 5372 O O . PHE B 1 239 ? -39.930 4.390 -30.256 1.00 47.03 1396 PHE B O 1
ATOM 5380 N N . CYS B 1 240 ? -41.800 5.451 -30.866 1.00 38.47 1397 CYS B N 1
ATOM 5381 C CA . CYS B 1 240 ? -42.348 5.469 -29.506 1.00 45.87 1397 CYS B CA 1
ATOM 5382 C C . CYS B 1 240 ? -42.407 4.075 -28.856 1.00 41.85 1397 CYS B C 1
ATOM 5383 O O . CYS B 1 240 ? -42.479 3.032 -29.523 1.00 38.10 1397 CYS B O 1
ATOM 5386 N N . SER B 1 241 ? -42.378 4.065 -27.536 1.00 47.94 1398 SER B N 1
ATOM 5387 C CA . SER B 1 241 ? -42.453 2.812 -26.812 1.00 44.33 1398 SER B CA 1
ATOM 5388 C C . SER B 1 241 ? -43.538 2.964 -25.772 1.00 41.66 1398 SER B C 1
ATOM 5389 O O . SER B 1 241 ? -43.712 4.047 -25.228 1.00 45.68 1398 SER B O 1
ATOM 5392 N N . VAL B 1 242 ? -44.277 1.887 -25.521 1.00 41.81 1399 VAL B N 1
ATOM 5393 C CA . VAL B 1 242 ? -45.295 1.804 -24.462 1.00 44.12 1399 VAL B CA 1
ATOM 5394 C C . VAL B 1 242 ? -44.979 0.629 -23.544 1.00 49.42 1399 VAL B C 1
ATOM 5395 O O . VAL B 1 242 ? -44.931 -0.531 -23.988 1.00 54.96 1399 VAL B O 1
ATOM 5399 N N . ASN B 1 243 ? -44.748 0.922 -22.273 1.00 38.73 1400 ASN B N 1
ATOM 5400 C CA . ASN B 1 243 ? -44.328 -0.114 -21.338 1.00 38.58 1400 ASN B CA 1
ATOM 5401 C C . ASN B 1 243 ? -45.283 -0.184 -20.142 1.00 39.13 1400 ASN B C 1
ATOM 5402 O O . ASN B 1 243 ? -45.537 0.833 -19.482 1.00 39.39 1400 ASN B O 1
ATOM 5407 N N . ILE B 1 244 ? -45.841 -1.356 -19.858 1.00 39.41 1401 ILE B N 1
ATOM 5408 C CA . ILE B 1 244 ? -46.599 -1.497 -18.607 1.00 39.97 1401 ILE B CA 1
ATOM 5409 C C . ILE B 1 244 ? -45.901 -2.413 -17.592 1.00 41.65 1401 ILE B C 1
ATOM 5410 O O . ILE B 1 244 ? -45.450 -3.530 -17.920 1.00 39.65 1401 ILE B O 1
ATOM 5415 N N . ASN B 1 245 ? -45.813 -1.911 -16.359 1.00 44.46 1402 ASN B N 1
ATOM 5416 C CA . ASN B 1 245 ? -45.336 -2.693 -15.234 1.00 40.10 1402 ASN B CA 1
ATOM 5417 C C . ASN B 1 245 ? -46.457 -3.563 -14.659 1.00 45.08 1402 ASN B C 1
ATOM 5418 O O . ASN B 1 245 ? -47.479 -3.054 -14.130 1.00 41.44 1402 ASN B O 1
ATOM 5423 N N . ILE B 1 246 ? -46.283 -4.876 -14.759 1.00 45.62 1403 ILE B N 1
ATOM 5424 C CA . ILE B 1 246 ? -47.286 -5.816 -14.273 1.00 47.92 1403 ILE B CA 1
ATOM 5425 C C . ILE B 1 246 ? -47.176 -6.031 -12.766 1.00 50.22 1403 ILE B C 1
ATOM 5426 O O . ILE B 1 246 ? -48.127 -6.476 -12.124 1.00 52.63 1403 ILE B O 1
ATOM 5431 N N . GLY B 1 247 ? -46.013 -5.713 -12.208 1.00 52.17 1404 GLY B N 1
ATOM 5432 C CA . GLY B 1 247 ? -45.785 -5.867 -10.783 1.00 56.22 1404 GLY B CA 1
ATOM 5433 C C . GLY B 1 247 ? -45.100 -7.175 -10.440 1.00 52.64 1404 GLY B C 1
ATOM 5434 O O . GLY B 1 247 ? -44.705 -7.930 -11.328 1.00 71.48 1404 GLY B O 1
ATOM 5435 N N . PRO B 1 248 ? -44.959 -7.444 -9.146 1.00 52.45 1405 PRO B N 1
ATOM 5436 C CA . PRO B 1 248 ? -45.449 -6.530 -8.109 1.00 43.25 1405 PRO B CA 1
ATOM 5437 C C . PRO B 1 248 ? -44.386 -5.526 -7.674 1.00 45.11 1405 PRO B C 1
ATOM 5438 O O . PRO B 1 248 ? -44.687 -4.603 -6.918 1.00 49.51 1405 PRO B O 1
ATOM 5442 N N . GLY B 1 249 ? -43.159 -5.707 -8.149 1.00 42.14 1406 GLY B N 1
ATOM 5443 C CA . GLY B 1 249 ? -42.072 -4.806 -7.815 1.00 41.76 1406 GLY B CA 1
ATOM 5444 C C . GLY B 1 249 ? -42.082 -3.553 -8.669 1.00 41.22 1406 GLY B C 1
ATOM 5445 O O . GLY B 1 249 ? -42.894 -3.425 -9.585 1.00 41.81 1406 GLY B O 1
ATOM 5446 N N . ASP B 1 250 ? -41.178 -2.627 -8.369 1.00 40.98 1407 ASP B N 1
ATOM 5447 C CA . ASP B 1 250 ? -41.081 -1.381 -9.123 1.00 42.85 1407 ASP B CA 1
ATOM 5448 C C . ASP B 1 250 ? -39.920 -1.364 -10.122 1.00 45.57 1407 ASP B C 1
ATOM 5449 O O . ASP B 1 250 ? -39.025 -2.216 -10.094 1.00 40.59 1407 ASP B O 1
ATOM 5454 N N . CYS B 1 251 ? -39.938 -0.363 -10.995 1.00 40.24 1408 CYS B N 1
ATOM 5455 C CA . CYS B 1 251 ? -38.849 -0.127 -11.948 1.00 39.06 1408 CYS B CA 1
ATOM 5456 C C . CYS B 1 251 ? -38.438 1.321 -11.871 1.00 39.10 1408 CYS B C 1
ATOM 5457 O O . CYS B 1 251 ? -39.240 2.215 -11.595 1.00 45.82 1408 CYS B O 1
ATOM 5460 N N . GLU B 1 252 ? -37.162 1.553 -12.081 1.00 38.88 1409 GLU B N 1
ATOM 5461 C CA . GLU B 1 252 ? -36.655 2.892 -12.033 1.00 39.00 1409 GLU B CA 1
ATOM 5462 C C . GLU B 1 252 ? -36.187 3.219 -13.450 1.00 45.58 1409 GLU B C 1
ATOM 5463 O O . GLU B 1 252 ? -35.459 2.435 -14.074 1.00 45.89 1409 GLU B O 1
ATOM 5469 N N . TRP B 1 253 ? -36.596 4.379 -13.936 1.00 44.35 1410 TRP B N 1
ATOM 5470 C CA . TRP B 1 253 ? -36.293 4.837 -15.265 1.00 38.28 1410 TRP B CA 1
ATOM 5471 C C . TRP B 1 253 ? -35.366 6.054 -15.280 1.00 42.48 1410 TRP B C 1
ATOM 5472 O O . TRP B 1 253 ? -35.401 6.857 -14.397 1.00 46.07 1410 TRP B O 1
ATOM 5483 N N . PHE B 1 254 ? -34.529 6.153 -16.303 1.00 40.01 1411 PHE B N 1
ATOM 5484 C CA . PHE B 1 254 ? -33.710 7.306 -16.565 1.00 38.50 1411 PHE B CA 1
ATOM 5485 C C . PHE B 1 254 ? -33.914 7.656 -18.010 1.00 39.91 1411 PHE B C 1
ATOM 5486 O O . PHE B 1 254 ? -34.173 6.808 -18.791 1.00 45.92 1411 PHE B O 1
ATOM 5494 N N . ALA B 1 255 ? -33.822 8.915 -18.370 1.00 38.62 1412 ALA B N 1
ATOM 5495 C CA . ALA B 1 255 ? -34.118 9.279 -19.724 1.00 38.51 1412 ALA B CA 1
ATOM 5496 C C . ALA B 1 255 ? -33.587 10.638 -20.080 1.00 42.34 1412 ALA B C 1
ATOM 5497 O O . ALA B 1 255 ? -33.467 11.466 -19.243 1.00 46.38 1412 ALA B O 1
ATOM 5499 N N . VAL B 1 256 ? -33.268 10.840 -21.350 1.00 46.35 1413 VAL B N 1
ATOM 5500 C CA . VAL B 1 256 ? -32.800 12.137 -21.856 1.00 39.46 1413 VAL B CA 1
ATOM 5501 C C . VAL B 1 256 ? -33.548 12.473 -23.130 1.00 45.25 1413 VAL B C 1
ATOM 5502 O O . VAL B 1 256 ? -34.026 11.581 -23.846 1.00 50.78 1413 VAL B O 1
ATOM 5506 N N . HIS B 1 257 ? -33.656 13.760 -23.423 1.00 48.40 1414 HIS B N 1
ATOM 5507 C CA . HIS B 1 257 ? -34.348 14.199 -24.643 1.00 48.77 1414 HIS B CA 1
ATOM 5508 C C . HIS B 1 257 ? -33.489 13.917 -25.912 1.00 50.99 1414 HIS B C 1
ATOM 5509 O O . HIS B 1 257 ? -32.276 14.160 -25.910 1.00 54.49 1414 HIS B O 1
ATOM 5516 N N . GLU B 1 258 ? -34.120 13.384 -26.957 1.00 48.06 1415 GLU B N 1
ATOM 5517 C CA . GLU B 1 258 ? -33.491 13.138 -28.254 1.00 39.65 1415 GLU B CA 1
ATOM 5518 C C . GLU B 1 258 ? -32.424 14.167 -28.577 1.00 47.31 1415 GLU B C 1
ATOM 5519 O O . GLU B 1 258 ? -31.343 13.837 -29.106 1.00 40.09 1415 GLU B O 1
ATOM 5525 N N . HIS B 1 259 ? -32.724 15.425 -28.267 1.00 40.97 1416 HIS B N 1
ATOM 5526 C CA . HIS B 1 259 ? -31.822 16.519 -28.603 1.00 41.70 1416 HIS B CA 1
ATOM 5527 C C . HIS B 1 259 ? -30.367 16.175 -28.273 1.00 41.55 1416 HIS B C 1
ATOM 5528 O O . HIS B 1 259 ? -29.448 16.508 -29.033 1.00 48.32 1416 HIS B O 1
ATOM 5535 N N . TYR B 1 260 ? -30.172 15.512 -27.129 1.00 45.88 1417 TYR B N 1
ATOM 5536 C CA . TYR B 1 260 ? -28.841 15.316 -26.552 1.00 45.86 1417 TYR B CA 1
ATOM 5537 C C . TYR B 1 260 ? -28.188 13.988 -26.933 1.00 48.54 1417 TYR B C 1
ATOM 5538 O O . TYR B 1 260 ? -27.153 13.614 -26.359 1.00 51.81 1417 TYR B O 1
ATOM 5547 N N . TRP B 1 261 ? -28.791 13.279 -27.886 1.00 45.47 1418 TRP B N 1
ATOM 5548 C CA . TRP B 1 261 ? -28.357 11.919 -28.199 1.00 46.75 1418 TRP B CA 1
ATOM 5549 C C . TRP B 1 261 ? -26.919 11.821 -28.748 1.00 43.38 1418 TRP B C 1
ATOM 5550 O O . TRP B 1 261 ? -26.204 10.855 -28.495 1.00 45.68 1418 TRP B O 1
ATOM 5561 N N . GLU B 1 262 ? -26.483 12.825 -29.480 1.00 53.85 1419 GLU B N 1
ATOM 5562 C CA . GLU B 1 262 ? -25.177 12.728 -30.113 1.00 60.60 1419 GLU B CA 1
ATOM 5563 C C . GLU B 1 262 ? -24.111 12.953 -29.066 1.00 59.10 1419 GLU B C 1
ATOM 5564 O O . GLU B 1 262 ? -23.019 12.364 -29.121 1.00 58.55 1419 GLU B O 1
ATOM 5570 N N . THR B 1 263 ? -24.430 13.797 -28.093 1.00 56.54 1420 THR B N 1
ATOM 5571 C CA . THR B 1 263 ? -23.532 13.996 -26.964 1.00 50.70 1420 THR B CA 1
ATOM 5572 C C . THR B 1 263 ? -23.337 12.693 -26.196 1.00 51.94 1420 THR B C 1
ATOM 5573 O O . THR B 1 263 ? -22.228 12.417 -25.707 1.00 55.87 1420 THR B O 1
ATOM 5577 N N . ILE B 1 264 ? -24.395 11.892 -26.087 1.00 40.51 1421 ILE B N 1
ATOM 5578 C CA . ILE B 1 264 ? -24.271 10.625 -25.360 1.00 40.04 1421 ILE B CA 1
ATOM 5579 C C . ILE B 1 264 ? -23.448 9.584 -26.149 1.00 45.54 1421 ILE B C 1
ATOM 5580 O O . ILE B 1 264 ? -22.587 8.854 -25.584 1.00 45.64 1421 ILE B O 1
ATOM 5585 N N . SER B 1 265 ? -23.720 9.534 -27.448 1.00 41.51 1422 SER B N 1
ATOM 5586 C CA . SER B 1 265 ? -22.976 8.721 -28.400 1.00 44.57 1422 SER B CA 1
ATOM 5587 C C . SER B 1 265 ? -21.481 9.076 -28.378 1.00 47.07 1422 SER B C 1
ATOM 5588 O O . SER B 1 265 ? -20.617 8.202 -28.564 1.00 40.63 1422 SER B O 1
ATOM 5591 N N . ALA B 1 266 ? -21.178 10.356 -28.149 1.00 45.83 1423 ALA B N 1
ATOM 5592 C CA . ALA B 1 266 ? -19.785 10.814 -28.108 1.00 49.04 1423 ALA B CA 1
ATOM 5593 C C . ALA B 1 266 ? -19.107 10.169 -26.901 1.00 45.43 1423 ALA B C 1
ATOM 5594 O O . ALA B 1 266 ? -17.955 9.774 -26.952 1.00 53.49 1423 ALA B O 1
ATOM 5596 N N . PHE B 1 267 ? -19.844 10.056 -25.808 1.00 51.48 1424 PHE B N 1
ATOM 5597 C CA . PHE B 1 267 ? -19.330 9.368 -24.635 1.00 55.34 1424 PHE B CA 1
ATOM 5598 C C . PHE B 1 267 ? -19.026 7.925 -24.986 1.00 56.34 1424 PHE B C 1
ATOM 5599 O O . PHE B 1 267 ? -17.954 7.417 -24.649 1.00 62.46 1424 PHE B O 1
ATOM 5607 N N . CYS B 1 268 ? -19.948 7.275 -25.692 1.00 52.58 1425 CYS B N 1
ATOM 5608 C CA . CYS B 1 268 ? -19.754 5.875 -26.045 1.00 48.97 1425 CYS B CA 1
ATOM 5609 C C . CYS B 1 268 ? -18.482 5.714 -26.880 1.00 54.19 1425 CYS B C 1
ATOM 5610 O O . CYS B 1 268 ? -17.710 4.760 -26.701 1.00 56.50 1425 CYS B O 1
ATOM 5613 N N . ASP B 1 269 ? -18.226 6.682 -27.749 1.00 57.61 1426 ASP B N 1
ATOM 5614 C CA . ASP B 1 269 ? -17.030 6.634 -28.588 1.00 45.50 1426 ASP B CA 1
ATOM 5615 C C . ASP B 1 269 ? -15.791 6.654 -27.730 1.00 47.55 1426 ASP B C 1
ATOM 5616 O O . ASP B 1 269 ? -14.963 5.749 -27.838 1.00 60.83 1426 ASP B O 1
ATOM 5621 N N . ARG B 1 270 ? -15.701 7.621 -26.864 1.00 43.56 1427 ARG B N 1
ATOM 5622 C CA . ARG B 1 270 ? -14.604 7.772 -25.956 1.00 48.71 1427 ARG B CA 1
ATOM 5623 C C . ARG B 1 270 ? -14.330 6.573 -25.087 1.00 51.07 1427 ARG B C 1
ATOM 5624 O O . ARG B 1 270 ? -13.206 6.254 -24.807 1.00 54.36 1427 ARG B O 1
ATOM 5632 N N . HIS B 1 271 ? -15.375 5.936 -24.617 1.00 47.89 1428 HIS B N 1
ATOM 5633 C CA . HIS B 1 271 ? -15.226 4.825 -23.677 1.00 45.84 1428 HIS B CA 1
ATOM 5634 C C . HIS B 1 271 ? -15.165 3.482 -24.398 1.00 45.43 1428 HIS B C 1
ATOM 5635 O O . HIS B 1 271 ? -15.229 2.418 -23.787 1.00 50.79 1428 HIS B O 1
ATOM 5642 N N . GLY B 1 272 ? -14.981 3.556 -25.709 1.00 47.02 1429 GLY B N 1
ATOM 5643 C CA . GLY B 1 272 ? -14.788 2.367 -26.516 1.00 50.32 1429 GLY B CA 1
ATOM 5644 C C . GLY B 1 272 ? -15.978 1.425 -26.577 1.00 50.04 1429 GLY B C 1
ATOM 5645 O O . GLY B 1 272 ? -15.796 0.208 -26.654 1.00 54.20 1429 GLY B O 1
ATOM 5646 N N . VAL B 1 273 ? -17.188 1.979 -26.537 1.00 46.56 1430 VAL B N 1
ATOM 5647 C CA . VAL B 1 273 ? -18.401 1.174 -26.682 1.00 50.45 1430 VAL B CA 1
ATOM 5648 C C . VAL B 1 273 ? -19.244 1.719 -27.822 1.00 50.33 1430 VAL B C 1
ATOM 5649 O O . VAL B 1 273 ? -19.464 2.939 -27.910 1.00 51.48 1430 VAL B O 1
ATOM 5653 N N . ASP B 1 274 ? -19.741 0.827 -28.673 1.00 41.68 1431 ASP B N 1
ATOM 5654 C CA . ASP B 1 274 ? -20.631 1.245 -29.726 1.00 43.25 1431 ASP B CA 1
ATOM 5655 C C . ASP B 1 274 ? -22.002 1.768 -29.196 1.00 47.15 1431 ASP B C 1
ATOM 5656 O O . ASP B 1 274 ? -22.748 1.070 -28.510 1.00 45.49 1431 ASP B O 1
ATOM 5661 N N . TYR B 1 275 ? -22.326 3.002 -29.559 1.00 38.75 1432 TYR B N 1
ATOM 5662 C CA . TYR B 1 275 ? -23.522 3.668 -29.090 1.00 38.31 1432 TYR B CA 1
ATOM 5663 C C . TYR B 1 275 ? -24.831 2.941 -29.431 1.00 52.17 1432 TYR B C 1
ATOM 5664 O O . TYR B 1 275 ? -25.734 2.887 -28.606 1.00 54.43 1432 TYR B O 1
ATOM 5673 N N . LEU B 1 276 ? -24.933 2.408 -30.649 1.00 53.11 1433 LEU B N 1
ATOM 5674 C CA . LEU B 1 276 ? -26.176 1.819 -31.152 1.00 37.33 1433 LEU B CA 1
ATOM 5675 C C . LEU B 1 276 ? -26.297 0.315 -30.895 1.00 37.22 1433 LEU B C 1
ATOM 5676 O O . LEU B 1 276 ? -27.386 -0.227 -30.894 1.00 45.53 1433 LEU B O 1
ATOM 5681 N N . THR B 1 277 ? -25.191 -0.390 -30.726 1.00 40.50 1434 THR B N 1
ATOM 5682 C CA . THR B 1 277 ? -25.294 -1.845 -30.581 1.00 42.35 1434 THR B CA 1
ATOM 5683 C C . THR B 1 277 ? -24.542 -2.335 -29.353 1.00 47.26 1434 THR B C 1
ATOM 5684 O O . THR B 1 277 ? -24.577 -3.518 -29.016 1.00 61.55 1434 THR B O 1
ATOM 5688 N N . GLY B 1 278 ? -23.863 -1.408 -28.682 1.00 45.12 1435 GLY B N 1
ATOM 5689 C CA . GLY B 1 278 ? -23.146 -1.727 -27.465 1.00 38.34 1435 GLY B CA 1
ATOM 5690 C C . GLY B 1 278 ? -23.991 -1.677 -26.200 1.00 38.02 1435 GLY B C 1
ATOM 5691 O O . GLY B 1 278 ? -25.102 -1.153 -26.188 1.00 37.57 1435 GLY B O 1
ATOM 5692 N N . SER B 1 279 ? -23.431 -2.241 -25.135 1.00 38.37 1436 SER B N 1
ATOM 5693 C CA . SER B 1 279 ? -24.048 -2.278 -23.828 1.00 38.23 1436 SER B CA 1
ATOM 5694 C C . SER B 1 279 ? -23.406 -1.189 -22.974 1.00 43.36 1436 SER B C 1
ATOM 5695 O O . SER B 1 279 ? -22.194 -1.229 -22.669 1.00 42.55 1436 SER B O 1
ATOM 5698 N N . TRP B 1 280 ? -24.195 -0.178 -22.617 1.00 45.70 1437 TRP B N 1
ATOM 5699 C CA . TRP B 1 280 ? -23.631 0.931 -21.834 1.00 46.16 1437 TRP B CA 1
ATOM 5700 C C . TRP B 1 280 ? -24.604 1.484 -20.779 1.00 47.61 1437 TRP B C 1
ATOM 5701 O O . TRP B 1 280 ? -25.803 1.599 -21.016 1.00 43.86 1437 TRP B O 1
ATOM 5712 N N . TRP B 1 281 ? -24.062 1.782 -19.605 1.00 46.24 1438 TRP B N 1
ATOM 5713 C CA . TRP B 1 281 ? -24.824 2.404 -18.543 1.00 41.55 1438 TRP B CA 1
ATOM 5714 C C . TRP B 1 281 ? -24.176 3.745 -18.268 1.00 39.26 1438 TRP B C 1
ATOM 5715 O O . TRP B 1 281 ? -23.029 3.793 -17.860 1.00 39.87 1438 TRP B O 1
ATOM 5726 N N . PRO B 1 282 ? -24.887 4.844 -18.556 1.00 46.49 1439 PRO B N 1
ATOM 5727 C CA . PRO B 1 282 ? -24.290 6.187 -18.450 1.00 44.28 1439 PRO B CA 1
ATOM 5728 C C . PRO B 1 282 ? -23.860 6.554 -17.038 1.00 44.79 1439 PRO B C 1
ATOM 5729 O O . PRO B 1 282 ? -24.427 6.066 -16.050 1.00 50.98 1439 PRO B O 1
ATOM 5733 N N . ILE B 1 283 ? -22.852 7.419 -16.957 1.00 49.91 1440 ILE B N 1
ATOM 5734 C CA . ILE B 1 283 ? -22.377 7.959 -15.691 1.00 41.73 1440 ILE B CA 1
ATOM 5735 C C . ILE B 1 283 ? -23.073 9.299 -15.462 1.00 41.93 1440 ILE B C 1
ATOM 5736 O O . ILE B 1 283 ? -22.735 10.308 -16.086 1.00 46.61 1440 ILE B O 1
ATOM 5741 N N . LEU B 1 284 ? -24.078 9.296 -14.590 1.00 45.72 1441 LEU B N 1
ATOM 5742 C CA . LEU B 1 284 ? -24.894 10.495 -14.332 1.00 42.78 1441 LEU B CA 1
ATOM 5743 C C . LEU B 1 284 ? -24.073 11.794 -14.120 1.00 47.25 1441 LEU B C 1
ATOM 5744 O O . LEU B 1 284 ? -24.446 12.861 -14.618 1.00 54.16 1441 LEU B O 1
ATOM 5749 N N . ASP B 1 285 ? -22.962 11.712 -13.401 1.00 43.69 1442 ASP B N 1
ATOM 5750 C CA . ASP B 1 285 ? -22.158 12.909 -13.197 1.00 58.27 1442 ASP B CA 1
ATOM 5751 C C . ASP B 1 285 ? -21.580 13.436 -14.524 1.00 62.32 1442 ASP B C 1
ATOM 5752 O O . ASP B 1 285 ? -21.447 14.651 -14.722 1.00 62.07 1442 ASP B O 1
ATOM 5757 N N . ASP B 1 286 ? -21.249 12.525 -15.433 1.00 55.45 1443 ASP B N 1
ATOM 5758 C CA . ASP B 1 286 ? -20.821 12.932 -16.748 1.00 54.50 1443 ASP B CA 1
ATOM 5759 C C . ASP B 1 286 ? -21.920 13.762 -17.410 1.00 62.29 1443 ASP B C 1
ATOM 5760 O O . ASP B 1 286 ? -21.644 14.825 -17.984 1.00 58.46 1443 ASP B O 1
ATOM 5765 N N . LEU B 1 287 ? -23.164 13.286 -17.327 1.00 62.19 1444 LEU B N 1
ATOM 5766 C CA . LEU B 1 287 ? -24.268 13.956 -18.017 1.00 57.99 1444 LEU B CA 1
ATOM 5767 C C . LEU B 1 287 ? -24.605 15.302 -17.366 1.00 57.90 1444 LEU B C 1
ATOM 5768 O O . LEU B 1 287 ? -24.808 16.309 -18.061 1.00 64.17 1444 LEU B O 1
ATOM 5773 N N . TYR B 1 288 ? -24.663 15.323 -16.040 1.00 48.08 1445 TYR B N 1
ATOM 5774 C CA . TYR B 1 288 ? -24.784 16.586 -15.324 1.00 54.79 1445 TYR B CA 1
ATOM 5775 C C . TYR B 1 288 ? -23.608 17.498 -15.713 1.00 59.44 1445 TYR B C 1
ATOM 5776 O O . TYR B 1 288 ? -23.803 18.675 -16.036 1.00 64.17 1445 TYR B O 1
ATOM 5785 N N . ALA B 1 289 ? -22.394 16.946 -15.701 1.00 53.05 1446 ALA B N 1
ATOM 5786 C CA . ALA B 1 289 ? -21.201 17.724 -16.044 1.00 57.14 1446 ALA B CA 1
ATOM 5787 C C . ALA B 1 289 ? -21.319 18.358 -17.423 1.00 64.24 1446 ALA B C 1
ATOM 5788 O O . ALA B 1 289 ? -20.760 19.431 -17.649 1.00 61.06 1446 ALA B O 1
ATOM 5790 N N . SER B 1 290 ? -22.047 17.689 -18.329 1.00 65.61 1447 SER B N 1
ATOM 5791 C CA . SER B 1 290 ? -22.204 18.118 -19.723 1.00 50.65 1447 SER B CA 1
ATOM 5792 C C . SER B 1 290 ? -23.440 18.974 -19.933 1.00 58.90 1447 SER B C 1
ATOM 5793 O O . SER B 1 290 ? -23.806 19.250 -21.070 1.00 61.82 1447 SER B O 1
ATOM 5796 N N . ASN B 1 291 ? -24.103 19.363 -18.848 1.00 64.86 1448 ASN B N 1
ATOM 5797 C CA . ASN B 1 291 ? -25.305 20.192 -18.940 1.00 63.63 1448 ASN B CA 1
ATOM 5798 C C . ASN B 1 291 ? -26.493 19.479 -19.595 1.00 58.24 1448 ASN B C 1
ATOM 5799 O O . ASN B 1 291 ? -27.254 20.094 -20.357 1.00 60.71 1448 ASN B O 1
ATOM 5804 N N . ILE B 1 292 ? -26.652 18.188 -19.296 1.00 57.11 1449 ILE B N 1
ATOM 5805 C CA . ILE B 1 292 ? -27.758 17.370 -19.839 1.00 48.58 1449 ILE B CA 1
ATOM 5806 C C . ILE B 1 292 ? -28.772 16.979 -18.769 1.00 53.90 1449 ILE B C 1
ATOM 5807 O O . ILE B 1 292 ? -28.466 16.191 -17.869 1.00 62.48 1449 ILE B O 1
ATOM 5812 N N . PRO B 1 293 ? -29.989 17.524 -18.864 1.00 50.92 1450 PRO B N 1
ATOM 5813 C CA . PRO B 1 293 ? -31.048 17.168 -17.906 1.00 51.97 1450 PRO B CA 1
ATOM 5814 C C . PRO B 1 293 ? -31.379 15.683 -17.983 1.00 51.49 1450 PRO B C 1
ATOM 5815 O O . PRO B 1 293 ? -31.479 15.126 -19.084 1.00 53.67 1450 PRO B O 1
ATOM 5819 N N . VAL B 1 294 ? -31.573 15.058 -16.841 1.00 45.55 1451 VAL B N 1
ATOM 5820 C CA . VAL B 1 294 ? -31.914 13.661 -16.780 1.00 42.48 1451 VAL B CA 1
ATOM 5821 C C . VAL B 1 294 ? -33.177 13.465 -15.996 1.00 41.97 1451 VAL B C 1
ATOM 5822 O O . VAL B 1 294 ? -33.303 13.911 -14.898 1.00 52.71 1451 VAL B O 1
ATOM 5826 N N . TYR B 1 295 ? -34.123 12.770 -16.574 1.00 48.87 1452 TYR B N 1
ATOM 5827 C CA . TYR B 1 295 ? -35.349 12.489 -15.891 1.00 42.30 1452 TYR B CA 1
ATOM 5828 C C . TYR B 1 295 ? -35.185 11.227 -15.099 1.00 48.98 1452 TYR B C 1
ATOM 5829 O O . TYR B 1 295 ? -34.758 10.263 -15.619 1.00 57.12 1452 TYR B O 1
ATOM 5838 N N . ARG B 1 296 ? -35.522 11.252 -13.827 1.00 54.75 1453 ARG B N 1
ATOM 5839 C CA . ARG B 1 296 ? -35.475 10.085 -12.984 1.00 52.17 1453 ARG B CA 1
ATOM 5840 C C . ARG B 1 296 ? -36.837 9.851 -12.406 1.00 50.74 1453 ARG B C 1
ATOM 5841 O O . ARG B 1 296 ? -37.415 10.739 -11.857 1.00 53.38 1453 ARG B O 1
ATOM 5849 N N . PHE B 1 297 ? -37.351 8.650 -12.500 1.00 40.40 1454 PHE B N 1
ATOM 5850 C CA . PHE B 1 297 ? -38.646 8.366 -11.917 1.00 40.69 1454 PHE B CA 1
ATOM 5851 C C . PHE B 1 297 ? -38.835 6.884 -11.660 1.00 42.00 1454 PHE B C 1
ATOM 5852 O O . PHE B 1 297 ? -38.097 6.029 -12.178 1.00 44.84 1454 PHE B O 1
ATOM 5860 N N . VAL B 1 298 ? -39.816 6.609 -10.810 1.00 40.75 1455 VAL B N 1
ATOM 5861 C CA . VAL B 1 298 ? -40.238 5.259 -10.463 1.00 47.64 1455 VAL B CA 1
ATOM 5862 C C . VAL B 1 298 ? -41.549 4.881 -11.157 1.00 52.61 1455 VAL B C 1
ATOM 5863 O O . VAL B 1 298 ? -42.469 5.697 -11.259 1.00 58.60 1455 VAL B O 1
ATOM 5867 N N . GLN B 1 299 ? -41.619 3.643 -11.633 1.00 45.94 1456 GLN B N 1
ATOM 5868 C CA . GLN B 1 299 ? -42.786 3.139 -12.336 1.00 40.23 1456 GLN B CA 1
ATOM 5869 C C . GLN B 1 299 ? -43.399 2.048 -11.480 1.00 43.02 1456 GLN B C 1
ATOM 5870 O O . GLN B 1 299 ? -42.776 0.982 -11.313 1.00 40.61 1456 GLN B O 1
ATOM 5876 N N . ARG B 1 300 ? -44.609 2.240 -11.005 1.00 41.26 1457 ARG B N 1
ATOM 5877 C CA . ARG B 1 300 ? -45.204 1.256 -10.147 1.00 41.70 1457 ARG B CA 1
ATOM 5878 C C . ARG B 1 300 ? -46.178 0.335 -10.848 1.00 48.23 1457 ARG B C 1
ATOM 5879 O O . ARG B 1 300 ? -46.617 0.632 -11.920 1.00 43.72 1457 ARG B O 1
ATOM 5887 N N . PRO B 1 301 ? -46.493 -0.798 -10.247 1.00 46.60 1458 PRO B N 1
ATOM 5888 C CA . PRO B 1 301 ? -47.370 -1.791 -10.879 1.00 42.32 1458 PRO B CA 1
ATOM 5889 C C . PRO B 1 301 ? -48.617 -1.091 -11.401 1.00 60.37 1458 PRO B C 1
ATOM 5890 O O . PRO B 1 301 ? -49.217 -0.318 -10.667 1.00 57.51 1458 PRO B O 1
ATOM 5894 N N . GLY B 1 302 ? -48.952 -1.324 -12.668 1.00 60.84 1459 GLY B N 1
ATOM 5895 C CA . GLY B 1 302 ? -50.140 -0.757 -13.282 1.00 45.52 1459 GLY B CA 1
ATOM 5896 C C . GLY B 1 302 ? -49.867 0.599 -13.914 1.00 44.34 1459 GLY B C 1
ATOM 5897 O O . GLY B 1 302 ? -50.741 1.170 -14.583 1.00 50.81 1459 GLY B O 1
ATOM 5898 N N . ASP B 1 303 ? -48.658 1.118 -13.707 1.00 42.25 1460 ASP B N 1
ATOM 5899 C CA . ASP B 1 303 ? -48.229 2.356 -14.346 1.00 49.74 1460 ASP B CA 1
ATOM 5900 C C . ASP B 1 303 ? -47.713 2.081 -15.748 1.00 48.86 1460 ASP B C 1
ATOM 5901 O O . ASP B 1 303 ? -46.847 1.210 -15.963 1.00 45.21 1460 ASP B O 1
ATOM 5906 N N . LEU B 1 304 ? -48.220 2.857 -16.701 1.00 52.84 1461 LEU B N 1
ATOM 5907 C CA . LEU B 1 304 ? -47.773 2.801 -18.102 1.00 40.99 1461 LEU B CA 1
ATOM 5908 C C . LEU B 1 304 ? -46.772 3.902 -18.392 1.00 40.60 1461 LEU B C 1
ATOM 5909 O O . LEU B 1 304 ? -47.062 5.079 -18.151 1.00 47.64 1461 LEU B O 1
ATOM 5914 N N . VAL B 1 305 ? -45.594 3.532 -18.905 1.00 42.91 1462 VAL B N 1
ATOM 5915 C CA . VAL B 1 305 ? -44.606 4.520 -19.403 1.00 42.14 1462 VAL B CA 1
ATOM 5916 C C . VAL B 1 305 ? -44.746 4.747 -20.909 1.00 44.29 1462 VAL B C 1
ATOM 5917 O O . VAL B 1 305 ? -44.844 3.789 -21.691 1.00 48.70 1462 VAL B O 1
ATOM 5921 N N . TRP B 1 306 ? -44.768 6.017 -21.315 1.00 43.68 1463 TRP B N 1
ATOM 5922 C CA . TRP B 1 306 ? -44.831 6.393 -22.741 1.00 40.70 1463 TRP B CA 1
ATOM 5923 C C . TRP B 1 306 ? -43.524 7.059 -23.069 1.00 39.37 1463 TRP B C 1
ATOM 5924 O O . TRP B 1 306 ? -43.206 8.134 -22.525 1.00 45.95 1463 TRP B O 1
ATOM 5935 N N . ILE B 1 307 ? -42.745 6.411 -23.927 1.00 41.15 1464 ILE B N 1
ATOM 5936 C CA . ILE B 1 307 ? -41.458 6.961 -24.309 1.00 38.50 1464 ILE B CA 1
ATOM 5937 C C . ILE B 1 307 ? -41.696 7.635 -25.638 1.00 42.89 1464 ILE B C 1
ATOM 5938 O O . ILE B 1 307 ? -42.009 6.978 -26.643 1.00 40.16 1464 ILE B O 1
ATOM 5943 N N . ASN B 1 308 ? -41.566 8.957 -25.637 1.00 39.21 1465 ASN B N 1
ATOM 5944 C CA . ASN B 1 308 ? -41.715 9.699 -26.867 1.00 44.73 1465 ASN B CA 1
ATOM 5945 C C . ASN B 1 308 ? -40.595 9.403 -27.897 1.00 47.85 1465 ASN B C 1
ATOM 5946 O O . ASN B 1 308 ? -39.542 8.860 -27.565 1.00 41.21 1465 ASN B O 1
ATOM 5951 N N . ALA B 1 309 ? -40.866 9.742 -29.153 1.00 48.50 1466 ALA B N 1
ATOM 5952 C CA . ALA B 1 309 ? -39.914 9.545 -30.247 1.00 46.41 1466 ALA B CA 1
ATOM 5953 C C . ALA B 1 309 ? -38.455 9.984 -29.926 1.00 54.50 1466 ALA B C 1
ATOM 5954 O O . ALA B 1 309 ? -38.227 11.126 -29.500 1.00 48.40 1466 ALA B O 1
ATOM 5956 N N . GLY B 1 310 ? -37.485 9.085 -30.123 1.00 44.14 1467 GLY B N 1
ATOM 5957 C CA . GLY B 1 310 ? -36.090 9.463 -30.010 1.00 42.33 1467 GLY B CA 1
ATOM 5958 C C . GLY B 1 310 ? -35.470 9.675 -28.640 1.00 48.78 1467 GLY B C 1
ATOM 5959 O O . GLY B 1 310 ? -34.338 10.197 -28.520 1.00 51.40 1467 GLY B O 1
ATOM 5960 N N . THR B 1 311 ? -36.178 9.243 -27.602 1.00 44.64 1468 THR B N 1
ATOM 5961 C CA . THR B 1 311 ? -35.731 9.450 -26.222 1.00 45.97 1468 THR B CA 1
ATOM 5962 C C . THR B 1 311 ? -34.694 8.416 -25.779 1.00 37.60 1468 THR B C 1
ATOM 5963 O O . THR B 1 311 ? -34.949 7.217 -25.772 1.00 38.16 1468 THR B O 1
ATOM 5967 N N . VAL B 1 312 ? -33.503 8.872 -25.435 1.00 39.68 1469 VAL B N 1
ATOM 5968 C CA . VAL B 1 312 ? -32.517 7.977 -24.826 1.00 38.47 1469 VAL B CA 1
ATOM 5969 C C . VAL B 1 312 ? -32.987 7.542 -23.421 1.00 47.07 1469 VAL B C 1
ATOM 5970 O O . VAL B 1 312 ? -33.414 8.359 -22.594 1.00 43.14 1469 VAL B O 1
ATOM 5974 N N . HIS B 1 313 ? -32.932 6.246 -23.153 1.00 43.40 1470 HIS B N 1
ATOM 5975 C CA . HIS B 1 313 ? -33.410 5.751 -21.867 1.00 37.72 1470 HIS B CA 1
ATOM 5976 C C . HIS B 1 313 ? -32.679 4.495 -21.412 1.00 37.94 1470 HIS B C 1
ATOM 5977 O O . HIS B 1 313 ? -31.939 3.868 -22.193 1.00 38.09 1470 HIS B O 1
ATOM 5984 N N . TRP B 1 314 ? -32.848 4.181 -20.127 1.00 46.29 1471 TRP B N 1
ATOM 5985 C CA . TRP B 1 314 ? -32.315 2.964 -19.530 1.00 36.95 1471 TRP B CA 1
ATOM 5986 C C . TRP B 1 314 ? -33.023 2.713 -18.211 1.00 37.15 1471 TRP B C 1
ATOM 5987 O O . TRP B 1 314 ? -33.552 3.642 -17.568 1.00 38.34 1471 TRP B O 1
ATOM 5998 N N . VAL B 1 315 ? -33.051 1.450 -17.806 1.00 39.88 1472 VAL B N 1
ATOM 5999 C CA . VAL B 1 315 ? -34.100 0.987 -16.914 1.00 37.26 1472 VAL B CA 1
ATOM 6000 C C . VAL B 1 315 ? -33.592 -0.085 -15.981 1.00 47.03 1472 VAL B C 1
ATOM 6001 O O . VAL B 1 315 ? -32.870 -0.998 -16.419 1.00 43.94 1472 VAL B O 1
ATOM 6005 N N . GLN B 1 316 ? -33.953 0.005 -14.714 1.00 47.84 1473 GLN B N 1
ATOM 6006 C CA . GLN B 1 316 ? -33.562 -0.958 -13.719 1.00 44.15 1473 GLN B CA 1
ATOM 6007 C C . GLN B 1 316 ? -34.739 -1.435 -12.949 1.00 47.80 1473 GLN B C 1
ATOM 6008 O O . GLN B 1 316 ? -35.569 -0.694 -12.620 1.00 57.83 1473 GLN B O 1
ATOM 6014 N N . ALA B 1 317 ? -34.790 -2.714 -12.678 1.00 43.70 1474 ALA B N 1
ATOM 6015 C CA . ALA B 1 317 ? -35.804 -3.264 -11.772 1.00 49.15 1474 ALA B CA 1
ATOM 6016 C C . ALA B 1 317 ? -35.297 -3.118 -10.322 1.00 56.32 1474 ALA B C 1
ATOM 6017 O O . ALA B 1 317 ? -34.167 -3.537 -10.003 1.00 41.92 1474 ALA B O 1
ATOM 6019 N N . THR B 1 318 ? -36.115 -2.509 -9.455 1.00 53.43 1475 THR B N 1
ATOM 6020 C CA . THR B 1 318 ? -35.745 -2.389 -8.035 1.00 52.78 1475 THR B CA 1
ATOM 6021 C C . THR B 1 318 ? -36.374 -3.511 -7.221 1.00 49.68 1475 THR B C 1
ATOM 6022 O O . THR B 1 318 ? -35.916 -3.830 -6.136 1.00 53.38 1475 THR B O 1
ATOM 6026 N N . GLY B 1 319 ? -37.436 -4.107 -7.746 1.00 46.79 1476 GLY B N 1
ATOM 6027 C CA . GLY B 1 319 ? -38.036 -5.262 -7.103 1.00 41.33 1476 GLY B CA 1
ATOM 6028 C C . GLY B 1 319 ? -38.165 -6.453 -8.053 1.00 48.78 1476 GLY B C 1
ATOM 6029 O O . GLY B 1 319 ? -37.432 -6.565 -9.073 1.00 47.20 1476 GLY B O 1
ATOM 6030 N N . TRP B 1 320 ? -39.101 -7.347 -7.727 1.00 45.16 1477 TRP B N 1
ATOM 6031 C CA . TRP B 1 320 ? -39.423 -8.486 -8.579 1.00 41.64 1477 TRP B CA 1
ATOM 6032 C C . TRP B 1 320 ? -40.682 -8.121 -9.355 1.00 50.83 1477 TRP B C 1
ATOM 6033 O O . TRP B 1 320 ? -41.713 -7.775 -8.778 1.00 41.83 1477 TRP B O 1
ATOM 6044 N N . CYS B 1 321 ? -40.582 -8.203 -10.676 1.00 46.86 1478 CYS B N 1
ATOM 6045 C CA . CYS B 1 321 ? -41.638 -7.720 -11.533 1.00 40.75 1478 CYS B CA 1
ATOM 6046 C C . CYS B 1 321 ? -41.500 -8.189 -12.965 1.00 45.50 1478 CYS B C 1
ATOM 6047 O O . CYS B 1 321 ? -40.447 -8.665 -13.401 1.00 57.21 1478 CYS B O 1
ATOM 6050 N N . ASN B 1 322 ? -42.602 -8.089 -13.684 1.00 45.10 1479 ASN B N 1
ATOM 6051 C CA . ASN B 1 322 ? -42.586 -8.287 -15.124 1.00 42.52 1479 ASN B CA 1
ATOM 6052 C C . ASN B 1 322 ? -43.093 -7.014 -15.754 1.00 39.78 1479 ASN B C 1
ATOM 6053 O O . ASN B 1 322 ? -43.936 -6.314 -15.175 1.00 40.06 1479 ASN B O 1
ATOM 6058 N N . ASN B 1 323 ? -42.563 -6.703 -16.928 1.00 44.97 1480 ASN B N 1
ATOM 6059 C CA . ASN B 1 323 ? -43.087 -5.608 -17.709 1.00 39.05 1480 ASN B CA 1
ATOM 6060 C C . ASN B 1 323 ? -43.608 -6.152 -19.041 1.00 49.00 1480 ASN B C 1
ATOM 6061 O O . ASN B 1 323 ? -43.236 -7.262 -19.472 1.00 39.17 1480 ASN B O 1
ATOM 6066 N N . ILE B 1 324 ? -44.456 -5.369 -19.704 1.00 51.20 1481 ILE B N 1
ATOM 6067 C CA . ILE B 1 324 ? -44.793 -5.634 -21.108 1.00 46.35 1481 ILE B CA 1
ATOM 6068 C C . ILE B 1 324 ? -44.616 -4.358 -21.929 1.00 42.36 1481 ILE B C 1
ATOM 6069 O O . ILE B 1 324 ? -44.842 -3.242 -21.446 1.00 43.17 1481 ILE B O 1
ATOM 6074 N N . ALA B 1 325 ? -44.188 -4.534 -23.168 1.00 38.62 1482 ALA B N 1
ATOM 6075 C CA . ALA B 1 325 ? -43.777 -3.417 -24.017 1.00 39.62 1482 ALA B CA 1
ATOM 6076 C C . ALA B 1 325 ? -43.877 -3.760 -25.507 1.00 44.95 1482 ALA B C 1
ATOM 6077 O O . ALA B 1 325 ? -43.778 -4.935 -25.913 1.00 38.46 1482 ALA B O 1
ATOM 6079 N N . TRP B 1 326 ? -44.058 -2.705 -26.299 1.00 44.65 1483 TRP B N 1
ATOM 6080 C CA . TRP B 1 326 ? -44.102 -2.785 -27.752 1.00 41.15 1483 TRP B CA 1
ATOM 6081 C C . TRP B 1 326 ? -43.860 -1.381 -28.252 1.00 42.45 1483 TRP B C 1
ATOM 6082 O O . TRP B 1 326 ? -43.946 -0.417 -27.478 1.00 39.23 1483 TRP B O 1
ATOM 6093 N N . ASN B 1 327 ? -43.568 -1.240 -29.537 1.00 39.03 1484 ASN B N 1
ATOM 6094 C CA . ASN B 1 327 ? -43.463 0.107 -30.072 1.00 42.20 1484 ASN B CA 1
ATOM 6095 C C . ASN B 1 327 ? -44.768 0.536 -30.709 1.00 38.95 1484 ASN B C 1
ATOM 6096 O O . ASN B 1 327 ? -45.610 -0.296 -31.027 1.00 39.37 1484 ASN B O 1
ATOM 6101 N N . VAL B 1 328 ? -44.947 1.841 -30.868 1.00 39.16 1485 VAL B N 1
ATOM 6102 C CA . VAL B 1 328 ? -46.031 2.371 -31.681 1.00 41.23 1485 VAL B CA 1
ATOM 6103 C C . VAL B 1 328 ? -45.539 3.503 -32.569 1.00 47.28 1485 VAL B C 1
ATOM 6104 O O . VAL B 1 328 ? -44.548 4.161 -32.258 1.00 49.70 1485 VAL B O 1
ATOM 6108 N N . GLY B 1 329 ? -46.240 3.727 -33.673 1.00 45.89 1486 GLY B N 1
ATOM 6109 C CA . GLY B 1 329 ? -45.826 4.712 -34.652 1.00 47.04 1486 GLY B CA 1
ATOM 6110 C C . GLY B 1 329 ? -46.962 5.649 -34.997 1.00 51.37 1486 GLY B C 1
ATOM 6111 O O . GLY B 1 329 ? -47.558 5.559 -36.069 1.00 63.08 1486 GLY B O 1
ATOM 6112 N N . PRO B 1 330 ? -47.264 6.554 -34.074 1.00 50.94 1487 PRO B N 1
ATOM 6113 C CA . PRO B 1 330 ? -48.325 7.542 -34.278 1.00 46.80 1487 PRO B CA 1
ATOM 6114 C C . PRO B 1 330 ? -47.983 8.489 -35.418 1.00 52.44 1487 PRO B C 1
ATOM 6115 O O . PRO B 1 330 ? -46.822 8.851 -35.590 1.00 52.03 1487 PRO B O 1
ATOM 6119 N N . LEU B 1 331 ? -48.990 8.887 -36.187 1.00 55.60 1488 LEU B N 1
ATOM 6120 C CA . LEU B 1 331 ? -48.758 9.704 -37.366 1.00 52.05 1488 LEU B CA 1
ATOM 6121 C C . LEU B 1 331 ? -48.664 11.168 -36.970 1.00 54.31 1488 LEU B C 1
ATOM 6122 O O . LEU B 1 331 ? -49.586 11.948 -37.199 1.00 49.53 1488 LEU B O 1
ATOM 6127 N N . THR B 1 332 ? -47.535 11.529 -36.371 1.00 49.45 1489 THR B N 1
ATOM 6128 C CA . THR B 1 332 ? -47.207 12.931 -36.118 1.00 49.59 1489 THR B CA 1
ATOM 6129 C C . THR B 1 332 ? -45.966 13.282 -36.914 1.00 48.70 1489 THR B C 1
ATOM 6130 O O . THR B 1 332 ? -45.194 12.390 -37.289 1.00 50.76 1489 THR B O 1
ATOM 6134 N N . ALA B 1 333 ? -45.760 14.569 -37.185 1.00 49.85 1490 ALA B N 1
ATOM 6135 C CA . ALA B 1 333 ? -44.564 14.980 -37.919 1.00 53.30 1490 ALA B CA 1
ATOM 6136 C C . ALA B 1 333 ? -43.288 14.642 -37.128 1.00 53.63 1490 ALA B C 1
ATOM 6137 O O . ALA B 1 333 ? -42.319 14.149 -37.691 1.00 62.03 1490 ALA B O 1
ATOM 6139 N N . TYR B 1 334 ? -43.289 14.892 -35.825 1.00 51.74 1491 TYR B N 1
ATOM 6140 C CA . TYR B 1 334 ? -42.118 14.606 -35.000 1.00 46.70 1491 TYR B CA 1
ATOM 6141 C C . TYR B 1 334 ? -41.695 13.144 -35.116 1.00 42.92 1491 TYR B C 1
ATOM 6142 O O . TYR B 1 334 ? -40.544 12.836 -35.426 1.00 41.73 1491 TYR B O 1
ATOM 6151 N N . GLN B 1 335 ? -42.633 12.236 -34.876 1.00 42.09 1492 GLN B N 1
ATOM 6152 C CA . GLN B 1 335 ? -42.326 10.815 -34.965 1.00 41.29 1492 GLN B CA 1
ATOM 6153 C C . GLN B 1 335 ? -41.769 10.475 -36.324 1.00 42.51 1492 GLN B C 1
ATOM 6154 O O . GLN B 1 335 ? -40.765 9.759 -36.436 1.00 40.58 1492 GLN B O 1
ATOM 6160 N N . TYR B 1 336 ? -42.423 10.990 -37.362 1.00 47.67 1493 TYR B N 1
ATOM 6161 C CA . TYR B 1 336 ? -42.007 10.695 -38.737 1.00 44.68 1493 TYR B CA 1
ATOM 6162 C C . TYR B 1 336 ? -40.607 11.208 -39.073 1.00 41.92 1493 TYR B C 1
ATOM 6163 O O . TYR B 1 336 ? -39.763 10.435 -39.504 1.00 41.42 1493 TYR B O 1
ATOM 6172 N N . GLN B 1 337 ? -40.377 12.503 -38.874 1.00 42.42 1494 GLN B N 1
ATOM 6173 C CA . GLN B 1 337 ? -39.051 13.108 -39.075 1.00 43.18 1494 GLN B CA 1
ATOM 6174 C C . GLN B 1 337 ? -37.938 12.320 -38.351 1.00 41.45 1494 GLN B C 1
ATOM 6175 O O . GLN B 1 337 ? -36.873 12.091 -38.912 1.00 49.56 1494 GLN B O 1
ATOM 6181 N N . LEU B 1 338 ? -38.202 11.892 -37.118 1.00 40.96 1495 LEU B N 1
ATOM 6182 C CA . LEU B 1 338 ? -37.209 11.147 -36.342 1.00 50.18 1495 LEU B CA 1
ATOM 6183 C C . LEU B 1 338 ? -37.015 9.713 -36.814 1.00 46.56 1495 LEU B C 1
ATOM 6184 O O . LEU B 1 338 ? -35.904 9.187 -36.726 1.00 54.44 1495 LEU B O 1
ATOM 6189 N N . ALA B 1 339 ? -38.080 9.078 -37.304 1.00 39.74 1496 ALA B N 1
ATOM 6190 C CA . ALA B 1 339 ? -37.943 7.742 -37.884 1.00 41.08 1496 ALA B CA 1
ATOM 6191 C C . ALA B 1 339 ? -37.039 7.795 -39.116 1.00 46.81 1496 ALA B C 1
ATOM 6192 O O . ALA B 1 339 ? -36.275 6.870 -39.375 1.00 50.66 1496 ALA B O 1
ATOM 6194 N N . LEU B 1 340 ? -37.107 8.896 -39.854 1.00 55.62 1497 LEU B N 1
ATOM 6195 C CA . LEU B 1 340 ? -36.375 9.014 -41.114 1.00 48.23 1497 LEU B CA 1
ATOM 6196 C C . LEU B 1 340 ? -34.931 9.372 -40.863 1.00 46.02 1497 LEU B C 1
ATOM 6197 O O . LEU B 1 340 ? -34.022 8.840 -41.525 1.00 55.26 1497 LEU B O 1
ATOM 6202 N N . GLU B 1 341 ? -34.700 10.276 -39.914 1.00 40.39 1498 GLU B N 1
ATOM 6203 C CA . GLU B 1 341 ? -33.321 10.631 -39.574 1.00 40.32 1498 GLU B CA 1
ATOM 6204 C C . GLU B 1 341 ? -32.563 9.394 -39.130 1.00 39.66 1498 GLU B C 1
ATOM 6205 O O . GLU B 1 341 ? -31.420 9.191 -39.527 1.00 47.56 1498 GLU B O 1
ATOM 6211 N N . ARG B 1 342 ? -33.209 8.550 -38.342 1.00 39.14 1499 ARG B N 1
ATOM 6212 C CA . ARG B 1 342 ? -32.544 7.377 -37.772 1.00 48.27 1499 ARG B CA 1
ATOM 6213 C C . ARG B 1 342 ? -32.342 6.316 -38.864 1.00 49.70 1499 ARG B C 1
ATOM 6214 O O . ARG B 1 342 ? -31.327 5.595 -38.881 1.00 46.64 1499 ARG B O 1
ATOM 6222 N N . TYR B 1 343 ? -33.296 6.269 -39.794 1.00 47.60 1500 TYR B N 1
ATOM 6223 C CA . TYR B 1 343 ? -33.226 5.427 -40.995 1.00 44.69 1500 TYR B CA 1
ATOM 6224 C C . TYR B 1 343 ? -31.991 5.763 -41.834 1.00 46.90 1500 TYR B C 1
ATOM 6225 O O . TYR B 1 343 ? -31.257 4.873 -42.294 1.00 39.42 1500 TYR B O 1
ATOM 6234 N N . GLU B 1 344 ? -31.754 7.050 -42.039 1.00 44.60 1501 GLU B N 1
ATOM 6235 C CA . GLU B 1 344 ? -30.591 7.422 -42.819 1.00 44.43 1501 GLU B CA 1
ATOM 6236 C C . GLU B 1 344 ? -29.330 7.251 -41.999 1.00 48.25 1501 GLU B C 1
ATOM 6237 O O . GLU B 1 344 ? -28.318 6.715 -42.471 1.00 60.78 1501 GLU B O 1
ATOM 6243 N N . TRP B 1 345 ? -29.388 7.699 -40.757 1.00 44.24 1502 TRP B N 1
ATOM 6244 C CA . TRP B 1 345 ? -28.221 7.575 -39.897 1.00 39.57 1502 TRP B CA 1
ATOM 6245 C C . TRP B 1 345 ? -27.783 6.102 -39.762 1.00 39.21 1502 TRP B C 1
ATOM 6246 O O . TRP B 1 345 ? -26.603 5.799 -39.780 1.00 46.28 1502 TRP B O 1
ATOM 6257 N N . ASN B 1 346 ? -28.736 5.184 -39.666 1.00 44.36 1503 ASN B N 1
ATOM 6258 C CA . ASN B 1 346 ? -28.404 3.763 -39.579 1.00 43.89 1503 ASN B CA 1
ATOM 6259 C C . ASN B 1 346 ? -27.494 3.281 -40.685 1.00 51.95 1503 ASN B C 1
ATOM 6260 O O . ASN B 1 346 ? -26.617 2.440 -40.470 1.00 52.53 1503 ASN B O 1
ATOM 6265 N N . GLU B 1 347 ? -27.721 3.807 -41.882 1.00 53.07 1504 GLU B N 1
ATOM 6266 C CA . GLU B 1 347 ? -27.072 3.300 -43.070 1.00 46.69 1504 GLU B CA 1
ATOM 6267 C C . GLU B 1 347 ? -25.710 3.946 -43.239 1.00 43.97 1504 GLU B C 1
ATOM 6268 O O . GLU B 1 347 ? -24.771 3.305 -43.723 1.00 45.37 1504 GLU B O 1
ATOM 6274 N N . VAL B 1 348 ? -25.607 5.215 -42.847 1.00 46.86 1505 VAL B N 1
ATOM 6275 C CA . VAL B 1 348 ? -24.302 5.858 -42.644 1.00 49.79 1505 VAL B CA 1
ATOM 6276 C C . VAL B 1 348 ? -23.402 4.985 -41.750 1.00 52.55 1505 VAL B C 1
ATOM 6277 O O . VAL B 1 348 ? -22.178 4.978 -41.925 1.00 57.85 1505 VAL B O 1
ATOM 6281 N N . LYS B 1 349 ? -24.026 4.249 -40.819 1.00 60.26 1506 LYS B N 1
ATOM 6282 C CA . LYS B 1 349 ? -23.305 3.492 -39.777 1.00 59.22 1506 LYS B CA 1
ATOM 6283 C C . LYS B 1 349 ? -23.304 1.992 -40.035 1.00 52.69 1506 LYS B C 1
ATOM 6284 O O . LYS B 1 349 ? -22.956 1.189 -39.167 1.00 52.11 1506 LYS B O 1
ATOM 6290 N N . ASN B 1 350 ? -23.748 1.618 -41.221 1.00 49.89 1507 ASN B N 1
ATOM 6291 C CA . ASN B 1 350 ? -23.848 0.216 -41.587 1.00 65.68 1507 ASN B CA 1
ATOM 6292 C C . ASN B 1 350 ? -24.719 -0.636 -40.670 1.00 65.74 1507 ASN B C 1
ATOM 6293 O O . ASN B 1 350 ? -24.408 -1.809 -40.453 1.00 62.03 1507 ASN B O 1
ATOM 6298 N N . VAL B 1 351 ? -25.806 -0.049 -40.152 1.00 64.03 1508 VAL B N 1
ATOM 6299 C CA . VAL B 1 351 ? -26.679 -0.706 -39.162 1.00 50.64 1508 VAL B CA 1
ATOM 6300 C C . VAL B 1 351 ? -28.093 -0.927 -39.696 1.00 54.69 1508 VAL B C 1
ATOM 6301 O O . VAL B 1 351 ? -28.771 0.014 -40.151 1.00 51.38 1508 VAL B O 1
ATOM 6305 N N . LYS B 1 352 ? -28.548 -2.169 -39.640 1.00 51.38 1509 LYS B N 1
ATOM 6306 C CA . LYS B 1 352 ? -29.841 -2.447 -40.212 1.00 43.21 1509 LYS B CA 1
ATOM 6307 C C . LYS B 1 352 ? -30.969 -1.662 -39.532 1.00 42.13 1509 LYS B C 1
ATOM 6308 O O . LYS B 1 352 ? -31.149 -1.715 -38.324 1.00 42.56 1509 LYS B O 1
ATOM 6314 N N . SER B 1 353 ? -31.689 -0.908 -40.352 1.00 50.79 1510 SER B N 1
ATOM 6315 C CA . SER B 1 353 ? -32.974 -0.296 -40.027 1.00 41.89 1510 SER B CA 1
ATOM 6316 C C . SER B 1 353 ? -34.059 -1.363 -40.090 1.00 39.51 1510 SER B C 1
ATOM 6317 O O . SER B 1 353 ? -34.371 -1.862 -41.170 1.00 39.67 1510 SER B O 1
ATOM 6320 N N . ILE B 1 354 ? -34.663 -1.736 -38.963 1.00 39.81 1511 ILE B N 1
ATOM 6321 C CA . ILE B 1 354 ? -35.635 -2.833 -39.049 1.00 50.64 1511 ILE B CA 1
ATOM 6322 C C . ILE B 1 354 ? -37.056 -2.411 -39.428 1.00 54.16 1511 ILE B C 1
ATOM 6323 O O . ILE B 1 354 ? -37.916 -3.269 -39.736 1.00 51.71 1511 ILE B O 1
ATOM 6328 N N . VAL B 1 355 ? -37.295 -1.103 -39.402 1.00 38.31 1512 VAL B N 1
ATOM 6329 C CA . VAL B 1 355 ? -38.509 -0.563 -39.972 1.00 40.27 1512 VAL B CA 1
ATOM 6330 C C . VAL B 1 355 ? -38.183 -0.018 -41.350 1.00 45.52 1512 VAL B C 1
ATOM 6331 O O . VAL B 1 355 ? -37.500 1.002 -41.470 1.00 44.22 1512 VAL B O 1
ATOM 6335 N N . PRO B 1 356 ? -38.654 -0.714 -42.407 1.00 49.77 1513 PRO B N 1
ATOM 6336 C CA . PRO B 1 356 ? -38.358 -0.315 -43.793 1.00 38.56 1513 PRO B CA 1
ATOM 6337 C C . PRO B 1 356 ? -39.107 0.978 -44.152 1.00 39.76 1513 PRO B C 1
ATOM 6338 O O . PRO B 1 356 ? -40.184 0.947 -44.759 1.00 38.07 1513 PRO B O 1
ATOM 6342 N N . MET B 1 357 ? -38.520 2.107 -43.782 1.00 42.20 1514 MET B N 1
ATOM 6343 C CA . MET B 1 357 ? -39.189 3.392 -43.854 1.00 35.75 1514 MET B CA 1
ATOM 6344 C C . MET B 1 357 ? -39.829 3.787 -45.180 1.00 43.49 1514 MET B C 1
ATOM 6345 O O . MET B 1 357 ? -40.867 4.457 -45.183 1.00 54.07 1514 MET B O 1
ATOM 6350 N N . ILE B 1 358 ? -39.213 3.411 -46.297 1.00 48.79 1515 ILE B N 1
ATOM 6351 C CA . ILE B 1 358 ? -39.738 3.820 -47.598 1.00 51.50 1515 ILE B CA 1
ATOM 6352 C C . ILE B 1 358 ? -41.002 3.038 -47.973 1.00 46.02 1515 ILE B C 1
ATOM 6353 O O . ILE B 1 358 ? -42.001 3.622 -48.390 1.00 37.19 1515 ILE B O 1
ATOM 6358 N N . HIS B 1 359 ? -40.951 1.722 -47.789 1.00 42.37 1516 HIS B N 1
ATOM 6359 C CA . HIS B 1 359 ? -42.098 0.838 -47.993 1.00 38.81 1516 HIS B CA 1
ATOM 6360 C C . HIS B 1 359 ? -43.242 1.240 -47.057 1.00 50.35 1516 HIS B C 1
ATOM 6361 O O . HIS B 1 359 ? -44.430 1.214 -47.436 1.00 54.43 1516 HIS B O 1
ATOM 6368 N N . VAL B 1 360 ? -42.886 1.630 -45.833 1.00 50.39 1517 VAL B N 1
ATOM 6369 C CA . VAL B 1 360 ? -43.895 2.126 -44.904 1.00 45.60 1517 VAL B CA 1
ATOM 6370 C C . VAL B 1 360 ? -44.565 3.416 -45.405 1.00 44.86 1517 VAL B C 1
ATOM 6371 O O . VAL B 1 360 ? -45.797 3.543 -45.359 1.00 47.31 1517 VAL B O 1
ATOM 6375 N N . SER B 1 361 ? -43.763 4.368 -45.875 1.00 40.85 1518 SER B N 1
ATOM 6376 C CA . SER B 1 361 ? -44.320 5.658 -46.254 1.00 36.51 1518 SER B CA 1
ATOM 6377 C C . SER B 1 361 ? -45.326 5.515 -47.380 1.00 36.99 1518 SER B C 1
ATOM 6378 O O . SER B 1 361 ? -46.384 6.148 -47.342 1.00 46.04 1518 SER B O 1
ATOM 6381 N N . TRP B 1 362 ? -45.014 4.668 -48.363 1.00 44.68 1519 TRP B N 1
ATOM 6382 C CA . TRP B 1 362 ? -45.927 4.381 -49.477 1.00 45.55 1519 TRP B CA 1
ATOM 6383 C C . TRP B 1 362 ? -47.205 3.682 -48.988 1.00 50.89 1519 TRP B C 1
ATOM 6384 O O . TRP B 1 362 ? -48.300 4.008 -49.447 1.00 53.40 1519 TRP B O 1
ATOM 6395 N N . ASN B 1 363 ? -47.063 2.725 -48.068 1.00 42.93 1520 ASN B N 1
ATOM 6396 C CA . ASN B 1 363 ? -48.229 2.022 -47.570 1.00 39.02 1520 ASN B CA 1
ATOM 6397 C C . ASN B 1 363 ? -49.153 2.982 -46.860 1.00 50.31 1520 ASN B C 1
ATOM 6398 O O . ASN B 1 363 ? -50.387 2.923 -47.025 1.00 53.20 1520 ASN B O 1
ATOM 6403 N N . VAL B 1 364 ? -48.556 3.880 -46.079 1.00 50.90 1521 VAL B N 1
ATOM 6404 C CA . VAL B 1 364 ? -49.309 4.903 -45.341 1.00 47.18 1521 VAL B CA 1
ATOM 6405 C C . VAL B 1 364 ? -50.077 5.859 -46.278 1.00 49.60 1521 VAL B C 1
ATOM 6406 O O . VAL B 1 364 ? -51.293 6.027 -46.148 1.00 55.97 1521 VAL B O 1
ATOM 6410 N N . ALA B 1 365 ? -49.375 6.466 -47.232 1.00 50.79 1522 ALA B N 1
ATOM 6411 C CA . ALA B 1 365 ? -50.021 7.393 -48.151 1.00 48.07 1522 ALA B CA 1
ATOM 6412 C C . ALA B 1 365 ? -51.176 6.732 -48.923 1.00 47.64 1522 ALA B C 1
ATOM 6413 O O . ALA B 1 365 ? -52.224 7.351 -49.175 1.00 47.96 1522 ALA B O 1
ATOM 6415 N N . ARG B 1 366 ? -50.978 5.468 -49.275 1.00 43.58 1523 ARG B N 1
ATOM 6416 C CA . ARG B 1 366 ? -51.984 4.637 -49.937 1.00 42.92 1523 ARG B CA 1
ATOM 6417 C C . ARG B 1 366 ? -53.181 4.217 -49.055 1.00 54.07 1523 ARG B C 1
ATOM 6418 O O . ARG B 1 366 ? -54.284 3.976 -49.564 1.00 56.43 1523 ARG B O 1
ATOM 6426 N N . THR B 1 367 ? -52.985 4.125 -47.744 1.00 51.42 1524 THR B N 1
ATOM 6427 C CA . THR B 1 367 ? -54.028 3.514 -46.904 1.00 62.48 1524 THR B CA 1
ATOM 6428 C C . THR B 1 367 ? -54.627 4.430 -45.827 1.00 59.58 1524 THR B C 1
ATOM 6429 O O . THR B 1 367 ? -55.636 4.107 -45.232 1.00 62.28 1524 THR B O 1
ATOM 6433 N N . VAL B 1 368 ? -54.020 5.586 -45.607 1.00 57.46 1525 VAL B N 1
ATOM 6434 C CA . VAL B 1 368 ? -54.380 6.425 -44.474 1.00 53.19 1525 VAL B CA 1
ATOM 6435 C C . VAL B 1 368 ? -54.517 7.883 -44.877 1.00 45.88 1525 VAL B C 1
ATOM 6436 O O . VAL B 1 368 ? -53.598 8.462 -45.438 1.00 58.40 1525 VAL B O 1
ATOM 6440 N N . LYS B 1 369 ? -55.650 8.488 -44.569 1.00 49.82 1526 LYS B N 1
ATOM 6441 C CA . LYS B 1 369 ? -55.849 9.930 -44.749 1.00 62.38 1526 LYS B CA 1
ATOM 6442 C C . LYS B 1 369 ? -55.085 10.775 -43.719 1.00 61.99 1526 LYS B C 1
ATOM 6443 O O . LYS B 1 369 ? -55.180 10.539 -42.510 1.00 66.65 1526 LYS B O 1
ATOM 6449 N N . ILE B 1 370 ? -54.342 11.766 -44.205 1.00 56.88 1527 ILE B N 1
ATOM 6450 C CA . ILE B 1 370 ? -53.517 12.621 -43.350 1.00 48.78 1527 ILE B CA 1
ATOM 6451 C C . ILE B 1 370 ? -54.041 14.066 -43.351 1.00 59.24 1527 ILE B C 1
ATOM 6452 O O . ILE B 1 370 ? -54.125 14.705 -44.411 1.00 63.28 1527 ILE B O 1
ATOM 6457 N N . SER B 1 371 ? -54.407 14.573 -42.172 1.00 62.57 1528 SER B N 1
ATOM 6458 C CA . SER B 1 371 ? -54.985 15.914 -42.058 1.00 70.95 1528 SER B CA 1
ATOM 6459 C C . SER B 1 371 ? -53.930 16.912 -41.606 1.00 69.93 1528 SER B C 1
ATOM 6460 O O . SER B 1 371 ? -54.054 18.114 -41.873 1.00 71.65 1528 SER B O 1
ATOM 6463 N N . ASP B 1 372 ? -52.902 16.398 -40.923 1.00 62.68 1529 ASP B N 1
ATOM 6464 C CA . ASP B 1 372 ? -51.826 17.218 -40.369 1.00 54.29 1529 ASP B CA 1
ATOM 6465 C C . ASP B 1 372 ? -50.804 17.703 -41.414 1.00 54.11 1529 ASP B C 1
ATOM 6466 O O . ASP B 1 372 ? -49.971 16.926 -41.903 1.00 54.96 1529 ASP B O 1
ATOM 6471 N N . PRO B 1 373 ? -50.834 19.006 -41.720 1.00 56.88 1530 PRO B N 1
ATOM 6472 C CA . PRO B 1 373 ? -50.089 19.613 -42.832 1.00 60.13 1530 PRO B CA 1
ATOM 6473 C C . PRO B 1 373 ? -48.571 19.391 -42.788 1.00 57.95 1530 PRO B C 1
ATOM 6474 O O . PRO B 1 373 ? -47.948 19.114 -43.817 1.00 55.98 1530 PRO B O 1
ATOM 6478 N N . ASP B 1 374 ? -47.983 19.518 -41.607 1.00 59.35 1531 ASP B N 1
ATOM 6479 C CA . ASP B 1 374 ? -46.549 19.290 -41.446 1.00 55.41 1531 ASP B CA 1
ATOM 6480 C C . ASP B 1 374 ? -46.149 17.827 -41.686 1.00 46.43 1531 ASP B C 1
ATOM 6481 O O . ASP B 1 374 ? -45.146 17.554 -42.356 1.00 48.10 1531 ASP B O 1
ATOM 6486 N N . LEU B 1 375 ? -46.923 16.889 -41.145 1.00 44.30 1532 LEU B N 1
ATOM 6487 C CA . LEU B 1 375 ? -46.686 15.487 -41.450 1.00 47.28 1532 LEU B CA 1
ATOM 6488 C C . LEU B 1 375 ? -46.882 15.196 -42.941 1.00 56.68 1532 LEU B C 1
ATOM 6489 O O . LEU B 1 375 ? -46.135 14.400 -43.525 1.00 59.26 1532 LEU B O 1
ATOM 6494 N N . PHE B 1 376 ? -47.886 15.847 -43.546 1.00 51.81 1533 PHE B N 1
ATOM 6495 C CA . PHE B 1 376 ? -48.200 15.638 -44.949 1.00 49.11 1533 PHE B CA 1
ATOM 6496 C C . PHE B 1 376 ? -47.061 16.084 -45.855 1.00 51.64 1533 PHE B C 1
ATOM 6497 O O . PHE B 1 376 ? -46.759 15.412 -46.844 1.00 49.46 1533 PHE B O 1
ATOM 6505 N N . LYS B 1 377 ? -46.452 17.226 -45.539 1.00 50.68 1534 LYS B N 1
ATOM 6506 C CA . LYS B 1 377 ? -45.399 17.745 -46.399 1.00 49.17 1534 LYS B CA 1
ATOM 6507 C C . LYS B 1 377 ? -44.200 16.829 -46.265 1.00 54.71 1534 LYS B C 1
ATOM 6508 O O . LYS B 1 377 ? -43.393 16.717 -47.191 1.00 59.17 1534 LYS B O 1
ATOM 6514 N N . MET B 1 378 ? -44.078 16.163 -45.118 1.00 44.97 1535 MET B N 1
ATOM 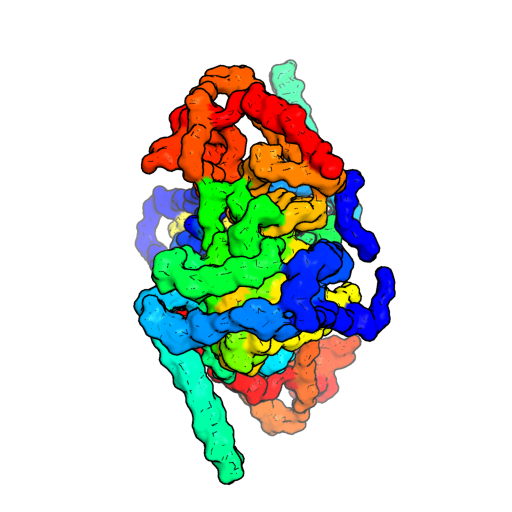6515 C CA . MET B 1 378 ? -42.899 15.315 -44.906 1.00 41.59 1535 MET B CA 1
ATOM 6516 C C . MET B 1 378 ? -43.014 14.013 -45.678 1.00 46.68 1535 MET B C 1
ATOM 6517 O O . MET B 1 378 ? -42.053 13.567 -46.317 1.00 43.73 1535 MET B O 1
ATOM 6522 N N . ILE B 1 379 ? -44.190 13.395 -45.624 1.00 46.53 1536 ILE B N 1
ATOM 6523 C CA . ILE B 1 379 ? -44.367 12.188 -46.411 1.00 50.85 1536 ILE B CA 1
ATOM 6524 C C . ILE B 1 379 ? -44.294 12.465 -47.908 1.00 51.64 1536 ILE B C 1
ATOM 6525 O O . ILE B 1 379 ? -43.796 11.643 -48.671 1.00 49.18 1536 ILE B O 1
ATOM 6530 N N . LYS B 1 380 ? -44.789 13.626 -48.320 1.00 54.29 1537 LYS B N 1
ATOM 6531 C CA . LYS B 1 380 ? -44.864 13.970 -49.735 1.00 58.95 1537 LYS B CA 1
ATOM 6532 C C . LYS B 1 380 ? -43.456 14.171 -50.297 1.00 59.33 1537 LYS B C 1
ATOM 6533 O O . LYS B 1 380 ? -43.164 13.762 -51.427 1.00 63.01 1537 LYS B O 1
ATOM 6539 N N . PHE B 1 381 ? -42.591 14.798 -49.505 1.00 48.29 1538 PHE B N 1
ATOM 6540 C CA . PHE B 1 381 ? -41.212 15.021 -49.914 1.00 43.81 1538 PHE B CA 1
ATOM 6541 C C . PHE B 1 381 ? -40.495 13.685 -50.074 1.00 43.75 1538 PHE B C 1
ATOM 6542 O O . PHE B 1 381 ? -39.762 13.451 -51.043 1.00 45.74 1538 PHE B O 1
ATOM 6550 N N . CYS B 1 382 ? -40.728 12.798 -49.118 1.00 42.63 1539 CYS B N 1
ATOM 6551 C CA . CYS B 1 382 ? -40.074 11.506 -49.112 1.00 40.19 1539 CYS B CA 1
ATOM 6552 C C . CYS B 1 382 ? -40.471 10.670 -50.328 1.00 47.55 1539 CYS B C 1
ATOM 6553 O O . CYS B 1 382 ? -39.605 10.097 -50.987 1.00 56.46 1539 CYS B O 1
ATOM 6556 N N . LEU B 1 383 ? -41.764 10.607 -50.636 1.00 38.50 1540 LEU B N 1
ATOM 6557 C CA . LEU B 1 383 ? -42.245 9.898 -51.836 1.00 39.19 1540 LEU B CA 1
ATOM 6558 C C . LEU B 1 383 ? -41.607 10.467 -53.107 1.00 49.50 1540 LEU B C 1
ATOM 6559 O O . LEU B 1 383 ? -41.179 9.725 -54.007 1.00 55.57 1540 LEU B O 1
ATOM 6564 N N . LEU B 1 384 ? -41.545 11.791 -53.178 1.00 45.52 1541 LEU B N 1
ATOM 6565 C CA . LEU B 1 384 ? -40.949 12.439 -54.324 1.00 43.17 1541 LEU B CA 1
ATOM 6566 C C . LEU B 1 384 ? -39.537 11.886 -54.557 1.00 46.17 1541 LEU B C 1
ATOM 6567 O O . LEU B 1 384 ? -39.233 11.405 -55.647 1.00 51.44 1541 LEU B O 1
ATOM 6572 N N . GLN B 1 385 ? -38.704 11.931 -53.514 1.00 48.17 1542 GLN B N 1
ATOM 6573 C CA . GLN B 1 385 ? -37.291 11.536 -53.592 1.00 46.91 1542 GLN B CA 1
ATOM 6574 C C . GLN B 1 385 ? -37.182 10.059 -53.902 1.00 40.69 1542 GLN B C 1
ATOM 6575 O O . GLN B 1 385 ? -36.245 9.607 -54.573 1.00 42.37 1542 GLN B O 1
ATOM 6581 N N . SER B 1 386 ? -38.138 9.302 -53.394 1.00 38.64 1543 SER B N 1
ATOM 6582 C CA . SER B 1 386 ? -38.179 7.898 -53.709 1.00 47.32 1543 SER B CA 1
ATOM 6583 C C . SER B 1 386 ? -38.416 7.718 -55.215 1.00 46.00 1543 SER B C 1
ATOM 6584 O O . SER B 1 386 ? -37.858 6.818 -55.835 1.00 48.49 1543 SER B O 1
ATOM 6587 N N . MET B 1 387 ? -39.218 8.599 -55.807 1.00 45.04 1544 MET B N 1
ATOM 6588 C CA . MET B 1 387 ? -39.541 8.494 -57.241 1.00 47.90 1544 MET B CA 1
ATOM 6589 C C . MET B 1 387 ? -38.390 8.907 -58.142 1.00 55.68 1544 MET B C 1
ATOM 6590 O O . MET B 1 387 ? -38.204 8.334 -59.220 1.00 62.86 1544 MET B O 1
ATOM 6595 N N . LYS B 1 388 ? -37.619 9.892 -57.695 1.00 52.41 1545 LYS B N 1
ATOM 6596 C CA . LYS B 1 388 ? -36.519 10.414 -58.484 1.00 53.58 1545 LYS B CA 1
ATOM 6597 C C . LYS B 1 388 ? -35.406 9.394 -58.480 1.00 58.53 1545 LYS B C 1
ATOM 6598 O O . LYS B 1 388 ? -34.705 9.174 -59.490 1.00 60.62 1545 LYS B O 1
ATOM 6604 N N . HIS B 1 389 ? -35.225 8.798 -57.316 1.00 40.84 1546 HIS B N 1
ATOM 6605 C CA . HIS B 1 389 ? -34.265 7.748 -57.123 1.00 52.22 1546 HIS B CA 1
ATOM 6606 C C . HIS B 1 389 ? -34.604 6.605 -58.018 1.00 50.83 1546 HIS B C 1
ATOM 6607 O O . HIS B 1 389 ? -33.761 6.097 -58.685 1.00 49.63 1546 HIS B O 1
ATOM 6614 N N . CYS B 1 390 ? -35.850 6.184 -58.014 1.00 49.67 1547 CYS B N 1
ATOM 6615 C CA . CYS B 1 390 ? -36.256 5.070 -58.850 1.00 50.92 1547 CYS B CA 1
ATOM 6616 C C . CYS B 1 390 ? -36.057 5.465 -60.327 1.00 51.10 1547 CYS B C 1
ATOM 6617 O O . CYS B 1 390 ? -35.563 4.675 -61.149 1.00 56.27 1547 CYS B O 1
ATOM 6620 N N . GLN B 1 391 ? -36.388 6.714 -60.640 1.00 44.82 1548 GLN B N 1
ATOM 6621 C CA . GLN B 1 391 ? -36.268 7.235 -61.993 1.00 45.68 1548 GLN B CA 1
ATOM 6622 C C . GLN B 1 391 ? -34.811 7.237 -62.462 1.00 56.53 1548 GLN B C 1
ATOM 6623 O O . GLN B 1 391 ? -34.517 6.845 -63.615 1.00 43.56 1548 GLN B O 1
ATOM 6629 N N . VAL B 1 392 ? -33.900 7.666 -61.575 1.00 56.22 1549 VAL B N 1
ATOM 6630 C CA . VAL B 1 392 ? -32.486 7.768 -61.936 1.00 56.80 1549 VAL B CA 1
ATOM 6631 C C . VAL B 1 392 ? -31.891 6.392 -62.164 1.00 51.42 1549 VAL B C 1
ATOM 6632 O O . VAL B 1 392 ? -31.101 6.172 -63.094 1.00 56.00 1549 VAL B O 1
ATOM 6636 N N . GLN B 1 393 ? -32.299 5.465 -61.314 1.00 43.67 1550 GLN B N 1
ATOM 6637 C CA . GLN B 1 393 ? -31.808 4.101 -61.359 1.00 56.82 1550 GLN B CA 1
ATOM 6638 C C . GLN B 1 393 ? -32.268 3.422 -62.660 1.00 61.66 1550 GLN B C 1
ATOM 6639 O O . GLN B 1 393 ? -31.522 2.654 -63.271 1.00 67.49 1550 GLN B O 1
ATOM 6645 N N . ARG B 1 394 ? -33.485 3.736 -63.091 1.00 58.85 1551 ARG B N 1
ATOM 6646 C CA . ARG B 1 394 ? -34.047 3.151 -64.295 1.00 59.65 1551 ARG B CA 1
ATOM 6647 C C . ARG B 1 394 ? -33.321 3.606 -65.564 1.00 58.90 1551 ARG B C 1
ATOM 6648 O O . ARG B 1 394 ? -33.047 2.795 -66.452 1.00 56.35 1551 ARG B O 1
ATOM 6656 N N . GLU B 1 395 ? -33.029 4.899 -65.646 1.00 46.80 1552 GLU B N 1
ATOM 6657 C CA . GLU B 1 395 ? -32.408 5.442 -66.833 1.00 46.33 1552 GLU B CA 1
ATOM 6658 C C . GLU B 1 395 ? -31.075 4.793 -67.028 1.00 56.27 1552 GLU B C 1
ATOM 6659 O O . GLU B 1 395 ? -30.785 4.261 -68.095 1.00 66.24 1552 GLU B O 1
ATOM 6665 N N . SER B 1 396 ? -30.257 4.824 -65.989 1.00 47.41 1553 SER B N 1
ATOM 6666 C CA . SER B 1 396 ? -28.882 4.385 -66.130 1.00 57.92 1553 SER B CA 1
ATOM 6667 C C . SER B 1 396 ? -28.815 2.885 -66.434 1.00 55.38 1553 SER B C 1
ATOM 6668 O O . SER B 1 396 ? -27.891 2.431 -67.104 1.00 61.89 1553 SER B O 1
ATOM 6671 N N . LEU B 1 397 ? -29.799 2.126 -65.963 1.00 46.28 1554 LEU B N 1
ATOM 6672 C CA . LEU B 1 397 ? -29.848 0.700 -66.272 1.00 50.44 1554 LEU B CA 1
ATOM 6673 C C . LEU B 1 397 ? -30.229 0.471 -67.730 1.00 56.94 1554 LEU B C 1
ATOM 6674 O O . LEU B 1 397 ? -29.596 -0.327 -68.438 1.00 59.07 1554 LEU B O 1
ATOM 6679 N N . VAL B 1 398 ? -31.291 1.155 -68.155 1.00 50.76 1555 VAL B N 1
ATOM 6680 C CA . VAL B 1 398 ? -31.660 1.252 -69.559 1.00 51.43 1555 VAL B CA 1
ATOM 6681 C C . VAL B 1 398 ? -30.435 1.707 -70.339 1.00 63.37 1555 VAL B C 1
ATOM 6682 O O . VAL B 1 398 ? -29.983 1.047 -71.273 1.00 69.67 1555 VAL B O 1
ATOM 6686 N N . ARG B 1 399 ? -29.895 2.849 -69.938 1.00 53.23 1556 ARG B N 1
ATOM 6687 C CA . ARG B 1 399 ? -28.829 3.482 -70.682 1.00 51.47 1556 ARG B CA 1
ATOM 6688 C C . ARG B 1 399 ? -27.650 2.542 -70.881 1.00 62.45 1556 ARG B C 1
ATOM 6689 O O . ARG B 1 399 ? -26.871 2.707 -71.809 1.00 65.84 1556 ARG B O 1
ATOM 6697 N N . ALA B 1 400 ? -27.520 1.553 -70.009 1.00 55.45 1557 ALA B N 1
ATOM 6698 C CA . ALA B 1 400 ? -26.410 0.623 -70.104 1.00 57.94 1557 ALA B CA 1
ATOM 6699 C C . ALA B 1 400 ? -26.839 -0.774 -70.558 1.00 66.14 1557 ALA B C 1
ATOM 6700 O O . ALA B 1 400 ? -26.157 -1.781 -70.271 1.00 56.31 1557 ALA B O 1
ATOM 6702 N N . GLY B 1 401 ? -27.978 -0.831 -71.245 1.00 51.47 1558 GLY B N 1
ATOM 6703 C CA . GLY B 1 401 ? -28.420 -2.039 -71.922 1.00 51.53 1558 GLY B CA 1
ATOM 6704 C C . GLY B 1 401 ? -29.014 -3.100 -71.018 1.00 55.59 1558 GLY B C 1
ATOM 6705 O O . GLY B 1 401 ? -29.277 -4.226 -71.450 1.00 58.12 1558 GLY B O 1
ATOM 6706 N N . LYS B 1 402 ? -29.235 -2.753 -69.756 1.00 51.72 1559 LYS B N 1
ATOM 6707 C CA . LYS B 1 402 ? -29.740 -3.715 -68.809 1.00 49.85 1559 LYS B CA 1
ATOM 6708 C C . LYS B 1 402 ? -31.240 -3.838 -68.947 1.00 59.45 1559 LYS B C 1
ATOM 6709 O O . LYS B 1 402 ? -31.961 -2.834 -68.960 1.00 65.49 1559 LYS B O 1
ATOM 6715 N N . LYS B 1 403 ? -31.726 -5.066 -69.074 1.00 58.82 1560 LYS B N 1
ATOM 6716 C CA . LYS B 1 403 ? -33.171 -5.263 -69.153 1.00 62.95 1560 LYS B CA 1
ATOM 6717 C C . LYS B 1 403 ? -33.756 -5.367 -67.739 1.00 57.44 1560 LYS B C 1
ATOM 6718 O O . LYS B 1 403 ? -33.118 -5.944 -66.838 1.00 55.57 1560 LYS B O 1
ATOM 6724 N N . ILE B 1 404 ? -34.960 -4.807 -67.557 1.00 51.25 1561 ILE B N 1
ATOM 6725 C CA . ILE B 1 404 ? -35.696 -4.868 -66.283 1.00 48.14 1561 ILE B CA 1
ATOM 6726 C C . ILE B 1 404 ? -37.047 -5.547 -66.428 1.00 47.46 1561 ILE B C 1
ATOM 6727 O O . ILE B 1 404 ? -37.964 -4.972 -67.013 1.00 47.39 1561 ILE B O 1
ATOM 6732 N N . ALA B 1 405 ? -37.177 -6.755 -65.884 1.00 46.81 1562 ALA B N 1
ATOM 6733 C CA . ALA B 1 405 ? -38.471 -7.441 -65.830 1.00 52.99 1562 ALA B CA 1
ATOM 6734 C C . ALA B 1 405 ? -39.451 -6.697 -64.925 1.00 59.55 1562 ALA B C 1
ATOM 6735 O O . ALA B 1 405 ? -39.041 -5.967 -64.027 1.00 67.68 1562 ALA B O 1
ATOM 6737 N N . TYR B 1 406 ? -40.747 -6.876 -65.160 1.00 59.18 1563 TYR B N 1
ATOM 6738 C CA . TYR B 1 406 ? -41.731 -6.338 -64.244 1.00 55.12 1563 TYR B CA 1
ATOM 6739 C C . TYR B 1 406 ? -42.249 -7.440 -63.313 1.00 60.89 1563 TYR B C 1
ATOM 6740 O O . TYR B 1 406 ? -42.684 -8.509 -63.763 1.00 60.89 1563 TYR B O 1
ATOM 6749 N N . GLN B 1 407 ? -42.182 -7.162 -62.010 1.00 57.04 1564 GLN B N 1
ATOM 6750 C CA . GLN B 1 407 ? -42.597 -8.099 -60.981 1.00 61.82 1564 GLN B CA 1
ATOM 6751 C C . GLN B 1 407 ? -43.743 -7.467 -60.207 1.00 71.29 1564 GLN B C 1
ATOM 6752 O O . GLN B 1 407 ? -43.677 -6.300 -59.815 1.00 81.75 1564 GLN B O 1
ATOM 6758 N N . GLY B 1 408 ? -44.809 -8.214 -60.004 1.00 72.11 1565 GLY B N 1
ATOM 6759 C CA . GLY B 1 408 ? -45.881 -7.672 -59.215 1.00 79.28 1565 GLY B CA 1
ATOM 6760 C C . GLY B 1 408 ? -45.531 -7.754 -57.753 1.00 78.39 1565 GLY B C 1
ATOM 6761 O O . GLY B 1 408 ? -44.803 -8.664 -57.320 1.00 85.12 1565 GLY B O 1
ATOM 6762 N N . ARG B 1 409 ? -46.010 -6.777 -56.992 1.00 70.65 1566 ARG B N 1
ATOM 6763 C CA . ARG B 1 409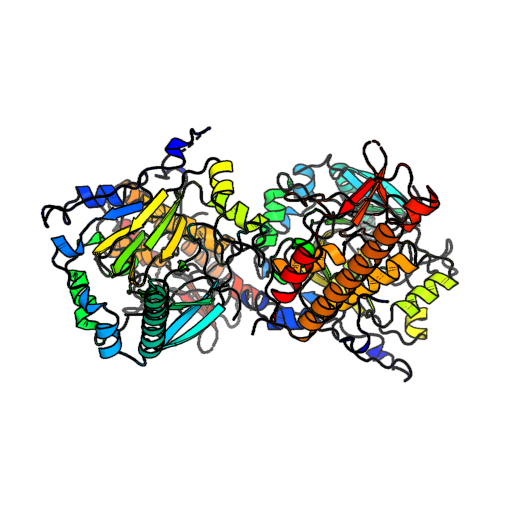 ? -46.220 -6.987 -55.563 1.00 64.63 1566 ARG B CA 1
ATOM 6764 C C . ARG B 1 409 ? -47.413 -7.922 -55.476 1.00 68.46 1566 ARG B C 1
ATOM 6765 O O . ARG B 1 409 ? -48.424 -7.718 -56.149 1.00 74.59 1566 ARG B O 1
ATOM 6773 N N . VAL B 1 410 ? -47.292 -8.978 -54.692 1.00 67.31 1567 VAL B N 1
ATOM 6774 C CA . VAL B 1 410 ? -48.463 -9.801 -54.404 1.00 66.96 1567 VAL B CA 1
ATOM 6775 C C . VAL B 1 410 ? -49.055 -9.326 -53.070 1.00 70.30 1567 VAL B C 1
ATOM 6776 O O . VAL B 1 410 ? -48.574 -8.339 -52.490 1.00 68.60 1567 VAL B O 1
ATOM 6780 N N . LYS B 1 411 ? -50.094 -10.021 -52.598 1.00 75.14 1568 LYS B N 1
ATOM 6781 C CA . LYS B 1 411 ? -50.740 -9.707 -51.320 1.00 72.97 1568 LYS B CA 1
ATOM 6782 C C . LYS B 1 411 ? -49.848 -10.099 -50.150 1.00 72.27 1568 LYS B C 1
ATOM 6783 O O . LYS B 1 411 ? -49.381 -11.243 -50.068 1.00 67.24 1568 LYS B O 1
ATOM 6789 N N . ASP B 1 412 ? -49.623 -9.150 -49.244 1.00 76.91 1569 ASP B N 1
ATOM 6790 C CA . ASP B 1 412 ? -48.825 -9.408 -48.049 1.00 85.70 1569 ASP B CA 1
ATOM 6791 C C . ASP B 1 412 ? -47.398 -9.812 -48.419 1.00 84.12 1569 ASP B C 1
ATOM 6792 O O . ASP B 1 412 ? -46.789 -10.675 -47.765 1.00 85.73 1569 ASP B O 1
ATOM 6797 N N . GLU B 1 413 ? -46.879 -9.204 -49.481 1.00 68.21 1570 GLU B N 1
ATOM 6798 C CA . GLU B 1 413 ? -45.481 -9.364 -49.785 1.00 66.32 1570 GLU B CA 1
ATOM 6799 C C . GLU B 1 413 ? -44.727 -8.394 -48.889 1.00 62.40 1570 GLU B C 1
ATOM 6800 O O . GLU B 1 413 ? -45.164 -7.240 -48.729 1.00 59.93 1570 GLU B O 1
ATOM 6806 N N . PRO B 1 414 ? -43.603 -8.865 -48.288 1.00 59.63 1571 PRO B N 1
ATOM 6807 C CA . PRO B 1 414 ? -42.787 -8.089 -47.341 1.00 53.24 1571 PRO B CA 1
ATOM 6808 C C . PRO B 1 414 ? -41.939 -7.068 -48.064 1.00 51.51 1571 PRO B C 1
ATOM 6809 O O . PRO B 1 414 ? -41.883 -7.095 -49.296 1.00 54.17 1571 PRO B O 1
ATOM 6813 N N . ALA B 1 415 ? -41.312 -6.179 -47.301 1.00 52.22 1572 ALA B N 1
ATOM 6814 C CA . ALA B 1 415 ? -40.206 -5.349 -47.782 1.00 55.31 1572 ALA B CA 1
ATOM 6815 C C . ALA B 1 415 ? -38.911 -6.187 -47.964 1.00 51.54 1572 ALA B C 1
ATOM 6816 O O . ALA B 1 415 ? -38.748 -7.252 -47.349 1.00 57.64 1572 ALA B O 1
ATOM 6818 N N . TYR B 1 416 ? -37.915 -5.671 -48.688 1.00 49.89 1573 TYR B N 1
ATOM 6819 C CA . TYR B 1 416 ? -36.602 -6.340 -48.842 1.00 53.23 1573 TYR B CA 1
ATOM 6820 C C . TYR B 1 416 ? -35.338 -5.532 -48.464 1.00 50.96 1573 TYR B C 1
ATOM 6821 O O . TYR B 1 416 ? -35.392 -4.331 -48.388 1.00 47.01 1573 TYR B O 1
ATOM 6830 N N . TYR B 1 417 ? -34.334 -6.264 -48.028 1.00 44.09 1574 TYR B N 1
ATOM 6831 C CA . TYR B 1 417 ? -33.246 -5.700 -47.280 1.00 53.42 1574 TYR B CA 1
ATOM 6832 C C . TYR B 1 417 ? -32.081 -6.399 -47.888 1.00 55.94 1574 TYR B C 1
ATOM 6833 O O . TYR B 1 417 ? -32.198 -7.540 -48.330 1.00 59.71 1574 TYR B O 1
ATOM 6842 N N . CYS B 1 418 ? -30.951 -5.728 -47.938 1.00 58.67 1575 CYS B N 1
ATOM 6843 C CA . CYS B 1 418 ? -29.860 -6.310 -48.662 1.00 58.02 1575 CYS B CA 1
ATOM 6844 C C . CYS B 1 418 ? -29.407 -7.580 -47.968 1.00 57.30 1575 CYS B C 1
ATOM 6845 O O . CYS B 1 418 ? -29.418 -7.667 -46.742 1.00 63.56 1575 CYS B O 1
ATOM 6848 N N . ASN B 1 419 ? -28.999 -8.560 -48.759 1.00 55.93 1576 ASN B N 1
ATOM 6849 C CA . ASN B 1 419 ? -28.310 -9.710 -48.214 1.00 63.65 1576 ASN B CA 1
ATOM 6850 C C . ASN B 1 419 ? -27.045 -9.197 -47.560 1.00 62.96 1576 ASN B C 1
ATOM 6851 O O . ASN B 1 419 ? -26.621 -9.698 -46.521 1.00 61.71 1576 ASN B O 1
ATOM 6856 N N . GLU B 1 420 ? -26.438 -8.197 -48.186 1.00 64.54 1577 GLU B N 1
ATOM 6857 C CA . GLU B 1 420 ? -25.046 -7.861 -47.895 1.00 67.08 1577 GLU B CA 1
ATOM 6858 C C . GLU B 1 420 ? -24.849 -6.684 -46.938 1.00 65.92 1577 GLU B C 1
ATOM 6859 O O . GLU B 1 420 ? -24.067 -6.780 -45.980 1.00 66.24 1577 GLU B O 1
ATOM 6865 N N . CYS B 1 421 ? -25.522 -5.570 -47.226 1.00 53.48 1578 CYS B N 1
ATOM 6866 C CA . CYS B 1 421 ? -25.359 -4.347 -46.447 1.00 48.75 1578 CYS B CA 1
ATOM 6867 C C . CYS B 1 421 ? -26.615 -4.062 -45.623 1.00 54.18 1578 CYS B C 1
ATOM 6868 O O . CYS B 1 421 ? -26.635 -3.118 -44.818 1.00 46.63 1578 CYS B O 1
ATOM 6871 N N . ASP B 1 422 ? -27.665 -4.855 -45.843 1.00 51.45 1579 ASP B N 1
ATOM 6872 C CA . ASP B 1 422 ? -28.872 -4.778 -45.006 1.00 47.42 1579 ASP B CA 1
ATOM 6873 C C . ASP B 1 422 ? -29.703 -3.529 -45.261 1.00 47.52 1579 ASP B C 1
ATOM 6874 O O . ASP B 1 422 ? -30.690 -3.295 -44.569 1.00 50.80 1579 ASP B O 1
ATOM 6879 N N . VAL B 1 423 ? -29.280 -2.702 -46.212 1.00 42.19 1580 VAL B N 1
ATOM 6880 C CA . VAL B 1 423 ? -30.114 -1.570 -46.632 1.00 42.64 1580 VAL B CA 1
ATOM 6881 C C . VAL B 1 423 ? -31.491 -2.024 -47.198 1.00 49.00 1580 VAL B C 1
ATOM 6882 O O . VAL B 1 423 ? -31.614 -3.091 -47.798 1.00 50.59 1580 VAL B O 1
ATOM 6886 N N . GLU B 1 424 ? -32.524 -1.212 -47.009 1.00 47.39 1581 GLU B N 1
ATOM 6887 C CA . GLU B 1 424 ? -33.805 -1.522 -47.623 1.00 52.93 1581 GLU B CA 1
ATOM 6888 C C . GLU B 1 424 ? -33.673 -1.382 -49.149 1.00 53.51 1581 GLU B C 1
ATOM 6889 O O . GLU B 1 424 ? -33.073 -0.402 -49.650 1.00 46.34 1581 GLU B O 1
ATOM 6895 N N . VAL B 1 425 ? -34.253 -2.326 -49.882 1.00 48.00 1582 VAL B N 1
ATOM 6896 C CA . VAL B 1 425 ? -34.299 -2.236 -51.334 1.00 53.78 1582 VAL B CA 1
ATOM 6897 C C . VAL B 1 425 ? -35.753 -1.991 -51.712 1.00 55.37 1582 VAL B C 1
ATOM 6898 O O . VAL B 1 425 ? -36.631 -2.773 -51.353 1.00 55.12 1582 VAL B O 1
ATOM 6902 N N . PHE B 1 426 ? -36.008 -0.904 -52.431 1.00 36.85 1583 PHE B N 1
ATOM 6903 C CA . PHE B 1 426 ? -37.378 -0.533 -52.771 1.00 41.49 1583 PHE B CA 1
ATOM 6904 C C . PHE B 1 426 ? -37.658 -0.418 -54.267 1.00 50.51 1583 PHE B C 1
ATOM 6905 O O . PHE B 1 426 ? -36.917 0.231 -55.004 1.00 47.70 1583 PHE B O 1
ATOM 6913 N N . ASN B 1 427 ? -38.744 -1.050 -54.698 1.00 44.97 1584 ASN B N 1
ATOM 6914 C CA . ASN B 1 427 ? -39.194 -0.978 -56.083 1.00 51.12 1584 ASN B CA 1
ATOM 6915 C C . ASN B 1 427 ? -38.326 -1.759 -57.059 1.00 48.79 1584 ASN B C 1
ATOM 6916 O O . ASN B 1 427 ? -38.808 -2.652 -57.752 1.00 48.34 1584 ASN B O 1
ATOM 6921 N N . ILE B 1 428 ? -37.041 -1.425 -57.106 1.00 49.84 1585 ILE B N 1
ATOM 6922 C CA . ILE B 1 428 ? -36.132 -2.100 -58.017 1.00 52.40 1585 ILE B CA 1
ATOM 6923 C C . ILE B 1 428 ? -35.303 -3.118 -57.256 1.00 47.27 1585 ILE B C 1
ATOM 6924 O O . ILE B 1 428 ? -34.562 -2.775 -56.337 1.00 38.89 1585 ILE B O 1
ATOM 6929 N N . LEU B 1 429 ? -35.431 -4.375 -57.659 1.00 45.67 1586 LEU B N 1
ATOM 6930 C CA . LEU B 1 429 ? -34.723 -5.467 -57.013 1.00 43.21 1586 LEU B CA 1
ATOM 6931 C C . LEU B 1 429 ? -33.568 -5.965 -57.884 1.00 60.48 1586 LEU B C 1
ATOM 6932 O O . LEU B 1 429 ? -33.709 -6.095 -59.114 1.00 52.95 1586 LEU B O 1
ATOM 6937 N N . PHE B 1 430 ? -32.446 -6.292 -57.238 1.00 65.02 1587 PHE B N 1
ATOM 6938 C CA . PHE B 1 430 ? -31.379 -7.038 -57.900 1.00 53.87 1587 PHE B CA 1
ATOM 6939 C C . PHE B 1 430 ? -31.375 -8.427 -57.292 1.00 57.89 1587 PHE B C 1
ATOM 6940 O O . PHE B 1 430 ? -31.363 -8.585 -56.061 1.00 58.70 1587 PHE B O 1
ATOM 6948 N N . VAL B 1 431 ? -31.443 -9.441 -58.148 1.00 55.67 1588 VAL B N 1
ATOM 6949 C CA . VAL B 1 431 ? -31.612 -10.794 -57.645 1.00 53.63 1588 VAL B CA 1
ATOM 6950 C C . VAL B 1 431 ? -30.625 -11.800 -58.251 1.00 55.67 1588 VAL B C 1
ATOM 6951 O O . VAL B 1 431 ? -30.267 -11.707 -59.423 1.00 66.53 1588 VAL B O 1
ATOM 6955 N N . THR B 1 432 ? -30.178 -12.746 -57.422 1.00 60.06 1589 THR B N 1
ATOM 6956 C CA . THR B 1 432 ? -29.392 -13.906 -57.863 1.00 65.28 1589 THR B CA 1
ATOM 6957 C C . THR B 1 432 ? -29.896 -15.195 -57.219 1.00 80.82 1589 THR B C 1
ATOM 6958 O O . THR B 1 432 ? -30.727 -15.166 -56.304 1.00 78.48 1589 THR B O 1
ATOM 6962 N N . SER B 1 433 ? -29.358 -16.321 -57.685 1.00 93.16 1590 SER B N 1
ATOM 6963 C CA . SER B 1 433 ? -29.634 -17.626 -57.086 1.00 104.69 1590 SER B CA 1
ATOM 6964 C C . SER B 1 433 ? -28.344 -18.370 -56.742 1.00 117.17 1590 SER B C 1
ATOM 6965 O O . SER B 1 433 ? -27.240 -17.855 -56.955 1.00 120.18 1590 SER B O 1
ATOM 6968 N N . THR B 1 440 ? -31.084 -20.406 -52.962 1.00 113.00 1597 THR B N 1
ATOM 6969 C CA . THR B 1 440 ? -32.255 -19.986 -53.733 1.00 112.72 1597 THR B CA 1
ATOM 6970 C C . THR B 1 440 ? -32.065 -18.565 -54.244 1.00 107.00 1597 THR B C 1
ATOM 6971 O O . THR B 1 440 ? -30.960 -18.199 -54.664 1.00 112.73 1597 THR B O 1
ATOM 6975 N N . TYR B 1 441 ? -33.131 -17.762 -54.198 1.00 95.69 1598 TYR B N 1
ATOM 6976 C CA . TYR B 1 441 ? -33.034 -16.402 -54.712 1.00 89.67 1598 TYR B CA 1
ATOM 6977 C C . TYR B 1 441 ? -32.600 -15.401 -53.641 1.00 79.75 1598 TYR B C 1
ATOM 6978 O O . TYR B 1 441 ? -33.138 -15.375 -52.533 1.00 72.91 1598 TYR B O 1
ATOM 6987 N N . LEU B 1 442 ? -31.638 -14.557 -53.989 1.00 75.37 1599 LEU B N 1
ATOM 6988 C CA . LEU B 1 442 ? -31.206 -13.509 -53.086 1.00 66.94 1599 LEU B CA 1
ATOM 6989 C C . LEU B 1 442 ? -31.456 -12.115 -53.677 1.00 63.49 1599 LEU B C 1
ATOM 6990 O O . LEU B 1 442 ? -31.410 -11.914 -54.900 1.00 66.40 1599 LEU B O 1
ATOM 6995 N N . VAL B 1 443 ? -31.702 -11.152 -52.794 1.00 57.55 1600 VAL B N 1
ATOM 6996 C CA . VAL B 1 443 ? -31.938 -9.770 -53.192 1.00 44.83 1600 VAL B CA 1
ATOM 6997 C C . VAL B 1 443 ? -30.795 -8.863 -52.723 1.00 51.95 1600 VAL B C 1
ATOM 6998 O O . VAL B 1 443 ? -30.247 -9.053 -51.631 1.00 53.38 1600 VAL B O 1
ATOM 7002 N N . HIS B 1 444 ? -30.431 -7.885 -53.552 1.00 48.96 1601 HIS B N 1
ATOM 7003 C CA . HIS B 1 444 ? -29.325 -6.982 -53.228 1.00 54.78 1601 HIS B CA 1
ATOM 7004 C C . HIS B 1 444 ? -29.698 -5.552 -53.601 1.00 57.58 1601 HIS B C 1
ATOM 7005 O O . HIS B 1 444 ? -30.610 -5.324 -54.400 1.00 57.52 1601 HIS B O 1
ATOM 7012 N N . CYS B 1 445 ? -28.998 -4.586 -53.017 1.00 59.19 1602 CYS B N 1
ATOM 7013 C CA . CYS B 1 445 ? -28.989 -3.250 -53.594 1.00 60.94 1602 CYS B CA 1
ATOM 7014 C C . CYS B 1 445 ? -28.017 -3.273 -54.792 1.00 65.02 1602 CYS B C 1
ATOM 7015 O O . CYS B 1 445 ? -27.278 -4.247 -54.977 1.00 58.07 1602 CYS B O 1
ATOM 7018 N N . GLU B 1 446 ? -28.027 -2.210 -55.595 1.00 61.06 1603 GLU B N 1
ATOM 7019 C CA . GLU B 1 446 ? -27.229 -2.157 -56.800 1.00 61.98 1603 GLU B CA 1
ATOM 7020 C C . GLU B 1 446 ? -25.717 -2.297 -56.541 1.00 63.16 1603 GLU B C 1
ATOM 7021 O O . GLU B 1 446 ? -25.023 -3.063 -57.230 1.00 52.68 1603 GLU B O 1
ATOM 7027 N N . GLY B 1 447 ? -25.204 -1.556 -55.561 1.00 62.56 1604 GLY B N 1
ATOM 7028 C CA . GLY B 1 447 ? -23.776 -1.541 -55.309 1.00 55.52 1604 GLY B CA 1
ATOM 7029 C C . GLY B 1 447 ? -23.290 -2.951 -55.042 1.00 51.61 1604 GLY B C 1
ATOM 7030 O O . GLY B 1 447 ? -22.330 -3.421 -55.683 1.00 55.84 1604 GLY B O 1
ATOM 7031 N N . CYS B 1 448 ? -23.968 -3.620 -54.105 1.00 51.59 1605 CYS B N 1
ATOM 7032 C CA . CYS B 1 448 ? -23.642 -4.987 -53.691 1.00 60.02 1605 CYS B CA 1
ATOM 7033 C C . CYS B 1 448 ? -23.754 -5.995 -54.836 1.00 64.17 1605 CYS B C 1
ATOM 7034 O O . CYS B 1 448 ? -23.135 -7.065 -54.803 1.00 68.28 1605 CYS B O 1
ATOM 7037 N N . ALA B 1 449 ? -24.538 -5.634 -55.852 1.00 67.13 1606 ALA B N 1
ATOM 7038 C CA . ALA B 1 449 ? -24.735 -6.479 -57.021 1.00 55.11 1606 ALA B CA 1
ATOM 7039 C C . ALA B 1 449 ? -23.615 -6.221 -58.039 1.00 59.41 1606 ALA B C 1
ATOM 7040 O O . ALA B 1 449 ? -23.012 -7.166 -58.558 1.00 57.83 1606 ALA B O 1
ATOM 7042 N N . ARG B 1 450 ? -23.307 -4.958 -58.217 1.00 55.36 1607 ARG B N 1
ATOM 7043 C CA . ARG B 1 450 ? -22.253 -4.574 -59.093 1.00 67.54 1607 ARG B CA 1
ATOM 7044 C C . ARG B 1 450 ? -20.914 -5.059 -58.592 1.00 74.61 1607 ARG B C 1
ATOM 7045 O O . ARG B 1 450 ? -20.137 -5.617 -59.336 1.00 85.82 1607 ARG B O 1
ATOM 7053 N N . ARG B 1 451 ? -20.636 -4.867 -57.323 1.00 74.54 1608 ARG B N 1
ATOM 7054 C CA . ARG B 1 451 ? -19.330 -5.237 -56.806 1.00 83.38 1608 ARG B CA 1
ATOM 7055 C C . ARG B 1 451 ? -19.214 -6.761 -56.735 1.00 82.19 1608 ARG B C 1
ATOM 7056 O O . ARG B 1 451 ? -18.110 -7.314 -56.605 1.00 78.98 1608 ARG B O 1
ATOM 7064 N N . ARG B 1 452 ? -20.317 -7.443 -56.908 1.00 77.53 1609 ARG B N 1
ATOM 7065 C CA . ARG B 1 452 ? -20.264 -8.870 -56.919 1.00 80.25 1609 ARG B CA 1
ATOM 7066 C C . ARG B 1 452 ? -20.439 -9.406 -58.317 1.00 93.50 1609 ARG B C 1
ATOM 7067 O O . ARG B 1 452 ? -20.324 -10.594 -58.539 1.00 97.55 1609 ARG B O 1
ATOM 7075 N N . SER B 1 453 ? -20.731 -8.508 -59.252 1.00 96.25 1610 SER B N 1
ATOM 7076 C CA . SER B 1 453 ? -20.699 -8.787 -60.694 1.00 92.54 1610 SER B CA 1
ATOM 7077 C C . SER B 1 453 ? -20.768 -7.471 -61.458 1.00 85.28 1610 SER B C 1
ATOM 7078 O O . SER B 1 453 ? -21.815 -6.812 -61.498 1.00 86.47 1610 SER B O 1
ATOM 7081 N N . ALA B 1 454 ? -19.644 -7.109 -62.065 1.00 83.40 1611 ALA B N 1
ATOM 7082 C CA . ALA B 1 454 ? -19.376 -5.742 -62.508 1.00 88.17 1611 ALA B CA 1
ATOM 7083 C C . ALA B 1 454 ? -20.371 -5.182 -63.513 1.00 84.71 1611 ALA B C 1
ATOM 7084 O O . ALA B 1 454 ? -20.749 -4.005 -63.418 1.00 86.28 1611 ALA B O 1
ATOM 7086 N N . GLY B 1 455 ? -20.752 -6.005 -64.492 1.00 69.15 1612 GLY B N 1
ATOM 7087 C CA . GLY B 1 455 ? -21.776 -5.633 -65.470 1.00 71.55 1612 GLY B CA 1
ATOM 7088 C C . GLY B 1 455 ? -23.157 -6.188 -65.137 1.00 64.74 1612 GLY B C 1
ATOM 7089 O O . GLY B 1 455 ? -24.081 -6.186 -65.979 1.00 71.90 1612 GLY B O 1
ATOM 7090 N N . LEU B 1 456 ? -23.294 -6.682 -63.908 1.00 61.33 1613 LEU B N 1
ATOM 7091 C CA . LEU B 1 456 ? -24.553 -7.233 -63.441 1.00 68.64 1613 LEU B CA 1
ATOM 7092 C C . LEU B 1 456 ? -24.898 -8.508 -64.196 1.00 80.26 1613 LEU B C 1
ATOM 7093 O O . LEU B 1 456 ? -26.085 -8.856 -64.306 1.00 82.31 1613 LEU B O 1
ATOM 7098 N N . GLN B 1 457 ? -23.872 -9.190 -64.726 1.00 84.47 1614 GLN B N 1
ATOM 7099 C CA . GLN B 1 457 ? -24.110 -10.485 -65.367 1.00 93.00 1614 GLN B CA 1
ATOM 7100 C C . GLN B 1 457 ? -24.530 -11.503 -64.325 1.00 84.30 1614 GLN B C 1
ATOM 7101 O O . GLN B 1 457 ? -23.970 -11.535 -63.231 1.00 83.50 1614 GLN B O 1
ATOM 7107 N N . GLY B 1 458 ? -25.538 -12.310 -64.649 1.00 74.02 1615 GLY B N 1
ATOM 7108 C CA . GLY B 1 458 ? -26.068 -13.269 -63.687 1.00 67.11 1615 GLY B CA 1
ATOM 7109 C C . GLY B 1 458 ? -26.954 -12.574 -62.669 1.00 66.72 1615 GLY B C 1
ATOM 7110 O O . GLY B 1 458 ? -27.413 -13.170 -61.687 1.00 69.21 1615 GLY B O 1
ATOM 7111 N N . VAL B 1 459 ? -27.179 -11.289 -62.905 1.00 63.74 1616 VAL B N 1
ATOM 7112 C CA . VAL B 1 459 ? -28.104 -10.539 -62.088 1.00 72.50 1616 VAL B CA 1
ATOM 7113 C C . VAL B 1 459 ? -29.406 -10.267 -62.829 1.00 73.51 1616 VAL B C 1
ATOM 7114 O O . VAL B 1 459 ? -29.442 -9.525 -63.819 1.00 70.00 1616 VAL B O 1
ATOM 7118 N N . VAL B 1 460 ? -30.474 -10.883 -62.349 1.00 69.79 1617 VAL B N 1
ATOM 7119 C CA . VAL B 1 460 ? -31.813 -10.497 -62.771 1.00 63.43 1617 VAL B CA 1
ATOM 7120 C C . VAL B 1 460 ? -32.145 -9.145 -62.121 1.00 62.27 1617 VAL B C 1
ATOM 7121 O O . VAL B 1 460 ? -31.732 -8.882 -61.001 1.00 78.86 1617 VAL B O 1
ATOM 7125 N N . VAL B 1 461 ? -32.860 -8.278 -62.824 1.00 59.81 1618 VAL B N 1
ATOM 7126 C CA . VAL B 1 461 ? -33.321 -7.027 -62.233 1.00 55.91 1618 VAL B CA 1
ATOM 7127 C C . VAL B 1 461 ? -34.838 -6.945 -62.360 1.00 57.58 1618 VAL B C 1
ATOM 7128 O O . VAL B 1 461 ? -35.391 -7.109 -63.460 1.00 54.83 1618 VAL B O 1
ATOM 7132 N N . LEU B 1 462 ? -35.498 -6.708 -61.225 1.00 56.64 1619 LEU B N 1
ATOM 7133 C CA . LEU B 1 462 ? -36.958 -6.699 -61.142 1.00 52.82 1619 LEU B CA 1
ATOM 7134 C C . LEU B 1 462 ? -37.485 -5.304 -60.818 1.00 51.84 1619 LEU B C 1
ATOM 7135 O O . LEU B 1 462 ? -36.833 -4.513 -60.106 1.00 44.86 1619 LEU B O 1
ATOM 7140 N N . GLU B 1 463 ? -38.660 -5.001 -61.364 1.00 50.38 1620 GLU B N 1
ATOM 7141 C CA . GLU B 1 463 ? -39.365 -3.759 -61.067 1.00 43.47 1620 GLU B CA 1
ATOM 7142 C C . GLU B 1 463 ? -40.716 -4.137 -60.461 1.00 50.43 1620 GLU B C 1
ATOM 7143 O O . GLU B 1 463 ? -41.447 -4.973 -61.023 1.00 50.64 1620 GLU B O 1
ATOM 7149 N N . GLN B 1 464 ? -41.049 -3.535 -59.318 1.00 50.25 1621 GLN B N 1
ATOM 7150 C CA . GLN B 1 464 ? -42.294 -3.864 -58.604 1.00 45.87 1621 GLN B CA 1
ATOM 7151 C C . GLN B 1 464 ? -43.402 -2.803 -58.765 1.00 40.00 1621 GLN B C 1
ATOM 7152 O O . GLN B 1 464 ? -44.581 -3.120 -58.687 1.00 48.72 1621 GLN B O 1
ATOM 7158 N N . TYR B 1 465 ? -43.000 -1.547 -58.955 1.00 42.08 1622 TYR B N 1
ATOM 7159 C CA . TYR B 1 465 ? -43.915 -0.467 -59.288 1.00 43.78 1622 TYR B CA 1
ATOM 7160 C C . TYR B 1 465 ? -43.398 0.302 -60.499 1.00 45.83 1622 TYR B C 1
ATOM 7161 O O . TYR B 1 465 ? -42.333 0.917 -60.433 1.00 50.30 1622 TYR B O 1
ATOM 7170 N N . ARG B 1 466 ? -44.149 0.275 -61.600 1.00 51.49 1623 ARG B N 1
ATOM 7171 C CA . ARG B 1 466 ? -43.820 1.118 -62.745 1.00 41.36 1623 ARG B CA 1
ATOM 7172 C C . ARG B 1 466 ? -43.937 2.572 -62.320 1.00 46.27 1623 ARG B C 1
ATOM 7173 O O . ARG B 1 466 ? -44.643 2.910 -61.374 1.00 46.96 1623 ARG B O 1
ATOM 7181 N N . THR B 1 467 ? -43.223 3.428 -63.027 1.00 43.23 1624 THR B N 1
ATOM 7182 C CA . THR B 1 467 ? -43.218 4.850 -62.745 1.00 50.88 1624 THR B CA 1
ATOM 7183 C C . THR B 1 467 ? -44.630 5.353 -62.511 1.00 60.14 1624 THR B C 1
ATOM 7184 O O . THR B 1 467 ? -44.853 6.165 -61.615 1.00 63.27 1624 THR B O 1
ATOM 7188 N N . GLU B 1 468 ? -45.562 4.874 -63.337 1.00 52.59 1625 GLU B N 1
ATOM 7189 C CA . GLU B 1 468 ? -46.917 5.371 -63.342 1.00 59.19 1625 GLU B CA 1
ATOM 7190 C C . GLU B 1 468 ? -47.724 4.937 -62.112 1.00 61.84 1625 GLU B C 1
ATOM 7191 O O . GLU B 1 468 ? -48.669 5.621 -61.701 1.00 53.94 1625 GLU B O 1
ATOM 7197 N N . GLU B 1 469 ? -47.370 3.793 -61.535 1.00 59.54 1626 GLU B N 1
ATOM 7198 C CA . GLU B 1 469 ? -48.060 3.336 -60.334 1.00 52.86 1626 GLU B CA 1
ATOM 7199 C C . GLU B 1 469 ? -47.710 4.301 -59.202 1.00 49.20 1626 GLU B C 1
ATOM 7200 O O . GLU B 1 469 ? -48.575 4.771 -58.463 1.00 55.59 1626 GLU B O 1
ATOM 7206 N N . LEU B 1 470 ? -46.424 4.605 -59.086 1.00 49.72 1627 LEU B N 1
ATOM 7207 C CA . LEU B 1 470 ? -45.938 5.529 -58.070 1.00 43.24 1627 LEU B CA 1
ATOM 7208 C C . LEU B 1 470 ? -46.428 6.959 -58.303 1.00 48.23 1627 LEU B C 1
ATOM 7209 O O . LEU B 1 470 ? -46.801 7.649 -57.354 1.00 49.91 1627 LEU B O 1
ATOM 7214 N N . ALA B 1 471 ? -46.427 7.389 -59.565 1.00 47.53 1628 ALA B N 1
ATOM 7215 C CA . ALA B 1 471 ? -46.875 8.727 -59.950 1.00 45.27 1628 ALA B CA 1
ATOM 7216 C C . ALA B 1 471 ? -48.346 8.953 -59.589 1.00 48.29 1628 ALA B C 1
ATOM 7217 O O . ALA B 1 471 ? -48.719 9.975 -59.010 1.00 50.10 1628 ALA B O 1
ATOM 7219 N N . GLN B 1 472 ? -49.184 7.991 -59.939 1.00 51.38 1629 GLN B N 1
ATOM 7220 C CA . GLN B 1 472 ? -50.601 8.111 -59.661 1.00 52.24 1629 GLN B CA 1
ATOM 7221 C C . GLN B 1 472 ? -50.881 8.055 -58.168 1.00 47.77 1629 GLN B C 1
ATOM 7222 O O . GLN B 1 472 ? -51.597 8.897 -57.646 1.00 53.07 1629 GLN B O 1
ATOM 7228 N N . ALA B 1 473 ? -50.329 7.062 -57.482 1.00 44.33 1630 ALA B N 1
ATOM 7229 C CA . ALA B 1 473 ? -50.376 7.020 -56.011 1.00 43.62 1630 ALA B CA 1
ATOM 7230 C C . ALA B 1 473 ? -49.956 8.364 -55.396 1.00 46.31 1630 ALA B C 1
ATOM 7231 O O . ALA B 1 473 ? -50.638 8.893 -54.536 1.00 47.99 1630 ALA B O 1
ATOM 7233 N N . TYR B 1 474 ? -48.829 8.904 -55.832 1.00 42.84 1631 TYR B N 1
ATOM 7234 C CA . TYR B 1 474 ? -48.371 10.213 -55.366 1.00 43.97 1631 TYR B CA 1
ATOM 7235 C C . TYR B 1 474 ? -49.373 11.369 -55.535 1.00 54.45 1631 TYR B C 1
ATOM 7236 O O . TYR B 1 474 ? -49.581 12.163 -54.604 1.00 58.32 1631 TYR B O 1
ATOM 7245 N N . ASP B 1 475 ? -49.961 11.484 -56.728 1.00 48.88 1632 ASP B N 1
ATOM 7246 C CA . ASP B 1 475 ? -50.926 12.549 -57.026 1.00 49.51 1632 ASP B CA 1
ATOM 7247 C C . ASP B 1 475 ? -52.248 12.344 -56.300 1.00 53.31 1632 ASP B C 1
ATOM 7248 O O . ASP B 1 475 ? -52.948 13.306 -55.988 1.00 53.39 1632 ASP B O 1
ATOM 7253 N N . ALA B 1 476 ? -52.595 11.083 -56.058 1.00 48.13 1633 ALA B N 1
ATOM 7254 C CA . ALA B 1 476 ? -53.835 10.754 -55.372 1.00 49.14 1633 ALA B CA 1
ATOM 7255 C C . ALA B 1 476 ? -53.712 11.178 -53.914 1.00 52.57 1633 ALA B C 1
ATOM 7256 O O . ALA B 1 476 ? -54.714 11.370 -53.237 1.00 62.04 1633 ALA B O 1
ATOM 7258 N N . PHE B 1 477 ? -52.477 11.350 -53.455 1.00 47.31 1634 PHE B N 1
ATOM 7259 C CA . PHE B 1 477 ? -52.168 11.624 -52.056 1.00 48.17 1634 PHE B CA 1
ATOM 7260 C C . PHE B 1 477 ? -52.285 13.109 -51.705 1.00 48.92 1634 PHE B C 1
ATOM 7261 O O . PHE B 1 477 ? -51.432 13.909 -52.048 1.00 61.71 1634 PHE B O 1
ATOM 7269 N N . THR B 1 478 ? -53.362 13.465 -51.021 1.00 50.67 1635 THR B N 1
ATOM 7270 C CA . THR B 1 478 ? -53.666 14.861 -50.721 1.00 58.76 1635 THR B CA 1
ATOM 7271 C C . THR B 1 478 ? -54.055 15.068 -49.260 1.00 62.30 1635 THR B C 1
ATOM 7272 O O . THR B 1 478 ? -54.403 14.116 -48.546 1.00 51.09 1635 THR B O 1
ATOM 7276 N N . LEU B 1 479 ? -53.974 16.322 -48.827 1.00 67.65 1636 LEU B N 1
ATOM 7277 C CA . LEU B 1 479 ? -54.238 16.681 -47.447 1.00 68.74 1636 LEU B CA 1
ATOM 7278 C C . LEU B 1 479 ? -55.737 16.646 -47.136 1.00 68.41 1636 LEU B C 1
ATOM 7279 O O . LEU B 1 479 ? -56.530 17.316 -47.794 1.00 70.16 1636 LEU B O 1
ATOM 7284 N N . ALA B 1 480 ? -56.107 15.837 -46.145 1.00 72.87 1637 ALA B N 1
ATOM 7285 C CA . ALA B 1 480 ? -57.463 15.829 -45.601 1.00 79.11 1637 ALA B CA 1
ATOM 7286 C C . ALA B 1 480 ? -57.664 17.058 -44.728 1.00 85.19 1637 ALA B C 1
ATOM 7287 O O . ALA B 1 480 ? -56.809 17.378 -43.902 1.00 88.00 1637 ALA B O 1
ATOM 7289 N N . PRO B 1 481 ? -58.794 17.762 -44.913 1.00 96.85 1638 PRO B N 1
ATOM 7290 C CA . PRO B 1 481 ? -59.114 18.864 -43.993 1.00 102.92 1638 PRO B CA 1
ATOM 7291 C C . PRO B 1 481 ? -59.739 18.293 -42.729 1.00 116.39 1638 PRO B C 1
ATOM 7292 O O . PRO B 1 481 ? -60.326 17.204 -42.835 1.00 118.08 1638 PRO B O 1
ATOM 7296 N N . ALA C 2 1 ? 7.191 12.164 -24.763 1.00 105.00 24 ALA C N 1
ATOM 7297 C CA . ALA C 2 1 ? 5.833 11.626 -24.728 1.00 105.33 24 ALA C CA 1
ATOM 7298 C C . ALA C 2 1 ? 5.863 10.287 -25.362 1.00 112.18 24 ALA C C 1
ATOM 7299 O O . ALA C 2 1 ? 6.559 10.074 -26.324 1.00 117.56 24 ALA C O 1
ATOM 7301 N N . ALA C 2 2 ? 5.149 9.341 -24.809 1.00 106.94 25 ALA C N 1
ATOM 7302 C CA . ALA C 2 2 ? 5.272 8.077 -25.402 1.00 101.30 25 ALA C CA 1
ATOM 7303 C C . ALA C 2 2 ? 4.700 8.386 -26.742 1.00 98.99 25 ALA C C 1
ATOM 7304 O O . ALA C 2 2 ? 3.688 9.020 -26.853 1.00 98.18 25 ALA C O 1
ATOM 7306 N N . ARG C 2 3 ? 5.375 7.993 -27.780 1.00 93.00 26 ARG C N 1
ATOM 7307 C CA . ARG C 2 3 ? 4.832 8.235 -29.057 1.00 81.87 26 ARG C CA 1
ATOM 7308 C C . ARG C 2 3 ? 5.522 7.341 -29.997 1.00 84.74 26 ARG C C 1
ATOM 7309 O O . ARG C 2 3 ? 6.612 6.979 -29.743 1.00 81.83 26 ARG C O 1
ATOM 7329 N N . SER C 2 5 ? 7.248 6.480 -33.395 1.00 44.96 28 SER C N 1
ATOM 7330 C CA . SER C 2 5 ? 8.048 7.051 -34.524 1.00 65.61 28 SER C CA 1
ATOM 7331 C C . SER C 2 5 ? 9.076 6.187 -35.343 1.00 66.80 28 SER C C 1
ATOM 7332 O O . SER C 2 5 ? 9.331 5.028 -35.018 1.00 69.39 28 SER C O 1
ATOM 7335 N N . ALA C 2 6 ? 9.645 6.801 -36.398 1.00 70.44 29 ALA C N 1
ATOM 7336 C CA . ALA C 2 6 ? 10.648 6.250 -37.308 1.00 66.35 29 ALA C CA 1
ATOM 7337 C C . ALA C 2 6 ? 12.066 6.426 -36.719 1.00 63.81 29 ALA C C 1
ATOM 7338 O O . ALA C 2 6 ? 12.378 7.470 -36.127 1.00 44.99 29 ALA C O 1
ATOM 7340 N N . PRO C 2 7 ? 12.921 5.400 -36.873 1.00 53.66 30 PRO C N 1
ATOM 7341 C CA . PRO C 2 7 ? 14.335 5.538 -36.498 1.00 57.36 30 PRO C CA 1
ATOM 7342 C C . PRO C 2 7 ? 15.008 6.655 -37.309 1.00 58.94 30 PRO C C 1
ATOM 7343 O O . PRO C 2 7 ? 14.502 7.046 -38.366 1.00 62.91 30 PRO C O 1
ATOM 7347 N N . ALA C 2 8 ? 16.111 7.190 -36.793 1.00 66.38 31 ALA C N 1
ATOM 7348 C CA . ALA C 2 8 ? 16.770 8.342 -37.410 1.00 63.51 31 ALA C CA 1
ATOM 7349 C C . ALA C 2 8 ? 18.296 8.200 -37.424 1.00 77.49 31 ALA C C 1
ATOM 7350 O O . ALA C 2 8 ? 18.875 7.364 -36.716 1.00 80.44 31 ALA C O 1
ATOM 7352 N N . THR C 2 9 ? 18.934 9.045 -38.228 1.00 80.58 32 THR C N 1
ATOM 7353 C CA . THR C 2 9 ? 20.284 8.801 -38.692 1.00 83.61 32 THR C CA 1
ATOM 7354 C C . THR C 2 9 ? 21.028 10.126 -38.832 1.00 98.66 32 THR C C 1
ATOM 7355 O O . THR C 2 9 ? 22.258 10.188 -38.715 1.00 104.78 32 THR C O 1
ATOM 7359 N N . GLY C 2 10 ? 20.266 11.189 -39.076 1.00 102.00 33 GLY C N 1
ATOM 7360 C CA . GLY C 2 10 ? 20.811 12.535 -39.141 1.00 106.17 33 GLY C CA 1
ATOM 7361 C C . GLY C 2 10 ? 19.781 13.545 -38.665 1.00 104.74 33 GLY C C 1
ATOM 7362 O O . GLY C 2 10 ? 18.714 13.158 -38.184 1.00 97.44 33 GLY C O 1
ATOM 7363 N N . GLY C 2 11 ? 20.100 14.833 -38.788 1.00 107.30 34 GLY C N 1
ATOM 7364 C CA . GLY C 2 11 ? 19.167 15.892 -38.443 1.00 108.28 34 GLY C CA 1
ATOM 7365 C C . GLY C 2 11 ? 19.183 16.257 -36.971 1.00 109.98 34 GLY C C 1
ATOM 7366 O O . GLY C 2 11 ? 18.173 16.703 -36.418 1.00 110.69 34 GLY C O 1
ATOM 7367 N N . ALA D 2 1 ? -33.602 -12.101 -39.370 1.00 89.51 24 ALA D N 1
ATOM 7368 C CA . ALA D 2 1 ? -34.813 -12.469 -38.633 1.00 92.41 24 ALA D CA 1
ATOM 7369 C C . ALA D 2 1 ? -35.340 -11.276 -37.808 1.00 86.40 24 ALA D C 1
ATOM 7370 O O . ALA D 2 1 ? -34.791 -10.937 -36.760 1.00 89.51 24 ALA D O 1
ATOM 7372 N N . ALA D 2 2 ? -36.417 -10.660 -38.298 1.00 76.23 25 ALA D N 1
ATOM 7373 C CA . ALA D 2 2 ? -36.822 -9.297 -37.899 1.00 77.44 25 ALA D CA 1
ATOM 7374 C C . ALA D 2 2 ? -37.311 -9.114 -36.466 1.00 83.53 25 ALA D C 1
ATOM 7375 O O . ALA D 2 2 ? -38.513 -9.020 -36.213 1.00 85.59 25 ALA D O 1
ATOM 7377 N N . ARG D 2 3 ? -36.392 -8.980 -35.506 1.00 77.11 26 ARG D N 1
ATOM 7378 C CA . ARG D 2 3 ? -36.788 -8.865 -34.086 1.00 74.05 26 ARG D CA 1
ATOM 7379 C C . ARG D 2 3 ? -36.206 -7.693 -33.258 1.00 78.13 26 ARG D C 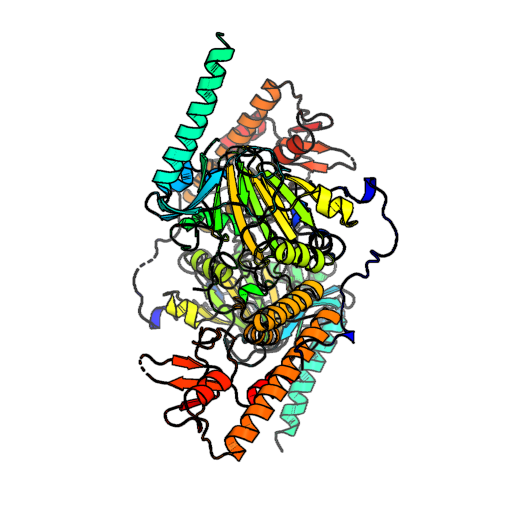1
ATOM 7380 O O . ARG D 2 3 ? -35.242 -7.046 -33.665 1.00 81.39 26 ARG D O 1
ATOM 7400 N N . SER D 2 5 ? -34.518 -6.460 -29.461 1.00 48.58 28 SER D N 1
ATOM 7401 C CA . SER D 2 5 ? -33.784 -7.074 -28.347 1.00 60.83 28 SER D CA 1
ATOM 7402 C C . SER D 2 5 ? -32.755 -6.180 -27.633 1.00 65.06 28 SER D C 1
ATOM 7403 O O . SER D 2 5 ? -32.529 -5.034 -28.020 1.00 63.24 28 SER D O 1
ATOM 7406 N N . ALA D 2 6 ? -32.142 -6.736 -26.587 1.00 59.08 29 ALA D N 1
ATOM 7407 C CA . ALA D 2 6 ? -31.143 -6.056 -25.773 1.00 52.34 29 ALA D CA 1
ATOM 7408 C C . ALA D 2 6 ? -29.722 -6.275 -26.344 1.00 52.94 29 ALA D C 1
ATOM 7409 O O . ALA D 2 6 ? -29.444 -7.334 -26.941 1.00 48.27 29 ALA D O 1
ATOM 7411 N N . PRO D 2 7 ? -28.840 -5.304 -26.137 1.00 50.32 30 PRO D N 1
ATOM 7412 C CA . PRO D 2 7 ? -27.446 -5.435 -26.565 1.00 55.11 30 PRO D CA 1
ATOM 7413 C C . PRO D 2 7 ? -26.764 -6.537 -25.765 1.00 53.51 30 PRO D C 1
ATOM 7414 O O . PRO D 2 7 ? -27.034 -6.679 -24.574 1.00 58.12 30 PRO D O 1
ATOM 7418 N N . ALA D 2 8 ? -25.888 -7.302 -26.408 1.00 63.48 31 ALA D N 1
ATOM 7419 C CA . ALA D 2 8 ? -25.187 -8.386 -25.730 1.00 69.07 31 ALA D CA 1
ATOM 7420 C C . ALA D 2 8 ? -23.686 -8.127 -25.645 1.00 77.75 31 ALA D C 1
ATOM 7421 O O . ALA D 2 8 ? -23.098 -7.524 -26.541 1.00 82.30 31 ALA D O 1
ATOM 7423 N N . THR D 2 9 ? -23.075 -8.588 -24.559 1.00 78.05 32 THR D N 1
ATOM 7424 C CA . THR D 2 9 ? -21.641 -8.427 -24.355 1.00 81.54 32 THR D CA 1
ATOM 7425 C C . THR D 2 9 ? -21.001 -9.752 -23.964 1.00 92.19 32 THR D C 1
ATOM 7426 O O . THR D 2 9 ? -20.641 -9.959 -22.806 1.00 94.79 32 THR D O 1
ATOM 7430 N N . GLY D 2 10 ? -20.864 -10.647 -24.936 1.00 104.95 33 GLY D N 1
ATOM 7431 C CA . GLY D 2 10 ? -20.272 -11.949 -24.693 1.00 114.74 33 GLY D CA 1
ATOM 7432 C C . GLY D 2 10 ? -21.274 -12.948 -24.150 1.00 122.90 33 GLY D C 1
ATOM 7433 O O . GLY D 2 10 ? -22.459 -12.644 -24.020 1.00 129.63 33 GLY D O 1
ATOM 7434 N N . GLY D 2 11 ? -20.796 -14.147 -23.836 1.00 120.23 34 GLY D N 1
ATOM 7435 C CA . GLY D 2 11 ? -21.649 -15.196 -23.310 1.00 116.04 34 GLY D CA 1
ATOM 7436 C C . GLY D 2 11 ? -22.671 -15.674 -24.322 1.00 112.93 34 GLY D C 1
ATOM 7437 O O . GLY D 2 11 ? -22.385 -15.755 -25.517 1.00 109.32 34 GLY D O 1
#

Nearest PDB structures (foldseek):
  4ezh-assembly1_A  TM=1.002E+00  e=5.288E-100  Mus musculus
  4ezh-assembly2_B  TM=1.001E+00  e=9.860E-96  Mus musculus
  6f6d-assembly1_A  TM=9.776E-01  e=8.591E-92  Homo sapiens
  5oy3-assembly1_A  TM=9.809E-01  e=2.149E-90  Homo sapiens
  5fp3-assembly2_B  TM=9.878E-01  e=3.108E-85  Homo sapiens